Protein AF-A0A1B0FDA8-F1 (afdb_monomer_lite)

InterPro domains:
  IPR002893 Zinc finger, MYND-type [PS01360] (230-270)
  IPR011990 Tetratricopeptide-like helical domain superfamily [G3DSA:1.25.40.10] (66-166)
  IPR011990 Tetratricopeptide-like helical domain superfamily [SSF48452] (69-138)
  IPR019332 Organic solute carrier protein 1 [PF10188] (565-740)
  IPR046341 SET domain superfamily [G3DSA:2.170.270.10] (198-228)

Secondary structure (DSSP, 8-state):
--HHHHHHHHHHHHHHTT-HHHHHHHHHH--SHHHHHHHHHHHHHHTTHHHHHHHHS-SSPPP-HHHHHHHHHHHHHHHSTTT--HHHHHHHHHHHHHHSPTT-HHHHHHHHHHHHHHHHTT-HHHHHHHHHHHHHTT--GGGHHHHHHHHHHHHHHHTTSPPPPPPP-----SPBPSS-TTBBTTEEEEEETTTEEEEEESS---TT---B----S-----GGGTTTB-TTT--B-TTT-EE-SS-SS-EESSHHHHHHHIIIIIHHHGGGHHHHHHH--HHHHHHHHHHHHHHHHSSSHHHHHHHHH-GGGGS--GGGS-GGG--HHHHHHHHHTS---GGGS-HHHHHHHHHHHHHHHHHHHHHSTHHHHH-SHHHHHHHHHHHHHHHHHHHHHPPP-----SS---TT-------TTTS-HHHHHHHHHHHHS----SHHHHTTPPPGGGPPPPTT------HHHHHHHHTT-HHHHHHHHHHHHHHHHHHGGG-SSHHHHHHHHHHHHHHHHHH-SS-THHHH-S---SSS--SS-------S---S--HHHHHHHHHHHHHHHHHHHHHTT--HHHHHHHHHHHHHHHT-HHHHHHHHHHHTSTT-----HHHHHHHHHHHHTSSS----HHHHHHHHHHHHHHHHHHHHT--STHHHHHHHHHHHHHHHTTS--HHHHHHHHHHHHHHHHHHHHS-HHHHHHHHHHHHHHHHT-----HHHHHTTSB-TTS-B-S-S-HHHHHHHHHTTTS-HHHHHHHHHHHHHHHHHHHHHHT-SS----HHHHHHHHHHHSS------SS----SSHHHHHHHHHHHHHHTTSSSSSS-----------------PPP-----------------------------------SSHHHHHHHHHTT--

Foldseek 3Di:
DALVVVLVVLCVVCVVLVNNVVLLVVLVVDDALLVSLVSLLVSCVVVCVLVVCVVPFALFDFQDLVQLVVLQVVLVVCVDPVNVLLVSSLLSLLLSLLSHAQLDLSNLVSLVSLLVSCLVLLVLVLSVLSLVSSVVSPHDPVCNVVSVVSNVVSVVVVVVDDDDDDDDDDDQPAQACPQGRQFHVQKDWDADPVPGIDIDGVDDDDPSHDGGDDDDLDDADAQVCAQQAARQPRDGQSSQWDHDNGGSRHTHNDPVSVVVCCLQPCLQCNSRVRVCNRHDDPLLVVLVSLLSNLLSVDPALVVSVVLLPPPQLQPDAPSNDRPVPDDSSSVNSNVSNADLCVVVDDSSVSSSLSSSLSSVLVCSCPRGCVVVRLDDPVSSSVSSSSSSSSSRRSVVPPDDPDDPLPPDDDPPDPPPQQDQQAHWLVVNQVCCCVPVVDGDPDPCNVVRPHHLVPFAADPPQDALDDPVLVVCLVVLPLVSLVVCLVSLVVSCVVCVVVPDGNRNVVSVVSNVSSVCSNSCVPRCVSVDPPDPDPPPDDPDDDDDDDDPPQQQACLLVLLQLLLLLLLVLLVVCVLLVPPPVLNLQLLVQLLCVSLPPVVLVCSLVLRVDPSNPRCPPVNSLVVSQCSSVSDPDDDDPVRSVVSSLSSLLLVLLLLVLDDALVVSLVLSLLSLVQSCPSNPDPVSVVSSVVSNVVVVVSCVVDDRVRSVSNSVNSNVNSVPRQDDDPVCVLLQQADPRRDGDPDDPPPSVVQCSVSRNHSPVVSVVVVVVVVVVVVVVVVVVPPPDDDDPPVPVVVVVVVVSVPPPPPDDDDDDDDDVVVVVVVVVVVVVVVVPPPPPSDDDDDDDDDDDDDDDDDDDDDDDDDDDDDDDDDDDDDDDDDDDDDDDDDDDPPDPDDVSVVVVVVSVPPD

Structure (mmCIF, N/CA/C/O backbone):
data_AF-A0A1B0FDA8-F1
#
_entry.id   AF-A0A1B0FDA8-F1
#
loop_
_atom_site.group_PDB
_atom_site.id
_atom_site.type_symbol
_atom_site.label_atom_id
_atom_site.label_alt_id
_atom_site.label_comp_id
_atom_site.label_asym_id
_atom_site.label_entity_id
_atom_site.label_seq_id
_atom_site.pdbx_PDB_ins_code
_atom_site.Cartn_x
_atom_site.Cartn_y
_atom_site.Cartn_z
_atom_site.occupancy
_atom_site.B_iso_or_equiv
_atom_site.auth_seq_id
_atom_site.auth_comp_id
_atom_site.auth_asym_id
_atom_site.auth_atom_id
_atom_site.pdbx_PDB_model_num
ATOM 1 N N . MET A 1 1 ? 5.646 4.453 14.965 1.00 70.00 1 MET A N 1
ATOM 2 C CA . MET A 1 1 ? 4.682 5.365 15.588 1.00 70.00 1 MET A CA 1
ATOM 3 C C . MET A 1 1 ? 3.650 5.685 14.550 1.00 70.00 1 MET A C 1
ATOM 5 O O . MET A 1 1 ? 3.823 6.625 13.782 1.00 70.00 1 MET A O 1
ATOM 9 N N . ASP A 1 2 ? 2.651 4.824 14.485 1.00 89.00 2 ASP A N 1
ATOM 10 C CA . ASP A 1 2 ? 1.384 5.123 13.846 1.00 89.00 2 ASP A CA 1
ATOM 11 C C . ASP A 1 2 ? 0.373 5.628 14.896 1.00 89.00 2 ASP A C 1
ATOM 13 O O . ASP A 1 2 ? 0.714 5.869 16.059 1.00 89.00 2 ASP A O 1
ATOM 17 N N . VAL A 1 3 ? -0.870 5.868 14.485 1.00 91.50 3 VAL A N 1
ATOM 18 C CA . VAL A 1 3 ? -1.919 6.356 15.390 1.00 91.50 3 VAL A CA 1
ATOM 19 C C . VAL A 1 3 ? -2.420 5.294 16.378 1.00 91.50 3 VAL A C 1
ATOM 21 O O . VAL A 1 3 ? -2.929 5.654 17.441 1.00 91.50 3 VAL A O 1
ATOM 24 N N . TYR A 1 4 ? -2.264 4.005 16.071 1.00 90.62 4 TYR A N 1
ATOM 25 C CA . TYR A 1 4 ? -2.642 2.929 16.985 1.00 90.62 4 TYR A CA 1
ATOM 26 C C . TYR A 1 4 ? -1.617 2.790 18.106 1.00 90.62 4 TYR A C 1
ATOM 28 O O . TYR A 1 4 ? -2.025 2.720 19.259 1.00 90.62 4 TYR A O 1
ATOM 36 N N . ASP A 1 5 ? -0.322 2.948 17.810 1.00 90.38 5 ASP A N 1
ATOM 37 C CA . ASP A 1 5 ? 0.730 3.063 18.827 1.00 90.38 5 ASP A CA 1
ATOM 38 C C . ASP A 1 5 ? 0.403 4.173 19.844 1.00 90.38 5 ASP A C 1
ATOM 40 O O . ASP A 1 5 ? 0.626 4.031 21.046 1.00 90.38 5 ASP A O 1
ATOM 44 N N . VAL A 1 6 ? -0.132 5.306 19.368 1.00 91.75 6 VAL A N 1
ATOM 45 C CA . VAL A 1 6 ? -0.556 6.425 20.227 1.00 91.75 6 VAL A CA 1
ATOM 46 C C . VAL A 1 6 ? -1.767 6.044 21.077 1.00 91.75 6 VAL A C 1
ATOM 48 O O . VAL A 1 6 ? -1.787 6.347 22.270 1.00 91.75 6 VAL A O 1
ATOM 51 N N . SER A 1 7 ? -2.764 5.387 20.480 1.00 92.94 7 SER A N 1
ATOM 52 C CA . SER A 1 7 ? -3.950 4.904 21.192 1.00 92.94 7 SER A CA 1
ATOM 53 C C . SER A 1 7 ? -3.580 3.905 22.286 1.00 92.94 7 SER A C 1
ATOM 55 O O . SER A 1 7 ? -4.014 4.053 23.427 1.00 92.94 7 SER A O 1
ATOM 57 N N . ASP A 1 8 ? -2.757 2.916 21.960 1.00 92.00 8 ASP A N 1
ATOM 58 C CA . ASP A 1 8 ? -2.410 1.820 22.858 1.00 92.00 8 ASP A CA 1
ATOM 59 C C . ASP A 1 8 ? -1.505 2.307 23.996 1.00 92.00 8 ASP A C 1
ATOM 61 O O . ASP A 1 8 ? -1.735 1.965 25.158 1.00 92.00 8 ASP A O 1
ATOM 65 N N . ASP A 1 9 ? -0.542 3.194 23.708 1.00 93.00 9 ASP A N 1
ATOM 66 C CA . ASP A 1 9 ? 0.285 3.846 24.734 1.00 93.00 9 ASP A CA 1
ATOM 67 C C . ASP A 1 9 ? -0.562 4.746 25.651 1.00 93.00 9 ASP A C 1
ATOM 69 O O . ASP A 1 9 ? -0.350 4.758 26.867 1.00 93.00 9 ASP A O 1
ATOM 73 N N . LEU A 1 10 ? -1.558 5.463 25.108 1.00 91.75 10 LEU A N 1
ATOM 74 C CA . LEU A 1 10 ? -2.491 6.247 25.919 1.00 91.75 10 LEU A CA 1
ATOM 75 C C . LEU A 1 10 ? -3.300 5.331 26.844 1.00 91.75 10 LEU A C 1
ATOM 77 O O . LEU A 1 10 ? -3.310 5.553 28.053 1.00 91.75 10 LEU A O 1
ATOM 81 N N . VAL A 1 11 ? -3.931 4.281 26.312 1.00 90.19 11 VAL A N 1
ATOM 82 C CA . VAL A 1 11 ? -4.715 3.317 27.105 1.00 90.19 11 VAL A CA 1
ATOM 83 C C . VAL A 1 11 ? -3.855 2.679 28.195 1.00 90.19 11 VAL A C 1
ATOM 85 O O . VAL A 1 11 ? -4.284 2.608 29.350 1.00 90.19 11 VAL A O 1
ATOM 88 N N . LYS A 1 12 ? -2.618 2.289 27.869 1.00 90.88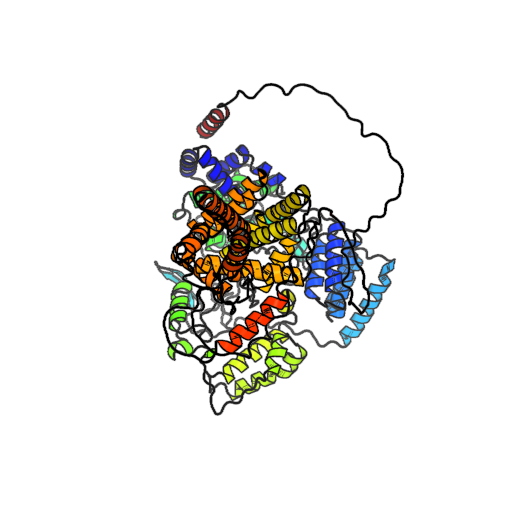 12 LYS A N 1
ATOM 89 C CA . LYS A 1 12 ? -1.655 1.754 28.834 1.00 90.88 12 LYS A CA 1
ATOM 90 C C . LYS A 1 12 ? -1.371 2.748 29.959 1.00 90.88 12 LYS A C 1
ATOM 92 O O . LYS A 1 12 ? -1.514 2.386 31.123 1.00 90.88 12 LYS A O 1
ATOM 97 N N . LYS A 1 13 ? -1.065 4.012 29.648 1.00 88.75 13 LYS A N 1
ATOM 98 C CA . LYS A 1 13 ? -0.843 5.045 30.677 1.00 88.75 13 LYS A CA 1
ATOM 99 C C . LYS A 1 13 ? -2.067 5.279 31.552 1.00 88.75 13 LYS A C 1
ATOM 101 O O . LYS A 1 13 ? -1.934 5.401 32.768 1.00 88.75 13 LYS A O 1
ATOM 106 N N . LEU A 1 14 ? -3.257 5.328 30.956 1.00 87.62 14 LEU A N 1
ATOM 107 C CA . LEU A 1 14 ? -4.502 5.486 31.706 1.00 87.62 14 LEU A CA 1
ATOM 108 C C . LEU A 1 14 ? -4.740 4.309 32.659 1.00 87.62 14 LEU A C 1
ATOM 110 O O . LEU A 1 14 ? -5.249 4.507 33.764 1.00 87.62 14 LEU A O 1
ATOM 114 N N . ASN A 1 15 ? -4.351 3.099 32.259 1.00 88.56 15 ASN A N 1
ATOM 115 C CA . ASN A 1 15 ? -4.408 1.917 33.109 1.00 88.56 15 ASN A CA 1
ATOM 116 C C . ASN A 1 15 ? -3.366 1.968 34.239 1.00 88.56 15 ASN A C 1
ATOM 118 O O . ASN A 1 15 ? -3.726 1.800 35.405 1.00 88.56 15 ASN A O 1
ATOM 122 N N . ASP A 1 16 ? -2.109 2.293 33.924 1.00 88.00 16 ASP A N 1
ATOM 123 C CA . ASP A 1 16 ? -1.017 2.425 34.900 1.00 88.00 16 ASP A CA 1
ATOM 124 C C . ASP A 1 16 ? -1.349 3.465 35.984 1.00 88.00 16 ASP A C 1
ATOM 126 O O . ASP A 1 16 ? -1.030 3.295 37.163 1.00 88.00 16 ASP A O 1
ATOM 130 N N . TRP A 1 17 ? -2.050 4.534 35.597 1.00 87.81 17 TRP A N 1
ATOM 131 C CA . TRP A 1 17 ? -2.474 5.615 36.489 1.00 87.81 17 TRP A CA 1
ATOM 132 C C . TRP A 1 17 ? -3.825 5.344 37.163 1.00 87.81 17 TRP A C 1
ATOM 134 O O . TRP A 1 17 ? -4.299 6.169 37.942 1.00 87.81 17 TRP A O 1
ATOM 144 N N . LYS A 1 18 ? -4.442 4.184 36.899 1.00 88.56 18 LYS A N 1
ATOM 145 C CA . LYS A 1 18 ? -5.755 3.770 37.423 1.00 88.56 18 LYS A CA 1
ATOM 146 C C . LYS A 1 18 ? -6.891 4.744 37.079 1.00 88.56 18 LYS A C 1
ATOM 148 O O . LYS A 1 18 ? -7.867 4.848 37.818 1.00 88.56 18 LYS A O 1
ATOM 153 N N . LEU A 1 19 ? -6.778 5.441 35.950 1.00 84.38 19 LEU A N 1
ATOM 154 C CA . LEU A 1 19 ? -7.775 6.386 35.436 1.00 84.38 19 LEU A CA 1
ATOM 155 C C . LEU A 1 19 ? -8.744 5.743 34.435 1.00 84.38 19 LEU A C 1
ATOM 157 O O . LEU A 1 19 ? -9.773 6.337 34.117 1.00 84.38 19 LEU A O 1
ATOM 161 N N . ILE A 1 20 ? -8.444 4.531 33.957 1.00 85.38 20 ILE A N 1
ATOM 162 C CA . ILE A 1 20 ? -9.184 3.881 32.867 1.00 85.38 20 ILE A CA 1
ATOM 163 C C . ILE A 1 20 ? -10.688 3.732 33.150 1.00 85.38 20 ILE A C 1
ATOM 165 O O . ILE A 1 20 ? -11.502 3.989 32.268 1.00 85.38 20 ILE A O 1
ATOM 169 N N . SER A 1 21 ? -11.081 3.393 34.383 1.00 83.12 21 SER A N 1
ATOM 170 C CA . SER A 1 21 ? -12.493 3.234 34.760 1.00 83.12 21 SER A CA 1
ATOM 171 C C . SER A 1 21 ? -13.245 4.565 34.779 1.00 83.12 21 SER A C 1
ATOM 173 O O . SER A 1 21 ? -14.378 4.638 34.310 1.00 83.12 21 SER A O 1
ATOM 175 N N . ILE A 1 22 ? -12.603 5.627 35.273 1.00 85.00 22 ILE A N 1
ATOM 176 C CA . ILE A 1 22 ? -13.170 6.979 35.338 1.00 85.00 22 ILE A CA 1
ATOM 177 C C . ILE A 1 22 ? -13.350 7.533 33.924 1.00 85.00 22 ILE A C 1
ATOM 179 O O . ILE A 1 22 ? -14.417 8.039 33.584 1.00 85.00 22 ILE A O 1
ATOM 183 N N . ILE A 1 23 ? -12.313 7.412 33.094 1.00 85.56 23 ILE A N 1
ATOM 184 C CA . ILE A 1 23 ? -12.320 7.901 31.714 1.00 85.56 23 ILE A CA 1
ATOM 185 C C . ILE A 1 23 ? -13.332 7.125 30.877 1.00 85.56 23 ILE A C 1
ATOM 187 O O . ILE A 1 23 ? -14.102 7.741 30.150 1.00 85.56 23 ILE A O 1
ATOM 191 N N . SER A 1 24 ? -13.388 5.798 31.014 1.00 87.56 24 SER A N 1
ATOM 192 C CA . SER A 1 24 ? -14.382 4.979 30.315 1.00 87.56 24 SER A CA 1
ATOM 193 C C . SER A 1 24 ? -15.815 5.318 30.741 1.00 87.56 24 SER A C 1
ATOM 195 O O . SER A 1 24 ? -16.691 5.397 29.881 1.00 87.56 24 SER A O 1
ATOM 197 N N . GLY A 1 25 ? -16.050 5.575 32.034 1.00 86.88 25 GLY A N 1
ATOM 198 C CA . GLY A 1 25 ? -17.344 6.034 32.545 1.00 86.88 25 GLY A CA 1
ATOM 199 C C . GLY A 1 25 ? -17.784 7.345 31.895 1.00 86.88 25 GLY A C 1
ATOM 200 O O . GLY A 1 25 ? -18.831 7.386 31.255 1.00 86.88 25 GLY A O 1
ATOM 201 N N . LYS A 1 26 ? -16.932 8.375 31.951 1.00 88.44 26 LYS A N 1
ATOM 202 C CA . LYS A 1 26 ? -17.214 9.687 31.344 1.00 88.44 26 LYS A CA 1
ATOM 203 C C . LYS A 1 26 ? -17.386 9.618 29.836 1.00 88.44 26 LYS A C 1
ATOM 205 O O . LYS A 1 26 ? -18.320 10.189 29.293 1.00 88.44 26 LYS A O 1
ATOM 210 N N . PHE A 1 27 ? -16.525 8.869 29.154 1.00 92.00 27 PHE A N 1
ATOM 211 C CA . PHE A 1 27 ? -16.621 8.682 27.710 1.00 92.00 27 PHE A CA 1
ATOM 212 C C . PHE A 1 27 ? -17.968 8.069 27.286 1.00 92.00 27 PHE A C 1
ATOM 214 O O . PHE A 1 27 ? -18.506 8.425 26.238 1.00 92.00 27 PHE A O 1
ATOM 221 N N . ASN A 1 28 ? -18.531 7.174 28.104 1.00 89.44 28 ASN A N 1
ATOM 222 C CA . ASN A 1 28 ? -19.840 6.568 27.858 1.00 89.44 28 ASN A CA 1
ATOM 223 C C . ASN A 1 28 ? -21.024 7.497 28.153 1.00 89.44 28 ASN A C 1
ATOM 225 O O . ASN A 1 28 ? -22.083 7.316 27.556 1.00 89.44 28 ASN A O 1
ATOM 229 N N . GLU A 1 29 ? -20.864 8.466 29.055 1.00 91.00 29 GLU A N 1
ATOM 230 C CA . GLU A 1 29 ? -21.903 9.454 29.377 1.00 91.00 29 GLU A CA 1
ATOM 231 C C . GLU A 1 29 ? -22.102 10.475 28.245 1.00 91.00 29 GLU A C 1
ATOM 233 O O . GLU A 1 29 ? -23.213 10.974 28.044 1.00 91.00 29 GLU A O 1
ATOM 238 N N . LEU A 1 30 ? -21.051 10.743 27.464 1.00 92.12 30 LEU A N 1
ATOM 239 C CA . LEU A 1 30 ? -21.101 11.643 26.314 1.00 92.12 30 LEU A CA 1
ATOM 240 C C . LEU A 1 30 ? -22.013 11.077 25.216 1.00 92.12 30 LEU A C 1
ATOM 242 O O . LEU A 1 30 ? -21.836 9.948 24.749 1.00 92.12 30 LEU A O 1
ATOM 246 N N . LYS A 1 31 ? -22.989 11.877 24.775 1.00 88.56 31 LYS A N 1
ATOM 247 C CA . LYS A 1 31 ? -23.971 11.469 23.753 1.00 88.56 31 LYS A CA 1
ATOM 248 C C . LYS A 1 31 ? -23.511 11.782 22.333 1.00 88.56 31 LYS A C 1
ATOM 250 O O . LYS A 1 31 ? -23.611 10.924 21.461 1.00 88.56 31 LYS A O 1
ATOM 255 N N . GLU A 1 32 ? -23.008 12.991 22.122 1.00 91.81 32 GLU A N 1
ATOM 256 C CA . GLU A 1 32 ? -22.561 13.492 20.819 1.00 91.81 32 GLU A CA 1
ATOM 257 C C . GLU A 1 32 ? -21.182 12.928 20.457 1.00 91.81 32 GLU A C 1
ATOM 259 O O . GLU A 1 32 ? -20.315 12.779 21.329 1.00 91.81 32 GLU A O 1
ATOM 264 N N . ASN A 1 33 ? -20.946 12.615 19.176 1.00 92.75 33 ASN A N 1
ATOM 265 C CA . ASN A 1 33 ? -19.666 12.031 18.782 1.00 92.75 33 ASN A CA 1
ATOM 266 C C . ASN A 1 33 ? -18.545 13.070 18.807 1.00 92.75 33 ASN A C 1
ATOM 268 O O . ASN A 1 33 ? -17.454 12.751 19.281 1.00 92.75 33 ASN A O 1
ATOM 272 N N . HIS A 1 34 ? -18.794 14.310 18.374 1.00 94.81 34 HIS A N 1
ATOM 273 C CA . HIS A 1 34 ? -17.786 15.369 18.492 1.00 94.81 34 HIS A CA 1
ATOM 274 C C . HIS A 1 34 ? -17.352 15.582 19.951 1.00 94.81 34 HIS A C 1
ATOM 276 O O . HIS A 1 34 ? -16.159 15.710 20.213 1.00 94.81 34 HIS A O 1
ATOM 282 N N . SER A 1 35 ? -18.278 15.503 20.912 1.00 95.50 35 SER A N 1
ATOM 283 C CA . SER A 1 35 ? -17.981 15.626 22.345 1.00 95.50 35 SER A CA 1
ATOM 284 C C . SER A 1 35 ? -17.074 14.491 22.841 1.00 95.50 35 SER A C 1
ATOM 286 O O . SER A 1 35 ? -16.090 14.749 23.537 1.00 95.50 35 SER A O 1
ATOM 288 N N . LYS A 1 36 ? -17.301 13.245 22.395 1.00 94.88 36 LYS A N 1
ATOM 289 C CA . LYS A 1 36 ? -16.390 12.108 22.653 1.00 94.88 36 LYS A CA 1
ATOM 290 C C . LYS A 1 36 ? -14.988 12.341 22.103 1.00 94.88 36 LYS A C 1
ATOM 292 O O . LYS A 1 36 ? -13.999 12.055 22.776 1.00 94.88 36 LYS A O 1
ATOM 297 N N . VAL A 1 37 ? -14.891 12.855 20.880 1.00 97.38 37 VAL A N 1
ATOM 298 C CA . VAL A 1 37 ? -13.601 13.126 20.235 1.00 97.38 37 VAL A CA 1
ATOM 299 C C . VAL A 1 37 ? -12.874 14.286 20.920 1.00 97.38 37 VAL A C 1
ATOM 301 O O . VAL A 1 37 ? -11.675 14.176 21.163 1.00 97.38 37 VAL A O 1
ATOM 304 N N . ASN A 1 38 ? -13.571 15.372 21.267 1.00 95.00 38 ASN A N 1
ATOM 305 C CA . ASN A 1 38 ? -13.010 16.521 21.988 1.00 95.00 38 ASN A CA 1
ATOM 306 C C . ASN A 1 38 ? -12.464 16.095 23.359 1.00 95.00 38 ASN A C 1
ATOM 308 O O . ASN A 1 38 ? -11.342 16.446 23.715 1.00 95.00 38 ASN A O 1
ATOM 312 N N . PHE A 1 39 ? -13.205 15.256 24.088 1.00 94.69 39 PHE A N 1
ATOM 313 C CA . PHE A 1 39 ? -12.752 14.680 25.355 1.00 94.69 39 PHE A CA 1
ATOM 314 C C . PHE A 1 39 ? -11.433 13.901 25.208 1.00 94.69 39 PHE A C 1
ATOM 316 O O . PHE A 1 39 ? -10.503 14.091 25.994 1.00 94.69 39 PHE A O 1
ATOM 323 N N . VAL A 1 40 ? -11.314 13.061 24.174 1.00 95.31 40 VAL A N 1
ATOM 324 C CA . VAL A 1 40 ? -10.076 12.313 23.898 1.00 95.31 40 VAL A CA 1
ATOM 325 C C . VAL A 1 40 ? -8.942 13.231 23.430 1.00 95.31 40 VAL A C 1
ATOM 327 O O . VAL A 1 40 ? -7.791 13.015 23.805 1.00 95.31 40 VAL A O 1
ATOM 330 N N . GLU A 1 41 ? -9.236 14.276 22.655 1.00 95.31 41 GLU A N 1
ATOM 331 C CA . GLU A 1 41 ? -8.236 15.268 22.246 1.00 95.31 41 GLU A CA 1
ATOM 332 C C . GLU A 1 41 ? -7.613 15.980 23.452 1.00 95.31 41 GLU A C 1
ATOM 334 O O . GLU A 1 41 ? -6.390 16.106 23.513 1.00 95.31 41 GLU A O 1
ATOM 339 N N . HIS A 1 42 ? -8.420 16.383 24.438 1.00 93.31 42 HIS A N 1
ATOM 340 C CA . HIS A 1 42 ? -7.905 16.979 25.671 1.00 93.31 42 HIS A CA 1
ATOM 341 C C . HIS A 1 42 ? -6.950 16.033 26.400 1.00 93.31 42 HIS A C 1
ATOM 343 O O . HIS A 1 42 ? -5.849 16.448 26.757 1.00 93.31 42 HIS A O 1
ATOM 349 N N . ALA A 1 43 ? -7.294 14.746 26.508 1.00 91.31 43 ALA A N 1
ATOM 350 C CA . ALA A 1 43 ? -6.379 13.754 27.064 1.00 91.31 43 ALA A CA 1
ATOM 351 C C . ALA A 1 43 ? -5.069 13.665 26.250 1.00 91.31 43 ALA A C 1
ATOM 353 O O . ALA A 1 43 ? -3.978 13.679 26.817 1.00 91.31 43 ALA A O 1
ATOM 354 N N . LEU A 1 44 ? -5.131 13.637 24.916 1.00 94.31 44 LEU A N 1
ATOM 355 C CA . LEU A 1 44 ? -3.927 13.613 24.073 1.00 94.31 44 LEU A CA 1
ATOM 356 C C . LEU A 1 44 ? -3.033 14.848 24.282 1.00 94.31 44 LEU A C 1
ATOM 358 O O . LEU A 1 44 ? -1.805 14.723 24.262 1.00 94.31 44 LEU A O 1
ATOM 362 N N . ILE A 1 45 ? -3.624 16.024 24.496 1.00 92.50 45 ILE A N 1
ATOM 363 C CA . ILE A 1 45 ? -2.902 17.271 24.778 1.00 92.50 45 ILE A CA 1
ATOM 364 C C . ILE A 1 45 ? -2.282 17.235 26.179 1.00 92.50 45 ILE A C 1
ATOM 366 O O . ILE A 1 45 ? -1.084 17.499 26.315 1.00 92.50 45 ILE A O 1
ATOM 370 N N . ASP A 1 46 ? -3.050 16.860 27.202 1.00 88.25 46 ASP A N 1
ATOM 371 C CA . ASP A 1 46 ? -2.600 16.792 28.597 1.00 88.25 46 ASP A CA 1
ATOM 372 C C . ASP A 1 46 ? -1.426 15.822 28.761 1.00 88.25 46 ASP A C 1
ATOM 374 O O . ASP A 1 46 ? -0.412 16.142 29.386 1.00 88.25 46 ASP A O 1
ATOM 378 N N . PHE A 1 47 ? -1.521 14.652 28.123 1.00 90.12 47 PHE A N 1
ATOM 379 C CA . PHE A 1 47 ? -0.470 13.634 28.120 1.00 90.12 47 PHE A CA 1
ATOM 380 C C . PHE A 1 47 ? 0.642 13.893 27.087 1.00 90.12 47 PHE A C 1
ATOM 382 O O . PHE A 1 47 ? 1.520 13.042 26.906 1.00 90.12 47 PHE A O 1
ATOM 389 N N . LYS A 1 48 ? 0.648 15.069 26.440 1.00 93.62 48 LYS A N 1
ATOM 390 C CA . LYS A 1 48 ? 1.705 15.547 25.529 1.00 93.62 48 LYS A CA 1
ATOM 391 C C . LYS A 1 48 ? 1.918 14.683 24.281 1.00 93.62 48 LYS A C 1
ATOM 393 O O . LYS A 1 48 ? 2.994 14.699 23.682 1.00 93.62 48 LYS A O 1
ATOM 398 N N . TYR A 1 49 ? 0.892 13.956 23.838 1.00 94.31 49 TYR A N 1
ATOM 399 C CA . TYR A 1 49 ? 0.969 13.127 22.633 1.00 94.31 49 TYR A CA 1
ATOM 400 C C . TYR A 1 49 ? 1.061 13.952 21.352 1.00 94.31 49 TYR A C 1
ATOM 402 O O . TYR A 1 49 ? 1.821 13.579 20.465 1.00 94.31 49 TYR A O 1
ATOM 410 N N . ILE A 1 50 ? 0.371 15.092 21.263 1.00 94.31 50 ILE A N 1
ATOM 411 C CA . ILE A 1 50 ? 0.462 15.977 20.089 1.00 94.31 50 ILE A CA 1
ATOM 412 C C . ILE A 1 50 ? 1.901 16.481 19.888 1.00 94.31 50 ILE A C 1
ATOM 414 O O . ILE A 1 50 ? 2.451 16.389 18.790 1.00 94.31 50 ILE A O 1
ATOM 418 N N . GLU A 1 51 ? 2.550 16.933 20.965 1.00 93.50 51 GLU A N 1
ATOM 419 C CA . GLU A 1 51 ? 3.955 17.360 20.951 1.00 93.50 51 GLU A CA 1
ATOM 420 C C . GLU A 1 51 ? 4.891 16.192 20.590 1.00 93.50 51 GLU A C 1
ATOM 422 O O . GLU A 1 51 ? 5.787 16.338 19.758 1.00 93.50 51 GLU A O 1
ATOM 427 N N . LYS A 1 52 ? 4.648 14.998 21.153 1.00 93.25 52 LYS A N 1
ATOM 428 C CA . LYS A 1 52 ? 5.403 13.776 20.829 1.00 93.25 52 LYS A CA 1
ATOM 429 C C . LYS A 1 52 ? 5.282 13.408 19.348 1.00 93.25 52 LYS A C 1
ATOM 431 O O . LYS A 1 52 ? 6.282 13.010 18.753 1.00 93.25 52 LYS A O 1
ATOM 436 N N . ILE A 1 53 ? 4.103 13.548 18.744 1.00 94.56 53 ILE A N 1
ATOM 437 C CA . ILE A 1 53 ? 3.902 13.292 17.311 1.00 94.56 53 ILE A CA 1
ATOM 438 C C . ILE A 1 53 ? 4.700 14.305 16.483 1.00 94.56 53 ILE A C 1
ATOM 440 O O . ILE A 1 53 ? 5.464 13.891 15.617 1.00 94.56 53 ILE A O 1
ATOM 444 N N . LEU A 1 54 ? 4.614 15.602 16.796 1.00 93.12 54 LEU A N 1
ATOM 445 C CA . LEU A 1 54 ? 5.363 16.659 16.097 1.00 93.12 54 LEU A CA 1
ATOM 446 C C . LEU A 1 54 ? 6.888 16.473 16.154 1.00 93.12 54 LEU A C 1
ATOM 448 O O . LEU A 1 54 ? 7.587 16.837 15.211 1.00 93.12 54 LEU A O 1
ATOM 452 N N . LEU A 1 55 ? 7.410 15.908 17.245 1.00 92.12 55 LEU A N 1
ATOM 453 C CA . LEU A 1 55 ? 8.840 15.623 17.399 1.00 92.12 55 LEU A CA 1
ATOM 454 C C . LEU A 1 55 ? 9.304 14.405 16.587 1.00 92.12 55 LEU A C 1
ATOM 456 O O . LEU A 1 55 ? 10.458 14.362 16.165 1.00 92.12 55 LEU A O 1
ATOM 460 N N . ASN A 1 56 ? 8.434 13.410 16.390 1.00 91.25 56 ASN A N 1
ATOM 461 C CA . ASN A 1 56 ? 8.803 12.122 15.792 1.00 91.25 56 ASN A CA 1
ATOM 462 C C . ASN A 1 56 ? 8.363 11.967 14.332 1.00 91.25 56 ASN A C 1
ATOM 464 O O . ASN A 1 56 ? 8.923 11.137 13.616 1.00 91.25 56 ASN A O 1
ATOM 468 N N . VAL A 1 57 ? 7.371 12.738 13.885 1.00 92.25 57 VAL A N 1
ATOM 469 C CA . VAL A 1 57 ? 6.768 12.606 12.557 1.00 92.25 57 VAL A CA 1
ATOM 470 C C . VAL A 1 57 ? 6.765 13.954 11.852 1.00 92.25 57 VAL A C 1
ATOM 472 O O . VAL A 1 57 ? 6.253 14.950 12.358 1.00 92.25 57 VAL A O 1
ATOM 475 N N . LYS A 1 58 ? 7.328 13.984 10.642 1.00 93.69 58 LYS A N 1
ATOM 476 C CA . LYS A 1 58 ? 7.292 15.176 9.794 1.00 93.69 58 LYS A CA 1
ATOM 477 C C . LYS A 1 58 ? 5.889 15.366 9.224 1.00 93.69 58 LYS A C 1
ATOM 479 O O . LYS A 1 58 ? 5.337 14.438 8.643 1.00 93.69 58 LYS A O 1
ATOM 484 N N . LEU A 1 59 ? 5.366 16.589 9.308 1.00 96.06 59 LEU A N 1
ATOM 485 C CA . LEU A 1 59 ? 4.107 16.960 8.652 1.00 96.06 59 LEU A CA 1
ATOM 486 C C . LEU A 1 59 ? 4.232 16.869 7.129 1.00 96.06 59 LEU A C 1
ATOM 488 O O . LEU A 1 59 ? 3.472 16.162 6.471 1.00 96.06 59 LEU A O 1
ATOM 492 N N . ARG A 1 60 ? 5.250 17.534 6.584 1.00 96.00 60 ARG A N 1
ATOM 493 C CA . ARG A 1 60 ? 5.616 17.487 5.173 1.00 96.00 60 ARG A CA 1
ATOM 494 C C . ARG A 1 60 ? 7.129 17.488 5.046 1.00 96.00 60 ARG A C 1
ATOM 496 O O . ARG A 1 60 ? 7.816 18.307 5.652 1.00 96.00 60 ARG A O 1
ATOM 503 N N . GLU A 1 61 ? 7.644 16.576 4.245 1.00 94.81 61 GLU A N 1
ATOM 504 C CA . GLU A 1 61 ? 9.037 16.520 3.865 1.00 94.81 61 GLU A CA 1
ATOM 505 C C . GLU A 1 61 ? 9.365 17.610 2.843 1.00 94.81 61 GLU A C 1
ATOM 507 O O . GLU A 1 61 ? 8.679 17.787 1.833 1.00 94.81 61 GLU A O 1
ATOM 512 N N . GLU A 1 62 ? 10.445 18.336 3.114 1.00 95.00 62 GLU A N 1
ATOM 513 C CA . GLU A 1 62 ? 10.961 19.362 2.220 1.00 95.00 62 GLU A CA 1
ATOM 514 C C . GLU A 1 62 ? 11.676 18.750 1.014 1.00 95.00 62 GLU A C 1
ATOM 516 O O . GLU A 1 62 ? 12.314 17.690 1.087 1.00 95.00 62 GLU A O 1
ATOM 521 N N . LYS A 1 63 ? 11.599 19.463 -0.110 1.00 96.75 63 LYS A N 1
ATOM 522 C CA . LYS A 1 63 ? 12.384 19.147 -1.301 1.00 96.75 63 LYS A CA 1
ATOM 523 C C . LYS A 1 63 ? 13.869 19.316 -1.002 1.00 96.75 63 LYS A C 1
ATOM 525 O O . LYS A 1 63 ? 14.277 20.223 -0.287 1.00 96.75 63 LYS A O 1
ATOM 530 N N . CYS A 1 64 ? 14.676 18.411 -1.542 1.00 97.00 64 CYS A N 1
ATOM 531 C CA . CYS A 1 64 ? 16.096 18.330 -1.251 1.00 97.00 64 CYS A CA 1
ATOM 532 C C . CYS A 1 64 ? 16.865 17.837 -2.478 1.00 97.00 64 CYS A C 1
ATOM 534 O O . CYS A 1 64 ? 16.838 16.651 -2.827 1.00 97.00 64 CYS A O 1
ATOM 536 N N . ASN A 1 65 ? 17.641 18.733 -3.089 1.00 97.56 65 ASN A N 1
ATOM 537 C CA . ASN A 1 65 ? 18.472 18.405 -4.250 1.00 97.56 65 ASN A CA 1
ATOM 538 C C . ASN A 1 65 ? 19.499 17.289 -3.990 1.00 97.56 65 ASN A C 1
ATOM 540 O O . ASN A 1 65 ? 19.832 16.528 -4.905 1.00 97.56 65 ASN A O 1
ATOM 544 N N . LYS A 1 66 ? 19.970 17.149 -2.742 1.00 97.50 66 LYS A N 1
ATOM 545 C CA . LYS A 1 66 ? 20.856 16.048 -2.335 1.00 97.50 66 LYS A CA 1
ATOM 546 C C . LYS A 1 66 ? 20.146 14.697 -2.465 1.00 97.50 66 LYS A C 1
ATOM 548 O O . LYS A 1 66 ? 20.634 13.832 -3.188 1.00 97.50 66 LYS A O 1
ATOM 553 N N . ARG A 1 67 ? 18.962 14.548 -1.858 1.00 96.81 67 ARG A N 1
ATOM 554 C CA . ARG A 1 67 ? 18.150 13.320 -1.964 1.00 96.81 67 ARG A CA 1
ATOM 555 C C . ARG A 1 67 ? 17.704 13.049 -3.397 1.00 96.81 67 ARG A C 1
ATOM 557 O O . ARG A 1 67 ? 17.748 11.911 -3.854 1.00 96.81 67 ARG A O 1
ATOM 564 N N . SER A 1 68 ? 17.335 14.096 -4.137 1.00 97.81 68 SER A N 1
ATOM 565 C CA . SER A 1 68 ? 17.050 13.983 -5.570 1.00 97.81 68 SER A CA 1
ATOM 566 C C . SER A 1 68 ? 18.223 13.360 -6.337 1.00 97.81 68 SER A C 1
ATOM 568 O O . SER A 1 68 ? 18.023 12.438 -7.133 1.00 97.81 68 SER A O 1
ATOM 570 N N . SER A 1 69 ? 19.454 13.809 -6.071 1.00 97.81 69 SER A N 1
ATOM 571 C CA . SER A 1 69 ? 20.658 13.253 -6.695 1.00 97.81 69 SER A CA 1
ATOM 572 C C . SER A 1 69 ? 20.924 11.803 -6.288 1.00 97.81 69 SER A C 1
ATOM 574 O O . SER A 1 69 ? 21.292 11.007 -7.148 1.00 97.81 69 SER A O 1
ATOM 576 N N . GLU A 1 70 ? 20.701 11.435 -5.025 1.00 97.81 70 GLU A N 1
ATOM 577 C CA . GLU A 1 70 ? 20.825 10.052 -4.538 1.00 97.81 70 GLU A CA 1
ATOM 578 C C . GLU A 1 70 ? 19.887 9.105 -5.302 1.00 97.81 70 GLU A C 1
ATOM 580 O O . GLU A 1 70 ? 20.348 8.127 -5.893 1.00 97.81 70 GLU A O 1
ATOM 585 N N . TYR A 1 71 ? 18.597 9.442 -5.412 1.00 97.50 71 TYR A N 1
ATOM 586 C CA . TYR A 1 71 ? 17.647 8.649 -6.202 1.00 97.50 71 TYR A CA 1
ATOM 587 C C . TYR A 1 71 ? 18.018 8.587 -7.684 1.00 97.50 71 TYR A C 1
ATOM 589 O O . TYR A 1 71 ? 17.890 7.539 -8.315 1.00 97.50 71 TYR A O 1
ATOM 597 N N . ARG A 1 72 ? 18.532 9.683 -8.249 1.00 97.38 72 ARG A N 1
ATOM 598 C CA . ARG A 1 72 ? 18.989 9.714 -9.643 1.00 97.38 72 ARG A CA 1
ATOM 599 C C . ARG A 1 72 ? 20.177 8.788 -9.882 1.00 97.38 72 ARG A C 1
ATOM 601 O O . ARG A 1 72 ? 20.234 8.137 -10.922 1.00 97.38 72 ARG A O 1
ATOM 608 N N . MET A 1 73 ? 21.123 8.721 -8.944 1.00 96.75 73 MET A N 1
ATOM 609 C CA . MET A 1 73 ? 22.259 7.798 -9.024 1.00 96.75 73 MET A CA 1
ATOM 610 C C . MET A 1 73 ? 21.796 6.342 -8.974 1.00 96.75 73 MET A C 1
ATOM 612 O O . MET A 1 73 ? 22.223 5.557 -9.818 1.00 96.75 73 MET A O 1
ATOM 616 N N . LEU A 1 74 ? 20.861 6.009 -8.079 1.00 94.94 74 LEU A N 1
ATOM 617 C CA . LEU A 1 74 ? 20.236 4.683 -8.039 1.00 94.94 74 LEU A CA 1
ATOM 618 C C . LEU A 1 74 ? 19.514 4.366 -9.360 1.00 94.94 74 LEU A C 1
ATOM 620 O O . LEU A 1 74 ? 19.648 3.269 -9.899 1.00 94.94 74 LEU A O 1
ATOM 624 N N . GLY A 1 75 ? 18.798 5.338 -9.936 1.00 93.06 75 GLY A N 1
ATOM 625 C CA . GLY A 1 75 ? 18.158 5.187 -11.246 1.00 93.06 75 GLY A CA 1
ATOM 626 C C . GLY A 1 75 ? 19.165 4.900 -12.365 1.00 93.06 75 GLY A C 1
ATOM 627 O O . GLY A 1 75 ? 18.948 4.004 -13.181 1.00 93.06 75 GLY A O 1
ATOM 628 N N . ASN A 1 76 ? 20.311 5.592 -12.367 1.00 93.94 76 ASN A N 1
ATOM 629 C CA . ASN A 1 76 ? 21.394 5.355 -13.329 1.00 93.94 76 ASN A CA 1
ATOM 630 C C . ASN A 1 76 ? 21.990 3.946 -13.201 1.00 93.94 76 ASN A C 1
ATOM 632 O O . ASN A 1 76 ? 22.329 3.332 -14.212 1.00 93.94 76 ASN A O 1
ATOM 636 N N . GLU A 1 77 ? 22.110 3.425 -11.979 1.00 92.50 77 GLU A N 1
ATOM 637 C CA . GLU A 1 77 ? 22.572 2.058 -11.741 1.00 92.50 77 GLU A CA 1
ATOM 638 C C . GLU A 1 77 ? 21.608 1.032 -12.353 1.00 92.50 77 GLU A C 1
ATOM 640 O O . GLU A 1 77 ? 22.044 0.115 -13.058 1.00 92.50 77 GLU A O 1
ATOM 645 N N . GLN A 1 78 ? 20.297 1.210 -12.163 1.00 81.81 78 GLN A N 1
ATOM 646 C CA . GLN A 1 78 ? 19.280 0.326 -12.746 1.00 81.81 78 GLN A CA 1
ATOM 647 C C . GLN A 1 78 ? 19.221 0.417 -14.278 1.00 81.81 78 GLN A C 1
ATOM 649 O O . GLN A 1 78 ? 19.019 -0.595 -14.952 1.00 81.81 78 GLN A O 1
ATOM 654 N N . PHE A 1 79 ? 19.469 1.602 -14.842 1.00 88.75 79 PHE A N 1
ATOM 655 C CA . PHE A 1 79 ? 19.532 1.819 -16.290 1.00 88.75 79 PHE A CA 1
ATOM 656 C C . PHE A 1 79 ? 20.839 1.329 -16.943 1.00 88.75 79 PHE A C 1
ATOM 658 O O . PHE A 1 79 ? 20.918 1.229 -18.166 1.00 88.75 79 PHE A O 1
ATOM 665 N N . SER A 1 80 ? 21.873 1.012 -16.160 1.00 87.44 80 SER A N 1
ATOM 666 C CA . SER A 1 80 ? 23.176 0.603 -16.694 1.00 87.44 80 SER A CA 1
ATOM 667 C C . SER A 1 80 ? 23.085 -0.584 -17.664 1.00 87.44 80 SER A C 1
ATOM 669 O O . SER A 1 80 ? 22.195 -1.433 -17.566 1.00 87.44 80 SER A O 1
ATOM 671 N N . LEU A 1 81 ? 24.074 -0.694 -18.562 1.00 75.81 81 LEU A N 1
ATOM 672 C CA . LEU A 1 81 ? 24.170 -1.789 -19.541 1.00 75.81 81 LEU A CA 1
ATOM 673 C C . LEU A 1 81 ? 24.127 -3.188 -18.902 1.00 75.81 81 LEU A C 1
ATOM 675 O O . LEU A 1 81 ? 23.732 -4.141 -19.572 1.00 75.81 81 LEU A O 1
ATOM 679 N N . LYS A 1 82 ? 24.526 -3.297 -17.627 1.00 72.75 82 LYS A N 1
ATOM 680 C CA . LYS A 1 82 ? 24.513 -4.533 -16.839 1.00 72.75 82 LYS A CA 1
ATOM 681 C C . LYS A 1 82 ? 23.106 -4.917 -16.370 1.00 72.75 82 LYS A C 1
ATOM 683 O O . LYS A 1 82 ? 22.772 -6.095 -16.404 1.00 72.75 82 LYS A O 1
ATOM 688 N N . ASN A 1 83 ? 22.307 -3.945 -15.927 1.00 70.19 83 ASN A N 1
ATOM 689 C CA . ASN A 1 83 ? 21.026 -4.198 -15.265 1.00 70.19 83 ASN A CA 1
ATOM 690 C C . ASN A 1 83 ? 19.835 -4.118 -16.227 1.00 70.19 83 ASN A C 1
ATOM 692 O O . ASN A 1 83 ? 18.954 -4.970 -16.162 1.00 70.19 83 ASN A O 1
ATOM 696 N N . LYS A 1 84 ? 19.801 -3.106 -17.110 1.00 76.69 84 LYS A N 1
ATOM 697 C CA . LYS A 1 84 ? 18.704 -2.845 -18.066 1.00 76.69 84 LYS A CA 1
ATOM 698 C C . LYS A 1 84 ? 17.296 -2.909 -17.442 1.00 76.69 84 LYS A C 1
ATOM 700 O O . LYS A 1 84 ? 16.334 -3.310 -18.093 1.00 76.69 84 LYS A O 1
ATOM 705 N N . LYS A 1 85 ? 17.153 -2.494 -16.178 1.00 73.56 85 LYS A N 1
ATOM 706 C CA . LYS A 1 85 ? 15.874 -2.503 -15.451 1.00 73.56 85 LYS A CA 1
ATOM 707 C C . LYS A 1 85 ? 15.145 -1.171 -15.648 1.00 73.56 85 LYS A C 1
ATOM 709 O O . LYS A 1 85 ? 15.161 -0.302 -14.778 1.00 73.56 85 LYS A O 1
ATOM 714 N N . TYR A 1 86 ? 14.516 -1.001 -16.812 1.00 80.88 86 TYR A N 1
ATOM 715 C CA . TYR A 1 86 ? 13.916 0.274 -17.234 1.00 80.88 86 TYR A CA 1
ATOM 716 C C . TYR A 1 86 ? 12.809 0.784 -16.303 1.00 80.88 86 TYR A C 1
ATOM 718 O O . TYR A 1 86 ? 12.805 1.964 -15.956 1.00 80.88 86 TYR A O 1
ATOM 726 N N . PHE A 1 87 ? 11.911 -0.093 -15.846 1.00 77.62 87 PHE A N 1
ATOM 727 C CA . PHE A 1 87 ? 10.835 0.290 -14.926 1.00 77.62 87 PHE A CA 1
ATOM 728 C C . PHE A 1 87 ? 11.380 0.836 -13.597 1.00 77.62 87 PHE A C 1
ATOM 730 O O . PHE A 1 87 ? 11.015 1.931 -13.176 1.00 77.62 87 PHE A O 1
ATOM 737 N N . GLN A 1 88 ? 12.316 0.109 -12.977 1.00 78.12 88 GLN A N 1
ATOM 738 C CA . GLN A 1 88 ? 12.923 0.497 -11.698 1.00 78.12 88 GLN A CA 1
ATOM 739 C C . GLN A 1 88 ? 13.708 1.807 -11.828 1.00 78.12 88 GLN A C 1
ATOM 741 O O . GLN A 1 88 ? 13.635 2.670 -10.955 1.00 78.12 88 GLN A O 1
ATOM 746 N N . ALA A 1 89 ? 14.413 1.991 -12.950 1.00 84.81 89 ALA A N 1
ATOM 747 C CA . ALA A 1 89 ? 15.076 3.252 -13.252 1.00 84.81 89 ALA A CA 1
ATOM 748 C C . ALA A 1 89 ? 14.073 4.416 -13.323 1.00 84.81 89 ALA A C 1
ATOM 750 O O . ALA A 1 89 ? 14.313 5.459 -12.722 1.00 84.81 89 ALA A O 1
ATOM 751 N N . LEU A 1 90 ? 12.933 4.240 -14.004 1.00 89.31 90 LEU A N 1
ATOM 752 C CA . LEU A 1 90 ? 11.894 5.268 -14.120 1.00 89.31 90 LEU A CA 1
ATOM 753 C C . LEU A 1 90 ? 11.235 5.604 -12.781 1.00 89.31 90 LEU A C 1
ATOM 755 O O . LEU A 1 90 ? 11.046 6.784 -12.500 1.00 89.31 90 LEU A O 1
ATOM 759 N N . GLU A 1 91 ? 10.937 4.615 -11.938 1.00 88.31 91 GLU A N 1
ATOM 760 C CA . GLU A 1 91 ? 10.414 4.864 -10.589 1.00 88.31 91 GLU A CA 1
ATOM 761 C C . GLU A 1 91 ? 11.409 5.684 -9.750 1.00 88.31 91 GLU A C 1
ATOM 763 O O . GLU A 1 91 ? 11.037 6.666 -9.105 1.00 88.31 91 GLU A O 1
ATOM 768 N N . LEU A 1 92 ? 12.699 5.335 -9.799 1.00 93.44 92 LEU A N 1
ATOM 769 C CA . LEU A 1 92 ? 13.760 6.069 -9.104 1.00 93.44 92 LEU A CA 1
ATOM 770 C C . LEU A 1 92 ? 13.957 7.479 -9.673 1.00 93.44 92 LEU A C 1
ATOM 772 O O . LEU A 1 92 ? 14.186 8.422 -8.915 1.00 93.44 92 LEU A O 1
ATOM 776 N N . TYR A 1 93 ? 13.810 7.667 -10.985 1.00 96.50 93 TYR A N 1
ATOM 777 C CA . TYR A 1 93 ? 13.813 9.001 -11.579 1.00 96.50 93 TYR A CA 1
ATOM 778 C C . TYR A 1 93 ? 12.568 9.811 -11.204 1.00 96.50 93 TYR A C 1
ATOM 780 O O . TYR A 1 93 ? 12.700 11.011 -10.976 1.00 96.50 93 TYR A O 1
ATOM 788 N N . ASN A 1 94 ? 11.397 9.185 -11.060 1.00 96.31 94 ASN A N 1
ATOM 789 C CA . ASN A 1 94 ? 10.188 9.834 -10.548 1.00 96.31 94 ASN A CA 1
ATOM 790 C C . ASN A 1 94 ? 10.375 10.287 -9.094 1.00 96.31 94 ASN A C 1
ATOM 792 O O . ASN A 1 94 ? 10.069 11.434 -8.767 1.00 96.31 94 ASN A O 1
ATOM 796 N N . LYS A 1 95 ? 10.979 9.445 -8.244 1.00 95.94 95 LYS A N 1
ATOM 797 C CA . LYS A 1 95 ? 11.415 9.841 -6.893 1.00 95.94 95 LYS A CA 1
ATOM 798 C C . LYS A 1 95 ? 12.389 11.020 -6.959 1.00 95.94 95 LYS A C 1
ATOM 800 O O . LYS A 1 95 ? 12.175 12.027 -6.295 1.00 95.94 95 LYS A O 1
ATOM 805 N N . SER A 1 96 ? 13.409 10.953 -7.814 1.00 97.88 96 SER A N 1
ATOM 806 C CA . SER A 1 96 ? 14.389 12.034 -7.987 1.00 97.88 96 SER A CA 1
ATOM 807 C C . SER A 1 96 ? 13.736 13.379 -8.333 1.00 97.88 96 SER A C 1
ATOM 809 O O . SER A 1 96 ? 13.947 14.364 -7.622 1.00 97.88 96 SER A O 1
ATOM 811 N N . ILE A 1 97 ? 12.888 13.440 -9.365 1.00 97.50 97 ILE A N 1
ATOM 812 C CA . ILE A 1 97 ? 12.209 14.693 -9.735 1.00 97.50 97 ILE A CA 1
ATOM 813 C C . ILE A 1 97 ? 11.236 15.160 -8.644 1.00 97.50 97 ILE A C 1
ATOM 815 O O . ILE A 1 97 ? 11.131 16.360 -8.409 1.00 97.50 97 ILE A O 1
ATOM 819 N N . CYS A 1 98 ? 10.594 14.242 -7.913 1.00 96.81 98 CYS A N 1
ATOM 820 C CA . CYS A 1 98 ? 9.703 14.586 -6.804 1.00 96.81 98 CYS A CA 1
ATOM 821 C C . CYS A 1 98 ? 10.439 15.237 -5.623 1.00 96.81 98 CYS A C 1
ATOM 823 O O . CYS A 1 98 ? 9.934 16.193 -5.041 1.00 96.81 98 CYS A O 1
ATOM 825 N N . PHE A 1 99 ? 11.674 14.815 -5.343 1.00 97.69 99 PHE A N 1
ATOM 826 C CA . PHE A 1 99 ? 12.536 15.433 -4.330 1.00 97.69 99 PHE A CA 1
ATOM 827 C C . PHE A 1 99 ? 13.302 16.670 -4.823 1.00 97.69 99 PHE A C 1
ATOM 829 O O . PHE A 1 99 ? 13.954 17.333 -4.021 1.00 97.69 99 PHE A O 1
ATOM 836 N N . SER A 1 100 ? 13.271 16.987 -6.118 1.00 97.62 100 SER A N 1
ATOM 837 C CA . SER A 1 100 ? 14.038 18.111 -6.669 1.00 97.62 100 SER A CA 1
ATOM 838 C C . SER A 1 100 ? 13.420 19.445 -6.274 1.00 97.62 100 SER A C 1
ATOM 840 O O . SER A 1 100 ? 12.199 19.597 -6.331 1.00 97.62 100 SER A O 1
ATOM 842 N N . GLU A 1 101 ? 14.260 20.417 -5.915 1.00 96.25 101 GLU A N 1
ATOM 843 C CA . GLU A 1 101 ? 13.810 21.784 -5.640 1.00 96.25 101 GLU A CA 1
ATOM 844 C C . GLU A 1 101 ? 13.267 22.437 -6.926 1.00 96.25 101 GLU A C 1
ATOM 846 O O . GLU A 1 101 ? 13.828 22.192 -8.008 1.00 96.25 101 GLU A O 1
ATOM 851 N N . PRO A 1 102 ? 12.204 23.263 -6.843 1.00 91.62 102 PRO A N 1
ATOM 852 C CA . PRO A 1 102 ? 11.634 23.926 -8.013 1.00 91.62 102 PRO A CA 1
ATOM 853 C C . PRO A 1 102 ? 12.683 24.773 -8.743 1.00 91.62 102 PRO A C 1
ATOM 855 O O . PRO A 1 102 ? 13.470 25.483 -8.122 1.00 91.62 102 PRO A O 1
ATOM 858 N N . GLY A 1 103 ? 12.729 24.665 -10.072 1.00 88.44 103 GLY A N 1
ATOM 859 C CA . GLY A 1 103 ? 13.689 25.396 -10.910 1.00 88.44 103 GLY A CA 1
ATOM 860 C C . GLY A 1 103 ? 15.148 24.918 -10.841 1.00 88.44 103 GLY A C 1
ATOM 861 O O . GLY A 1 103 ? 15.994 25.478 -11.536 1.00 88.44 103 GLY A O 1
ATOM 862 N N . SER A 1 104 ? 15.471 23.891 -10.048 1.00 94.50 104 SER A N 1
ATOM 863 C CA . SER A 1 104 ? 16.834 23.347 -9.972 1.00 94.50 104 SER A CA 1
ATOM 864 C C . SER A 1 104 ? 17.241 22.573 -11.235 1.00 94.50 104 SER A C 1
ATOM 866 O O . SER A 1 104 ? 16.416 21.932 -11.889 1.00 94.50 104 SER A O 1
ATOM 868 N N . GLU A 1 105 ? 18.549 22.523 -11.533 1.00 95.62 105 GLU A N 1
ATOM 869 C CA . GLU A 1 105 ? 19.071 21.658 -12.609 1.00 95.62 105 GLU A CA 1
ATOM 870 C C . GLU A 1 105 ? 18.747 20.168 -12.366 1.00 95.62 105 GLU A C 1
ATOM 872 O O . GLU A 1 105 ? 18.655 19.393 -13.316 1.00 95.62 105 GLU A O 1
ATOM 877 N N . ASN A 1 106 ? 18.551 19.740 -11.111 1.00 96.38 106 ASN A N 1
ATOM 878 C CA . ASN A 1 106 ? 18.217 18.346 -10.797 1.00 96.38 106 ASN A CA 1
ATOM 879 C C . ASN A 1 106 ? 16.876 17.924 -11.402 1.00 96.38 106 ASN A C 1
ATOM 881 O O . ASN A 1 106 ? 16.773 16.810 -11.921 1.00 96.38 106 ASN A O 1
ATOM 885 N N . LEU A 1 107 ? 15.886 18.821 -11.397 1.00 97.19 107 LEU A N 1
ATOM 886 C CA . LEU A 1 107 ? 14.570 18.563 -11.969 1.00 97.19 107 LEU A CA 1
ATOM 887 C C . LEU A 1 107 ? 14.664 18.314 -13.482 1.00 97.19 107 LEU A C 1
ATOM 889 O O . LEU A 1 107 ? 14.197 17.286 -13.978 1.00 97.19 107 LEU A O 1
ATOM 893 N N . SER A 1 108 ? 15.327 19.212 -14.218 1.00 96.69 108 SER A N 1
ATOM 894 C CA . SER A 1 108 ? 15.482 19.079 -15.671 1.00 96.69 108 SER A CA 1
ATOM 895 C C . SER A 1 108 ? 16.370 17.904 -16.071 1.00 96.69 108 SER A C 1
ATOM 897 O O . SER A 1 108 ? 16.079 17.215 -17.052 1.00 96.69 108 SER A O 1
ATOM 899 N N . ILE A 1 109 ? 17.421 17.608 -15.299 1.00 97.19 109 ILE A N 1
ATOM 900 C CA . ILE A 1 109 ? 18.260 16.425 -15.522 1.00 97.19 109 ILE A CA 1
ATOM 901 C C . ILE A 1 109 ? 17.471 15.134 -15.264 1.00 97.19 109 ILE A C 1
ATOM 903 O O . ILE A 1 109 ? 17.616 14.189 -16.039 1.00 97.19 109 ILE A O 1
ATOM 907 N N . GLY A 1 110 ? 16.605 15.086 -14.249 1.00 97.00 110 GLY A N 1
ATOM 908 C CA . GLY A 1 110 ? 15.740 13.933 -13.990 1.00 97.00 110 GLY A CA 1
ATOM 909 C C . GLY A 1 110 ? 14.814 13.614 -15.170 1.00 97.00 110 GLY A C 1
ATOM 910 O O . GLY A 1 110 ? 14.788 12.473 -15.635 1.00 97.00 110 GLY A O 1
ATOM 911 N N . TYR A 1 111 ? 14.147 14.619 -15.753 1.00 97.88 111 TYR A N 1
ATOM 912 C CA . TYR A 1 111 ? 13.366 14.448 -16.992 1.00 97.88 111 TYR A CA 1
ATOM 913 C C . TYR A 1 111 ? 14.232 14.005 -18.187 1.00 97.88 111 TYR A C 1
ATOM 915 O O . TYR A 1 111 ? 13.857 13.117 -18.961 1.00 97.88 111 TYR A O 1
ATOM 923 N N . ALA A 1 112 ? 15.439 14.560 -18.322 1.00 97.56 112 ALA A N 1
ATOM 924 C CA . ALA A 1 112 ? 16.385 14.153 -19.360 1.00 97.56 112 ALA A CA 1
ATOM 925 C C . ALA A 1 112 ? 16.882 12.702 -19.195 1.00 97.56 112 ALA A C 1
ATOM 927 O O . ALA A 1 112 ? 17.195 12.042 -20.192 1.00 97.56 112 ALA A O 1
ATOM 928 N N . ASN A 1 113 ? 16.962 12.193 -17.962 1.00 97.00 113 ASN A N 1
ATOM 929 C CA . ASN A 1 113 ? 17.277 10.795 -17.683 1.00 97.00 113 ASN A CA 1
ATOM 930 C C . ASN A 1 113 ? 16.092 9.871 -17.996 1.00 97.00 113 ASN A C 1
ATOM 932 O O . ASN A 1 113 ? 16.300 8.849 -18.646 1.00 97.00 113 ASN A O 1
ATOM 936 N N . ARG A 1 114 ? 14.854 10.262 -17.659 1.00 96.38 114 ARG A N 1
ATOM 937 C CA . ARG A 1 114 ? 13.643 9.522 -18.065 1.00 96.38 114 ARG A CA 1
ATOM 938 C C . ARG A 1 114 ? 13.552 9.369 -19.579 1.00 96.38 114 ARG A C 1
ATOM 940 O O . ARG A 1 114 ? 13.382 8.255 -20.061 1.00 96.38 114 ARG A O 1
ATOM 947 N N . SER A 1 115 ? 13.757 10.448 -20.341 1.00 97.06 115 SER A N 1
ATOM 948 C CA . SER A 1 115 ? 13.761 10.361 -21.813 1.00 97.06 115 SER A CA 1
ATOM 949 C C . SER A 1 115 ? 14.863 9.443 -22.356 1.00 97.06 115 SER A C 1
ATOM 951 O O . SER A 1 115 ? 14.659 8.804 -23.380 1.00 97.06 115 SER A O 1
ATOM 953 N N . ALA A 1 116 ? 16.006 9.305 -21.675 1.00 95.44 116 ALA A N 1
ATOM 954 C CA . ALA A 1 116 ? 17.029 8.337 -22.077 1.00 95.44 116 ALA A CA 1
ATOM 955 C C . ALA A 1 116 ? 16.534 6.888 -21.943 1.00 95.44 116 ALA A C 1
ATOM 957 O O . ALA A 1 116 ? 16.720 6.096 -22.863 1.00 95.44 116 ALA A O 1
ATOM 958 N N . VAL A 1 117 ? 15.867 6.562 -20.831 1.00 91.81 117 VAL A N 1
ATOM 959 C CA . VAL A 1 117 ? 15.271 5.235 -20.617 1.00 91.81 117 VAL A CA 1
ATOM 960 C C . VAL A 1 117 ? 14.182 4.954 -21.646 1.00 91.81 117 VAL A C 1
ATOM 962 O O . VAL A 1 117 ? 14.176 3.891 -22.255 1.00 91.81 117 VAL A O 1
ATOM 965 N N . LEU A 1 118 ? 13.282 5.914 -21.864 1.00 90.69 118 LEU A N 1
ATOM 966 C CA . LEU A 1 118 ? 12.159 5.776 -22.795 1.00 90.69 118 LEU A CA 1
ATOM 967 C C . LEU A 1 118 ? 12.626 5.580 -24.239 1.00 90.69 118 LEU A C 1
ATOM 969 O O . LEU A 1 118 ? 12.033 4.792 -24.969 1.00 90.69 118 LEU A O 1
ATOM 973 N N . PHE A 1 119 ? 13.711 6.250 -24.634 1.00 91.31 119 PHE A N 1
ATOM 974 C CA . PHE A 1 119 ? 14.329 6.058 -25.941 1.00 91.31 119 PHE A CA 1
ATOM 975 C C . PHE A 1 119 ? 14.833 4.624 -26.139 1.00 91.31 119 PHE A C 1
ATOM 977 O O . PHE A 1 119 ? 14.473 3.978 -27.122 1.00 91.31 119 PHE A O 1
ATOM 984 N N . GLU A 1 120 ? 15.613 4.103 -25.186 1.00 88.06 120 GLU A N 1
ATOM 985 C CA . GLU A 1 120 ? 16.105 2.717 -25.228 1.00 88.06 120 GLU A CA 1
ATOM 986 C C . GLU A 1 120 ? 14.956 1.701 -25.164 1.00 88.06 120 GLU A C 1
ATOM 988 O O . GLU A 1 120 ? 15.008 0.651 -25.803 1.00 88.06 120 GLU A O 1
ATOM 993 N N . TRP A 1 121 ? 13.881 2.037 -24.446 1.00 83.56 121 TRP A N 1
ATOM 994 C CA . TRP A 1 121 ? 12.678 1.213 -24.339 1.00 83.56 121 TRP A CA 1
ATOM 995 C C . TRP A 1 121 ? 11.704 1.377 -25.522 1.00 83.56 121 TRP A C 1
ATOM 997 O O . TRP A 1 121 ? 10.607 0.827 -25.493 1.00 83.56 121 TRP A O 1
ATOM 1007 N N . LYS A 1 122 ? 12.086 2.112 -26.576 1.00 86.50 122 LYS A N 1
ATOM 1008 C CA . LYS A 1 122 ? 11.282 2.347 -27.794 1.00 86.50 122 LYS A CA 1
ATOM 1009 C C . LYS A 1 122 ? 9.923 3.021 -27.546 1.00 86.50 122 LYS A C 1
ATOM 1011 O O . LYS A 1 122 ? 9.001 2.905 -28.347 1.00 86.50 122 LYS A O 1
ATOM 1016 N N . ARG A 1 123 ? 9.801 3.763 -26.446 1.00 85.31 123 ARG A N 1
ATOM 1017 C CA . ARG A 1 123 ? 8.637 4.585 -26.084 1.00 85.31 123 ARG A CA 1
ATOM 1018 C C . ARG A 1 123 ? 8.867 6.016 -26.554 1.00 85.31 123 ARG A C 1
ATOM 1020 O O . ARG A 1 123 ? 9.141 6.923 -25.766 1.00 85.31 123 ARG A O 1
ATOM 1027 N N . TYR A 1 124 ? 8.884 6.203 -27.874 1.00 89.62 124 TYR A N 1
ATOM 1028 C CA . TYR A 1 124 ? 9.353 7.451 -28.480 1.00 89.62 124 TYR A CA 1
ATOM 1029 C C . TYR A 1 124 ? 8.391 8.626 -28.258 1.00 89.62 124 TYR A C 1
ATOM 1031 O O . TYR A 1 124 ? 8.863 9.747 -28.060 1.00 89.62 124 TYR A O 1
ATOM 1039 N N . HIS A 1 125 ? 7.074 8.389 -28.219 1.00 89.88 125 HIS A N 1
ATOM 1040 C CA . HIS A 1 125 ? 6.086 9.424 -27.893 1.00 89.88 125 HIS A CA 1
ATOM 1041 C C . HIS A 1 125 ? 6.313 9.996 -26.485 1.00 89.88 125 HIS A C 1
ATOM 1043 O O . HIS A 1 125 ? 6.453 11.209 -26.313 1.00 89.88 125 HIS A O 1
ATOM 1049 N N . GLU A 1 126 ? 6.456 9.137 -25.475 1.00 90.94 126 GLU A N 1
ATOM 1050 C CA . GLU A 1 126 ? 6.726 9.555 -24.097 1.00 90.94 126 GLU A CA 1
ATOM 1051 C C . GLU A 1 126 ? 8.142 10.113 -23.929 1.00 90.94 126 GLU A C 1
ATOM 1053 O O . GLU A 1 126 ? 8.370 11.008 -23.108 1.00 90.94 126 GLU A O 1
ATOM 1058 N N . CYS A 1 127 ? 9.106 9.622 -24.714 1.00 95.06 127 CYS A N 1
ATOM 1059 C CA . CYS A 1 127 ? 10.449 10.186 -24.759 1.00 95.06 127 CYS A CA 1
ATOM 1060 C C . CYS A 1 127 ? 10.412 11.658 -25.188 1.00 95.06 127 CYS A C 1
ATOM 1062 O O . CYS A 1 127 ? 11.046 12.487 -24.535 1.00 95.06 127 CYS A O 1
ATOM 1064 N N . LEU A 1 128 ? 9.668 11.991 -26.249 1.00 96.00 128 LEU A N 1
ATOM 1065 C CA . LEU A 1 128 ? 9.500 13.372 -26.712 1.00 96.00 128 LEU A CA 1
ATOM 1066 C C . LEU A 1 128 ? 8.826 14.243 -25.644 1.00 96.00 128 LEU A C 1
ATOM 1068 O O . LEU A 1 128 ? 9.322 15.328 -25.352 1.00 96.00 128 LEU A O 1
ATOM 1072 N N . ALA A 1 129 ? 7.778 13.738 -24.987 1.00 95.12 129 ALA A N 1
ATOM 1073 C CA . ALA A 1 129 ? 7.131 14.451 -23.885 1.00 95.12 129 ALA A CA 1
ATOM 1074 C C . ALA A 1 129 ? 8.114 14.777 -22.741 1.00 95.12 129 ALA A C 1
ATOM 1076 O O . ALA A 1 129 ? 8.134 15.895 -22.232 1.00 95.12 129 ALA A O 1
ATOM 1077 N N . ASN A 1 130 ? 8.995 13.840 -22.370 1.00 97.12 130 ASN A N 1
ATOM 1078 C CA . ASN A 1 130 ? 10.007 14.078 -21.334 1.00 97.12 130 ASN A CA 1
ATOM 1079 C C . ASN A 1 130 ? 11.124 15.036 -21.774 1.00 97.12 130 ASN A C 1
ATOM 1081 O O . ASN A 1 130 ? 11.695 15.727 -20.930 1.00 97.12 130 ASN A O 1
ATOM 1085 N N . ILE A 1 131 ? 11.451 15.092 -23.069 1.00 98.00 131 ILE A N 1
ATOM 1086 C CA . ILE A 1 131 ? 12.386 16.090 -23.610 1.00 98.00 131 ILE A CA 1
ATOM 1087 C C . ILE A 1 131 ? 11.798 17.496 -23.442 1.00 98.00 131 ILE A C 1
ATOM 1089 O O . ILE A 1 131 ? 12.493 18.389 -22.957 1.00 98.00 131 ILE A O 1
ATOM 1093 N N . GLU A 1 132 ? 10.516 17.677 -23.760 1.00 96.50 132 GLU A N 1
ATOM 1094 C CA . GLU A 1 132 ? 9.826 18.957 -23.568 1.00 96.50 132 GLU A CA 1
ATOM 1095 C C . GLU A 1 132 ? 9.724 19.345 -22.088 1.00 96.50 132 GLU A C 1
ATOM 1097 O O . GLU A 1 132 ? 10.020 20.485 -21.729 1.00 96.50 132 GLU A O 1
ATOM 1102 N N . LEU A 1 133 ? 9.422 18.393 -21.196 1.00 95.25 133 LEU A N 1
ATOM 1103 C CA . LEU A 1 133 ? 9.446 18.632 -19.747 1.00 95.25 133 LEU A CA 1
ATOM 1104 C C . LEU A 1 133 ? 10.838 19.054 -19.252 1.00 95.25 133 LEU A C 1
ATOM 1106 O O . LEU A 1 133 ? 10.952 19.990 -18.460 1.00 95.25 133 LEU A O 1
ATOM 1110 N N . ALA A 1 134 ? 11.909 18.419 -19.743 1.00 97.00 134 ALA A N 1
ATOM 1111 C CA . ALA A 1 134 ? 13.277 18.805 -19.401 1.00 97.00 134 ALA A CA 1
ATOM 1112 C C . ALA A 1 134 ? 13.587 20.243 -19.847 1.00 97.00 134 ALA A C 1
ATOM 1114 O O . ALA A 1 134 ? 14.160 21.012 -19.075 1.00 97.00 134 ALA A O 1
ATOM 1115 N N . ARG A 1 135 ? 13.179 20.625 -21.066 1.00 95.81 135 ARG A N 1
ATOM 1116 C CA . ARG A 1 135 ? 13.348 21.987 -21.599 1.00 95.81 135 ARG A CA 1
ATOM 1117 C C . ARG A 1 135 ? 12.571 23.018 -20.789 1.00 95.81 135 ARG A C 1
ATOM 1119 O O . ARG A 1 135 ? 13.169 24.011 -20.378 1.00 95.81 135 ARG A O 1
ATOM 1126 N N . LYS A 1 136 ? 11.291 22.754 -20.494 1.00 94.19 136 LYS A N 1
ATOM 1127 C CA . LYS A 1 136 ? 10.441 23.614 -19.648 1.00 94.19 136 LYS A CA 1
ATOM 1128 C C . LYS A 1 136 ? 11.045 23.807 -18.252 1.00 94.19 136 LYS A C 1
ATOM 1130 O O . LYS A 1 136 ? 10.947 24.890 -17.690 1.00 94.19 136 LYS A O 1
ATOM 1135 N N . ALA A 1 137 ? 11.728 22.791 -17.724 1.00 94.56 137 ALA A N 1
ATOM 1136 C CA . ALA A 1 137 ? 12.432 22.843 -16.443 1.00 94.56 137 ALA A CA 1
ATOM 1137 C C . ALA A 1 137 ? 13.840 23.488 -16.509 1.00 94.56 137 ALA A C 1
ATOM 1139 O O . ALA A 1 137 ? 14.633 23.307 -15.587 1.00 94.56 137 ALA A O 1
ATOM 1140 N N . ASN A 1 138 ? 14.170 24.233 -17.570 1.00 94.44 138 ASN A N 1
ATOM 1141 C CA . ASN A 1 138 ? 15.466 24.896 -17.775 1.00 94.44 138 ASN A CA 1
ATOM 1142 C C . ASN A 1 138 ? 16.655 23.920 -17.864 1.00 94.44 138 ASN A C 1
ATOM 1144 O O . ASN A 1 138 ? 17.632 24.023 -17.118 1.00 94.44 138 ASN A O 1
ATOM 1148 N N . TYR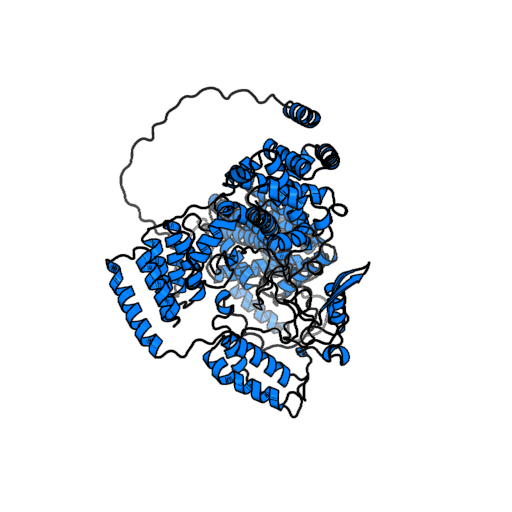 A 1 139 ? 16.589 22.950 -18.784 1.00 96.06 139 TYR A N 1
ATOM 1149 C CA . TYR A 1 139 ? 17.702 22.024 -19.021 1.00 96.06 139 TYR A CA 1
ATOM 1150 C C . TYR A 1 139 ? 19.013 22.758 -19.370 1.00 96.06 139 TYR A C 1
ATOM 1152 O O . TYR A 1 139 ? 18.996 23.667 -20.206 1.00 96.06 139 TYR A O 1
ATOM 1160 N N . PRO A 1 140 ? 20.172 22.362 -18.802 1.00 95.44 140 PRO A N 1
ATOM 1161 C CA . PRO A 1 140 ? 21.407 23.110 -18.992 1.00 95.44 140 PRO A CA 1
ATOM 1162 C C . PRO A 1 140 ? 21.843 23.214 -20.455 1.00 95.44 140 PRO A C 1
ATOM 1164 O O . PRO A 1 140 ? 22.047 22.198 -21.126 1.00 95.44 140 PRO A O 1
ATOM 1167 N N . ALA A 1 141 ? 22.114 24.437 -20.923 1.00 94.69 141 ALA A N 1
ATOM 1168 C CA . ALA A 1 141 ? 22.530 24.709 -22.304 1.00 94.69 141 ALA A CA 1
ATOM 1169 C C . ALA A 1 141 ? 23.743 23.863 -22.745 1.00 94.69 141 ALA A C 1
ATOM 1171 O O . ALA A 1 141 ? 23.777 23.346 -23.860 1.00 94.69 141 ALA A O 1
ATOM 1172 N N . ARG A 1 142 ? 24.697 23.622 -21.829 1.00 96.25 142 ARG A N 1
ATOM 1173 C CA . ARG A 1 142 ? 25.890 22.781 -22.064 1.00 96.25 142 ARG A CA 1
ATOM 1174 C C . ARG A 1 142 ? 25.559 21.330 -22.453 1.00 96.25 142 ARG A C 1
ATOM 1176 O O . ARG A 1 142 ? 26.367 20.658 -23.089 1.00 96.25 142 ARG A O 1
ATOM 1183 N N . LEU A 1 143 ? 24.382 20.834 -22.072 1.00 94.69 143 LEU A N 1
ATOM 1184 C CA . LEU A 1 143 ? 23.925 19.470 -22.339 1.00 94.69 143 LEU A CA 1
ATOM 1185 C C . LEU A 1 143 ? 22.843 19.397 -23.426 1.00 94.69 143 LEU A C 1
ATOM 1187 O O . LEU A 1 143 ? 22.501 18.287 -23.830 1.00 94.69 143 LEU A O 1
ATOM 1191 N N . MET A 1 144 ? 22.334 20.531 -23.925 1.00 95.81 144 MET A N 1
ATOM 1192 C CA . MET A 1 144 ? 21.167 20.586 -24.822 1.00 95.81 144 MET A CA 1
ATOM 1193 C C . MET A 1 144 ? 21.327 19.717 -26.076 1.00 95.81 144 MET A C 1
ATOM 1195 O O . MET A 1 144 ? 20.410 18.989 -26.446 1.00 95.81 144 MET A O 1
ATOM 1199 N N . HIS A 1 145 ? 22.543 19.668 -26.632 1.00 95.88 145 HIS A N 1
ATOM 1200 C CA . HIS A 1 145 ? 22.878 18.830 -27.786 1.00 95.88 145 HIS A CA 1
ATOM 1201 C C . HIS A 1 145 ? 22.504 17.343 -27.610 1.00 95.88 145 HIS A C 1
ATOM 1203 O O . HIS A 1 145 ? 22.244 16.652 -28.596 1.00 95.88 145 HIS A O 1
ATOM 1209 N N . LYS A 1 146 ? 22.469 16.827 -26.369 1.00 96.25 146 LYS A N 1
ATOM 1210 C CA . LYS A 1 146 ? 22.054 15.447 -26.074 1.00 96.25 146 LYS A CA 1
ATOM 1211 C C . LYS A 1 146 ? 20.555 15.243 -26.281 1.00 96.25 146 LYS A C 1
ATOM 1213 O O . LYS A 1 146 ? 20.167 14.203 -26.808 1.00 96.25 146 LYS A O 1
ATOM 1218 N N . LEU A 1 147 ? 19.732 16.211 -25.867 1.00 97.12 147 LEU A N 1
ATOM 1219 C CA . LEU A 1 147 ? 18.284 16.169 -26.078 1.00 97.12 147 LEU A CA 1
ATOM 1220 C C . LEU A 1 147 ? 17.953 16.360 -27.556 1.00 97.12 147 LEU A C 1
ATOM 1222 O O . LEU A 1 147 ? 17.187 15.572 -28.097 1.00 97.12 147 LEU A O 1
ATOM 1226 N N . ASP A 1 148 ? 18.600 17.317 -28.224 1.00 97.00 148 ASP A N 1
ATOM 1227 C CA . ASP A 1 148 ? 18.357 17.601 -29.645 1.00 97.00 148 ASP A CA 1
ATOM 1228 C C . ASP A 1 148 ? 18.681 16.399 -30.536 1.00 97.00 148 ASP A C 1
ATOM 1230 O O . ASP A 1 148 ? 17.962 16.109 -31.493 1.00 97.00 148 ASP A O 1
ATOM 1234 N N . LYS A 1 149 ? 19.760 15.670 -30.219 1.00 97.19 149 LYS A N 1
ATOM 1235 C CA . LYS A 1 149 ? 20.083 14.415 -30.902 1.00 97.19 149 LYS A CA 1
ATOM 1236 C C . LYS A 1 149 ? 18.984 13.371 -30.678 1.00 97.19 149 LYS A C 1
ATOM 1238 O O . LYS A 1 149 ? 18.462 12.831 -31.647 1.00 97.19 149 LYS A O 1
ATOM 1243 N N . ARG A 1 150 ? 18.605 13.127 -29.418 1.00 97.38 150 ARG A N 1
ATOM 1244 C CA . ARG A 1 150 ? 17.582 12.131 -29.061 1.00 97.38 150 ARG A CA 1
ATOM 1245 C C . ARG A 1 150 ? 16.223 12.443 -29.687 1.00 97.38 150 ARG A C 1
ATOM 1247 O O . ARG A 1 150 ? 15.555 11.534 -30.155 1.00 97.38 150 ARG A O 1
ATOM 1254 N N . GLU A 1 151 ? 15.825 13.710 -29.734 1.00 97.31 151 GLU A N 1
ATOM 1255 C CA . GLU A 1 151 ? 14.581 14.150 -30.372 1.00 97.31 151 GLU A CA 1
ATOM 1256 C C . GLU A 1 151 ? 14.568 13.851 -31.875 1.00 97.31 151 GLU A C 1
ATOM 1258 O O . GLU A 1 151 ? 13.575 13.330 -32.389 1.00 97.31 151 GLU A O 1
ATOM 1263 N N . LYS A 1 152 ? 15.667 14.152 -32.583 1.00 96.56 152 LYS A N 1
ATOM 1264 C CA . LYS A 1 152 ? 15.808 13.829 -34.012 1.00 96.56 152 LYS A CA 1
ATOM 1265 C C . LYS A 1 152 ? 15.701 12.325 -34.248 1.00 96.56 152 LYS A C 1
ATOM 1267 O O . LYS A 1 152 ? 14.944 11.909 -35.124 1.00 96.56 152 LYS A O 1
ATOM 1272 N N . ASP A 1 153 ? 16.402 11.534 -33.438 1.00 95.44 153 ASP A N 1
ATOM 1273 C CA . ASP A 1 153 ? 16.389 10.074 -33.533 1.00 95.44 153 ASP A CA 1
ATOM 1274 C C . ASP A 1 153 ? 14.983 9.509 -33.233 1.00 95.44 153 ASP A C 1
ATOM 1276 O O . ASP A 1 153 ? 14.482 8.684 -33.996 1.00 95.44 153 ASP A O 1
ATOM 1280 N N . CYS A 1 154 ? 14.289 10.009 -32.199 1.00 95.00 154 CYS A N 1
ATOM 1281 C CA . CYS A 1 154 ? 12.895 9.651 -31.897 1.00 95.00 154 CYS A CA 1
ATOM 1282 C C . CYS A 1 154 ? 11.964 9.901 -33.082 1.00 95.00 154 CYS A C 1
ATOM 1284 O O . CYS A 1 154 ? 11.179 9.029 -33.439 1.00 95.00 154 CYS A O 1
ATOM 1286 N N . ARG A 1 155 ? 12.027 11.094 -33.689 1.00 93.62 155 ARG A N 1
ATOM 1287 C CA . ARG A 1 155 ? 11.151 11.457 -34.814 1.00 93.62 155 ARG A CA 1
ATOM 1288 C C . ARG A 1 155 ? 11.380 10.568 -36.033 1.00 93.62 155 ARG A C 1
ATOM 1290 O O . ARG A 1 155 ? 10.421 10.238 -36.721 1.00 93.62 155 ARG A O 1
ATOM 1297 N N . LEU A 1 156 ? 12.628 10.173 -36.285 1.00 93.56 156 LEU A N 1
ATOM 1298 C CA . LEU A 1 156 ? 12.958 9.259 -37.375 1.00 93.56 156 LEU A CA 1
ATOM 1299 C C . LEU A 1 156 ? 12.409 7.847 -37.117 1.00 93.56 156 LEU A C 1
ATOM 1301 O O . LEU A 1 156 ? 11.863 7.231 -38.027 1.00 93.56 156 LEU A O 1
ATOM 1305 N N . LEU A 1 157 ? 12.538 7.345 -35.885 1.00 91.56 157 LEU A N 1
ATOM 1306 C CA . LEU A 1 157 ? 12.110 5.994 -35.505 1.00 91.56 157 LEU A CA 1
ATOM 1307 C C . LEU A 1 157 ? 10.590 5.870 -35.327 1.00 91.56 157 LEU A C 1
ATOM 1309 O O . LEU A 1 157 ? 10.028 4.820 -35.616 1.00 91.56 157 LEU A O 1
ATOM 1313 N N . LEU A 1 158 ? 9.901 6.944 -34.934 1.00 88.88 158 LEU A N 1
ATOM 1314 C CA . LEU A 1 158 ? 8.434 6.979 -34.889 1.00 88.88 158 LEU A CA 1
ATOM 1315 C C . LEU A 1 158 ? 7.803 6.731 -36.260 1.00 88.88 158 LEU A C 1
ATOM 1317 O O . LEU A 1 158 ? 6.759 6.097 -36.344 1.00 88.88 158 LEU A O 1
ATOM 1321 N N . ALA A 1 159 ? 8.448 7.185 -37.338 1.00 84.44 159 ALA A N 1
ATOM 1322 C CA . ALA A 1 159 ? 7.951 6.971 -38.695 1.00 84.44 159 ALA A CA 1
ATOM 1323 C C . ALA A 1 159 ? 7.978 5.493 -39.129 1.00 84.44 159 ALA A C 1
ATOM 1325 O O . ALA A 1 159 ? 7.333 5.135 -40.112 1.00 84.44 159 ALA A O 1
ATOM 1326 N N . THR A 1 160 ? 8.732 4.641 -38.428 1.00 84.94 160 THR A N 1
ATOM 1327 C CA . THR A 1 160 ? 8.876 3.212 -38.741 1.00 84.94 160 THR A CA 1
ATOM 1328 C C . THR A 1 160 ? 8.212 2.298 -37.710 1.00 84.94 160 THR A C 1
ATOM 1330 O O . THR A 1 160 ? 8.168 1.085 -37.924 1.00 84.94 160 THR A O 1
ATOM 1333 N N . GLN A 1 161 ? 7.688 2.847 -36.610 1.00 77.75 161 GLN A N 1
ATOM 1334 C CA . GLN A 1 161 ? 7.053 2.073 -35.547 1.00 77.75 161 GLN A CA 1
ATOM 1335 C C . GLN A 1 161 ? 5.614 1.683 -35.942 1.00 77.75 161 GLN A C 1
ATOM 1337 O O . GLN A 1 161 ? 4.880 2.518 -36.475 1.00 77.75 161 GLN A O 1
ATOM 1342 N N . PRO A 1 162 ? 5.181 0.429 -35.701 1.00 73.31 162 PRO A N 1
ATOM 1343 C CA . PRO A 1 162 ? 3.769 0.076 -35.821 1.00 73.31 162 PRO A CA 1
ATOM 1344 C C . PRO A 1 162 ? 2.926 0.876 -34.813 1.00 73.31 162 PRO A C 1
ATOM 1346 O O . PRO A 1 162 ? 3.453 1.275 -33.773 1.00 73.31 162 PRO A O 1
ATOM 1349 N N . PRO A 1 163 ? 1.630 1.104 -35.090 1.00 69.62 163 PRO A N 1
ATOM 1350 C CA . PRO A 1 163 ? 0.745 1.750 -34.128 1.00 69.62 163 PRO A CA 1
ATOM 1351 C C . PRO A 1 163 ? 0.722 0.970 -32.810 1.00 69.62 163 PRO A C 1
ATOM 1353 O O . PRO A 1 163 ? 0.759 -0.265 -32.813 1.00 69.62 163 PRO A O 1
ATOM 1356 N N . ASP A 1 164 ? 0.651 1.701 -31.699 1.00 64.56 164 ASP A N 1
ATOM 1357 C CA . ASP A 1 164 ? 0.513 1.099 -30.377 1.00 64.56 164 ASP A CA 1
ATOM 1358 C C . ASP A 1 164 ? -0.756 0.238 -30.315 1.00 64.56 164 ASP A C 1
ATOM 1360 O O . ASP A 1 164 ? -1.795 0.573 -30.895 1.00 64.56 164 ASP A O 1
ATOM 1364 N N . VAL A 1 165 ? -0.667 -0.887 -29.602 1.00 59.84 165 VAL A N 1
ATOM 1365 C CA . VAL A 1 165 ? -1.823 -1.748 -29.342 1.00 59.84 165 VAL A CA 1
ATOM 1366 C C . VAL A 1 165 ? -2.831 -0.936 -28.537 1.00 59.84 165 VAL A C 1
ATOM 1368 O O . VAL A 1 165 ? -2.546 -0.512 -27.418 1.00 59.84 165 VAL A O 1
ATOM 1371 N N . GLN A 1 166 ? -4.008 -0.703 -29.111 1.00 58.22 166 GLN A N 1
ATOM 1372 C CA . GLN A 1 166 ? -5.097 -0.077 -28.375 1.00 58.22 166 GLN A CA 1
ATOM 1373 C C . GLN A 1 166 ? -5.607 -1.058 -27.324 1.00 58.22 166 GLN A C 1
ATOM 1375 O O . GLN A 1 166 ? -5.969 -2.191 -27.647 1.00 58.22 166 GLN A O 1
ATOM 1380 N N . SER A 1 167 ? -5.636 -0.616 -26.067 1.00 58.53 167 SER A N 1
ATOM 1381 C CA . SER A 1 167 ? -6.276 -1.367 -24.993 1.00 58.53 167 SER A CA 1
ATOM 1382 C C . SER A 1 167 ? -7.732 -1.642 -25.359 1.00 58.53 167 SER A C 1
ATOM 1384 O O . SER A 1 167 ? -8.445 -0.739 -25.804 1.00 58.53 167 SER A O 1
ATOM 1386 N N . TYR A 1 168 ? -8.174 -2.883 -25.157 1.00 65.81 168 TYR A N 1
ATOM 1387 C CA . TYR A 1 168 ? -9.579 -3.230 -25.315 1.00 65.81 168 TYR A CA 1
ATOM 1388 C C . TYR A 1 168 ? -10.405 -2.443 -24.296 1.00 65.81 168 TYR A C 1
ATOM 1390 O O . TYR A 1 168 ? -10.143 -2.502 -23.095 1.00 65.81 168 TYR A O 1
ATOM 1398 N N . GLN A 1 169 ? -11.386 -1.688 -24.781 1.00 68.62 169 GLN A N 1
ATOM 1399 C CA . GLN A 1 169 ? -12.356 -1.033 -23.918 1.00 68.62 169 GLN A CA 1
ATOM 1400 C C . GLN A 1 169 ? -13.498 -2.008 -23.681 1.00 68.62 169 GLN A C 1
ATOM 1402 O O . GLN A 1 169 ? -14.228 -2.342 -24.613 1.00 68.62 169 GLN A O 1
ATOM 1407 N N . PHE A 1 170 ? -13.638 -2.471 -22.440 1.00 69.94 170 PHE A N 1
ATOM 1408 C CA . PHE A 1 170 ? -14.793 -3.270 -22.061 1.00 69.94 170 PHE A CA 1
ATOM 1409 C C . PHE A 1 170 ? -16.062 -2.430 -22.232 1.00 69.94 170 PHE A C 1
ATOM 1411 O O . PHE A 1 170 ? -16.117 -1.279 -21.798 1.00 69.94 170 PHE A O 1
ATOM 1418 N N . GLN A 1 171 ? -17.063 -3.007 -22.888 1.00 76.19 171 GLN A N 1
ATOM 1419 C CA . GLN A 1 171 ? -18.376 -2.400 -23.068 1.00 76.19 171 GLN A CA 1
ATOM 1420 C C . GLN A 1 171 ? -19.410 -3.267 -22.364 1.00 76.19 171 GLN A C 1
ATOM 1422 O O . GLN A 1 171 ? -19.269 -4.488 -22.315 1.00 76.19 171 GLN A O 1
ATOM 1427 N N . MET A 1 172 ? -20.426 -2.629 -21.786 1.00 81.81 172 MET A N 1
ATOM 1428 C CA . MET A 1 172 ? -21.541 -3.353 -21.194 1.00 81.81 172 MET A CA 1
ATOM 1429 C C . MET A 1 172 ? -22.349 -3.966 -22.334 1.00 81.81 172 MET A C 1
ATOM 1431 O O . MET A 1 172 ? -22.911 -3.246 -23.154 1.00 81.81 172 MET A O 1
ATOM 1435 N N . GLU A 1 173 ? -22.362 -5.293 -22.411 1.00 81.94 173 GLU A N 1
ATOM 1436 C CA . GLU A 1 173 ? -23.079 -6.028 -23.462 1.00 81.94 173 GLU A CA 1
ATOM 1437 C C . GLU A 1 173 ? -24.587 -6.133 -23.180 1.00 81.94 173 GLU A C 1
ATOM 1439 O O . GLU A 1 173 ? -25.355 -6.610 -24.016 1.00 81.94 173 GLU A O 1
ATOM 1444 N N . PHE A 1 174 ? -25.012 -5.706 -21.991 1.00 87.06 174 PHE A N 1
ATOM 1445 C CA . PHE A 1 174 ? -26.387 -5.785 -21.517 1.00 87.06 174 PHE A CA 1
ATOM 1446 C C . PHE A 1 174 ? -27.088 -4.443 -21.604 1.00 87.06 174 PHE A C 1
ATOM 1448 O O . PHE A 1 174 ? -26.454 -3.389 -21.574 1.00 87.06 174 PHE A O 1
ATOM 1455 N N . GLU A 1 175 ? -28.415 -4.504 -21.683 1.00 90.69 175 GLU A N 1
ATOM 1456 C CA . GLU A 1 175 ? -29.224 -3.302 -21.583 1.00 90.69 175 GLU A CA 1
ATOM 1457 C C . GLU A 1 175 ? -29.012 -2.664 -20.198 1.00 90.69 175 GLU A C 1
ATOM 1459 O O . GLU A 1 175 ? -28.983 -3.377 -19.187 1.00 90.69 175 GLU A O 1
ATOM 1464 N N . PRO A 1 176 ? -28.850 -1.335 -20.126 1.00 89.12 176 PRO A N 1
ATOM 1465 C CA . PRO A 1 176 ? -28.744 -0.624 -18.860 1.00 89.12 176 PRO A CA 1
ATOM 1466 C C . PRO A 1 176 ? -29.981 -0.806 -17.975 1.00 89.12 176 PRO A C 1
ATOM 1468 O O . PRO A 1 176 ? -31.121 -0.772 -18.448 1.00 89.12 176 PRO A O 1
ATOM 1471 N N . HIS A 1 177 ? -29.781 -0.917 -16.663 1.00 87.25 177 HIS A N 1
ATOM 1472 C CA . HIS A 1 177 ? -30.881 -0.896 -15.704 1.00 87.25 177 HIS A CA 1
ATOM 1473 C C . HIS A 1 177 ? -31.607 0.459 -15.745 1.00 87.25 177 HIS A C 1
ATOM 1475 O O . HIS A 1 177 ? -30.981 1.518 -15.696 1.00 87.25 177 HIS A O 1
ATOM 1481 N N . LEU A 1 178 ? -32.946 0.433 -15.767 1.00 82.88 178 LEU A N 1
ATOM 1482 C CA . LEU A 1 178 ? -33.789 1.623 -15.977 1.00 82.88 178 LEU A CA 1
ATOM 1483 C C . LEU A 1 178 ? -33.522 2.766 -14.988 1.00 82.88 178 LEU A C 1
ATOM 1485 O O . LEU A 1 178 ? -33.621 3.931 -15.360 1.00 82.88 178 LEU A O 1
ATOM 1489 N N . GLN A 1 179 ? -33.218 2.434 -13.732 1.00 79.25 179 GLN A N 1
ATOM 1490 C CA . GLN A 1 179 ? -32.938 3.421 -12.685 1.00 79.25 179 GLN A CA 1
ATOM 1491 C C . GLN A 1 179 ? -31.445 3.680 -12.487 1.00 79.25 179 GLN A C 1
ATOM 1493 O O . GLN A 1 179 ? -31.098 4.722 -11.957 1.00 79.25 179 GLN A O 1
ATOM 1498 N N . VAL A 1 180 ? -30.570 2.757 -12.899 1.00 82.56 180 VAL A N 1
ATOM 1499 C CA . VAL A 1 180 ? -29.124 2.814 -12.625 1.00 82.56 180 VAL A CA 1
ATOM 1500 C C . VAL A 1 180 ? -28.384 2.473 -13.924 1.00 82.56 180 VAL A C 1
ATOM 1502 O O . VAL A 1 180 ? -27.988 1.330 -14.126 1.00 82.56 180 VAL A O 1
ATOM 1505 N N . PRO A 1 181 ? -28.199 3.431 -14.847 1.00 85.75 181 PRO A N 1
ATOM 1506 C CA . PRO A 1 181 ? -27.717 3.136 -16.200 1.00 85.75 181 PRO A CA 1
ATOM 1507 C C . PRO A 1 181 ? -26.315 2.516 -16.271 1.00 85.75 181 PRO A C 1
ATOM 1509 O O . PRO A 1 181 ? -25.936 1.954 -17.292 1.00 85.75 181 PRO A O 1
ATOM 1512 N N . ASN A 1 182 ? -25.534 2.618 -15.195 1.00 85.69 182 ASN A N 1
ATOM 1513 C CA . ASN A 1 182 ? -24.181 2.075 -15.150 1.00 85.69 182 ASN A CA 1
ATOM 1514 C C . ASN A 1 182 ? -24.127 0.611 -14.674 1.00 85.69 182 ASN A C 1
ATOM 1516 O O . ASN A 1 182 ? -23.036 0.078 -14.475 1.00 85.69 182 ASN A O 1
ATOM 1520 N N . ILE A 1 183 ? -25.275 -0.049 -14.488 1.00 88.38 183 ILE A N 1
ATOM 1521 C CA . ILE A 1 183 ? -25.364 -1.488 -14.208 1.00 88.38 183 ILE A CA 1
ATOM 1522 C C . ILE A 1 183 ? -26.269 -2.176 -15.235 1.00 88.38 183 ILE A C 1
ATOM 1524 O O . ILE A 1 183 ? -27.148 -1.550 -15.825 1.00 88.38 183 ILE A O 1
ATOM 1528 N N . ALA A 1 184 ? -26.081 -3.478 -15.411 1.00 91.00 184 ALA A N 1
ATOM 1529 C CA . ALA A 1 184 ? -26.906 -4.306 -16.277 1.00 91.00 184 ALA A CA 1
ATOM 1530 C C . ALA A 1 184 ? -28.325 -4.488 -15.712 1.00 91.00 184 ALA A C 1
ATOM 1532 O O . ALA A 1 184 ? -28.511 -4.680 -14.507 1.00 91.00 184 ALA A O 1
ATOM 1533 N N . ASP A 1 185 ? -29.324 -4.516 -16.593 1.00 90.88 185 ASP A N 1
ATOM 1534 C CA . ASP A 1 185 ? -30.743 -4.739 -16.280 1.00 90.88 185 ASP A CA 1
ATOM 1535 C C . ASP A 1 185 ? -31.033 -6.059 -15.543 1.00 90.88 185 ASP A C 1
ATOM 1537 O O . ASP A 1 185 ? -32.052 -6.203 -14.857 1.00 90.88 185 ASP A O 1
ATOM 1541 N N . CYS A 1 186 ? -30.130 -7.031 -15.670 1.00 90.88 186 CYS A N 1
ATOM 1542 C CA . CYS A 1 186 ? -30.236 -8.324 -15.022 1.00 90.88 186 CYS A CA 1
ATOM 1543 C C . CYS A 1 186 ? -29.918 -8.291 -13.524 1.00 90.88 186 CYS A C 1
ATOM 1545 O O . CYS A 1 186 ? -30.226 -9.274 -12.847 1.00 90.88 186 CYS A O 1
ATOM 1547 N N . LEU A 1 187 ? -29.316 -7.216 -13.006 1.00 90.44 187 LEU A N 1
ATOM 1548 C CA . LEU A 1 187 ? -28.996 -7.078 -11.587 1.00 90.44 187 LEU A CA 1
ATOM 1549 C C . LEU A 1 187 ? -30.209 -6.613 -10.772 1.00 90.44 187 LEU A C 1
ATOM 1551 O O . LEU A 1 187 ? -31.028 -5.814 -11.219 1.00 90.44 187 LEU A O 1
ATOM 1555 N N . GLU A 1 188 ? -30.329 -7.136 -9.554 1.00 86.94 188 GLU A N 1
ATOM 1556 C CA . GLU A 1 188 ? -31.426 -6.857 -8.630 1.00 86.94 188 GLU A CA 1
ATOM 1557 C C . GLU A 1 188 ? -30.913 -6.754 -7.194 1.00 86.94 188 GLU A C 1
ATOM 1559 O O . GLU A 1 188 ? -30.235 -7.666 -6.711 1.00 86.94 188 GLU A O 1
ATOM 1564 N N . LEU A 1 189 ? -31.282 -5.672 -6.503 1.00 85.31 189 LEU A N 1
ATOM 1565 C CA . LEU A 1 189 ? -31.094 -5.533 -5.062 1.00 85.31 189 LEU A CA 1
ATOM 1566 C C . LEU A 1 189 ? -32.148 -6.366 -4.321 1.00 85.31 189 LEU A C 1
ATOM 1568 O O . LEU A 1 189 ? -33.346 -6.241 -4.575 1.00 85.31 189 LEU A O 1
ATOM 1572 N N . ARG A 1 190 ? -31.707 -7.190 -3.375 1.00 86.25 190 ARG A N 1
ATOM 1573 C CA . ARG A 1 190 ? -32.560 -7.940 -2.450 1.00 86.25 190 ARG A CA 1
ATOM 1574 C C . ARG A 1 190 ? -32.077 -7.749 -1.020 1.00 86.25 190 ARG A C 1
ATOM 1576 O O . ARG A 1 190 ? -30.964 -7.284 -0.789 1.00 86.25 190 ARG A O 1
ATOM 1583 N N . GLU A 1 191 ? -32.925 -8.108 -0.066 1.00 85.19 191 GLU A N 1
ATOM 1584 C CA . GLU A 1 191 ? -32.609 -8.032 1.355 1.00 85.19 191 GLU A CA 1
ATOM 1585 C C . GLU A 1 191 ? -33.162 -9.249 2.100 1.00 85.19 191 GLU A C 1
ATOM 1587 O O . GLU A 1 191 ? -34.290 -9.683 1.846 1.00 85.19 191 GLU A O 1
ATOM 1592 N N . THR A 1 192 ? -32.370 -9.802 3.017 1.00 84.75 192 THR A N 1
ATOM 1593 C CA . THR A 1 192 ? -32.791 -10.844 3.965 1.00 84.75 192 THR A CA 1
ATOM 1594 C C . THR A 1 192 ? -32.374 -10.460 5.387 1.00 84.75 192 THR A C 1
ATOM 1596 O O . THR A 1 192 ? -31.385 -9.746 5.562 1.00 84.75 192 THR A O 1
ATOM 1599 N N . PRO A 1 193 ? -33.085 -10.933 6.430 1.00 83.88 193 PRO A N 1
ATOM 1600 C CA . PRO A 1 193 ? -32.674 -10.709 7.817 1.00 83.88 193 PRO A CA 1
ATOM 1601 C C . PRO A 1 193 ? -31.263 -11.228 8.134 1.00 83.88 193 PRO A C 1
ATOM 1603 O O . PRO A 1 193 ? -30.582 -10.668 8.989 1.00 83.88 193 PRO A O 1
ATOM 1606 N N . GLU A 1 194 ? -30.828 -12.299 7.466 1.00 78.50 194 GLU A N 1
ATOM 1607 C CA . GLU A 1 194 ? -29.549 -12.962 7.718 1.00 78.50 194 GLU A CA 1
ATOM 1608 C C . GLU A 1 194 ? -28.363 -12.306 6.996 1.00 78.50 194 GLU A C 1
ATOM 1610 O O . GLU A 1 194 ? -27.271 -12.249 7.561 1.00 78.50 194 GLU A O 1
ATOM 1615 N N . GLU A 1 195 ? -28.551 -11.835 5.758 1.00 71.25 195 GLU A N 1
ATOM 1616 C CA . GLU A 1 195 ? -27.462 -11.331 4.899 1.00 71.25 195 GLU A CA 1
ATOM 1617 C C . GLU A 1 195 ? -27.504 -9.807 4.713 1.00 71.25 195 GLU A C 1
ATOM 1619 O O . GLU A 1 195 ? -26.569 -9.220 4.169 1.00 71.25 195 GLU A O 1
ATOM 1624 N N . GLY A 1 196 ? -28.563 -9.144 5.185 1.00 78.62 196 GLY A N 1
ATOM 1625 C CA . GLY A 1 196 ? -28.808 -7.736 4.897 1.00 78.62 196 GLY A CA 1
ATOM 1626 C C . GLY A 1 196 ? -29.076 -7.524 3.407 1.00 78.62 196 GLY A C 1
ATOM 1627 O O . GLY A 1 196 ? -29.696 -8.364 2.756 1.00 78.62 196 GLY A O 1
ATOM 1628 N N . ARG A 1 197 ? -28.624 -6.389 2.862 1.00 78.81 197 ARG A N 1
ATOM 1629 C CA . ARG A 1 197 ? -28.779 -6.044 1.439 1.00 78.81 197 ARG A CA 1
ATOM 1630 C C . ARG A 1 197 ? -27.712 -6.733 0.588 1.00 78.81 197 ARG A C 1
ATOM 1632 O O . ARG A 1 197 ? -26.527 -6.623 0.891 1.00 78.81 197 ARG A O 1
ATOM 1639 N N . PHE A 1 198 ? -28.116 -7.347 -0.520 1.00 82.06 198 PHE A N 1
ATOM 1640 C CA . PHE A 1 198 ? -27.217 -7.980 -1.487 1.00 82.06 198 PHE A CA 1
ATOM 1641 C C . PHE A 1 198 ? -27.723 -7.816 -2.923 1.00 82.06 198 PHE A C 1
ATOM 1643 O O . PHE A 1 198 ? -28.912 -7.617 -3.167 1.00 82.06 198 PHE A O 1
ATOM 1650 N N . ILE A 1 199 ? -26.809 -7.911 -3.888 1.00 85.06 199 ILE A N 1
ATOM 1651 C CA . ILE A 1 199 ? -27.127 -7.855 -5.319 1.00 85.06 199 ILE A CA 1
ATOM 1652 C C . ILE A 1 199 ? -27.121 -9.277 -5.879 1.00 85.06 199 ILE A C 1
ATOM 1654 O O . ILE A 1 199 ? -26.214 -10.061 -5.605 1.00 85.06 199 ILE A O 1
ATOM 1658 N N . CYS A 1 200 ? -28.124 -9.613 -6.684 1.00 87.12 200 CYS A N 1
ATOM 1659 C CA . CYS A 1 200 ? -28.209 -10.882 -7.400 1.00 87.12 200 CYS A CA 1
ATOM 1660 C C . CYS A 1 200 ? -28.518 -10.661 -8.887 1.00 87.12 200 CYS A C 1
ATOM 1662 O O . CYS A 1 200 ? -28.912 -9.570 -9.290 1.00 87.12 200 CYS A O 1
ATOM 1664 N N . THR A 1 201 ? -28.332 -11.695 -9.708 1.00 90.06 201 THR A N 1
ATOM 1665 C CA . THR A 1 201 ? -28.684 -11.677 -11.136 1.00 90.06 201 THR A CA 1
ATOM 1666 C C . THR A 1 201 ? -29.956 -12.485 -11.399 1.00 90.06 201 THR A C 1
ATOM 1668 O O . THR A 1 201 ? -30.175 -13.535 -10.792 1.00 90.06 201 THR A O 1
ATOM 1671 N N . LYS A 1 202 ? -30.794 -12.024 -12.336 1.00 91.25 202 LYS A N 1
ATOM 1672 C CA . LYS A 1 202 ? -32.010 -12.718 -12.807 1.00 91.25 202 LYS A CA 1
ATOM 1673 C C . LYS A 1 202 ? -31.732 -13.791 -13.868 1.00 91.25 202 LYS A C 1
ATOM 1675 O O . LYS A 1 202 ? -32.662 -14.462 -14.312 1.00 91.25 202 LYS A O 1
ATOM 1680 N N . ARG A 1 203 ? -30.479 -13.934 -14.303 1.00 88.50 203 ARG A N 1
ATOM 1681 C CA . ARG A 1 203 ? -30.055 -14.856 -15.366 1.00 88.50 203 ARG A CA 1
ATOM 1682 C C . ARG A 1 203 ? -28.617 -15.328 -15.160 1.00 88.50 203 ARG A C 1
ATOM 1684 O O . ARG A 1 203 ? -27.864 -14.710 -14.409 1.00 88.50 203 ARG A O 1
ATOM 1691 N N . ASP A 1 204 ? -28.235 -16.378 -15.874 1.00 85.19 204 ASP A N 1
ATOM 1692 C CA . ASP A 1 204 ? -26.855 -16.859 -15.874 1.00 85.19 204 ASP A CA 1
ATOM 1693 C C . ASP A 1 204 ? -25.917 -15.843 -16.551 1.00 85.19 204 ASP A C 1
ATOM 1695 O O . ASP A 1 204 ? -26.277 -15.222 -17.554 1.00 85.19 204 ASP A O 1
ATOM 1699 N N . LEU A 1 205 ? -24.721 -15.681 -15.981 1.00 83.31 205 LEU A N 1
ATOM 1700 C CA . LEU A 1 205 ? -23.640 -14.834 -16.491 1.00 83.31 205 LEU A CA 1
ATOM 1701 C C . LEU A 1 205 ? -22.456 -15.717 -16.891 1.00 83.31 205 LEU A C 1
ATOM 1703 O O . LEU A 1 205 ? -22.200 -16.742 -16.249 1.00 83.31 205 LEU A O 1
ATOM 1707 N N . VAL A 1 206 ? -21.718 -15.320 -17.923 1.00 78.19 206 VAL A N 1
ATOM 1708 C CA . VAL A 1 206 ? -20.475 -15.977 -18.337 1.00 78.19 206 VAL A CA 1
ATOM 1709 C C . VAL A 1 206 ? -19.253 -15.172 -17.896 1.00 78.19 206 VAL A C 1
ATOM 1711 O O . VAL A 1 206 ? -19.315 -13.977 -17.619 1.00 78.19 206 VAL A O 1
ATOM 1714 N N . VAL A 1 207 ? -18.108 -15.846 -17.772 1.00 73.19 207 VAL A N 1
ATOM 1715 C CA . VAL A 1 207 ? -16.856 -15.188 -17.373 1.00 73.19 207 VAL A CA 1
ATOM 1716 C C . VAL A 1 207 ? -16.471 -14.143 -18.422 1.00 73.19 207 VAL A C 1
ATOM 1718 O O . VAL A 1 207 ? -16.328 -14.480 -19.594 1.00 73.19 207 VAL A O 1
ATOM 1721 N N . GLY A 1 208 ? -16.258 -12.903 -17.978 1.00 72.38 208 GLY A N 1
ATOM 1722 C CA . GLY A 1 208 ? -15.951 -11.758 -18.842 1.00 72.38 208 GLY A CA 1
ATOM 1723 C C . GLY A 1 208 ? -17.121 -10.791 -19.038 1.00 72.38 208 GLY A C 1
ATOM 1724 O O . GLY A 1 208 ? -16.887 -9.676 -19.496 1.00 72.38 208 GLY A O 1
ATOM 1725 N N . ASP A 1 209 ? -18.335 -11.176 -18.633 1.00 80.12 209 ASP A N 1
ATOM 1726 C CA . ASP A 1 209 ? -19.521 -10.320 -18.679 1.00 80.12 209 ASP A CA 1
ATOM 1727 C C . ASP A 1 209 ? -19.328 -9.042 -17.850 1.00 80.12 209 ASP A C 1
ATOM 1729 O O . ASP A 1 209 ? -19.162 -9.089 -16.626 1.00 80.12 209 ASP A O 1
ATOM 1733 N N . LEU A 1 210 ? -19.394 -7.880 -18.507 1.00 84.81 210 LEU A N 1
ATOM 1734 C CA . LEU A 1 210 ? -19.383 -6.589 -17.824 1.00 84.81 210 LEU A CA 1
ATOM 1735 C C . LEU A 1 210 ? -20.799 -6.235 -17.358 1.00 84.81 210 LEU A C 1
ATOM 1737 O O . LEU A 1 210 ? -21.631 -5.808 -18.154 1.00 84.81 210 LEU A O 1
ATOM 1741 N N . ILE A 1 211 ? -21.059 -6.403 -16.060 1.00 88.12 211 ILE A N 1
ATOM 1742 C CA . ILE A 1 211 ? -22.385 -6.184 -15.454 1.00 88.12 211 ILE A CA 1
ATOM 1743 C C . ILE A 1 211 ? -22.533 -4.856 -14.709 1.00 88.12 211 ILE A C 1
ATOM 1745 O O . ILE A 1 211 ? -23.653 -4.444 -14.427 1.00 88.12 211 ILE A O 1
ATOM 1749 N N . ALA A 1 212 ? -21.435 -4.190 -14.362 1.00 86.62 212 ALA A N 1
ATOM 1750 C CA . ALA A 1 212 ? -21.458 -2.918 -13.653 1.00 86.62 212 ALA A CA 1
ATOM 1751 C C . ALA A 1 212 ? -20.200 -2.112 -13.970 1.00 86.62 212 ALA A C 1
ATOM 1753 O O . ALA A 1 212 ? -19.102 -2.664 -14.058 1.00 86.62 212 ALA A O 1
ATOM 1754 N N . ILE A 1 213 ? -20.371 -0.805 -14.127 1.00 84.62 213 ILE A N 1
ATOM 1755 C CA . ILE A 1 213 ? -19.303 0.183 -14.231 1.00 84.62 213 ILE A CA 1
ATOM 1756 C C . ILE A 1 213 ? -19.594 1.222 -13.154 1.00 84.62 213 ILE A C 1
ATOM 1758 O O . ILE A 1 213 ? -20.652 1.835 -13.152 1.00 84.62 213 ILE A O 1
ATOM 1762 N N . GLU A 1 214 ? -18.677 1.433 -12.222 1.00 81.19 214 GLU A N 1
ATOM 1763 C CA . GLU A 1 214 ? -18.870 2.418 -11.161 1.00 81.19 214 GLU A CA 1
ATOM 1764 C C . GLU A 1 214 ? -17.641 3.312 -11.058 1.00 81.19 214 GLU A C 1
ATOM 1766 O O . GLU A 1 214 ? -16.507 2.833 -11.001 1.00 81.19 214 GLU A O 1
ATOM 1771 N N . GLU A 1 215 ? -17.870 4.624 -11.033 1.00 80.88 215 GLU A N 1
ATOM 1772 C CA . GLU A 1 215 ? -16.827 5.580 -10.687 1.00 80.88 215 GLU A CA 1
ATOM 1773 C C . GLU A 1 215 ? -16.852 5.834 -9.176 1.00 80.88 215 GLU A C 1
ATOM 1775 O O . GLU A 1 215 ? -17.905 6.172 -8.626 1.00 80.88 215 GLU A O 1
ATOM 1780 N N . PRO A 1 216 ? -15.709 5.711 -8.479 1.00 84.94 216 PRO A N 1
ATOM 1781 C CA . PRO A 1 216 ? -15.678 5.900 -7.038 1.00 84.94 216 PRO A CA 1
ATOM 1782 C C . PRO A 1 216 ? -15.971 7.360 -6.680 1.00 84.94 216 PRO A C 1
ATOM 1784 O O . PRO A 1 216 ? -15.364 8.271 -7.246 1.00 84.94 216 PRO A O 1
ATOM 1787 N N . PHE A 1 217 ? -16.812 7.584 -5.663 1.00 85.12 217 PHE A N 1
ATOM 1788 C CA . PHE A 1 217 ? -17.082 8.928 -5.130 1.00 85.12 217 PHE A CA 1
ATOM 1789 C C . PHE A 1 217 ? -15.791 9.678 -4.769 1.00 85.12 217 PHE A C 1
ATOM 1791 O O . PHE A 1 217 ? -15.634 10.863 -5.056 1.00 85.12 217 PHE A O 1
ATOM 1798 N N . CYS A 1 218 ? -14.835 8.976 -4.156 1.00 87.06 218 CYS A N 1
ATOM 1799 C CA . CYS A 1 218 ? -13.493 9.494 -3.939 1.00 87.06 218 CYS A CA 1
ATOM 1800 C C . CYS A 1 218 ? -12.457 8.363 -3.938 1.00 87.06 218 CYS A C 1
ATOM 1802 O O . CYS A 1 218 ? -12.782 7.197 -3.725 1.00 87.06 218 CYS A O 1
ATOM 1804 N N . SER A 1 219 ? -11.187 8.700 -4.179 1.00 87.44 219 SER A N 1
ATOM 1805 C CA . SER A 1 219 ? -10.097 7.720 -4.211 1.00 87.44 219 SER A CA 1
ATOM 1806 C C . SER A 1 219 ? -8.779 8.300 -3.700 1.00 87.44 219 SER A C 1
ATOM 1808 O O . SER A 1 219 ? -8.441 9.460 -3.964 1.00 87.44 219 SER A O 1
ATOM 1810 N N . THR A 1 220 ? -7.982 7.465 -3.030 1.00 86.44 220 THR A N 1
ATOM 1811 C CA . THR A 1 220 ? -6.641 7.804 -2.529 1.00 86.44 220 THR A CA 1
ATOM 1812 C C . THR A 1 220 ? -5.581 6.852 -3.087 1.00 86.44 220 THR A C 1
ATOM 1814 O O . THR A 1 220 ? -5.891 5.721 -3.449 1.00 86.44 220 THR A O 1
ATOM 1817 N N . LEU A 1 221 ? -4.332 7.314 -3.206 1.00 85.69 221 LEU A N 1
ATOM 1818 C CA . LEU A 1 221 ? -3.210 6.461 -3.612 1.00 85.69 221 LEU A CA 1
ATOM 1819 C C . LEU A 1 221 ? -2.512 5.869 -2.391 1.00 85.69 221 LEU A C 1
ATOM 1821 O O . LEU A 1 221 ? -2.087 6.593 -1.488 1.00 85.69 221 LEU A O 1
ATOM 1825 N N . LEU A 1 222 ? -2.280 4.559 -2.428 1.00 82.69 222 LEU A N 1
ATOM 1826 C CA . LEU A 1 222 ? -1.416 3.893 -1.459 1.00 82.69 222 LEU A CA 1
ATOM 1827 C C . LEU A 1 222 ? 0.054 4.329 -1.635 1.00 82.69 222 LEU A C 1
ATOM 1829 O O . LEU A 1 222 ? 0.473 4.606 -2.764 1.00 82.69 222 LEU A O 1
ATOM 1833 N N . PRO A 1 223 ? 0.861 4.358 -0.553 1.00 81.56 223 PRO A N 1
ATOM 1834 C CA . PRO A 1 223 ? 2.263 4.779 -0.602 1.00 81.56 223 PRO A CA 1
ATOM 1835 C C . PRO A 1 223 ? 3.114 4.177 -1.727 1.00 81.56 223 PRO A C 1
ATOM 1837 O O . PRO A 1 223 ? 3.808 4.945 -2.397 1.00 81.56 223 PRO A O 1
ATOM 1840 N N . PRO A 1 224 ? 3.032 2.863 -2.018 1.00 82.12 224 PRO A N 1
ATOM 1841 C CA . PRO A 1 224 ? 3.814 2.259 -3.097 1.00 82.12 224 PRO A CA 1
ATOM 1842 C C . PRO A 1 224 ? 3.480 2.808 -4.493 1.00 82.12 224 PRO A C 1
ATOM 1844 O O . PRO A 1 224 ? 4.311 2.762 -5.394 1.00 82.12 224 PRO A O 1
ATOM 1847 N N . MET A 1 225 ? 2.281 3.366 -4.680 1.00 85.38 225 MET A N 1
ATOM 1848 C CA . MET A 1 225 ? 1.768 3.778 -5.989 1.00 85.38 225 MET A CA 1
ATOM 1849 C C . MET A 1 225 ? 2.085 5.239 -6.344 1.00 85.38 225 MET A C 1
ATOM 1851 O O . MET A 1 225 ? 1.907 5.649 -7.492 1.00 85.38 225 MET A O 1
ATOM 1855 N N . ARG A 1 226 ? 2.572 6.050 -5.396 1.00 87.69 226 ARG A N 1
ATOM 1856 C CA . ARG A 1 226 ? 2.668 7.519 -5.545 1.00 87.69 226 ARG A CA 1
ATOM 1857 C C . ARG A 1 226 ? 3.652 8.007 -6.605 1.00 87.69 226 ARG A C 1
ATOM 1859 O O . ARG A 1 226 ? 3.499 9.113 -7.116 1.00 87.69 226 ARG A O 1
ATOM 1866 N N . TYR A 1 227 ? 4.640 7.184 -6.944 1.00 90.50 227 TYR A N 1
ATOM 1867 C CA . TYR A 1 227 ? 5.635 7.496 -7.974 1.00 90.50 227 TYR A CA 1
ATOM 1868 C C . TYR A 1 227 ? 5.333 6.833 -9.316 1.00 90.50 227 TYR A C 1
ATOM 1870 O O . TYR A 1 227 ? 6.123 6.975 -10.250 1.00 90.50 227 TYR A O 1
ATOM 1878 N N . ILE A 1 228 ? 4.215 6.108 -9.422 1.00 87.62 228 ILE A N 1
ATOM 1879 C CA . ILE A 1 228 ? 3.844 5.388 -10.644 1.00 87.62 228 ILE A CA 1
ATOM 1880 C C . ILE A 1 228 ? 2.418 5.666 -11.142 1.00 87.62 228 ILE A C 1
ATOM 1882 O O . ILE A 1 228 ? 2.098 5.406 -12.303 1.00 87.62 228 ILE A O 1
ATOM 1886 N N . ARG A 1 229 ? 1.572 6.280 -10.315 1.00 90.81 229 ARG A N 1
ATOM 1887 C CA . ARG A 1 229 ? 0.206 6.671 -10.675 1.00 90.81 229 ARG A CA 1
ATOM 1888 C C . ARG A 1 229 ? -0.031 8.147 -10.417 1.00 90.81 229 ARG A C 1
ATOM 1890 O O . ARG A 1 229 ? 0.585 8.751 -9.543 1.00 90.81 229 ARG A O 1
ATOM 1897 N N . CYS A 1 230 ? -0.940 8.730 -11.189 1.00 94.25 230 CYS A N 1
ATOM 1898 C CA . CYS A 1 230 ? -1.382 10.094 -10.941 1.00 94.25 230 CYS A CA 1
ATOM 1899 C C . CYS A 1 230 ? -2.194 10.161 -9.641 1.00 94.25 230 CYS A C 1
ATOM 1901 O O . CYS A 1 230 ? -3.140 9.399 -9.455 1.00 94.25 230 CYS A O 1
ATOM 1903 N N . ALA A 1 231 ? -1.881 11.113 -8.762 1.00 93.62 231 ALA A N 1
ATOM 1904 C CA . ALA A 1 231 ? -2.614 11.320 -7.514 1.00 93.62 231 ALA A CA 1
ATOM 1905 C C . ALA A 1 231 ? -4.081 11.730 -7.714 1.00 93.62 231 ALA A C 1
ATOM 1907 O O . ALA A 1 231 ? -4.897 11.514 -6.819 1.00 93.62 231 ALA A O 1
ATOM 1908 N N . THR A 1 232 ? -4.433 12.260 -8.886 1.00 93.94 232 THR A N 1
ATOM 1909 C CA . THR A 1 232 ? -5.790 12.702 -9.233 1.00 93.94 232 THR A CA 1
ATOM 1910 C C . THR A 1 232 ? -6.578 11.581 -9.899 1.00 93.94 232 THR A C 1
ATOM 1912 O O . THR A 1 232 ? -7.428 10.982 -9.246 1.00 93.94 232 THR A O 1
ATOM 1915 N N . CYS A 1 233 ? -6.258 11.244 -11.155 1.00 91.75 233 CYS A N 1
ATOM 1916 C CA . CYS A 1 233 ? -7.017 10.268 -11.944 1.00 91.75 233 CYS A CA 1
ATOM 1917 C C . CYS A 1 233 ? -6.664 8.804 -11.657 1.00 91.75 233 CYS A C 1
ATOM 1919 O O . CYS A 1 233 ? -7.325 7.918 -12.180 1.00 91.75 233 CYS A O 1
ATOM 1921 N N . LYS A 1 234 ? -5.618 8.528 -10.862 1.00 89.38 234 LYS A N 1
ATOM 1922 C CA . LYS A 1 234 ? -5.142 7.170 -10.522 1.00 89.38 234 LYS A CA 1
ATOM 1923 C C . LYS A 1 234 ? -4.632 6.337 -11.704 1.00 89.38 234 LYS A C 1
ATOM 1925 O O . LYS A 1 234 ? -4.099 5.245 -11.484 1.00 89.38 234 LYS A O 1
ATOM 1930 N N . GLU A 1 235 ? -4.702 6.866 -12.926 1.00 85.56 235 GLU A N 1
ATOM 1931 C CA . GLU A 1 235 ? -4.129 6.229 -14.105 1.00 85.56 235 GLU A CA 1
ATOM 1932 C C . GLU A 1 235 ? -2.622 6.016 -13.945 1.00 85.56 235 GLU A C 1
ATOM 1934 O O . GLU A 1 235 ? -1.878 6.853 -13.411 1.00 85.56 235 GLU A O 1
ATOM 1939 N N . GLU A 1 236 ? -2.169 4.878 -14.458 1.00 81.38 236 GLU A N 1
ATOM 1940 C CA . GLU A 1 236 ? -0.761 4.531 -14.545 1.00 81.38 236 GLU A CA 1
ATOM 1941 C C . GLU A 1 236 ? -0.105 5.321 -15.681 1.00 81.38 236 GLU A C 1
ATOM 1943 O O . GLU A 1 236 ? -0.179 4.976 -16.858 1.00 81.38 236 GLU A O 1
ATOM 1948 N N . LYS A 1 237 ? 0.520 6.443 -15.315 1.00 80.75 237 LYS A N 1
ATOM 1949 C CA . LYS A 1 237 ? 1.210 7.361 -16.237 1.00 80.75 237 LYS A CA 1
ATOM 1950 C C . LYS A 1 237 ? 2.654 7.625 -15.806 1.00 80.75 237 LYS A C 1
ATOM 1952 O O . LYS A 1 237 ? 3.202 8.695 -16.068 1.00 80.75 237 LYS A O 1
ATOM 1957 N N . TYR A 1 238 ? 3.297 6.651 -15.152 1.00 76.12 238 TYR A N 1
ATOM 1958 C CA . TYR A 1 238 ? 4.653 6.764 -14.585 1.00 76.12 238 TYR A CA 1
ATOM 1959 C C . TYR A 1 238 ? 5.736 7.198 -15.583 1.00 76.12 238 TYR A C 1
ATOM 1961 O O . TYR A 1 238 ? 6.782 7.707 -15.174 1.00 76.12 238 TYR A O 1
ATOM 1969 N N . LEU A 1 239 ? 5.486 7.064 -16.887 1.00 85.19 239 LEU A N 1
ATOM 1970 C CA . LEU A 1 239 ? 6.384 7.521 -17.947 1.00 85.19 239 LEU A CA 1
ATOM 1971 C C . LEU A 1 239 ? 6.427 9.049 -18.095 1.00 85.19 239 LEU A C 1
ATOM 1973 O O . LEU A 1 239 ? 7.451 9.563 -18.534 1.00 85.19 239 LEU A O 1
ATOM 1977 N N . THR A 1 240 ? 5.375 9.780 -17.702 1.00 87.88 240 THR A N 1
ATOM 1978 C CA . THR A 1 240 ? 5.260 11.241 -17.907 1.00 87.88 240 THR A CA 1
ATOM 1979 C C . THR A 1 240 ? 4.817 12.041 -16.676 1.00 87.88 240 THR A C 1
ATOM 1981 O O . THR A 1 240 ? 4.647 13.249 -16.780 1.00 87.88 240 THR A O 1
ATOM 1984 N N . LEU A 1 241 ? 4.696 11.412 -15.497 1.00 94.56 241 LEU A N 1
ATOM 1985 C CA . LEU A 1 241 ? 4.356 12.100 -14.241 1.00 94.56 241 LEU A CA 1
ATOM 1986 C C . LEU A 1 241 ? 5.184 13.373 -13.965 1.00 94.56 241 LEU A C 1
ATOM 1988 O O . LEU A 1 241 ? 6.401 13.395 -14.166 1.00 94.56 241 LEU A O 1
ATOM 1992 N N . ILE A 1 242 ? 4.503 14.379 -13.426 1.00 95.00 242 ILE A N 1
ATOM 1993 C CA . ILE A 1 242 ? 4.978 15.699 -13.015 1.00 95.00 242 ILE A CA 1
ATOM 1994 C C . ILE A 1 242 ? 4.835 15.780 -11.487 1.00 95.00 242 ILE A C 1
ATOM 1996 O O . ILE A 1 242 ? 3.757 15.495 -10.965 1.00 95.00 242 ILE A O 1
ATOM 2000 N N . PRO A 1 243 ? 5.889 16.104 -10.727 1.00 96.38 243 PRO A N 1
ATOM 2001 C CA . PRO A 1 243 ? 5.807 16.152 -9.275 1.00 96.38 243 PRO A CA 1
ATOM 2002 C C . PRO A 1 243 ? 5.099 17.416 -8.780 1.00 96.38 243 PRO A C 1
ATOM 2004 O O . PRO A 1 243 ? 5.164 18.460 -9.423 1.00 96.38 243 PRO A O 1
ATOM 2007 N N . CYS A 1 244 ? 4.504 17.343 -7.588 1.00 96.69 244 CYS A N 1
ATOM 2008 C CA . CYS A 1 244 ? 4.100 18.544 -6.858 1.00 96.69 244 CYS A CA 1
ATOM 2009 C C . CYS A 1 244 ? 5.304 19.480 -6.629 1.00 96.69 244 CYS A C 1
ATOM 2011 O O . CYS A 1 244 ? 6.420 19.017 -6.375 1.00 96.69 244 CYS A O 1
ATOM 2013 N N . GLU A 1 245 ? 5.081 20.794 -6.676 1.00 93.81 245 GLU A N 1
ATOM 2014 C CA . GLU A 1 245 ? 6.121 21.806 -6.444 1.00 93.81 245 GLU A CA 1
ATOM 2015 C C . GLU A 1 245 ? 6.471 22.012 -4.964 1.00 93.81 245 GLU A C 1
ATOM 2017 O O . GLU A 1 245 ? 7.535 22.547 -4.660 1.00 93.81 245 GLU A O 1
ATOM 2022 N N . THR A 1 246 ? 5.639 21.541 -4.033 1.00 94.62 246 THR A N 1
ATOM 2023 C CA . THR A 1 246 ? 5.817 21.799 -2.593 1.00 94.62 246 THR A CA 1
ATOM 2024 C C . THR A 1 246 ? 6.130 20.553 -1.768 1.00 94.62 246 THR A C 1
ATOM 2026 O O . THR A 1 246 ? 6.935 20.640 -0.846 1.00 94.62 246 THR A O 1
ATOM 2029 N N . CYS A 1 247 ? 5.547 19.392 -2.084 1.00 96.12 247 CYS A N 1
ATOM 2030 C CA . CYS A 1 247 ? 5.796 18.140 -1.356 1.00 96.12 247 CYS A CA 1
ATOM 2031 C C . CYS A 1 247 ? 6.565 17.105 -2.191 1.00 96.12 247 CYS A C 1
ATOM 2033 O O . CYS A 1 247 ? 6.609 17.178 -3.420 1.00 96.12 247 CYS A O 1
ATOM 2035 N N . CYS A 1 248 ? 7.126 16.107 -1.506 1.00 95.94 248 CYS A N 1
ATOM 2036 C CA . CYS A 1 248 ? 7.863 14.979 -2.096 1.00 95.94 248 CYS A CA 1
ATOM 2037 C C . CYS A 1 248 ? 7.006 13.702 -2.234 1.00 95.94 248 CYS A C 1
ATOM 2039 O O . CYS A 1 248 ? 7.530 12.607 -2.468 1.00 95.94 248 CYS A O 1
ATOM 2041 N N . SER A 1 249 ? 5.690 13.840 -2.040 1.00 94.19 249 SER A N 1
ATOM 2042 C CA . SER A 1 249 ? 4.787 12.718 -1.778 1.00 94.19 249 SER A CA 1
ATOM 2043 C C . SER A 1 249 ? 3.840 12.398 -2.938 1.00 94.19 249 SER A C 1
ATOM 2045 O O . SER A 1 249 ? 3.396 11.262 -3.032 1.00 94.19 249 SER A O 1
ATOM 2047 N N . VAL A 1 250 ? 3.518 13.339 -3.836 1.00 95.00 250 VAL A N 1
ATOM 2048 C CA . VAL A 1 250 ? 2.539 13.101 -4.919 1.00 95.00 250 VAL A CA 1
ATOM 2049 C C . VAL A 1 250 ? 2.996 13.626 -6.279 1.00 95.00 250 VAL A C 1
ATOM 2051 O O . VAL A 1 250 ? 3.801 14.558 -6.377 1.00 95.00 250 VAL A O 1
ATOM 2054 N N . MET A 1 251 ? 2.448 13.025 -7.338 1.00 96.44 251 MET A N 1
ATOM 2055 C CA . MET A 1 251 ? 2.722 13.369 -8.732 1.00 96.44 251 MET A CA 1
ATOM 2056 C C . MET A 1 251 ? 1.448 13.309 -9.593 1.00 96.44 251 MET A C 1
ATOM 2058 O O . MET A 1 251 ? 0.475 12.635 -9.249 1.00 96.44 251 MET A O 1
ATOM 2062 N N . PHE A 1 252 ? 1.460 13.984 -10.740 1.00 96.94 252 PHE A N 1
ATOM 2063 C CA . PHE A 1 252 ? 0.306 14.210 -11.615 1.00 96.94 252 PHE A CA 1
ATOM 2064 C C . PHE A 1 252 ? 0.642 13.883 -13.069 1.00 96.94 252 PHE A C 1
ATOM 2066 O O . PHE A 1 252 ? 1.783 14.044 -13.481 1.00 96.94 252 PHE A O 1
ATOM 2073 N N . CYS A 1 253 ? -0.317 13.409 -13.864 1.00 94.56 253 CYS A N 1
ATOM 2074 C CA . CYS A 1 253 ? -0.066 13.110 -15.281 1.00 94.56 253 CYS A CA 1
ATOM 2075 C C . CYS A 1 253 ? -0.161 14.343 -16.195 1.00 94.56 253 CYS A C 1
ATOM 2077 O O . CYS A 1 253 ? 0.356 14.306 -17.310 1.00 94.56 253 CYS A O 1
ATOM 2079 N N . SER A 1 254 ? -0.805 15.415 -15.731 1.00 93.88 254 SER A N 1
ATOM 2080 C CA . SER A 1 254 ? -1.024 16.656 -16.473 1.00 93.88 254 SER A CA 1
ATOM 2081 C C . SER A 1 254 ? -1.188 17.844 -15.524 1.00 93.88 254 SER A C 1
ATOM 2083 O O . SER A 1 254 ? -1.458 17.661 -14.333 1.00 93.88 254 SER A O 1
ATOM 2085 N N . GLU A 1 255 ? -1.066 19.052 -16.076 1.00 93.38 255 GLU A N 1
ATOM 2086 C CA . GLU A 1 255 ? -1.383 20.305 -15.379 1.00 93.38 255 GLU A CA 1
ATOM 2087 C C . GLU A 1 255 ? -2.845 20.315 -14.904 1.00 93.38 255 GLU A C 1
ATOM 2089 O O . GLU A 1 255 ? -3.124 20.605 -13.750 1.00 93.38 255 GLU A O 1
ATOM 2094 N N . GLU A 1 256 ? -3.774 19.851 -15.742 1.00 96.50 256 GLU A N 1
ATOM 2095 C CA . GLU A 1 256 ? -5.197 19.738 -15.393 1.00 96.50 256 GLU A CA 1
ATOM 2096 C C . GLU A 1 256 ? -5.425 18.839 -14.167 1.00 96.50 256 GLU A C 1
ATOM 2098 O O . GLU A 1 256 ? -6.244 19.138 -13.297 1.00 96.50 256 GLU A O 1
ATOM 2103 N N . CYS A 1 257 ? -4.695 17.720 -14.068 1.00 96.25 257 CYS A N 1
ATOM 2104 C CA . CYS A 1 257 ? -4.765 16.854 -12.895 1.00 96.25 257 CYS A CA 1
ATOM 2105 C C . CYS A 1 257 ? -4.160 17.516 -11.654 1.00 96.25 257 CYS A C 1
ATOM 2107 O O . CYS A 1 257 ? -4.674 17.288 -10.558 1.00 96.25 257 CYS A O 1
ATOM 2109 N N . TYR A 1 258 ? -3.099 18.310 -11.808 1.00 95.50 258 TYR A N 1
ATOM 2110 C CA . TYR A 1 258 ? -2.523 19.097 -10.719 1.00 95.50 258 TYR A CA 1
ATOM 2111 C C . TYR A 1 258 ? -3.519 20.149 -10.211 1.00 95.50 258 TYR A C 1
ATOM 2113 O O . TYR A 1 258 ? -3.851 20.151 -9.026 1.00 95.50 258 TYR A O 1
ATOM 2121 N N . GLU A 1 259 ? -4.078 20.967 -11.104 1.00 96.19 259 GLU A N 1
ATOM 2122 C CA . GLU A 1 259 ? -5.065 22.003 -10.779 1.00 96.19 259 GLU A CA 1
ATOM 2123 C C . GLU A 1 259 ? -6.318 21.411 -10.124 1.00 96.19 259 GLU A C 1
ATOM 2125 O O . GLU A 1 259 ? -6.800 21.915 -9.105 1.00 96.19 259 GLU A O 1
ATOM 2130 N N . ARG A 1 260 ? -6.816 20.280 -10.642 1.00 94.56 260 ARG A N 1
ATOM 2131 C CA . ARG A 1 260 ? -7.941 19.556 -10.039 1.00 94.56 260 ARG A CA 1
ATOM 2132 C C . ARG A 1 260 ? -7.606 19.045 -8.643 1.00 94.56 260 ARG A C 1
ATOM 2134 O O . ARG A 1 260 ? -8.440 19.127 -7.751 1.00 94.56 260 ARG A O 1
ATOM 2141 N N . ALA A 1 261 ? -6.399 18.525 -8.423 1.00 94.75 261 ALA A N 1
ATOM 2142 C CA . ALA A 1 261 ? -5.992 18.084 -7.094 1.00 94.75 261 ALA A CA 1
ATOM 2143 C C . ALA A 1 261 ? -5.897 19.251 -6.114 1.00 94.75 261 ALA A C 1
ATOM 2145 O O . ALA A 1 261 ? -6.411 19.142 -5.006 1.00 94.75 261 ALA A O 1
ATOM 2146 N N . VAL A 1 262 ? -5.265 20.359 -6.511 1.00 94.25 262 VAL A N 1
ATOM 2147 C CA . VAL A 1 262 ? -5.128 21.555 -5.671 1.00 94.25 262 VAL A CA 1
ATOM 2148 C C . VAL A 1 262 ? -6.494 22.129 -5.323 1.00 94.25 262 VAL A C 1
ATOM 2150 O O . VAL A 1 262 ? -6.727 22.415 -4.156 1.00 94.25 262 VAL A O 1
ATOM 2153 N N . SER A 1 263 ? -7.404 22.242 -6.292 1.00 91.00 263 SER A N 1
ATOM 2154 C CA . SER A 1 263 ? -8.751 22.776 -6.053 1.00 91.00 263 SER A CA 1
ATOM 2155 C C . SER A 1 263 ? -9.600 21.897 -5.139 1.00 91.00 263 SER A C 1
ATOM 2157 O O . SER A 1 263 ? -10.392 22.449 -4.388 1.00 91.00 263 SER A O 1
ATOM 2159 N N . THR A 1 264 ? -9.404 20.575 -5.140 1.00 90.06 264 THR A N 1
ATOM 2160 C CA . THR A 1 264 ? -10.258 19.640 -4.391 1.00 90.06 264 THR A CA 1
ATOM 2161 C C . THR A 1 264 ? -9.649 19.203 -3.054 1.00 90.06 264 THR A C 1
ATOM 2163 O O . THR A 1 264 ? -10.075 19.645 -1.995 1.00 90.06 264 THR A O 1
ATOM 2166 N N . PHE A 1 265 ? -8.632 18.340 -3.065 1.00 92.62 265 PHE A N 1
ATOM 2167 C CA . PHE A 1 265 ? -8.140 17.670 -1.852 1.00 92.62 265 PHE A CA 1
ATOM 2168 C C . PHE A 1 265 ? -6.718 18.072 -1.448 1.00 92.62 265 PHE A C 1
ATOM 2170 O O . PHE A 1 265 ? -6.378 18.120 -0.266 1.00 92.62 265 PHE A O 1
ATOM 2177 N N . HIS A 1 266 ? -5.849 18.343 -2.420 1.00 95.31 266 HIS A N 1
ATOM 2178 C CA . HIS A 1 266 ? -4.415 18.454 -2.184 1.00 95.31 266 HIS A CA 1
ATOM 2179 C C . HIS A 1 266 ? -4.050 19.738 -1.439 1.00 95.31 266 HIS A C 1
ATOM 2181 O O . HIS A 1 266 ? -3.078 19.724 -0.691 1.00 95.31 266 HIS A O 1
ATOM 2187 N N . LYS A 1 267 ? -4.838 20.817 -1.562 1.00 94.50 267 LYS A N 1
ATOM 2188 C CA . LYS A 1 267 ? -4.659 22.037 -0.750 1.00 94.50 267 LYS A CA 1
ATOM 2189 C C . LYS A 1 267 ? -4.723 21.761 0.757 1.00 94.50 267 LYS A C 1
ATOM 2191 O O . LYS A 1 267 ? -3.972 22.371 1.515 1.00 94.50 267 LYS A O 1
ATOM 2196 N N . TYR A 1 268 ? -5.561 20.811 1.173 1.00 95.56 268 TYR A N 1
ATOM 2197 C CA . TYR A 1 268 ? -5.715 20.416 2.573 1.00 95.56 268 TYR A CA 1
ATOM 2198 C C . TYR A 1 268 ? -4.687 19.372 2.991 1.00 95.56 268 TYR A C 1
ATOM 2200 O O . TYR A 1 268 ? -4.114 19.463 4.067 1.00 95.56 268 TYR A O 1
ATOM 2208 N N . GLU A 1 269 ? -4.415 18.384 2.142 1.00 96.00 269 GLU A N 1
ATOM 2209 C CA . GLU A 1 269 ? -3.517 17.292 2.520 1.00 96.00 269 GLU A CA 1
ATOM 2210 C C . GLU A 1 269 ? -2.039 17.666 2.409 1.00 96.00 269 GLU A C 1
ATOM 2212 O O . GLU A 1 269 ? -1.237 17.208 3.214 1.00 96.00 269 GLU A O 1
ATOM 2217 N N . CYS A 1 270 ? -1.654 18.489 1.427 1.00 96.69 270 CYS A N 1
ATOM 2218 C CA . CYS A 1 270 ? -0.253 18.776 1.119 1.00 96.69 270 CYS A CA 1
ATOM 2219 C C . CYS A 1 270 ? 0.574 19.203 2.346 1.00 96.69 270 CYS A C 1
ATOM 2221 O O . CYS A 1 270 ? 1.650 18.629 2.525 1.00 96.69 270 CYS A O 1
ATOM 2223 N N . PRO A 1 271 ? 0.129 20.144 3.207 1.00 97.38 271 PRO A N 1
ATOM 2224 C CA . PRO A 1 271 ? 0.909 20.598 4.364 1.00 97.38 271 PRO A CA 1
ATOM 2225 C C . PRO A 1 271 ? 1.223 19.510 5.402 1.00 97.38 271 PRO A C 1
ATOM 2227 O O . PRO A 1 271 ? 2.192 19.650 6.145 1.00 97.38 271 PRO A O 1
ATOM 2230 N N . VAL A 1 272 ? 0.425 18.441 5.442 1.00 97.44 272 VAL A N 1
ATOM 2231 C CA . VAL A 1 272 ? 0.508 17.351 6.430 1.00 97.44 272 VAL A CA 1
ATOM 2232 C C . VAL A 1 272 ? 0.630 15.971 5.772 1.00 97.44 272 VAL A C 1
ATOM 2234 O O . VAL A 1 272 ? 0.404 14.945 6.409 1.00 97.44 272 VAL A O 1
ATOM 2237 N N . ILE A 1 273 ? 0.980 15.924 4.486 1.00 95.81 273 ILE A N 1
ATOM 2238 C CA . ILE A 1 273 ? 0.857 14.725 3.654 1.00 95.81 273 ILE A CA 1
ATOM 2239 C C . ILE A 1 273 ? 1.711 13.558 4.164 1.00 95.81 273 ILE A C 1
ATOM 2241 O O . ILE A 1 273 ? 1.267 12.414 4.143 1.00 95.81 273 ILE A O 1
ATOM 2245 N N . ASP A 1 274 ? 2.915 13.819 4.673 1.00 94.44 274 ASP A N 1
ATOM 2246 C CA . ASP A 1 274 ? 3.811 12.763 5.150 1.00 94.44 274 ASP A CA 1
ATOM 2247 C C . ASP A 1 274 ? 3.399 12.256 6.538 1.00 94.44 274 ASP A C 1
ATOM 2249 O O . ASP A 1 274 ? 3.527 11.059 6.808 1.00 94.44 274 ASP A O 1
ATOM 2253 N N . LEU A 1 275 ? 2.785 13.111 7.365 1.00 96.00 275 LEU A N 1
ATOM 2254 C CA . LEU A 1 275 ? 2.082 12.684 8.577 1.00 96.00 275 LEU A CA 1
ATOM 2255 C C . LEU A 1 275 ? 0.900 11.781 8.210 1.00 96.00 275 LEU A C 1
ATOM 2257 O O . LEU A 1 275 ? 0.800 10.688 8.764 1.00 96.00 275 LEU A O 1
ATOM 2261 N N . LEU A 1 276 ? 0.053 12.185 7.253 1.00 95.44 276 LEU A N 1
ATOM 2262 C CA . LEU A 1 276 ? -1.093 11.382 6.801 1.00 95.44 276 LEU A CA 1
ATOM 2263 C C . LEU A 1 276 ? -0.659 9.975 6.374 1.00 95.44 276 LEU A C 1
ATOM 2265 O O . LEU A 1 276 ? -1.306 8.984 6.691 1.00 95.44 276 LEU A O 1
ATOM 2269 N N . HIS A 1 277 ? 0.475 9.889 5.689 1.00 91.50 277 HIS A N 1
ATOM 2270 C CA . HIS A 1 277 ? 1.014 8.646 5.158 1.00 91.50 277 HIS A CA 1
ATOM 2271 C C . HIS A 1 277 ? 1.754 7.772 6.173 1.00 91.50 277 HIS A C 1
ATOM 2273 O O . HIS A 1 277 ? 1.870 6.571 5.943 1.00 91.50 277 HIS A O 1
ATOM 2279 N N . THR A 1 278 ? 2.284 8.369 7.240 1.00 91.69 278 THR A N 1
ATOM 2280 C CA . THR A 1 278 ? 3.055 7.661 8.273 1.00 91.69 278 THR A CA 1
ATOM 2281 C C . THR A 1 278 ? 2.162 7.212 9.425 1.00 91.69 278 THR A C 1
ATOM 2283 O O . THR A 1 278 ? 2.335 6.117 9.946 1.00 91.69 278 THR A O 1
ATOM 2286 N N . MET A 1 279 ? 1.208 8.058 9.823 1.00 93.62 279 MET A N 1
ATOM 2287 C CA . MET A 1 279 ? 0.381 7.846 11.013 1.00 93.62 279 MET A CA 1
ATOM 2288 C C . MET A 1 279 ? -0.896 7.055 10.735 1.00 93.62 279 MET A C 1
ATOM 2290 O O . MET A 1 279 ? -1.456 6.472 11.661 1.00 93.62 279 MET A O 1
ATOM 2294 N N . PHE A 1 280 ? -1.395 7.060 9.496 1.00 94.19 280 PHE A N 1
ATOM 2295 C CA . PHE A 1 280 ? -2.743 6.590 9.189 1.00 94.19 280 PHE A CA 1
ATOM 2296 C C . PHE A 1 280 ? -2.767 5.553 8.067 1.00 94.19 280 PHE A C 1
ATOM 2298 O O . PHE A 1 280 ? -1.974 5.586 7.128 1.00 94.19 280 PHE A O 1
ATOM 2305 N N . ASN A 1 281 ? -3.720 4.625 8.164 1.00 89.75 281 ASN A N 1
ATOM 2306 C CA . ASN A 1 281 ? -3.930 3.573 7.177 1.00 89.75 281 ASN A CA 1
ATOM 2307 C C . ASN A 1 281 ? -4.885 4.022 6.048 1.00 89.75 281 ASN A C 1
ATOM 2309 O O . ASN A 1 281 ? -5.417 5.136 6.041 1.00 89.75 281 ASN A O 1
ATOM 2313 N N . LYS A 1 282 ? -5.135 3.116 5.092 1.00 86.38 282 LYS A N 1
ATOM 2314 C CA . LYS A 1 282 ? -6.021 3.351 3.937 1.00 86.38 282 LYS A CA 1
ATOM 2315 C C . LYS A 1 282 ? -7.454 3.749 4.326 1.00 86.38 282 LYS A C 1
ATOM 2317 O O . LYS A 1 282 ? -8.029 4.621 3.683 1.00 86.38 282 LYS A O 1
ATOM 2322 N N . ILE A 1 283 ? -7.996 3.167 5.400 1.00 88.50 283 ILE A N 1
ATOM 2323 C CA . ILE A 1 283 ? -9.365 3.422 5.876 1.00 88.50 283 ILE A CA 1
ATOM 2324 C C . ILE A 1 283 ? -9.483 4.859 6.387 1.00 88.50 283 ILE A C 1
ATOM 2326 O O . ILE A 1 283 ? -10.405 5.583 6.019 1.00 88.50 283 ILE A O 1
ATOM 2330 N N . HIS A 1 284 ? -8.520 5.292 7.200 1.00 93.19 284 HIS A N 1
ATOM 2331 C CA . HIS A 1 284 ? -8.462 6.654 7.725 1.00 93.19 284 HIS A CA 1
ATOM 2332 C C . HIS A 1 284 ? -8.305 7.688 6.602 1.00 93.19 284 HIS A C 1
ATOM 2334 O O . HIS A 1 284 ? -8.978 8.717 6.607 1.00 93.19 284 HIS A O 1
ATOM 2340 N N . GLY A 1 285 ? -7.449 7.394 5.616 1.00 92.31 285 GLY A N 1
ATOM 2341 C CA . GLY A 1 285 ? -7.239 8.259 4.456 1.00 92.31 285 GLY A CA 1
ATOM 2342 C C . GLY A 1 285 ? -8.501 8.442 3.610 1.00 92.31 285 GLY A C 1
ATOM 2343 O O . GLY A 1 285 ? -8.803 9.563 3.208 1.00 92.31 285 GLY A O 1
ATOM 2344 N N . ILE A 1 286 ? -9.269 7.371 3.373 1.00 91.69 286 ILE A N 1
ATOM 2345 C CA . ILE A 1 286 ? -10.552 7.463 2.662 1.00 91.69 286 ILE A CA 1
ATOM 2346 C C . ILE A 1 286 ? -11.594 8.217 3.486 1.00 91.69 286 ILE A C 1
ATOM 2348 O O . ILE A 1 286 ? -12.239 9.105 2.938 1.00 91.69 286 ILE A O 1
ATOM 2352 N N . ALA A 1 287 ? -11.710 7.956 4.791 1.00 94.75 287 ALA A N 1
ATOM 2353 C CA . ALA A 1 287 ? -12.634 8.695 5.652 1.00 94.75 287 ALA A CA 1
ATOM 2354 C C . ALA A 1 287 ? -12.380 10.212 5.597 1.00 94.75 287 ALA A C 1
ATOM 2356 O O . ALA A 1 287 ? -13.311 10.992 5.390 1.00 94.75 287 ALA A O 1
ATOM 2357 N N . LEU A 1 288 ? -11.111 10.627 5.698 1.00 95.88 288 LEU A N 1
ATOM 2358 C CA . LEU A 1 288 ? -10.722 12.026 5.536 1.00 95.88 288 LEU A CA 1
ATOM 2359 C C . LEU A 1 288 ? -11.070 12.543 4.134 1.00 95.88 288 LEU A C 1
ATOM 2361 O O . LEU A 1 288 ? -11.648 13.620 4.003 1.00 95.88 288 LEU A O 1
ATOM 2365 N N . ARG A 1 289 ? -10.744 11.783 3.082 1.00 94.25 289 ARG A N 1
ATOM 2366 C CA . ARG A 1 289 ? -10.990 12.204 1.700 1.00 94.25 289 ARG A CA 1
ATOM 2367 C C . ARG A 1 289 ? -12.476 12.382 1.398 1.00 94.25 289 ARG A C 1
ATOM 2369 O O . ARG A 1 289 ? -12.813 13.328 0.688 1.00 94.25 289 ARG A O 1
ATOM 2376 N N . VAL A 1 290 ? -13.349 11.532 1.940 1.00 94.31 290 VAL A N 1
ATOM 2377 C CA . VAL A 1 290 ? -14.808 11.684 1.828 1.00 94.31 290 VAL A CA 1
ATOM 2378 C C . VAL A 1 290 ? -15.244 13.008 2.453 1.00 94.31 290 VAL A C 1
ATOM 2380 O O . VAL A 1 290 ? -15.948 13.767 1.794 1.00 94.31 290 VAL A O 1
ATOM 2383 N N . CYS A 1 291 ? -14.756 13.335 3.656 1.00 95.69 291 CYS A N 1
ATOM 2384 C CA . CYS A 1 291 ? -15.071 14.605 4.319 1.00 95.69 291 CYS A CA 1
ATOM 2385 C C . CYS A 1 291 ? -14.614 15.808 3.487 1.00 95.69 291 CYS A C 1
ATOM 2387 O O . CYS A 1 291 ? -15.395 16.717 3.243 1.00 95.69 291 CYS A O 1
ATOM 2389 N N . LEU A 1 292 ? -13.364 15.803 3.010 1.00 95.06 292 LEU A N 1
ATOM 2390 C CA . LEU A 1 292 ? -12.833 16.892 2.182 1.00 95.06 292 LEU A CA 1
ATOM 2391 C C . LEU A 1 292 ? -13.609 17.039 0.868 1.00 95.06 292 LEU A C 1
ATOM 2393 O O . LEU A 1 292 ? -13.893 18.152 0.446 1.00 95.06 292 LEU A O 1
ATOM 2397 N N . THR A 1 293 ? -13.990 15.922 0.246 1.00 93.44 293 THR A N 1
ATOM 2398 C CA . THR A 1 293 ? -14.803 15.937 -0.978 1.00 93.44 293 THR A CA 1
ATOM 2399 C C . THR A 1 293 ? -16.182 16.522 -0.698 1.00 93.44 293 THR A C 1
ATOM 2401 O O . THR A 1 293 ? -16.639 17.355 -1.468 1.00 93.44 293 THR A O 1
ATOM 2404 N N . ALA A 1 294 ? -16.815 16.142 0.416 1.00 94.31 294 ALA A N 1
ATOM 2405 C CA . ALA A 1 294 ? -18.099 16.689 0.830 1.00 94.31 294 ALA A CA 1
ATOM 2406 C C . ALA A 1 294 ? -18.034 18.205 1.036 1.00 94.31 294 ALA A C 1
ATOM 2408 O O . ALA A 1 294 ? -18.892 18.905 0.517 1.00 94.31 294 ALA A O 1
ATOM 2409 N N . LEU A 1 295 ? -17.001 18.719 1.712 1.00 93.75 295 LEU A N 1
ATOM 2410 C CA . LEU A 1 295 ? -16.820 20.161 1.915 1.00 93.75 295 LEU A CA 1
ATOM 2411 C C . LEU A 1 295 ? -16.771 20.925 0.584 1.00 93.75 295 LEU A C 1
ATOM 2413 O O . LEU A 1 295 ? -17.422 21.951 0.455 1.00 93.75 295 LEU A O 1
ATOM 2417 N N . GLU A 1 296 ? -16.094 20.393 -0.436 1.00 92.94 296 GLU A N 1
ATOM 2418 C CA . GLU A 1 296 ? -16.007 21.037 -1.758 1.00 92.94 296 GLU A CA 1
ATOM 2419 C C . GLU A 1 296 ? -17.320 21.014 -2.563 1.00 92.94 296 GLU A C 1
ATOM 2421 O O . GLU A 1 296 ? -17.456 21.752 -3.540 1.00 92.94 296 GLU A O 1
ATOM 2426 N N . LEU A 1 297 ? -18.302 20.186 -2.187 1.00 93.69 297 LEU A N 1
ATOM 2427 C CA . LEU A 1 297 ? -19.615 20.169 -2.844 1.00 93.69 297 LEU A CA 1
ATOM 2428 C C . LEU A 1 297 ? -20.510 21.342 -2.420 1.00 93.69 297 LEU A C 1
ATOM 2430 O O . LEU A 1 297 ? -21.499 21.640 -3.110 1.00 93.69 297 LEU A O 1
ATOM 2434 N N . PHE A 1 298 ? -20.183 21.998 -1.305 1.00 94.44 298 PHE A N 1
ATOM 2435 C CA . PHE A 1 298 ? -20.981 23.061 -0.704 1.00 94.44 298 PHE A CA 1
ATOM 2436 C C . PHE A 1 298 ? -20.158 24.356 -0.591 1.00 94.44 298 PHE A C 1
ATOM 2438 O O . PHE A 1 298 ? -18.999 24.321 -0.189 1.00 94.44 298 PHE A O 1
ATOM 2445 N N . PRO A 1 299 ? -20.729 25.523 -0.938 1.00 93.25 299 PRO A N 1
ATOM 2446 C CA . PRO A 1 299 ? -20.045 26.808 -0.805 1.00 93.25 299 PRO A CA 1
ATOM 2447 C C . PRO A 1 299 ? -19.663 27.164 0.636 1.00 93.25 299 PRO A C 1
ATOM 2449 O O . PRO A 1 299 ? -18.656 27.842 0.841 1.00 93.25 299 PRO A O 1
ATOM 2452 N N . THR A 1 300 ? -20.468 26.740 1.616 1.00 95.19 300 THR A N 1
ATOM 2453 C CA . THR A 1 300 ? -20.246 27.019 3.040 1.00 95.19 300 THR A CA 1
ATOM 2454 C C . THR A 1 300 ? -20.489 25.782 3.903 1.00 95.19 300 THR A C 1
ATOM 2456 O O . THR A 1 300 ? -21.158 24.830 3.488 1.00 95.19 300 THR A O 1
ATOM 2459 N N . ILE A 1 301 ? -19.944 25.801 5.122 1.00 95.44 301 ILE A N 1
ATOM 2460 C CA . ILE A 1 301 ? -20.116 24.716 6.092 1.00 95.44 301 ILE A CA 1
ATOM 2461 C C . ILE A 1 301 ? -21.574 24.591 6.554 1.00 95.44 301 ILE A C 1
ATOM 2463 O O . ILE A 1 301 ? -22.061 23.478 6.723 1.00 95.44 301 ILE A O 1
ATOM 2467 N N . GLU A 1 302 ? -22.301 25.705 6.665 1.00 95.31 302 GLU A N 1
ATOM 2468 C CA . GLU A 1 302 ? -23.704 25.742 7.091 1.00 95.31 302 GLU A CA 1
ATOM 2469 C C . GLU A 1 302 ? -24.630 25.070 6.070 1.00 95.31 302 GLU A C 1
ATOM 2471 O O . GLU A 1 302 ? -25.566 24.369 6.451 1.00 95.31 302 GLU A O 1
ATOM 2476 N N . GLU A 1 303 ? -24.356 25.229 4.769 1.00 95.50 303 GLU A N 1
ATOM 2477 C CA . GLU A 1 303 ? -25.108 24.523 3.725 1.00 95.50 303 GLU A CA 1
ATOM 2478 C C . GLU A 1 303 ? -24.898 23.005 3.806 1.00 95.50 303 GLU A C 1
ATOM 2480 O O . GLU A 1 303 ? -25.855 22.245 3.653 1.00 95.50 303 GLU A O 1
ATOM 2485 N N . LEU A 1 304 ? -23.670 22.551 4.083 1.00 95.25 304 LEU A N 1
ATOM 2486 C CA . LEU A 1 304 ? -23.379 21.127 4.276 1.00 95.25 304 LEU A CA 1
ATOM 2487 C C . LEU A 1 304 ? -24.024 20.583 5.561 1.00 95.25 304 LEU A C 1
ATOM 2489 O O . LEU A 1 304 ? -24.536 19.465 5.556 1.00 95.25 304 LEU A O 1
ATOM 2493 N N . MET A 1 305 ? -24.020 21.358 6.648 1.00 94.19 305 MET A N 1
ATOM 2494 C CA . MET A 1 305 ? -24.699 21.007 7.900 1.00 94.19 305 MET A CA 1
ATOM 2495 C C . MET A 1 305 ? -26.193 20.795 7.669 1.00 94.19 305 MET A C 1
ATOM 2497 O O . MET A 1 305 ? -26.703 19.704 7.927 1.00 94.19 305 MET A O 1
ATOM 2501 N N . GLY A 1 306 ? -26.864 21.799 7.093 1.00 93.31 306 GLY A N 1
ATOM 2502 C CA . GLY A 1 306 ? -28.287 21.725 6.776 1.00 93.31 306 GLY A CA 1
ATOM 2503 C C . GLY A 1 306 ? -28.605 20.573 5.826 1.00 93.31 306 GLY A C 1
ATOM 2504 O O . GLY A 1 306 ? -29.595 19.876 6.026 1.00 93.31 306 GLY A O 1
ATOM 2505 N N . PHE A 1 307 ? -27.727 20.312 4.849 1.00 92.25 307 PHE A N 1
ATOM 2506 C CA . PHE A 1 307 ? -27.857 19.148 3.981 1.00 92.25 307 PHE A CA 1
ATOM 2507 C C . PHE A 1 307 ? -27.814 17.850 4.781 1.00 92.25 307 PHE A C 1
ATOM 2509 O O . PHE A 1 307 ? -28.724 17.050 4.633 1.00 92.25 307 PHE A O 1
ATOM 2516 N N . CYS A 1 308 ? -26.804 17.629 5.630 1.00 90.38 308 CYS A N 1
ATOM 2517 C CA . CYS A 1 308 ? -26.621 16.384 6.385 1.00 90.38 308 CYS A CA 1
ATOM 2518 C C . CYS A 1 308 ? -27.734 16.108 7.411 1.00 90.38 308 CYS A C 1
ATOM 2520 O O . CYS A 1 308 ? -28.026 14.936 7.669 1.00 90.38 308 CYS A O 1
ATOM 2522 N N . GLU A 1 309 ? -28.357 17.151 7.963 1.00 87.75 309 GLU A N 1
ATOM 2523 C CA . GLU A 1 309 ? -29.470 17.063 8.920 1.00 87.75 309 GLU A CA 1
ATOM 2524 C C . GLU A 1 309 ? -30.794 16.596 8.295 1.00 87.75 309 GLU A C 1
ATOM 2526 O O . GLU A 1 309 ? -31.705 16.192 9.022 1.00 87.75 309 GLU A O 1
ATOM 2531 N N . GLU A 1 310 ? -30.911 16.588 6.963 1.00 85.50 310 GLU A N 1
ATOM 2532 C CA . GLU A 1 310 ? -32.113 16.101 6.288 1.00 85.50 310 GLU A CA 1
ATOM 2533 C C . GLU A 1 310 ? -32.383 14.615 6.620 1.00 85.50 310 GLU A C 1
ATOM 2535 O O . GLU A 1 310 ? -31.537 13.752 6.349 1.00 85.50 310 GLU A O 1
ATOM 2540 N N . PRO A 1 311 ? -33.575 14.270 7.154 1.00 78.00 311 PRO A N 1
ATOM 2541 C CA . PRO A 1 311 ? -33.908 12.894 7.537 1.00 78.00 311 PRO A CA 1
ATOM 2542 C C . PRO A 1 311 ? -33.802 11.891 6.381 1.00 78.00 311 PRO A C 1
ATOM 2544 O O . PRO A 1 311 ? -33.409 10.740 6.584 1.00 78.00 311 PRO A O 1
ATOM 2547 N N . ASP A 1 312 ? -34.097 12.349 5.162 1.00 73.44 312 ASP A N 1
ATOM 2548 C CA . ASP A 1 312 ? -34.013 11.578 3.920 1.00 73.44 312 ASP A CA 1
ATOM 2549 C C . ASP A 1 312 ? -32.620 10.985 3.673 1.00 73.44 312 ASP A C 1
ATOM 2551 O O . ASP A 1 312 ? -32.495 9.949 3.019 1.00 73.44 312 ASP A O 1
ATOM 2555 N N . ASN A 1 313 ? -31.563 11.590 4.216 1.00 70.19 313 ASN A N 1
ATOM 2556 C CA . ASN A 1 313 ? -30.202 11.102 4.025 1.00 70.19 313 ASN A CA 1
ATOM 2557 C C . ASN A 1 313 ? -29.941 9.760 4.705 1.00 70.19 313 ASN A C 1
ATOM 2559 O O . ASN A 1 313 ? -29.040 9.042 4.294 1.00 70.19 313 ASN A O 1
ATOM 2563 N N . GLN A 1 314 ? -30.679 9.420 5.764 1.00 65.50 314 GLN A N 1
ATOM 2564 C CA . GLN A 1 314 ? -30.380 8.242 6.582 1.00 65.50 314 GLN A CA 1
ATOM 2565 C C . GLN A 1 314 ? -30.950 6.937 6.007 1.00 65.50 314 GLN A C 1
ATOM 2567 O O . GLN A 1 314 ? -30.618 5.868 6.513 1.00 65.50 314 GLN A O 1
ATOM 2572 N N . GLN A 1 315 ? -31.808 7.014 4.983 1.00 67.75 315 GLN A N 1
ATOM 2573 C CA . GLN A 1 315 ? -32.576 5.871 4.467 1.00 67.75 315 GLN A CA 1
ATOM 2574 C C . GLN A 1 315 ? -32.363 5.596 2.971 1.00 67.75 315 GLN A C 1
ATOM 2576 O O . GLN A 1 315 ? -32.969 4.671 2.441 1.00 67.75 315 GLN A O 1
ATOM 2581 N N . ARG A 1 316 ? -31.520 6.371 2.276 1.00 69.38 316 ARG A N 1
ATOM 2582 C CA . ARG A 1 316 ? -31.269 6.180 0.839 1.00 69.38 316 ARG A CA 1
ATOM 2583 C C . ARG A 1 316 ? -30.050 5.305 0.577 1.00 69.38 316 ARG A C 1
ATOM 2585 O O . ARG A 1 316 ? -29.007 5.436 1.216 1.00 69.38 316 ARG A O 1
ATOM 2592 N N . SER A 1 317 ? -30.181 4.432 -0.410 1.00 70.94 317 SER A N 1
ATOM 2593 C CA . SER A 1 317 ? -29.114 3.648 -1.021 1.00 70.94 317 SER A CA 1
ATOM 2594 C C . SER A 1 317 ? -28.849 4.119 -2.450 1.00 70.94 317 SER A C 1
ATOM 2596 O O . SER A 1 317 ? -29.597 4.930 -2.992 1.00 70.94 317 SER A O 1
ATOM 2598 N N . ALA A 1 318 ? -27.806 3.577 -3.084 1.00 68.25 318 ALA A N 1
ATOM 2599 C CA . ALA A 1 318 ? -27.540 3.820 -4.499 1.00 68.25 318 ALA A CA 1
ATOM 2600 C C . ALA A 1 318 ? -28.773 3.524 -5.380 1.00 68.25 318 ALA A C 1
ATOM 2602 O O . ALA A 1 318 ? -29.064 4.297 -6.277 1.00 68.25 318 ALA A O 1
ATOM 2603 N N . PHE A 1 319 ? -29.561 2.484 -5.081 1.00 71.38 319 PHE A N 1
ATOM 2604 C CA . PHE A 1 319 ? -30.755 2.122 -5.861 1.00 71.38 319 PHE A CA 1
ATOM 2605 C C . PHE A 1 319 ? -31.935 3.095 -5.695 1.00 71.38 319 PHE A C 1
ATOM 2607 O O . PHE A 1 319 ? -32.855 3.072 -6.509 1.00 71.38 319 PHE A O 1
ATOM 2614 N N . ASP A 1 320 ? -31.902 3.962 -4.679 1.00 74.75 320 ASP A N 1
ATOM 2615 C CA . ASP A 1 320 ? -32.930 4.982 -4.435 1.00 74.75 320 ASP A CA 1
ATOM 2616 C C . ASP A 1 320 ? -32.597 6.324 -5.108 1.00 74.75 320 ASP A C 1
ATOM 2618 O O . ASP A 1 320 ? -33.388 7.269 -5.043 1.00 74.75 320 ASP A O 1
ATOM 2622 N N . LEU A 1 321 ? -31.413 6.441 -5.720 1.00 74.12 321 LEU A N 1
ATOM 2623 C CA . LEU A 1 321 ? -30.985 7.658 -6.399 1.00 74.12 321 LEU A CA 1
ATOM 2624 C C . LEU A 1 321 ? -31.593 7.742 -7.801 1.00 74.12 321 LEU A C 1
ATOM 2626 O O . LEU A 1 321 ? -31.604 6.774 -8.560 1.00 74.12 321 LEU A O 1
ATOM 2630 N N . ASP A 1 322 ? -32.052 8.937 -8.172 1.00 75.44 322 ASP A N 1
ATOM 2631 C CA . ASP A 1 322 ? -32.452 9.228 -9.546 1.00 75.44 322 ASP A CA 1
ATOM 2632 C C . ASP A 1 322 ? -31.206 9.505 -10.393 1.00 75.44 322 ASP A C 1
ATOM 2634 O O . ASP A 1 322 ? -30.707 10.635 -10.451 1.00 75.44 322 ASP A O 1
ATOM 2638 N N . TYR A 1 323 ? -30.698 8.470 -11.065 1.00 77.25 323 TYR A N 1
ATOM 2639 C CA . TYR A 1 323 ? -29.520 8.625 -11.913 1.00 77.25 323 TYR A CA 1
ATOM 2640 C C . TYR A 1 323 ? -29.766 9.520 -13.140 1.00 77.25 323 TYR A C 1
ATOM 2642 O O . TYR A 1 323 ? -28.800 9.982 -13.747 1.00 77.25 323 TYR A O 1
ATOM 2650 N N . ALA A 1 324 ? -31.022 9.829 -13.495 1.00 69.31 324 ALA A N 1
ATOM 2651 C CA . ALA A 1 324 ? -31.322 10.774 -14.571 1.00 69.31 324 ALA A CA 1
ATOM 2652 C C . ALA A 1 324 ? -31.007 12.230 -14.177 1.00 69.31 324 ALA A C 1
ATOM 2654 O O . ALA A 1 324 ? -30.686 13.038 -15.047 1.00 69.31 324 ALA A O 1
ATOM 2655 N N . ASN A 1 325 ? -31.045 12.553 -12.877 1.00 71.19 325 ASN A N 1
ATOM 2656 C CA . ASN A 1 325 ? -30.715 13.867 -12.309 1.00 71.19 325 ASN A CA 1
ATOM 2657 C C . ASN A 1 325 ? -29.543 13.793 -11.310 1.00 71.19 325 ASN A C 1
ATOM 2659 O O . ASN A 1 325 ? -29.454 14.585 -10.369 1.00 71.19 325 ASN A O 1
ATOM 2663 N N . PHE A 1 326 ? -28.638 12.831 -11.506 1.00 74.94 326 PHE A N 1
ATOM 2664 C CA . PHE A 1 326 ? -27.529 12.534 -10.605 1.00 74.94 326 PHE A CA 1
ATOM 2665 C C . PHE A 1 326 ? -26.575 13.724 -10.446 1.00 74.94 326 PHE A C 1
ATOM 2667 O O . PHE A 1 326 ? -25.809 14.059 -11.351 1.00 74.94 326 PHE A O 1
ATOM 2674 N N . THR A 1 327 ? -26.587 14.359 -9.273 1.00 86.50 327 THR A N 1
ATOM 2675 C CA . THR A 1 327 ? -25.599 15.383 -8.910 1.00 86.50 327 THR A CA 1
ATOM 2676 C C . THR A 1 327 ? -24.589 14.819 -7.919 1.00 86.50 327 THR A C 1
ATOM 2678 O O . THR A 1 327 ? -24.880 13.882 -7.179 1.00 86.50 327 THR A O 1
ATOM 2681 N N . ALA A 1 328 ? -23.405 15.427 -7.832 1.00 87.62 328 ALA A N 1
ATOM 2682 C CA . ALA A 1 328 ? -22.403 15.022 -6.846 1.00 87.62 328 ALA A CA 1
ATOM 2683 C C . ALA A 1 328 ? -22.906 15.151 -5.388 1.00 87.62 328 ALA A C 1
ATOM 2685 O O . ALA A 1 328 ? -22.493 14.374 -4.529 1.00 87.62 328 ALA A O 1
ATOM 2686 N N . ARG A 1 329 ? -23.845 16.073 -5.118 1.00 89.31 329 ARG A N 1
ATOM 2687 C CA . ARG A 1 329 ? -24.517 16.210 -3.812 1.00 89.31 329 ARG A CA 1
ATOM 2688 C C . ARG A 1 329 ? -25.460 15.040 -3.531 1.00 89.31 329 ARG A C 1
ATOM 2690 O O . ARG A 1 329 ? -25.405 14.471 -2.448 1.00 89.31 329 ARG A O 1
ATOM 2697 N N . GLU A 1 330 ? -26.267 14.634 -4.513 1.00 85.31 330 GLU A N 1
ATOM 2698 C CA . GLU A 1 330 ? -27.118 13.438 -4.391 1.00 85.31 330 GLU A CA 1
ATOM 2699 C C . GLU A 1 330 ? -26.286 12.158 -4.245 1.00 85.31 330 GLU A C 1
ATOM 2701 O O . GLU A 1 330 ? -26.638 11.283 -3.459 1.00 85.31 330 GLU A O 1
ATOM 2706 N N . HIS A 1 331 ? -25.133 12.066 -4.914 1.00 86.25 331 HIS A N 1
ATOM 2707 C CA . HIS A 1 331 ? -24.202 10.959 -4.691 1.00 86.25 331 HIS A CA 1
ATOM 2708 C C . HIS A 1 331 ? -23.711 10.945 -3.234 1.00 86.25 331 HIS A C 1
ATOM 2710 O O . HIS A 1 331 ? -23.772 9.917 -2.558 1.00 86.25 331 HIS A O 1
ATOM 2716 N N . TYR A 1 332 ? -23.298 12.102 -2.708 1.00 89.62 332 TYR A N 1
ATOM 2717 C CA . TYR A 1 332 ? -22.872 12.209 -1.317 1.00 89.62 332 TYR A CA 1
ATOM 2718 C C . TYR A 1 332 ? -23.991 11.875 -0.316 1.00 89.62 332 TYR A C 1
ATOM 2720 O O . TYR A 1 332 ? -23.694 11.308 0.732 1.00 89.62 332 TYR A O 1
ATOM 2728 N N . ARG A 1 333 ? -25.270 12.124 -0.635 1.00 87.44 333 ARG A N 1
ATOM 2729 C CA . ARG A 1 333 ? -26.411 11.714 0.206 1.00 87.44 333 ARG A CA 1
ATOM 2730 C C . ARG A 1 333 ? -26.374 10.220 0.533 1.00 87.44 333 ARG A C 1
ATOM 2732 O O . ARG A 1 333 ? -26.454 9.854 1.704 1.00 87.44 333 ARG A O 1
ATOM 2739 N N . ALA A 1 334 ? -26.196 9.369 -0.479 1.00 84.25 334 ALA A N 1
ATOM 2740 C CA . ALA A 1 334 ? -26.099 7.922 -0.280 1.00 84.25 334 ALA A CA 1
ATOM 2741 C C . ALA A 1 334 ? -24.845 7.532 0.521 1.00 84.25 334 ALA A C 1
ATOM 2743 O O . ALA A 1 334 ? -24.911 6.661 1.387 1.00 84.25 334 ALA A O 1
ATOM 2744 N N . ILE A 1 335 ? -23.719 8.217 0.291 1.00 88.19 335 ILE A N 1
ATOM 2745 C CA . ILE A 1 335 ? -22.461 7.990 1.021 1.00 88.19 335 ILE A CA 1
ATOM 2746 C C . ILE A 1 335 ? -22.592 8.379 2.502 1.00 88.19 335 ILE A C 1
ATOM 2748 O O . ILE A 1 335 ? -22.148 7.646 3.389 1.00 88.19 335 ILE A O 1
ATOM 2752 N N . HIS A 1 336 ? -23.227 9.514 2.789 1.00 89.31 336 HIS A N 1
ATOM 2753 C CA . HIS A 1 336 ? -23.519 9.972 4.142 1.00 89.31 336 HIS A CA 1
ATOM 2754 C C . HIS A 1 336 ? -24.507 9.032 4.847 1.00 89.31 336 HIS A C 1
ATOM 2756 O O . HIS A 1 336 ? -24.335 8.753 6.034 1.00 89.31 336 HIS A O 1
ATOM 2762 N N . GLY A 1 337 ? -25.489 8.486 4.123 1.00 85.19 337 GLY A N 1
ATOM 2763 C CA . GLY A 1 337 ? -26.487 7.532 4.616 1.00 85.19 337 GLY A CA 1
ATOM 2764 C C . GLY A 1 337 ? -25.966 6.138 4.972 1.00 85.19 337 GLY A C 1
ATOM 2765 O O . GLY A 1 337 ? -26.700 5.343 5.557 1.00 85.19 337 GLY A O 1
ATOM 2766 N N . MET A 1 338 ? -24.704 5.825 4.668 1.00 86.00 338 MET A N 1
ATOM 2767 C CA . MET A 1 338 ? -24.136 4.505 4.942 1.00 86.00 338 MET A CA 1
ATOM 2768 C C . MET A 1 338 ? -24.101 4.160 6.438 1.00 86.00 338 MET A C 1
ATOM 2770 O O . MET A 1 338 ? -23.944 5.014 7.315 1.00 86.00 338 MET A O 1
ATOM 2774 N N . VAL A 1 339 ? -24.223 2.863 6.732 1.00 82.75 339 VAL A N 1
ATOM 2775 C CA . VAL A 1 339 ? -24.327 2.352 8.102 1.00 82.75 339 VAL A CA 1
ATOM 2776 C C . VAL A 1 339 ? -23.000 2.477 8.859 1.00 82.75 339 VAL A C 1
ATOM 2778 O O . VAL A 1 339 ? -21.935 2.115 8.357 1.00 82.75 339 VAL A O 1
ATOM 2781 N N . THR A 1 340 ? -23.061 2.967 10.101 1.00 87.31 340 THR A N 1
ATOM 2782 C CA . THR A 1 340 ? -21.893 3.097 10.995 1.00 87.31 340 THR A CA 1
ATOM 2783 C C . THR A 1 340 ? -21.692 1.878 11.899 1.00 87.31 340 THR A C 1
ATOM 2785 O O . THR A 1 340 ? -20.592 1.663 12.414 1.00 87.31 340 THR A O 1
ATOM 2788 N N . ASN A 1 341 ? -22.755 1.094 12.125 1.00 87.50 341 ASN A N 1
ATOM 2789 C CA . ASN A 1 341 ? -22.850 0.039 13.144 1.00 87.50 341 ASN A CA 1
ATOM 2790 C C . ASN A 1 341 ? -22.487 0.519 14.559 1.00 87.50 341 ASN A C 1
ATOM 2792 O O . ASN A 1 341 ? -22.098 -0.2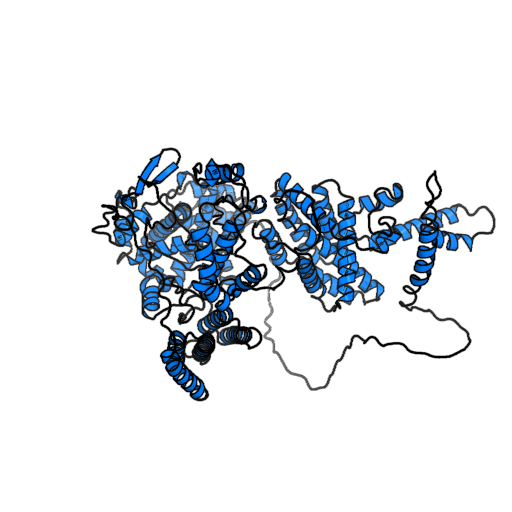81 15.403 1.00 87.50 341 ASN A O 1
ATOM 2796 N N . GLN A 1 342 ? -22.630 1.819 14.839 1.00 88.62 342 GLN A N 1
ATOM 2797 C CA . GLN A 1 342 ? -22.148 2.436 16.077 1.00 88.62 342 GLN A CA 1
ATOM 2798 C C . GLN A 1 342 ? -22.665 1.750 17.351 1.00 88.62 342 GLN A C 1
ATOM 2800 O O . GLN A 1 342 ? -21.911 1.562 18.298 1.00 88.62 342 GLN A O 1
ATOM 2805 N N . HIS A 1 343 ? -23.931 1.330 17.357 1.00 87.75 343 HIS A N 1
ATOM 2806 C CA . HIS A 1 343 ? -24.574 0.673 18.498 1.00 87.75 343 HIS A CA 1
ATOM 2807 C C . HIS A 1 343 ? -24.099 -0.772 18.744 1.00 87.75 343 HIS A C 1
ATOM 2809 O O . HIS A 1 343 ? -24.343 -1.311 19.819 1.00 87.75 343 HIS A O 1
ATOM 2815 N N . LEU A 1 344 ? -23.429 -1.398 17.770 1.00 87.62 344 LEU A N 1
ATOM 2816 C CA . LEU A 1 344 ? -22.851 -2.743 17.886 1.00 87.62 344 LEU A CA 1
ATOM 2817 C C . LEU A 1 344 ? -21.366 -2.708 18.276 1.00 87.62 344 LEU A C 1
ATOM 2819 O O . LEU A 1 344 ? -20.768 -3.752 18.531 1.00 87.62 344 LEU A O 1
ATOM 2823 N N . ARG A 1 345 ? -20.749 -1.520 18.294 1.00 88.88 345 ARG A N 1
ATOM 2824 C CA . ARG A 1 345 ? -19.322 -1.341 18.582 1.00 88.88 345 ARG A CA 1
ATOM 2825 C C . ARG A 1 345 ? -19.069 -1.331 20.085 1.00 88.88 345 ARG A C 1
ATOM 2827 O O . ARG A 1 345 ? -19.854 -0.797 20.865 1.00 88.88 345 ARG A O 1
ATOM 2834 N N . SER A 1 346 ? -17.935 -1.895 20.490 1.00 91.62 346 SER A N 1
ATOM 2835 C CA . SER A 1 346 ? -17.492 -1.830 21.881 1.00 91.62 346 SER A CA 1
ATOM 2836 C C . SER A 1 346 ? -17.035 -0.414 22.244 1.00 91.62 346 SER A C 1
ATOM 2838 O O . SER A 1 346 ? -16.610 0.365 21.388 1.00 91.62 346 SER A O 1
ATOM 2840 N N . VAL A 1 347 ? -17.049 -0.092 23.539 1.00 90.12 347 VAL A N 1
ATOM 2841 C CA . VAL A 1 347 ? -16.516 1.182 24.057 1.00 90.12 347 VAL A CA 1
ATOM 2842 C C . VAL A 1 347 ? -15.049 1.360 23.660 1.00 90.12 347 VAL A C 1
ATOM 2844 O O . VAL A 1 347 ? -14.630 2.462 23.324 1.00 90.12 347 VAL A O 1
ATOM 2847 N N . SER A 1 348 ? -14.284 0.265 23.651 1.00 89.81 348 SER A N 1
ATOM 2848 C CA . SER A 1 348 ? -12.878 0.276 23.250 1.00 89.81 348 SER A CA 1
ATOM 2849 C C . SER A 1 348 ? -12.692 0.618 21.768 1.00 89.81 348 SER A C 1
ATOM 2851 O O . SER A 1 348 ? -11.808 1.412 21.458 1.00 89.81 348 SER A O 1
ATOM 2853 N N . ASP A 1 349 ? -13.517 0.073 20.862 1.00 91.44 349 ASP A N 1
ATOM 2854 C CA . ASP A 1 349 ? -13.474 0.427 19.430 1.00 91.44 349 ASP A CA 1
ATOM 2855 C C . ASP A 1 349 ? -13.839 1.904 19.224 1.00 91.44 349 ASP A C 1
ATOM 2857 O O . ASP A 1 349 ? -13.145 2.621 18.503 1.00 91.44 349 ASP A O 1
ATOM 2861 N N . LEU A 1 350 ? -14.876 2.396 19.912 1.00 93.69 350 LEU A N 1
ATOM 2862 C CA . LEU A 1 350 ? -15.273 3.804 19.838 1.00 93.69 350 LEU A CA 1
ATOM 2863 C C . LEU A 1 350 ? -14.183 4.740 20.375 1.00 93.69 350 LEU A C 1
ATOM 2865 O O . LEU A 1 350 ? -13.885 5.741 19.730 1.00 93.69 350 LEU A O 1
ATOM 2869 N N . PHE A 1 351 ? -13.555 4.405 21.505 1.00 94.62 351 PHE A N 1
ATOM 2870 C CA . PHE A 1 351 ? -12.468 5.197 22.081 1.00 94.62 351 PHE A CA 1
ATOM 2871 C C . PHE A 1 351 ? -11.251 5.252 21.151 1.00 94.62 351 PHE A C 1
ATOM 2873 O O . PHE A 1 351 ? -10.732 6.335 20.883 1.00 94.62 351 PHE A O 1
ATOM 2880 N N . GLN A 1 352 ? -10.834 4.114 20.588 1.00 94.31 352 GLN A N 1
ATOM 2881 C CA . GLN A 1 352 ? -9.726 4.064 19.631 1.00 94.31 352 GLN A CA 1
ATOM 2882 C C . GLN A 1 352 ? -10.029 4.907 18.380 1.00 94.31 352 GLN A C 1
ATOM 2884 O O . GLN A 1 352 ? -9.190 5.695 17.943 1.00 94.31 352 GLN A O 1
ATOM 2889 N N . ARG A 1 353 ? -11.252 4.835 17.834 1.00 95.00 353 ARG A N 1
ATOM 2890 C CA . ARG A 1 353 ? -11.682 5.715 16.729 1.00 95.00 353 ARG A CA 1
ATOM 2891 C C . ARG A 1 353 ? -11.683 7.186 17.129 1.00 95.00 353 ARG A C 1
ATOM 2893 O O . ARG A 1 353 ? -11.356 8.030 16.297 1.00 95.00 353 ARG A O 1
ATOM 2900 N N . SER A 1 354 ? -12.019 7.504 18.379 1.00 97.19 354 SER A N 1
ATOM 2901 C CA . SER A 1 354 ? -11.969 8.876 18.884 1.00 97.19 354 SER A CA 1
ATOM 2902 C C . SER A 1 354 ? -10.532 9.385 18.964 1.00 97.19 354 SER A C 1
ATOM 2904 O O . SER A 1 354 ? -10.304 10.530 18.588 1.00 97.19 354 SER A O 1
ATOM 2906 N N . VAL A 1 355 ? -9.558 8.543 19.339 1.00 97.31 355 VAL A N 1
ATOM 2907 C CA . VAL A 1 355 ? -8.123 8.882 19.262 1.00 97.31 355 VAL A CA 1
ATOM 2908 C C . VAL A 1 355 ? -7.729 9.188 17.819 1.00 97.31 355 VAL A C 1
ATOM 2910 O O . VAL A 1 355 ? -7.168 10.249 17.549 1.00 97.31 355 VAL A O 1
ATOM 2913 N N . VAL A 1 356 ? -8.073 8.308 16.873 1.00 97.62 356 VAL A N 1
ATOM 2914 C CA . VAL A 1 356 ? -7.770 8.508 15.445 1.00 97.62 356 VAL A CA 1
ATOM 2915 C C . VAL A 1 356 ? -8.361 9.820 14.929 1.00 97.62 356 VAL A C 1
ATOM 2917 O O . VAL A 1 356 ? -7.658 10.611 14.298 1.00 97.62 356 VAL A O 1
ATOM 2920 N N . CYS A 1 357 ? -9.638 10.068 15.226 1.00 98.31 357 CYS A N 1
ATOM 2921 C CA . CYS A 1 357 ? -10.347 11.275 14.821 1.00 98.31 357 CYS A CA 1
ATOM 2922 C C . CYS A 1 357 ? -9.741 12.536 15.450 1.00 98.31 357 CYS A C 1
ATOM 2924 O O . CYS A 1 357 ? -9.579 13.537 14.757 1.00 98.31 357 CYS A O 1
ATOM 2926 N N . ALA A 1 358 ? -9.375 12.486 16.735 1.00 98.31 358 ALA A N 1
ATOM 2927 C CA . ALA A 1 358 ? -8.762 13.599 17.454 1.00 98.31 358 ALA A CA 1
ATOM 2928 C C . ALA A 1 358 ? -7.396 13.968 16.865 1.00 98.31 358 ALA A C 1
ATOM 2930 O O . ALA A 1 358 ? -7.133 15.139 16.601 1.00 98.31 358 ALA A O 1
ATOM 2931 N N . VAL A 1 359 ? -6.539 12.981 16.586 1.00 98.06 359 VAL A N 1
ATOM 2932 C CA . VAL A 1 359 ? -5.233 13.241 15.965 1.00 98.06 359 VAL A CA 1
ATOM 2933 C C . VAL A 1 359 ? -5.416 13.791 14.545 1.00 98.06 359 VAL A C 1
ATOM 2935 O O . VAL A 1 359 ? -4.822 14.816 14.216 1.00 98.06 359 VAL A O 1
ATOM 2938 N N . LEU A 1 360 ? -6.267 13.173 13.712 1.00 97.69 360 LEU A N 1
ATOM 2939 C CA . LEU A 1 360 ? -6.548 13.663 12.354 1.00 97.69 360 LEU A CA 1
ATOM 2940 C C . LEU A 1 360 ? -7.054 15.102 12.362 1.00 97.69 360 LEU A C 1
ATOM 2942 O O . LEU A 1 360 ? -6.465 15.958 11.702 1.00 97.69 360 LEU A O 1
ATOM 2946 N N . LYS A 1 361 ? -8.131 15.381 13.107 1.00 96.62 361 LYS A N 1
ATOM 2947 C CA . LYS A 1 361 ? -8.745 16.711 13.112 1.00 96.62 361 LYS A CA 1
ATOM 2948 C C . LYS A 1 361 ? -7.756 17.766 13.606 1.00 96.62 361 LYS A C 1
ATOM 2950 O O . LYS A 1 361 ? -7.709 18.848 13.033 1.00 96.62 361 LYS A O 1
ATOM 2955 N N . HIS A 1 362 ? -6.931 17.442 14.608 1.00 97.25 362 HIS A N 1
ATOM 2956 C CA . HIS A 1 362 ? -5.975 18.382 15.179 1.00 97.25 362 HIS A CA 1
ATOM 2957 C C . HIS A 1 362 ? -4.990 18.867 14.116 1.00 97.25 362 HIS A C 1
ATOM 2959 O O . HIS A 1 362 ? -4.800 20.071 13.936 1.00 97.25 362 HIS A O 1
ATOM 2965 N N . PHE A 1 363 ? -4.391 17.936 13.369 1.00 97.50 363 PHE A N 1
ATOM 2966 C CA . PHE A 1 363 ? -3.428 18.290 12.331 1.00 97.50 363 PHE A CA 1
ATOM 2967 C C . PHE A 1 363 ? -4.093 18.924 11.107 1.00 97.50 363 PHE A C 1
ATOM 2969 O O . PHE A 1 363 ? -3.564 19.893 10.564 1.00 97.50 363 PHE A O 1
ATOM 2976 N N . MET A 1 364 ? -5.271 18.444 10.708 1.00 97.62 364 MET A N 1
ATOM 2977 C CA . MET A 1 364 ? -6.001 19.013 9.574 1.00 97.62 364 MET A CA 1
ATOM 2978 C C . MET A 1 364 ? -6.468 20.447 9.845 1.00 97.62 364 MET A C 1
ATOM 2980 O O . MET A 1 364 ? -6.312 21.305 8.983 1.00 97.62 364 MET A O 1
ATOM 2984 N N . ILE A 1 365 ? -6.995 20.750 11.031 1.00 96.62 365 ILE A N 1
ATOM 2985 C CA . ILE A 1 365 ? -7.488 22.095 11.360 1.00 96.62 365 ILE A CA 1
ATOM 2986 C C . ILE A 1 365 ? -6.318 23.049 11.627 1.00 96.62 365 ILE A C 1
ATOM 2988 O O . ILE A 1 365 ? -6.303 24.162 11.112 1.00 96.62 365 ILE A O 1
ATOM 2992 N N . ASN A 1 366 ? -5.312 22.640 12.404 1.00 95.75 366 ASN A N 1
ATOM 2993 C CA . ASN A 1 366 ? -4.287 23.581 12.868 1.00 95.75 366 ASN A CA 1
ATOM 2994 C C . ASN A 1 366 ? -3.137 23.816 11.876 1.00 95.75 366 ASN A C 1
ATOM 2996 O O . ASN A 1 366 ? -2.426 24.809 12.017 1.00 95.75 366 ASN A O 1
ATOM 3000 N N . TYR A 1 367 ? -2.948 22.942 10.881 1.00 96.31 367 TYR A N 1
ATOM 3001 C CA . TYR A 1 367 ? -1.801 23.005 9.960 1.00 96.31 367 TYR A CA 1
ATOM 3002 C C . TYR A 1 367 ? -2.193 23.091 8.483 1.00 96.31 367 TYR A C 1
ATOM 3004 O O . TYR A 1 367 ? -1.331 22.986 7.609 1.00 96.31 367 TYR A O 1
ATOM 3012 N N . THR A 1 368 ? -3.476 23.293 8.179 1.00 95.88 368 THR A N 1
ATOM 3013 C CA . THR A 1 368 ? -3.969 23.404 6.802 1.00 95.88 368 THR A CA 1
ATOM 3014 C C . THR A 1 368 ? -4.967 24.563 6.677 1.00 95.88 368 THR A C 1
ATOM 3016 O O . THR A 1 368 ? -5.487 25.029 7.692 1.00 95.88 368 THR A O 1
ATOM 3019 N N . PRO A 1 369 ? -5.292 25.018 5.451 1.00 94.69 369 PRO A N 1
ATOM 3020 C CA . PRO A 1 369 ? -6.301 26.061 5.233 1.00 94.69 369 PRO A CA 1
ATOM 3021 C C . PRO A 1 369 ? -7.729 25.664 5.648 1.00 94.69 369 PRO A C 1
ATOM 3023 O O . PRO A 1 369 ? -8.642 26.479 5.565 1.00 94.69 369 PRO A O 1
ATOM 3026 N N . LEU A 1 370 ? -7.953 24.418 6.082 1.00 95.12 370 LEU A N 1
ATOM 3027 C CA . LEU A 1 370 ? -9.274 23.899 6.438 1.00 95.12 370 LEU A CA 1
ATOM 3028 C C . LEU A 1 370 ? -9.978 24.741 7.510 1.00 95.12 370 LEU A C 1
ATOM 3030 O O . LEU A 1 370 ? -11.184 24.949 7.421 1.00 95.12 370 LEU A O 1
ATOM 3034 N N . LYS A 1 371 ? -9.237 25.269 8.490 1.00 94.38 371 LYS A N 1
ATOM 3035 C CA . LYS A 1 371 ? -9.804 26.090 9.570 1.00 94.38 371 LYS A CA 1
ATOM 3036 C C . LYS A 1 371 ? -10.561 27.318 9.064 1.00 94.38 371 LYS A C 1
ATOM 3038 O O . LYS A 1 371 ? -11.556 27.698 9.669 1.00 94.38 371 LYS A O 1
ATOM 3043 N N . GLU A 1 372 ? -10.110 27.918 7.964 1.00 92.69 372 GLU A N 1
ATOM 3044 C CA . GLU A 1 372 ? -10.758 29.095 7.375 1.00 92.69 372 GLU A CA 1
ATOM 3045 C C . GLU A 1 372 ? -12.131 28.747 6.792 1.00 92.69 372 GLU A C 1
ATOM 3047 O O . GLU A 1 372 ? -13.066 29.527 6.935 1.00 92.69 372 GLU A O 1
ATOM 3052 N N . PHE A 1 373 ? -12.265 27.556 6.198 1.00 93.25 373 PHE A N 1
ATOM 3053 C CA . PHE A 1 373 ? -13.534 27.064 5.659 1.00 93.25 373 PHE A CA 1
ATOM 3054 C C . PHE A 1 373 ? -14.514 26.651 6.764 1.00 93.25 373 PHE A C 1
ATOM 3056 O O . PHE A 1 373 ? -15.705 26.923 6.668 1.00 93.25 373 PHE A O 1
ATOM 3063 N N . LEU A 1 374 ? -14.017 26.000 7.822 1.00 95.75 374 LEU A N 1
ATOM 3064 C CA . LEU A 1 374 ? -14.852 25.540 8.938 1.00 95.75 374 LEU A CA 1
ATOM 3065 C C . LEU A 1 374 ? -15.359 26.687 9.821 1.00 95.75 374 LEU A C 1
ATOM 3067 O O . LEU A 1 374 ? -16.344 26.519 10.533 1.00 95.75 374 LEU A O 1
ATOM 3071 N N . GLY A 1 375 ? -14.684 27.837 9.810 1.00 92.50 375 GLY A N 1
ATOM 3072 C CA . GLY A 1 375 ? -15.081 28.998 10.594 1.00 92.50 375 GLY A CA 1
ATOM 3073 C C . GLY A 1 375 ? -15.006 28.750 12.105 1.00 92.50 375 GLY A C 1
ATOM 3074 O O . GLY A 1 375 ? -13.940 28.459 12.661 1.00 92.50 375 GLY A O 1
ATOM 3075 N N . GLY A 1 376 ? -16.135 28.952 12.785 1.00 92.44 376 GLY A N 1
ATOM 3076 C CA . GLY A 1 376 ? -16.244 28.907 14.244 1.00 92.44 376 GLY A CA 1
ATOM 3077 C C . GLY A 1 376 ? -16.154 27.505 14.854 1.00 92.44 376 GLY A C 1
ATOM 3078 O O . GLY A 1 376 ? -15.856 26.512 14.192 1.00 92.44 376 GLY A O 1
ATOM 3079 N N . GLU A 1 377 ? -16.422 27.430 16.156 1.00 94.56 377 GLU A N 1
ATOM 3080 C CA . GLU A 1 377 ? -16.442 26.168 16.907 1.00 94.56 377 GLU A CA 1
ATOM 3081 C C . GLU A 1 377 ? -17.500 25.192 16.371 1.00 94.56 377 GLU A C 1
ATOM 3083 O O . GLU A 1 377 ? -17.239 23.997 16.265 1.00 94.56 377 GLU A O 1
ATOM 3088 N N . GLU A 1 378 ? -18.658 25.706 15.957 1.00 95.38 378 GLU A N 1
ATOM 3089 C CA . GLU A 1 378 ? -19.757 24.912 15.406 1.00 95.38 378 GLU A CA 1
ATOM 3090 C C . GLU A 1 378 ? -19.338 24.131 14.151 1.00 95.38 378 GLU A C 1
ATOM 3092 O O . GLU A 1 378 ? -19.483 22.909 14.110 1.00 95.38 378 GLU A O 1
ATOM 3097 N N . GLY A 1 379 ? -18.711 24.792 13.172 1.00 96.44 379 GLY A N 1
ATOM 3098 C CA . GLY A 1 379 ? -18.227 24.119 11.964 1.00 96.44 379 GLY A CA 1
ATOM 3099 C C . GLY A 1 379 ? -17.077 23.141 12.233 1.00 96.44 379 GLY A C 1
ATOM 3100 O O . GLY A 1 379 ? -16.985 22.095 11.587 1.00 96.44 379 GLY A O 1
ATOM 3101 N N . GLN A 1 380 ? -16.228 23.408 13.233 1.00 96.38 380 GLN A N 1
ATOM 3102 C CA . GLN A 1 380 ? -15.186 22.464 13.666 1.00 96.38 380 GLN A CA 1
ATOM 3103 C C . GLN A 1 380 ? -15.772 21.226 14.359 1.00 96.38 380 GLN A C 1
ATOM 3105 O O . GLN A 1 380 ? -15.330 20.102 14.093 1.00 96.38 380 GLN A O 1
ATOM 3110 N N . ASN A 1 381 ? -16.784 21.401 15.210 1.00 96.19 381 ASN A N 1
ATOM 3111 C CA . ASN A 1 381 ? -17.506 20.299 15.843 1.00 96.19 381 ASN A CA 1
ATOM 3112 C C . ASN A 1 381 ? -18.258 19.472 14.796 1.00 96.19 381 ASN A C 1
ATOM 3114 O O . ASN A 1 381 ? -18.165 18.246 14.816 1.00 96.19 381 ASN A O 1
ATOM 3118 N N . PHE A 1 382 ? -18.894 20.116 13.817 1.00 96.88 382 PHE A N 1
ATOM 3119 C CA . PHE A 1 382 ? -19.539 19.414 12.713 1.00 96.88 382 PHE A CA 1
ATOM 3120 C C . PHE A 1 382 ? -18.540 18.623 11.856 1.00 96.88 382 PHE A C 1
ATOM 3122 O O . PHE A 1 382 ? -18.774 17.450 11.570 1.00 96.88 382 PHE A O 1
ATOM 3129 N N . PHE A 1 383 ? -17.386 19.197 11.501 1.00 97.38 383 PHE A N 1
ATOM 3130 C CA . PHE A 1 383 ? -16.334 18.443 10.807 1.00 97.38 383 PHE A CA 1
ATOM 3131 C C . PHE A 1 383 ? -15.857 17.238 11.627 1.00 97.38 383 PHE A C 1
ATOM 3133 O O . PHE A 1 383 ? -15.598 16.172 11.073 1.00 97.38 383 PHE A O 1
ATOM 3140 N N . THR A 1 384 ? -15.772 17.389 12.950 1.00 97.81 384 THR A N 1
ATOM 3141 C CA . THR A 1 384 ? -15.411 16.299 13.866 1.00 97.81 384 THR A CA 1
ATOM 3142 C C . THR A 1 384 ? -16.460 15.187 13.853 1.00 97.81 384 THR A C 1
ATOM 3144 O O . THR A 1 384 ? -16.106 14.013 13.748 1.00 97.81 384 THR A O 1
ATOM 3147 N N . GLU A 1 385 ? -17.742 15.548 13.911 1.00 95.81 385 GLU A N 1
ATOM 3148 C CA . GLU A 1 385 ? -18.874 14.624 13.803 1.00 95.81 385 GLU A CA 1
ATOM 3149 C C . GLU A 1 385 ? -18.834 13.865 12.467 1.00 95.81 385 GLU A C 1
ATOM 3151 O O . GLU A 1 385 ? -18.918 12.634 12.432 1.00 95.81 385 GLU A O 1
ATOM 3156 N N . LEU A 1 386 ? -18.607 14.590 11.370 1.00 95.81 386 LEU A N 1
ATOM 3157 C CA . LEU A 1 386 ? -18.554 14.039 10.022 1.00 95.81 386 LEU A CA 1
ATOM 3158 C C . LEU A 1 386 ? -17.360 13.097 9.818 1.00 95.81 386 LEU A C 1
ATOM 3160 O O . LEU A 1 386 ? -17.513 11.993 9.287 1.00 95.81 386 LEU A O 1
ATOM 3164 N N . LEU A 1 387 ? -16.177 13.489 10.292 1.00 97.69 387 LEU A N 1
ATOM 3165 C CA . LEU A 1 387 ? -14.977 12.661 10.232 1.00 97.69 387 LEU A CA 1
ATOM 3166 C C . LEU A 1 387 ? -15.138 11.387 11.061 1.00 97.69 387 LEU A C 1
ATOM 3168 O O . LEU A 1 387 ? -14.817 10.296 10.583 1.00 97.69 387 LEU A O 1
ATOM 3172 N N . PHE A 1 388 ? -15.683 11.493 12.273 1.00 97.00 388 PHE A N 1
ATOM 3173 C CA . PHE A 1 388 ? -15.939 10.333 13.120 1.00 97.00 388 PHE A CA 1
ATOM 3174 C C . PHE A 1 388 ? -16.979 9.393 12.500 1.00 97.00 388 PHE A C 1
ATOM 3176 O O . PHE A 1 388 ? -16.807 8.171 12.531 1.00 97.00 388 PHE A O 1
ATOM 3183 N N . ARG A 1 389 ? -18.030 9.936 11.872 1.00 94.25 389 ARG A N 1
ATOM 3184 C CA . ARG A 1 389 ? -19.001 9.154 11.097 1.00 94.25 389 ARG A CA 1
ATOM 3185 C C . ARG A 1 389 ? -18.308 8.374 9.986 1.00 94.25 389 ARG A C 1
ATOM 3187 O O . ARG A 1 389 ? -18.455 7.154 9.923 1.00 94.25 389 ARG A O 1
ATOM 3194 N N . HIS A 1 390 ? -17.507 9.032 9.152 1.00 94.75 390 HIS A N 1
ATOM 3195 C CA . HIS A 1 390 ? -16.853 8.360 8.030 1.00 94.75 390 HIS A CA 1
ATOM 3196 C C . HIS A 1 390 ? -15.740 7.395 8.450 1.00 94.75 390 HIS A C 1
ATOM 3198 O O . HIS A 1 390 ? -15.520 6.391 7.770 1.00 94.75 390 HIS A O 1
ATOM 3204 N N . LEU A 1 391 ? -15.108 7.593 9.611 1.00 94.88 391 LEU A N 1
ATOM 3205 C CA . LEU A 1 391 ? -14.234 6.588 10.227 1.00 94.88 391 LEU A CA 1
ATOM 3206 C C . LEU A 1 391 ? -14.997 5.320 10.644 1.00 94.88 391 LEU A C 1
ATOM 3208 O O . LEU A 1 391 ? -14.387 4.258 10.748 1.00 94.88 391 LEU A O 1
ATOM 3212 N N . GLN A 1 392 ? -16.311 5.397 10.873 1.00 92.88 392 GLN A N 1
ATOM 3213 C CA . GLN A 1 392 ? -17.161 4.243 11.180 1.00 92.88 392 GLN A CA 1
ATOM 3214 C C . GLN A 1 392 ? -17.800 3.613 9.938 1.00 92.88 392 GLN A C 1
ATOM 3216 O O . GLN A 1 392 ? -17.980 2.395 9.925 1.00 92.88 392 GLN A O 1
ATOM 3221 N N . THR A 1 393 ? -18.131 4.400 8.906 1.00 90.44 393 THR A N 1
ATOM 3222 C CA . THR A 1 393 ? -18.698 3.866 7.654 1.00 90.44 393 THR A CA 1
ATOM 3223 C C . THR A 1 393 ? -17.631 3.237 6.762 1.00 90.44 393 THR A C 1
ATOM 3225 O O . THR A 1 393 ? -17.905 2.225 6.124 1.00 90.44 393 THR A O 1
ATOM 3228 N N . SER A 1 394 ? -16.409 3.782 6.723 1.00 87.25 394 SER A N 1
ATOM 3229 C CA . SER A 1 394 ? -15.360 3.311 5.804 1.00 87.25 394 SER A CA 1
ATOM 3230 C C . SER A 1 394 ? -15.016 1.821 5.963 1.00 87.25 394 SER A C 1
ATOM 3232 O O . SER A 1 394 ? -14.992 1.135 4.948 1.00 87.25 394 SER A O 1
ATOM 3234 N N . PRO A 1 395 ? -14.831 1.255 7.177 1.00 81.19 395 PRO A N 1
ATOM 3235 C CA . PRO A 1 395 ? -14.551 -0.179 7.327 1.00 81.19 395 PRO A CA 1
ATOM 3236 C C . PRO A 1 395 ? -15.641 -1.109 6.778 1.00 81.19 395 PRO A C 1
ATOM 3238 O O . PRO A 1 395 ? -15.341 -2.248 6.447 1.00 81.19 395 PRO A O 1
ATOM 3241 N N . SER A 1 396 ? -16.893 -0.647 6.722 1.00 75.38 396 SER A N 1
ATOM 3242 C CA . SER A 1 396 ? -18.044 -1.475 6.340 1.00 75.38 396 SER A CA 1
ATOM 3243 C C . SER A 1 396 ? -18.456 -1.310 4.874 1.00 75.38 396 SER A C 1
ATOM 3245 O O . SER A 1 396 ? -19.254 -2.103 4.393 1.00 75.38 396 SER A O 1
ATOM 3247 N N . ASN A 1 397 ? -17.981 -0.261 4.189 1.00 73.38 397 ASN A N 1
ATOM 3248 C CA . ASN A 1 397 ? -18.488 0.129 2.865 1.00 73.38 397 ASN A CA 1
ATOM 3249 C C . ASN A 1 397 ? -17.383 0.503 1.858 1.00 73.38 397 ASN A C 1
ATOM 3251 O O . ASN A 1 397 ? -17.678 0.896 0.734 1.00 73.38 397 ASN A O 1
ATOM 3255 N N . MET A 1 398 ? -16.111 0.448 2.254 1.00 71.31 398 MET A N 1
ATOM 3256 C CA . MET A 1 398 ? -14.990 0.725 1.361 1.00 71.31 398 MET A CA 1
ATOM 3257 C C . MET A 1 398 ? -14.502 -0.572 0.723 1.00 71.31 398 MET A C 1
ATOM 3259 O O . MET A 1 398 ? -14.182 -1.528 1.427 1.00 71.31 398 MET A O 1
ATOM 3263 N N . HIS A 1 399 ? -14.336 -0.552 -0.594 1.00 64.19 399 HIS A N 1
ATOM 3264 C CA . HIS A 1 399 ? -13.625 -1.594 -1.322 1.00 64.19 399 HIS A CA 1
ATOM 3265 C C . HIS A 1 399 ? -12.234 -1.098 -1.716 1.00 64.19 399 HIS A C 1
ATOM 3267 O O . HIS A 1 399 ? -12.065 0.036 -2.176 1.00 64.19 399 HIS A O 1
ATOM 3273 N N . GLY A 1 400 ? -11.220 -1.938 -1.509 1.00 58.78 400 GLY A N 1
ATOM 3274 C CA . GLY A 1 400 ? -9.936 -1.750 -2.168 1.00 58.78 400 GLY A CA 1
ATOM 3275 C C . GLY A 1 400 ? -10.122 -1.985 -3.663 1.00 58.78 400 GLY A C 1
ATOM 3276 O O . GLY A 1 400 ? -10.735 -2.970 -4.060 1.00 58.78 400 GLY A O 1
ATOM 3277 N N . ILE A 1 401 ? -9.621 -1.075 -4.496 1.00 57.44 401 ILE A N 1
ATOM 3278 C CA . ILE A 1 401 ? -9.410 -1.402 -5.905 1.00 57.44 401 ILE A CA 1
ATOM 3279 C C . ILE A 1 401 ? -8.040 -2.047 -5.961 1.00 57.44 401 ILE A C 1
ATOM 3281 O O . ILE A 1 401 ? -7.018 -1.357 -6.021 1.00 57.44 401 ILE A O 1
ATOM 3285 N N . ASP A 1 402 ? -8.035 -3.368 -5.903 1.00 45.75 402 ASP A N 1
ATOM 3286 C CA . ASP A 1 402 ? -6.839 -4.115 -6.213 1.00 45.75 402 ASP A CA 1
ATOM 3287 C C . ASP A 1 402 ? -6.659 -4.115 -7.718 1.00 45.75 402 ASP A C 1
ATOM 3289 O O . ASP A 1 402 ? -7.554 -4.428 -8.508 1.00 45.75 402 ASP A O 1
ATOM 3293 N N . LEU A 1 403 ? -5.463 -3.726 -8.129 1.00 43.44 403 LEU A N 1
ATOM 3294 C CA . LEU A 1 403 ? -5.031 -4.033 -9.467 1.00 43.44 403 LEU A CA 1
ATOM 3295 C C . LEU A 1 403 ? -4.970 -5.560 -9.545 1.00 43.44 403 LEU A C 1
ATOM 3297 O O . LEU A 1 403 ? -4.236 -6.177 -8.775 1.00 43.44 403 LEU A O 1
ATOM 3301 N N . VAL A 1 404 ? -5.720 -6.161 -10.471 1.00 36.41 404 VAL A N 1
ATOM 3302 C CA . VAL A 1 404 ? -5.607 -7.587 -10.824 1.00 36.41 404 VAL A CA 1
ATOM 3303 C C . VAL A 1 404 ? -4.277 -7.808 -11.569 1.00 36.41 404 VAL A C 1
ATOM 3305 O O . VAL A 1 404 ? -4.216 -8.309 -12.683 1.00 36.41 404 VAL A O 1
ATOM 3308 N N . GLU A 1 405 ? -3.173 -7.374 -10.967 1.00 40.09 405 GLU A N 1
ATOM 3309 C CA . GLU A 1 405 ? -1.832 -7.858 -11.235 1.00 40.09 405 GLU A CA 1
ATOM 3310 C C . GLU A 1 405 ? -1.728 -9.165 -10.441 1.00 40.09 405 GLU A C 1
ATOM 3312 O O . GLU A 1 405 ? -1.354 -9.186 -9.269 1.00 40.09 405 GLU A O 1
ATOM 3317 N N . GLN A 1 406 ? -2.142 -10.279 -11.051 1.00 35.53 406 GLN A N 1
ATOM 3318 C CA . GLN A 1 406 ? -1.895 -11.585 -10.451 1.00 35.53 406 GLN A CA 1
ATOM 3319 C C . GLN A 1 406 ? -0.394 -11.737 -10.158 1.00 35.53 406 GLN A C 1
ATOM 3321 O O . GLN A 1 406 ? 0.445 -11.551 -11.041 1.00 35.53 406 GLN A O 1
ATOM 3326 N N . LEU A 1 407 ? -0.119 -12.148 -8.913 1.00 30.73 407 LEU A N 1
ATOM 3327 C CA . LEU A 1 407 ? 1.180 -12.400 -8.275 1.00 30.73 407 LEU A CA 1
ATOM 3328 C C . LEU A 1 407 ? 1.840 -11.183 -7.610 1.00 30.73 407 LEU A C 1
ATOM 3330 O O . LEU A 1 407 ? 3.014 -10.892 -7.827 1.00 30.73 407 LEU A O 1
ATOM 3334 N N . ASN A 1 408 ? 1.104 -10.550 -6.695 1.00 26.11 408 ASN A N 1
ATOM 3335 C CA . ASN A 1 408 ? 1.580 -10.495 -5.315 1.00 26.11 408 ASN A CA 1
ATOM 3336 C C . ASN A 1 408 ? 0.423 -10.361 -4.326 1.00 26.11 408 ASN A C 1
ATOM 3338 O O . ASN A 1 408 ? -0.296 -9.370 -4.313 1.00 26.11 408 ASN A O 1
ATOM 3342 N N . GLU A 1 409 ? 0.278 -11.383 -3.494 1.00 31.14 409 GLU A N 1
ATOM 3343 C CA . GLU A 1 409 ? -0.692 -11.481 -2.413 1.00 31.14 409 GLU A CA 1
ATOM 3344 C C . GLU A 1 409 ? -0.514 -10.321 -1.420 1.00 31.14 409 GLU A C 1
ATOM 3346 O O . GLU A 1 409 ? 0.424 -10.292 -0.621 1.00 31.14 409 GLU A O 1
ATOM 3351 N N . THR A 1 410 ? -1.430 -9.356 -1.441 1.00 28.80 410 THR A N 1
ATOM 3352 C CA . THR A 1 410 ? -1.741 -8.558 -0.255 1.00 28.80 410 THR A CA 1
ATOM 3353 C C . THR A 1 410 ? -2.771 -9.317 0.573 1.00 28.80 410 THR A C 1
ATOM 3355 O O . THR A 1 410 ? -3.804 -9.738 0.064 1.00 28.80 410 THR A O 1
ATOM 3358 N N . LYS A 1 411 ? -2.487 -9.494 1.866 1.00 33.25 411 LYS A N 1
ATOM 3359 C CA . LYS A 1 411 ? -3.214 -10.373 2.803 1.00 33.25 411 LYS A CA 1
ATOM 3360 C C . LYS A 1 411 ? -4.694 -10.049 3.034 1.00 33.25 411 LYS A C 1
ATOM 3362 O O . LYS A 1 411 ? -5.365 -10.849 3.675 1.00 33.25 411 LYS A O 1
ATOM 3367 N N . ASP A 1 412 ? -5.185 -8.908 2.561 1.00 30.44 412 ASP A N 1
ATOM 3368 C CA . ASP A 1 412 ? -6.573 -8.500 2.797 1.00 30.44 412 ASP A CA 1
ATOM 3369 C C . ASP A 1 412 ? -7.553 -9.082 1.770 1.00 30.44 412 ASP A C 1
ATOM 3371 O O . ASP A 1 412 ? -8.726 -9.232 2.092 1.00 30.44 412 ASP A O 1
ATOM 3375 N N . ASP A 1 413 ? -7.082 -9.499 0.593 1.00 33.56 413 ASP A N 1
ATOM 3376 C CA . ASP A 1 413 ? -7.945 -10.001 -0.475 1.00 33.56 413 ASP A CA 1
ATOM 3377 C C . ASP A 1 413 ? -7.462 -11.375 -0.943 1.00 33.56 413 ASP A C 1
ATOM 3379 O O . ASP A 1 413 ? -6.835 -11.563 -1.985 1.00 33.56 413 ASP A O 1
ATOM 3383 N N . THR A 1 414 ? -7.792 -12.389 -0.139 1.00 33.59 414 THR A N 1
ATOM 3384 C CA . THR A 1 414 ? -7.749 -13.800 -0.546 1.00 33.59 414 THR A CA 1
ATOM 3385 C C . THR A 1 414 ? -8.841 -14.074 -1.581 1.00 33.59 414 THR A C 1
ATOM 3387 O O . THR A 1 414 ? -9.761 -14.857 -1.368 1.00 33.59 414 THR A O 1
ATOM 3390 N N . THR A 1 415 ? -8.724 -13.489 -2.770 1.00 37.66 415 THR A N 1
ATOM 3391 C CA . THR A 1 415 ? -9.397 -14.001 -3.970 1.00 37.66 415 THR A CA 1
ATOM 3392 C C . THR A 1 415 ? -8.606 -15.178 -4.551 1.00 37.66 415 THR A C 1
ATOM 3394 O O . THR A 1 415 ? -8.427 -15.318 -5.760 1.00 37.66 415 THR A O 1
ATOM 3397 N N . HIS A 1 416 ? -8.178 -16.113 -3.692 1.00 44.47 416 HIS A N 1
ATOM 3398 C CA . HIS A 1 416 ? -7.935 -17.483 -4.128 1.00 44.47 416 HIS A CA 1
ATOM 3399 C C . HIS A 1 416 ? -9.301 -18.097 -4.411 1.00 44.47 416 HIS A C 1
ATOM 3401 O O . HIS A 1 416 ? -9.863 -18.824 -3.594 1.00 44.47 416 HIS A O 1
ATOM 3407 N N . SER A 1 417 ? -9.865 -17.768 -5.573 1.00 54.44 417 SER A N 1
ATOM 3408 C CA . SER A 1 417 ? -11.022 -18.488 -6.088 1.00 54.44 417 SER A CA 1
ATOM 3409 C C . SER A 1 417 ? -10.724 -19.982 -5.961 1.00 54.44 417 SER A C 1
ATOM 3411 O O . SER A 1 417 ? -9.682 -20.466 -6.411 1.00 54.44 417 SER A O 1
ATOM 3413 N N . ALA A 1 418 ? -11.576 -20.705 -5.237 1.00 64.88 418 ALA A N 1
ATOM 3414 C CA . ALA A 1 418 ? -11.333 -22.101 -4.934 1.00 64.88 418 ALA A CA 1
ATOM 3415 C C . ALA A 1 418 ? -11.442 -22.917 -6.239 1.00 64.88 418 ALA A C 1
ATOM 3417 O O . ALA A 1 418 ? -12.521 -23.362 -6.633 1.00 64.88 418 ALA A O 1
ATOM 3418 N N . HIS A 1 419 ? -10.323 -23.049 -6.957 1.00 75.25 419 HIS A N 1
ATOM 3419 C CA . HIS A 1 419 ? -10.250 -23.603 -8.307 1.00 75.25 419 HIS A CA 1
ATOM 3420 C C . HIS A 1 419 ? -9.869 -25.083 -8.281 1.00 75.25 419 HIS A C 1
ATOM 3422 O O . HIS A 1 419 ? -9.033 -25.507 -7.482 1.00 75.25 419 HIS A O 1
ATOM 3428 N N . PHE A 1 420 ? -10.472 -25.890 -9.160 1.00 81.00 420 PHE A N 1
ATOM 3429 C CA . PHE A 1 420 ? -10.315 -27.351 -9.128 1.00 81.00 420 PHE A CA 1
ATOM 3430 C C . PHE A 1 420 ? -8.872 -27.805 -9.374 1.00 81.00 420 PHE A C 1
ATOM 3432 O O . PHE A 1 420 ? -8.454 -28.814 -8.825 1.00 81.00 420 PHE A O 1
ATOM 3439 N N . ALA A 1 421 ? -8.104 -27.036 -10.154 1.00 73.38 421 ALA A N 1
ATOM 3440 C CA . ALA A 1 421 ? -6.700 -27.328 -10.441 1.00 73.38 421 ALA A CA 1
ATOM 3441 C C . ALA A 1 421 ? -5.817 -27.351 -9.177 1.00 73.38 421 ALA A C 1
ATOM 3443 O O . ALA A 1 421 ? -4.798 -28.035 -9.176 1.00 73.38 421 ALA A O 1
ATOM 3444 N N . VAL A 1 422 ? -6.216 -26.640 -8.115 1.00 75.94 422 VAL A N 1
ATOM 3445 C CA . VAL A 1 422 ? -5.446 -26.492 -6.867 1.00 75.94 422 VAL A CA 1
ATOM 3446 C C . VAL A 1 422 ? -6.144 -27.178 -5.691 1.00 75.94 422 VAL A C 1
ATOM 3448 O O . VAL A 1 422 ? -5.496 -27.834 -4.880 1.00 75.94 422 VAL A O 1
ATOM 3451 N N . PHE A 1 423 ? -7.472 -27.064 -5.599 1.00 80.25 423 PHE A N 1
ATOM 3452 C CA . PHE A 1 423 ? -8.238 -27.521 -4.443 1.00 80.25 423 PHE A CA 1
ATOM 3453 C C . PHE A 1 423 ? -9.202 -28.670 -4.784 1.00 80.25 423 PHE A C 1
ATOM 3455 O O . PHE A 1 423 ? -10.016 -28.550 -5.710 1.00 80.25 423 PHE A O 1
ATOM 3462 N N . PRO A 1 424 ? -9.217 -29.753 -3.980 1.00 85.75 424 PRO A N 1
ATOM 3463 C CA . PRO A 1 424 ? -10.254 -30.778 -4.056 1.00 85.75 424 PRO A CA 1
ATOM 3464 C C . PRO A 1 424 ? -11.653 -30.193 -3.833 1.00 85.75 424 PRO A C 1
ATOM 3466 O O . PRO A 1 424 ? -11.821 -29.202 -3.120 1.00 85.75 424 PRO A O 1
ATOM 3469 N N . LYS A 1 425 ? -12.683 -30.837 -4.394 1.00 87.50 425 LYS A N 1
ATOM 3470 C CA . LYS A 1 425 ? -14.082 -30.381 -4.316 1.00 87.50 425 LYS A CA 1
ATOM 3471 C C . LYS A 1 425 ? -14.552 -30.047 -2.897 1.00 87.50 425 LYS A C 1
ATOM 3473 O O . LYS A 1 425 ? -15.187 -29.014 -2.721 1.00 87.50 425 LYS A O 1
ATOM 3478 N N . ALA A 1 426 ? -14.232 -30.878 -1.902 1.00 87.31 426 ALA A N 1
ATOM 3479 C CA . ALA A 1 426 ? -14.650 -30.649 -0.516 1.00 87.31 426 ALA A CA 1
ATOM 3480 C C . ALA A 1 426 ? -14.140 -29.302 0.028 1.00 87.31 426 ALA A C 1
ATOM 3482 O O . ALA A 1 426 ? -14.941 -28.482 0.468 1.00 87.31 426 ALA A O 1
ATOM 3483 N N . LYS A 1 427 ? -12.833 -29.037 -0.122 1.00 83.19 427 LYS A N 1
ATOM 3484 C CA . LYS A 1 427 ? -12.203 -27.775 0.293 1.00 83.19 427 LYS A CA 1
ATOM 3485 C C . LYS A 1 427 ? -12.754 -26.590 -0.505 1.00 83.19 427 LYS A C 1
ATOM 3487 O O . LYS A 1 427 ? -13.018 -25.544 0.067 1.00 83.19 427 LYS A O 1
ATOM 3492 N N . ARG A 1 428 ? -13.034 -26.767 -1.806 1.00 85.50 428 ARG A N 1
ATOM 3493 C CA . ARG A 1 428 ? -13.682 -25.721 -2.620 1.00 85.50 428 ARG A CA 1
ATOM 3494 C C . ARG A 1 428 ? -15.071 -25.350 -2.116 1.00 85.50 428 ARG A C 1
ATOM 3496 O O . ARG A 1 428 ? -15.377 -24.169 -2.020 1.00 85.50 428 ARG A O 1
ATOM 3503 N N . ILE A 1 429 ? -15.911 -26.340 -1.818 1.00 84.62 429 ILE A N 1
ATOM 3504 C CA . ILE A 1 429 ? -17.268 -26.107 -1.308 1.00 84.62 429 ILE A CA 1
ATOM 3505 C C . ILE A 1 429 ? -17.209 -25.399 0.045 1.00 84.62 429 ILE A C 1
ATOM 3507 O O . ILE A 1 429 ? -17.929 -24.427 0.243 1.00 84.62 429 ILE A O 1
ATOM 3511 N N . GLU A 1 430 ? -16.334 -25.849 0.942 1.00 83.44 430 GLU A N 1
ATOM 3512 C CA . GLU A 1 430 ? -16.128 -25.231 2.251 1.00 83.44 430 GLU A CA 1
ATOM 3513 C C . GLU A 1 430 ? -15.680 -23.768 2.125 1.00 83.44 430 GLU A C 1
ATOM 3515 O O . GLU A 1 430 ? -16.360 -22.880 2.637 1.00 83.44 430 GLU A O 1
ATOM 3520 N N . THR A 1 431 ? -14.604 -23.496 1.377 1.00 77.06 431 THR A N 1
ATOM 3521 C CA . THR A 1 431 ? -14.087 -22.134 1.172 1.00 77.06 431 THR A CA 1
ATOM 3522 C C . THR A 1 431 ? -15.145 -21.219 0.561 1.00 77.06 431 THR A C 1
ATOM 3524 O O . THR A 1 431 ? -15.398 -20.138 1.089 1.00 77.06 431 THR A O 1
ATOM 3527 N N . LEU A 1 432 ? -15.817 -21.654 -0.511 1.00 79.19 432 LEU A N 1
ATOM 3528 C CA . LEU A 1 432 ? -16.832 -20.835 -1.180 1.00 79.19 432 LEU A CA 1
ATOM 3529 C C . LEU A 1 432 ? -18.075 -20.617 -0.309 1.00 79.19 432 LEU A C 1
ATOM 3531 O O . LEU A 1 432 ? -18.658 -19.536 -0.342 1.00 79.19 432 LEU A O 1
ATOM 3535 N N . SER A 1 433 ? -18.455 -21.600 0.508 1.00 77.31 433 SER A N 1
ATOM 3536 C CA . SER A 1 433 ? -19.573 -21.464 1.441 1.00 77.31 433 SER A CA 1
ATOM 3537 C C . SER A 1 433 ? -19.250 -20.512 2.589 1.00 77.31 433 SER A C 1
ATOM 3539 O O . SER A 1 433 ? -20.121 -19.744 2.984 1.00 77.31 433 SER A O 1
ATOM 3541 N N . ILE A 1 434 ? -18.039 -20.558 3.146 1.00 72.50 434 ILE A N 1
ATOM 3542 C CA . ILE A 1 434 ? -17.636 -19.685 4.258 1.00 72.50 434 ILE A CA 1
ATOM 3543 C C . ILE A 1 434 ? -17.479 -18.244 3.768 1.00 72.50 434 ILE A C 1
ATOM 3545 O O . ILE A 1 434 ? -18.014 -17.322 4.384 1.00 72.50 434 ILE A O 1
ATOM 3549 N N . GLN A 1 435 ? -16.773 -18.062 2.650 1.00 65.31 435 GLN A N 1
ATOM 3550 C CA . GLN A 1 435 ? -16.362 -16.747 2.163 1.00 65.31 435 GLN A CA 1
ATOM 3551 C C . GLN A 1 435 ? -17.439 -16.054 1.322 1.00 65.31 435 GLN A C 1
ATOM 3553 O O . GLN A 1 435 ? -17.649 -14.856 1.475 1.00 65.31 435 GLN A O 1
ATOM 3558 N N . TYR A 1 436 ? -18.135 -16.795 0.456 1.00 72.06 436 TYR A N 1
ATOM 3559 C CA . TYR A 1 436 ? -19.059 -16.233 -0.539 1.00 72.06 436 TYR A CA 1
ATOM 3560 C C . TYR A 1 436 ? -20.499 -16.744 -0.403 1.00 72.06 436 TYR A C 1
ATOM 3562 O O . TYR A 1 436 ? -21.343 -16.412 -1.231 1.00 72.06 436 TYR A O 1
ATOM 3570 N N . ARG A 1 437 ? -20.788 -17.566 0.617 1.00 71.44 437 ARG A N 1
ATOM 3571 C CA . ARG A 1 437 ? -22.139 -18.049 0.959 1.00 71.44 437 ARG A CA 1
ATOM 3572 C C . ARG A 1 437 ? -22.881 -18.776 -0.173 1.00 71.44 437 ARG A C 1
ATOM 3574 O O . ARG A 1 437 ? -24.102 -18.884 -0.137 1.00 71.44 437 ARG A O 1
ATOM 3581 N N . PHE A 1 438 ? -22.168 -19.366 -1.139 1.00 74.75 438 PHE A N 1
ATOM 3582 C CA . PHE A 1 438 ? -22.790 -20.156 -2.209 1.00 74.75 438 PHE A CA 1
ATOM 3583 C C . PHE A 1 438 ? -22.164 -21.544 -2.380 1.00 74.75 438 PHE A C 1
ATOM 3585 O O . PHE A 1 438 ? -21.005 -21.792 -2.055 1.00 74.75 438 PHE A O 1
ATOM 3592 N N . THR A 1 439 ? -22.948 -22.468 -2.944 1.00 79.94 439 THR A N 1
ATOM 3593 C CA . THR A 1 439 ? -22.471 -23.795 -3.358 1.00 79.94 439 THR A CA 1
ATOM 3594 C C . THR A 1 439 ? -22.188 -23.800 -4.856 1.00 79.94 439 THR A C 1
ATOM 3596 O O . THR A 1 439 ? -23.093 -23.607 -5.669 1.00 79.94 439 THR A O 1
ATOM 3599 N N . CYS A 1 440 ? -20.936 -24.051 -5.237 1.00 82.00 440 CYS A N 1
ATOM 3600 C CA . CYS A 1 440 ? -20.530 -24.045 -6.638 1.00 82.00 440 CYS A CA 1
ATOM 3601 C C . CYS A 1 440 ? -21.120 -25.221 -7.429 1.00 82.00 440 CYS A C 1
ATOM 3603 O O . CYS A 1 440 ? -20.975 -26.385 -7.052 1.00 82.00 440 CYS A O 1
ATOM 3605 N N . LYS A 1 441 ? -21.741 -24.901 -8.570 1.00 83.44 441 LYS A N 1
ATOM 3606 C CA . LYS A 1 441 ? -22.358 -25.858 -9.502 1.00 83.44 441 LYS A CA 1
ATOM 3607 C C . LYS A 1 441 ? -21.613 -25.966 -10.835 1.00 83.44 441 LYS A C 1
ATOM 3609 O O . LYS A 1 441 ? -22.198 -26.453 -11.796 1.00 83.44 441 LYS A O 1
ATOM 3614 N N . CYS A 1 442 ? -20.359 -25.519 -10.922 1.00 82.75 442 CYS A N 1
ATOM 3615 C CA . CYS A 1 442 ? -19.589 -25.654 -12.159 1.00 82.75 442 CYS A CA 1
ATOM 3616 C C . CYS A 1 442 ? -19.359 -27.130 -12.521 1.00 82.75 442 CYS A C 1
ATOM 3618 O O . CYS A 1 442 ? -19.389 -28.004 -11.649 1.00 82.75 442 CYS A O 1
ATOM 3620 N N . GLU A 1 443 ? -19.072 -27.399 -13.794 1.00 86.12 443 GLU A N 1
ATOM 3621 C CA . GLU A 1 443 ? -18.792 -28.742 -14.317 1.00 86.12 443 GLU A CA 1
ATOM 3622 C C . GLU A 1 443 ? -17.748 -29.488 -13.468 1.00 86.12 443 GLU A C 1
ATOM 3624 O O . GLU A 1 443 ? -17.976 -30.621 -13.054 1.00 86.12 443 GLU A O 1
ATOM 3629 N N . ALA A 1 444 ? -16.660 -28.814 -13.083 1.00 87.62 444 ALA A N 1
ATOM 3630 C CA . ALA A 1 444 ? -15.604 -29.391 -12.252 1.00 87.62 444 ALA A CA 1
ATOM 3631 C C . ALA A 1 444 ? -16.042 -29.747 -10.818 1.00 87.62 444 ALA A C 1
ATOM 3633 O O . ALA A 1 444 ? -15.431 -30.600 -10.174 1.00 87.62 444 ALA A O 1
ATOM 3634 N N . CYS A 1 445 ? -17.053 -29.075 -10.262 1.00 87.56 445 CYS A N 1
ATOM 3635 C CA . CYS A 1 445 ? -17.656 -29.441 -8.975 1.00 87.56 445 CYS A CA 1
ATOM 3636 C C . CYS A 1 445 ? -18.678 -30.567 -9.143 1.00 87.56 445 CYS A C 1
ATOM 3638 O O . CYS A 1 445 ? -18.750 -31.461 -8.300 1.00 87.56 445 CYS A O 1
ATOM 3640 N N . GLN A 1 446 ? -19.467 -30.542 -10.217 1.00 90.56 446 GLN A N 1
ATOM 3641 C CA . GLN A 1 446 ? -20.470 -31.571 -10.490 1.00 90.56 446 GLN A CA 1
ATOM 3642 C C . GLN A 1 446 ? -19.813 -32.925 -10.776 1.00 90.56 446 GLN A C 1
ATOM 3644 O O . GLN A 1 446 ? -20.187 -33.921 -10.161 1.00 90.56 446 GLN A O 1
ATOM 3649 N N . ASN A 1 447 ? -18.769 -32.925 -11.605 1.00 90.19 447 ASN A N 1
ATOM 3650 C CA . ASN A 1 447 ? -18.045 -34.115 -12.049 1.00 90.19 447 ASN A CA 1
ATOM 3651 C C . ASN A 1 447 ? -16.828 -34.471 -11.174 1.00 90.19 447 ASN A C 1
ATOM 3653 O O . ASN A 1 447 ? -16.095 -35.391 -11.519 1.00 90.19 447 ASN A O 1
ATOM 3657 N N . ASP A 1 448 ? -16.600 -33.740 -10.076 1.00 90.31 448 ASP A N 1
ATOM 3658 C CA . ASP A 1 448 ? -15.482 -33.941 -9.138 1.00 90.31 448 ASP A CA 1
ATOM 3659 C C . ASP A 1 448 ? -14.108 -34.040 -9.829 1.00 90.31 448 ASP A C 1
ATOM 3661 O O . ASP A 1 448 ? -13.397 -35.041 -9.736 1.00 90.31 448 ASP A O 1
ATOM 3665 N N . TYR A 1 449 ? -13.751 -32.994 -10.582 1.00 90.06 449 TYR A N 1
ATOM 3666 C CA . TYR A 1 449 ? -12.493 -32.980 -11.328 1.00 90.06 449 TYR A CA 1
ATOM 3667 C C . TYR A 1 449 ? -11.284 -33.104 -10.396 1.00 90.06 449 TYR A C 1
ATOM 3669 O O . TYR A 1 449 ? -11.246 -32.439 -9.353 1.00 90.06 449 TYR A O 1
ATOM 3677 N N . PRO A 1 450 ? -10.281 -33.919 -10.779 1.00 87.38 450 PRO A N 1
ATOM 3678 C CA . PRO A 1 450 ? -9.045 -34.032 -10.026 1.00 87.38 450 PRO A CA 1
ATOM 3679 C C . PRO A 1 450 ? -8.240 -32.729 -10.107 1.00 87.38 450 PRO A C 1
ATOM 3681 O O . PRO A 1 450 ? -8.385 -31.942 -11.044 1.00 87.38 450 PRO A O 1
ATOM 3684 N N . THR A 1 451 ? -7.361 -32.530 -9.127 1.00 85.94 451 THR A N 1
ATOM 3685 C CA . THR A 1 451 ? -6.368 -31.449 -9.129 1.00 85.94 451 THR A CA 1
ATOM 3686 C C . THR A 1 451 ? -5.371 -31.617 -10.276 1.00 85.94 451 THR A C 1
ATOM 3688 O O . THR A 1 451 ? -5.270 -32.696 -10.863 1.00 85.94 451 THR A O 1
ATOM 3691 N N . PHE A 1 452 ? -4.646 -30.551 -10.631 1.00 81.75 452 PHE A N 1
ATOM 3692 C CA . PHE A 1 452 ? -3.779 -30.541 -11.815 1.00 81.75 452 PHE A CA 1
ATOM 3693 C C . PHE A 1 452 ? -2.723 -31.656 -11.782 1.00 81.75 452 PHE A C 1
ATOM 3695 O O . PHE A 1 452 ? -2.514 -32.331 -12.782 1.00 81.75 452 PHE A O 1
ATOM 3702 N N . ASP A 1 453 ? -2.139 -31.921 -10.612 1.00 79.38 453 ASP A N 1
ATOM 3703 C CA . ASP A 1 453 ? -1.184 -33.010 -10.356 1.00 79.38 453 ASP A CA 1
ATOM 3704 C C . ASP A 1 453 ? -1.776 -34.417 -10.546 1.00 79.38 453 ASP A C 1
ATOM 3706 O O . ASP A 1 453 ? -1.042 -35.389 -10.721 1.00 79.38 453 ASP A O 1
ATOM 3710 N N . LYS A 1 454 ? -3.106 -34.537 -10.514 1.00 85.81 454 LYS A N 1
ATOM 3711 C CA . LYS A 1 454 ? -3.847 -35.798 -10.646 1.00 85.81 454 LYS A CA 1
ATOM 3712 C C . LYS A 1 454 ? -4.569 -35.930 -11.987 1.00 85.81 454 LYS A C 1
ATOM 3714 O O . LYS A 1 454 ? -5.145 -36.992 -12.250 1.00 85.81 454 LYS A O 1
ATOM 3719 N N . LEU A 1 455 ? -4.550 -34.896 -12.834 1.00 87.31 455 LEU A N 1
ATOM 3720 C CA . LEU A 1 455 ? -5.122 -34.955 -14.177 1.00 87.31 455 LEU A CA 1
ATOM 3721 C C . LEU A 1 455 ? -4.383 -35.998 -15.011 1.00 87.31 455 LEU A C 1
ATOM 3723 O O . LEU A 1 455 ? -3.162 -35.989 -15.113 1.00 87.31 455 LEU A O 1
ATOM 3727 N N . GLN A 1 456 ? -5.143 -36.898 -15.627 1.00 88.25 456 GLN A N 1
ATOM 3728 C CA . GLN A 1 456 ? -4.572 -37.941 -16.470 1.00 88.25 456 GLN A CA 1
ATOM 3729 C C . GLN A 1 456 ? -4.449 -37.458 -17.920 1.00 88.25 456 GLN A C 1
ATOM 3731 O O . GLN A 1 456 ? -5.367 -36.794 -18.424 1.00 88.25 456 GLN A O 1
ATOM 3736 N N . PRO A 1 457 ? -3.363 -37.811 -18.625 1.00 88.19 457 PRO A N 1
ATOM 3737 C CA . PRO A 1 457 ? -3.244 -37.531 -20.044 1.00 88.19 457 PRO A CA 1
ATOM 3738 C C . PRO A 1 457 ? -4.197 -38.412 -20.863 1.00 88.19 457 PRO A C 1
ATOM 3740 O O . PRO A 1 457 ? -4.426 -39.584 -20.555 1.00 88.19 457 PRO A O 1
ATOM 3743 N N . LYS A 1 458 ? -4.750 -37.864 -21.951 1.00 90.38 458 LYS A N 1
ATOM 3744 C CA . LYS A 1 458 ? -5.611 -38.610 -22.888 1.00 90.38 458 LYS A CA 1
ATOM 3745 C C . LYS A 1 458 ? -4.806 -39.135 -24.079 1.00 90.38 458 LYS A C 1
ATOM 3747 O O . LYS A 1 458 ? -4.067 -38.381 -24.703 1.00 90.38 458 LYS A O 1
ATOM 3752 N N . LEU A 1 459 ? -4.994 -40.415 -24.421 1.00 84.06 459 LEU A N 1
ATOM 3753 C CA . LEU A 1 459 ? -4.148 -41.173 -25.363 1.00 84.06 459 LEU A CA 1
ATOM 3754 C C . LEU A 1 459 ? -4.016 -40.554 -26.770 1.00 84.06 459 LEU A C 1
ATOM 3756 O O . LEU A 1 459 ? -2.988 -40.713 -27.419 1.00 84.06 459 LEU A O 1
ATOM 3760 N N . PHE A 1 460 ? -5.058 -39.870 -27.250 1.00 86.69 460 PHE A N 1
ATOM 3761 C CA . PHE A 1 460 ? -5.132 -39.326 -28.614 1.00 86.69 460 PHE A CA 1
ATOM 3762 C C . PHE A 1 460 ? -4.927 -37.806 -28.683 1.00 86.69 460 PHE A C 1
ATOM 3764 O O . PHE A 1 460 ? -5.191 -37.194 -29.718 1.00 86.69 460 PHE A O 1
ATOM 3771 N N . ILE A 1 461 ? -4.473 -37.192 -27.588 1.00 89.94 461 ILE A N 1
ATOM 3772 C CA . ILE A 1 461 ? -4.222 -35.753 -27.504 1.00 89.94 461 ILE A CA 1
ATOM 3773 C C . ILE A 1 461 ? -2.705 -35.524 -27.427 1.00 89.94 461 ILE A C 1
ATOM 3775 O O . ILE A 1 461 ? -2.068 -36.007 -26.488 1.00 89.94 461 ILE A O 1
ATOM 3779 N N . PRO A 1 462 ? -2.091 -34.825 -28.401 1.00 89.62 462 PRO A N 1
ATOM 3780 C CA . PRO A 1 462 ? -0.666 -34.522 -28.336 1.00 89.62 462 PRO A CA 1
ATOM 3781 C C . PRO A 1 462 ? -0.387 -33.420 -27.304 1.00 89.62 462 PRO A C 1
ATOM 3783 O O . PRO A 1 462 ? -1.273 -32.638 -26.972 1.00 89.62 462 PRO A O 1
ATOM 3786 N N . TYR A 1 463 ? 0.852 -33.324 -26.822 1.00 87.62 463 TYR A N 1
ATOM 3787 C CA . TYR A 1 463 ? 1.306 -32.135 -26.096 1.00 87.62 463 TYR A CA 1
ATOM 3788 C C . TYR A 1 463 ? 1.673 -31.046 -27.111 1.00 87.62 463 TYR A C 1
ATOM 3790 O O . TYR A 1 463 ? 2.375 -31.319 -28.086 1.00 87.62 463 TYR A O 1
ATOM 3798 N N . VAL A 1 464 ? 1.196 -29.817 -26.897 1.00 87.62 464 VAL A N 1
ATOM 3799 C CA . VAL A 1 464 ? 1.586 -28.647 -27.708 1.00 87.62 464 VAL A CA 1
ATOM 3800 C C . VAL A 1 464 ? 2.771 -27.899 -27.097 1.00 87.62 464 VAL A C 1
ATOM 3802 O O . VAL A 1 464 ? 3.487 -27.195 -27.806 1.00 87.62 464 VAL A O 1
ATOM 3805 N N . ASN A 1 465 ? 2.988 -28.067 -25.796 1.00 82.75 465 ASN A N 1
ATOM 3806 C CA . ASN A 1 465 ? 4.014 -27.394 -25.019 1.00 82.75 465 ASN A CA 1
ATOM 3807 C C . ASN A 1 465 ? 5.283 -28.248 -24.990 1.00 82.75 465 ASN A C 1
ATOM 3809 O O . ASN A 1 465 ? 5.241 -29.424 -24.627 1.00 82.75 465 ASN A O 1
ATOM 3813 N N . GLU A 1 466 ? 6.421 -27.647 -25.319 1.00 79.31 466 GLU A N 1
ATOM 3814 C CA . GLU A 1 466 ? 7.735 -28.244 -25.070 1.00 79.31 466 GLU A CA 1
ATOM 3815 C C . GLU A 1 466 ? 8.308 -27.751 -23.732 1.00 79.31 466 GLU A C 1
ATOM 3817 O O . GLU A 1 466 ? 7.967 -26.674 -23.248 1.00 79.31 466 GLU A O 1
ATOM 3822 N N . GLU A 1 467 ? 9.253 -28.487 -23.137 1.00 71.12 467 GLU A N 1
ATOM 3823 C CA . GLU A 1 467 ? 9.923 -28.056 -21.894 1.00 71.12 467 GLU A CA 1
ATOM 3824 C C . GLU A 1 467 ? 10.615 -26.683 -22.051 1.00 71.12 467 GLU A C 1
ATOM 3826 O O . GLU A 1 467 ? 10.750 -25.914 -21.097 1.00 71.12 467 GLU A O 1
ATOM 3831 N N . LYS A 1 468 ? 11.015 -26.345 -23.282 1.00 75.81 468 LYS A N 1
ATOM 3832 C CA . LYS A 1 468 ? 11.583 -25.044 -23.641 1.00 75.81 468 LYS A CA 1
ATOM 3833 C C . LYS A 1 468 ? 10.540 -23.922 -23.660 1.00 75.81 468 LYS A C 1
ATOM 3835 O O . LYS A 1 468 ? 10.879 -22.800 -23.287 1.00 75.81 468 LYS A O 1
ATOM 3840 N N . ASP A 1 469 ? 9.300 -24.223 -24.042 1.00 78.38 469 ASP A N 1
ATOM 3841 C CA . ASP A 1 469 ? 8.221 -23.240 -24.156 1.00 78.38 469 ASP A CA 1
ATOM 3842 C C . ASP A 1 469 ? 7.939 -22.608 -22.789 1.00 78.38 469 ASP A C 1
ATOM 3844 O O . ASP A 1 469 ? 7.938 -21.383 -22.654 1.00 78.38 469 ASP A O 1
ATOM 3848 N N . MET A 1 470 ? 7.829 -23.436 -21.743 1.00 73.69 470 MET A N 1
ATOM 3849 C CA . MET A 1 470 ? 7.644 -22.949 -20.373 1.00 73.69 470 MET A CA 1
ATOM 3850 C C . MET A 1 470 ? 8.828 -22.113 -19.889 1.00 73.69 470 MET A C 1
ATOM 3852 O O . MET A 1 470 ? 8.613 -21.074 -19.276 1.00 73.69 470 MET A O 1
ATOM 3856 N N . LYS A 1 471 ? 10.076 -22.494 -20.195 1.00 74.12 471 LYS A N 1
ATOM 3857 C CA . LYS A 1 471 ? 11.252 -21.688 -19.814 1.00 74.12 471 LYS A CA 1
ATOM 3858 C C . LYS A 1 471 ? 11.214 -20.292 -20.442 1.00 74.12 471 LYS A C 1
ATOM 3860 O O . LYS A 1 471 ? 11.464 -19.313 -19.742 1.00 74.12 471 LYS A O 1
ATOM 3865 N N . SER A 1 472 ? 10.873 -20.192 -21.727 1.00 75.69 472 SER A N 1
ATOM 3866 C CA . SER A 1 472 ? 10.762 -18.910 -22.434 1.00 75.69 472 SER A CA 1
ATOM 3867 C C . SER A 1 472 ? 9.599 -18.052 -21.927 1.00 75.69 472 SER A C 1
ATOM 3869 O O . SER A 1 472 ? 9.772 -16.850 -21.730 1.00 75.69 472 SER A O 1
ATOM 3871 N N . LEU A 1 473 ? 8.439 -18.656 -21.645 1.00 71.75 473 LEU A N 1
ATOM 3872 C CA . LEU A 1 473 ? 7.290 -17.947 -21.072 1.00 71.75 473 LEU A CA 1
ATOM 3873 C C . LEU A 1 473 ? 7.560 -17.493 -19.626 1.00 71.75 473 LEU A C 1
ATOM 3875 O O . LEU A 1 473 ? 7.270 -16.355 -19.272 1.00 71.75 473 LEU A O 1
ATOM 3879 N N . ILE A 1 474 ? 8.197 -18.328 -18.797 1.00 65.19 474 ILE A N 1
ATOM 3880 C CA . ILE A 1 474 ? 8.627 -17.963 -17.433 1.00 65.19 474 ILE A CA 1
ATOM 3881 C C . ILE A 1 474 ? 9.631 -16.801 -17.460 1.00 65.19 474 ILE A C 1
ATOM 3883 O O . ILE A 1 474 ? 9.626 -15.978 -16.537 1.00 65.19 474 ILE A O 1
ATOM 3887 N N . ALA A 1 475 ? 10.468 -16.737 -18.501 1.00 64.38 475 ALA A N 1
ATOM 3888 C CA . ALA A 1 475 ? 11.449 -15.682 -18.737 1.00 64.38 475 ALA A CA 1
ATOM 3889 C C . ALA A 1 475 ? 10.869 -14.406 -19.382 1.00 64.38 475 ALA A C 1
ATOM 3891 O O . ALA A 1 475 ? 11.632 -13.470 -19.616 1.00 64.38 475 ALA A O 1
ATOM 3892 N N . TYR A 1 476 ? 9.554 -14.341 -19.635 1.00 61.16 476 TYR A N 1
ATOM 3893 C CA . TYR A 1 476 ? 8.876 -13.194 -20.259 1.00 61.16 476 TYR A CA 1
ATOM 3894 C C . TYR A 1 476 ? 9.449 -12.791 -21.625 1.00 61.16 476 TYR A C 1
ATOM 3896 O O . TYR A 1 476 ? 9.566 -11.611 -21.956 1.00 61.16 476 TYR A O 1
ATOM 3904 N N . ASP A 1 477 ? 9.817 -13.776 -22.440 1.00 69.56 477 ASP A N 1
ATOM 3905 C CA . ASP A 1 477 ? 10.301 -13.531 -23.795 1.00 69.56 477 ASP A CA 1
ATOM 3906 C C . ASP A 1 477 ? 9.141 -13.085 -24.711 1.00 69.56 477 ASP A C 1
ATOM 3908 O O . ASP A 1 477 ? 8.325 -13.898 -25.156 1.00 69.56 477 ASP A O 1
ATOM 3912 N N . PHE A 1 478 ? 9.065 -11.775 -24.979 1.00 70.31 478 PHE A N 1
ATOM 3913 C CA . PHE A 1 478 ? 8.030 -11.164 -25.822 1.00 70.31 478 PHE A CA 1
ATOM 3914 C C . PHE A 1 478 ? 8.040 -11.705 -27.255 1.00 70.31 478 PHE A C 1
ATOM 3916 O O . PHE A 1 478 ? 6.984 -12.024 -27.802 1.00 70.31 478 PHE A O 1
ATOM 3923 N N . ASP A 1 479 ? 9.221 -11.863 -27.858 1.00 73.19 479 ASP A N 1
ATOM 3924 C CA . ASP A 1 479 ? 9.342 -12.371 -29.227 1.00 73.19 479 ASP A CA 1
ATOM 3925 C C . ASP A 1 479 ? 8.895 -13.833 -29.307 1.00 73.19 479 ASP A C 1
ATOM 3927 O O . ASP A 1 479 ? 8.274 -14.250 -30.291 1.00 73.19 479 ASP A O 1
ATOM 3931 N N . PHE A 1 480 ? 9.193 -14.621 -28.273 1.00 83.38 480 PHE A N 1
ATOM 3932 C CA . PHE A 1 480 ? 8.707 -15.988 -28.157 1.00 83.38 480 PHE A CA 1
ATOM 3933 C C . PHE A 1 480 ? 7.186 -16.034 -27.999 1.00 83.38 480 PHE A C 1
ATOM 3935 O O . PHE A 1 480 ? 6.529 -16.772 -28.738 1.00 83.38 480 PHE A O 1
ATOM 3942 N N . ALA A 1 481 ? 6.615 -15.245 -27.085 1.00 80.81 481 ALA A N 1
ATOM 3943 C CA . ALA A 1 481 ? 5.171 -15.183 -26.873 1.00 80.81 481 ALA A CA 1
ATOM 3944 C C . ALA A 1 481 ? 4.436 -14.777 -28.161 1.00 80.81 481 ALA A C 1
ATOM 3946 O O . ALA A 1 481 ? 3.484 -15.448 -28.564 1.00 80.81 481 ALA A O 1
ATOM 3947 N N . LEU A 1 482 ? 4.944 -13.765 -28.874 1.00 79.56 482 LEU A N 1
ATOM 3948 C CA . LEU A 1 482 ? 4.364 -13.259 -30.123 1.00 79.56 482 LEU A CA 1
ATOM 3949 C C . LEU A 1 482 ? 4.366 -14.309 -31.233 1.00 79.56 482 LEU A C 1
ATOM 3951 O O . LEU A 1 482 ? 3.419 -14.390 -32.015 1.00 79.56 482 LEU A O 1
ATOM 3955 N N . LYS A 1 483 ? 5.413 -15.134 -31.299 1.00 85.81 483 LYS A N 1
ATOM 3956 C CA . LYS A 1 483 ? 5.517 -16.212 -32.290 1.00 85.81 483 LYS A CA 1
ATOM 3957 C C . LYS A 1 483 ? 4.649 -17.420 -31.945 1.00 85.81 483 LYS A C 1
ATOM 3959 O O . LYS A 1 483 ? 4.175 -18.085 -32.861 1.00 85.81 483 LYS A O 1
ATOM 3964 N N . ASN A 1 484 ? 4.446 -17.713 -30.658 1.00 87.19 484 ASN A N 1
ATOM 3965 C CA . ASN A 1 484 ? 3.876 -18.989 -30.218 1.00 87.19 484 ASN A CA 1
ATOM 3966 C C . ASN A 1 484 ? 2.432 -18.916 -29.697 1.00 87.19 484 ASN A C 1
ATOM 3968 O O . ASN A 1 484 ? 1.792 -19.959 -29.645 1.00 87.19 484 ASN A O 1
ATOM 3972 N N . TYR A 1 485 ? 1.859 -17.750 -29.370 1.00 86.19 485 TYR A N 1
ATOM 3973 C CA . TYR A 1 485 ? 0.486 -17.705 -28.826 1.00 86.19 485 TYR A CA 1
ATOM 3974 C C . TYR A 1 485 ? -0.555 -18.358 -29.758 1.00 86.19 485 TYR A C 1
ATOM 3976 O O . TYR A 1 485 ? -1.420 -19.102 -29.298 1.00 86.19 485 TYR A O 1
ATOM 3984 N N . ARG A 1 486 ? -0.430 -18.162 -31.083 1.00 87.56 486 ARG A N 1
ATOM 3985 C CA . ARG A 1 486 ? -1.343 -18.755 -32.082 1.00 87.56 486 ARG A CA 1
ATOM 3986 C C . ARG A 1 486 ? -1.310 -20.281 -32.076 1.00 87.56 486 ARG A C 1
ATOM 3988 O O . ARG A 1 486 ? -2.362 -20.900 -32.197 1.00 87.56 486 ARG A O 1
ATOM 3995 N N . LYS A 1 487 ? -0.127 -20.871 -31.868 1.00 91.38 487 LYS A N 1
ATOM 3996 C CA . LYS A 1 487 ? 0.070 -22.326 -31.755 1.00 91.38 487 LYS A CA 1
ATOM 3997 C C . LYS A 1 487 ? -0.809 -22.903 -30.640 1.00 91.38 487 LYS A C 1
ATOM 3999 O O . LYS A 1 487 ? -1.472 -23.917 -30.846 1.00 91.38 487 LYS A O 1
ATOM 4004 N N . TYR A 1 488 ? -0.850 -22.244 -29.479 1.00 90.69 488 TYR A N 1
ATOM 4005 C CA . TYR A 1 488 ? -1.685 -22.679 -28.356 1.00 90.69 488 TYR A CA 1
ATOM 4006 C C . TYR A 1 488 ? -3.180 -22.486 -28.646 1.00 90.69 488 TYR A C 1
ATOM 4008 O O . TYR A 1 488 ? -3.963 -23.399 -28.391 1.00 90.69 488 TYR A O 1
ATOM 4016 N N . CYS A 1 489 ? -3.581 -21.359 -29.250 1.00 87.88 489 CYS A N 1
ATOM 4017 C CA . CYS A 1 489 ? -4.977 -21.121 -29.643 1.00 87.88 489 CYS A CA 1
ATOM 4018 C C . CYS A 1 489 ? -5.508 -22.190 -30.608 1.00 87.88 489 CYS A C 1
ATOM 4020 O O . CYS A 1 489 ? -6.603 -22.719 -30.412 1.00 87.88 489 CYS A O 1
ATOM 4022 N N . GLU A 1 490 ? -4.741 -22.521 -31.649 1.00 91.81 490 GLU A N 1
ATOM 4023 C CA . GLU A 1 490 ? -5.118 -23.530 -32.645 1.00 91.81 490 GLU A CA 1
ATOM 4024 C C . GLU A 1 490 ? -5.262 -24.918 -32.011 1.00 91.81 490 GLU A C 1
ATOM 4026 O O . GLU A 1 490 ? -6.235 -25.628 -32.276 1.00 91.81 490 GLU A O 1
ATOM 4031 N N . PHE A 1 491 ? -4.332 -25.285 -31.123 1.00 93.75 491 PHE A N 1
ATOM 4032 C CA . PHE A 1 491 ? -4.392 -26.543 -30.384 1.00 93.75 491 PHE A CA 1
ATOM 4033 C C . PHE A 1 491 ? -5.641 -26.635 -29.501 1.00 93.75 491 PHE A C 1
ATOM 4035 O O . PHE A 1 491 ? -6.386 -27.613 -29.593 1.00 93.75 491 PHE A O 1
ATOM 4042 N N . LEU A 1 492 ? -5.902 -25.607 -28.688 1.00 91.88 492 LEU A N 1
ATOM 4043 C CA . LEU A 1 492 ? -7.060 -25.568 -27.794 1.00 91.88 492 LEU A CA 1
ATOM 4044 C C . LEU A 1 492 ? -8.371 -25.614 -28.582 1.00 91.88 492 LEU A C 1
ATOM 4046 O O . LEU A 1 492 ? -9.260 -26.392 -28.251 1.00 91.88 492 LEU A O 1
ATOM 4050 N N . THR A 1 493 ? -8.461 -24.875 -29.689 1.00 91.69 493 THR A N 1
ATOM 4051 C CA . THR A 1 493 ? -9.650 -24.876 -30.557 1.00 91.69 493 THR A CA 1
ATOM 4052 C C . THR A 1 493 ? -9.948 -26.268 -31.118 1.00 91.69 493 THR A C 1
ATOM 4054 O O . THR A 1 493 ? -11.109 -26.660 -31.216 1.00 91.69 493 THR A O 1
ATOM 4057 N N . LYS A 1 494 ? -8.904 -27.031 -31.464 1.00 93.06 494 LYS A N 1
ATOM 4058 C CA . LYS A 1 494 ? -9.025 -28.373 -32.043 1.00 93.06 494 LYS A CA 1
ATOM 4059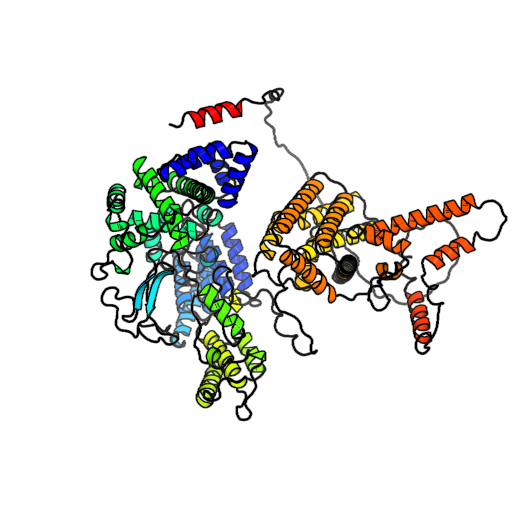 C C . LYS A 1 494 ? -9.342 -29.460 -31.012 1.00 93.06 494 LYS A C 1
ATOM 4061 O O . LYS A 1 494 ? -10.009 -30.431 -31.356 1.00 93.06 494 LYS A O 1
ATOM 4066 N N . HIS A 1 495 ? -8.829 -29.336 -29.789 1.00 92.12 495 HIS A N 1
ATOM 4067 C CA . HIS A 1 495 ? -8.848 -30.413 -28.793 1.00 92.12 495 HIS A CA 1
ATOM 4068 C C . HIS A 1 495 ? -9.738 -30.143 -27.569 1.00 92.12 495 HIS A C 1
ATOM 4070 O O . HIS A 1 495 ? -9.852 -31.032 -26.729 1.00 92.12 495 HIS A O 1
ATOM 4076 N N . LYS A 1 496 ? -10.404 -28.980 -27.477 1.00 85.75 496 LYS A N 1
ATOM 4077 C CA . LYS A 1 496 ? -11.228 -28.559 -26.324 1.00 85.75 496 LYS A CA 1
ATOM 4078 C C . LYS A 1 496 ? -12.213 -29.611 -25.797 1.00 85.75 496 LYS A C 1
ATOM 4080 O O . LYS A 1 496 ? -12.359 -29.737 -24.589 1.00 85.75 496 LYS A O 1
ATOM 4085 N N . ASP A 1 497 ? -12.834 -30.407 -26.670 1.00 89.19 497 ASP A N 1
ATOM 4086 C CA . ASP A 1 497 ? -13.865 -31.382 -26.276 1.00 89.19 497 ASP A CA 1
ATOM 4087 C C . ASP A 1 497 ? -13.292 -32.552 -25.453 1.00 89.19 497 ASP A C 1
ATOM 4089 O O . ASP A 1 497 ? -14.025 -33.312 -24.823 1.00 89.19 497 ASP A O 1
ATOM 4093 N N . ALA A 1 498 ? -11.965 -32.709 -25.442 1.00 88.56 498 ALA A N 1
ATOM 4094 C CA . ALA A 1 498 ? -11.274 -33.681 -24.611 1.00 88.56 498 ALA A CA 1
ATOM 4095 C C . ALA A 1 498 ? -10.897 -33.125 -23.224 1.00 88.56 498 ALA A C 1
ATOM 4097 O O . ALA A 1 498 ? -10.197 -33.810 -22.480 1.00 88.56 498 ALA A O 1
ATOM 4098 N N . TYR A 1 499 ? -11.366 -31.944 -22.824 1.00 86.94 499 TYR A N 1
ATOM 4099 C CA . TYR A 1 499 ? -11.213 -31.447 -21.456 1.00 86.94 499 TYR A CA 1
ATOM 4100 C C . TYR A 1 499 ? -12.025 -32.299 -20.451 1.00 86.94 499 TYR A C 1
ATOM 4102 O O . TYR A 1 499 ? -13.035 -32.891 -20.835 1.00 86.94 499 TYR A O 1
ATOM 4110 N N . PRO A 1 500 ? -11.596 -32.439 -19.183 1.00 88.75 500 PRO A N 1
ATOM 4111 C CA . PRO A 1 500 ? -10.305 -32.047 -18.628 1.00 88.75 500 PRO A CA 1
ATOM 4112 C C . PRO A 1 500 ? -9.240 -33.119 -18.907 1.00 88.75 500 PRO A C 1
ATOM 4114 O O . PRO A 1 500 ? -9.502 -34.324 -18.834 1.00 88.75 500 PRO A O 1
ATOM 4117 N N . CYS A 1 501 ? -8.022 -32.689 -19.226 1.00 90.12 501 CYS A N 1
ATOM 4118 C CA . CYS A 1 501 ? -6.831 -33.536 -19.244 1.00 90.12 501 CYS A CA 1
ATOM 4119 C C . CYS A 1 501 ? -5.577 -32.669 -19.123 1.00 90.12 501 CYS A C 1
ATOM 4121 O O . CYS A 1 501 ? -5.609 -31.478 -19.442 1.00 90.12 501 CYS A O 1
ATOM 4123 N N . GLU A 1 502 ? -4.470 -33.279 -18.703 1.00 87.69 502 GLU A N 1
ATOM 4124 C CA . GLU A 1 502 ? -3.198 -32.581 -18.479 1.00 87.69 502 GLU A CA 1
ATOM 4125 C C . GLU A 1 502 ? -2.756 -31.770 -19.711 1.00 87.69 502 GLU A C 1
ATOM 4127 O O . GLU A 1 502 ? -2.375 -30.608 -19.585 1.00 87.69 502 GLU A O 1
ATOM 4132 N N . GLN A 1 503 ? -2.871 -32.345 -20.916 1.00 90.94 503 GLN A N 1
ATOM 4133 C CA . GLN A 1 503 ? -2.407 -31.692 -22.147 1.00 90.94 503 GLN A CA 1
ATOM 4134 C C . GLN A 1 503 ? -3.168 -30.400 -22.467 1.00 90.94 503 GLN A C 1
ATOM 4136 O O . GLN A 1 503 ? -2.563 -29.422 -22.898 1.00 90.94 503 GLN A O 1
ATOM 4141 N N . ILE A 1 504 ? -4.489 -30.385 -22.264 1.00 90.19 504 ILE A N 1
ATOM 4142 C CA . ILE A 1 504 ? -5.310 -29.199 -22.544 1.00 90.19 504 ILE A CA 1
ATOM 4143 C C . ILE A 1 504 ? -5.076 -28.149 -21.466 1.00 90.19 504 ILE A C 1
ATOM 4145 O O . ILE A 1 504 ? -4.800 -27.003 -21.802 1.00 90.19 504 ILE A O 1
ATOM 4149 N N . SER A 1 505 ? -5.086 -28.540 -20.190 1.00 86.50 505 SER A N 1
ATOM 4150 C CA . SER A 1 505 ? -4.829 -27.605 -19.092 1.00 86.50 505 SER A CA 1
ATOM 4151 C C . SER A 1 505 ? -3.427 -26.984 -19.179 1.00 86.50 505 SER A C 1
ATOM 4153 O O . SER A 1 505 ? -3.270 -25.790 -18.952 1.00 86.50 505 SER A O 1
ATOM 4155 N N . SER A 1 506 ? -2.405 -27.743 -19.588 1.00 86.56 506 SER A N 1
ATOM 4156 C CA . SER A 1 506 ? -1.055 -27.209 -19.829 1.00 86.56 506 SER A CA 1
ATOM 4157 C C . SER A 1 506 ? -1.012 -26.204 -20.992 1.00 86.56 506 SER A C 1
ATOM 4159 O O . SER A 1 506 ? -0.341 -25.169 -20.914 1.00 86.56 506 SER A O 1
ATOM 4161 N N . ALA A 1 507 ? -1.755 -26.468 -22.069 1.00 88.94 507 ALA A N 1
ATOM 4162 C CA . ALA A 1 507 ? -1.874 -25.557 -23.203 1.00 88.94 507 ALA A CA 1
ATOM 4163 C C . ALA A 1 507 ? -2.606 -24.255 -22.835 1.00 88.94 507 ALA A C 1
ATOM 4165 O O . ALA A 1 507 ? -2.175 -23.181 -23.260 1.00 88.94 507 ALA A O 1
ATOM 4166 N N . GLU A 1 508 ? -3.664 -24.334 -22.020 1.00 83.62 508 GLU A N 1
ATOM 4167 C CA . GLU A 1 508 ? -4.377 -23.166 -21.484 1.00 83.62 508 GLU A CA 1
ATOM 4168 C C . GLU A 1 508 ? -3.438 -22.274 -20.670 1.00 83.62 508 GLU A C 1
ATOM 4170 O O . GLU A 1 508 ? -3.395 -21.067 -20.902 1.00 83.62 508 GLU A O 1
ATOM 4175 N N . GLU A 1 509 ? -2.632 -22.853 -19.778 1.00 80.88 509 GLU A N 1
ATOM 4176 C CA . GLU A 1 509 ? -1.680 -22.086 -18.969 1.00 80.88 509 GLU A CA 1
ATOM 4177 C C . GLU A 1 509 ? -0.598 -21.410 -19.819 1.00 80.88 509 GLU A C 1
ATOM 4179 O O . GLU A 1 509 ? -0.303 -20.230 -19.630 1.00 80.88 509 GLU A O 1
ATOM 4184 N N . SER A 1 510 ? -0.052 -22.091 -20.830 1.00 84.06 510 SER A N 1
ATOM 4185 C CA . SER A 1 510 ? 0.911 -21.442 -21.732 1.00 84.06 510 SER A CA 1
ATOM 4186 C C . SER A 1 510 ? 0.292 -20.358 -22.605 1.00 84.06 510 SER A C 1
ATOM 4188 O O . SER A 1 510 ? 0.952 -19.350 -22.865 1.00 84.06 510 SER A O 1
ATOM 4190 N N . LEU A 1 511 ? -0.968 -20.511 -23.026 1.00 84.12 511 LEU A N 1
ATOM 4191 C CA . LEU A 1 511 ? -1.680 -19.443 -23.720 1.00 84.12 511 LEU A CA 1
ATOM 4192 C C . LEU A 1 511 ? -1.888 -18.236 -22.801 1.00 84.12 511 LEU A C 1
ATOM 4194 O O . LEU A 1 511 ? -1.583 -17.119 -23.213 1.00 84.12 511 LEU A O 1
ATOM 4198 N N . LYS A 1 512 ? -2.346 -18.448 -21.560 1.00 74.56 512 LYS A N 1
ATOM 4199 C CA . LYS A 1 512 ? -2.508 -17.376 -20.564 1.00 74.56 512 LYS A CA 1
ATOM 4200 C C . LYS A 1 512 ? -1.198 -16.623 -20.348 1.00 74.56 512 LYS A C 1
ATOM 4202 O O . LYS A 1 512 ? -1.179 -15.402 -20.455 1.00 74.56 512 LYS A O 1
ATOM 4207 N N . MET A 1 513 ? -0.093 -17.338 -20.133 1.00 72.31 513 MET A N 1
ATOM 4208 C CA . MET A 1 513 ? 1.229 -16.725 -19.972 1.00 72.31 513 MET A CA 1
ATOM 4209 C C . MET A 1 513 ? 1.671 -15.952 -21.220 1.00 72.31 513 MET A C 1
ATOM 4211 O O . MET A 1 513 ? 2.187 -14.844 -21.102 1.00 72.31 513 MET A O 1
ATOM 4215 N N . ALA A 1 514 ? 1.464 -16.508 -22.417 1.00 77.75 514 ALA A N 1
ATOM 4216 C CA . ALA A 1 514 ? 1.819 -15.839 -23.665 1.00 77.75 514 ALA A CA 1
ATOM 4217 C C . ALA A 1 514 ? 0.996 -14.562 -23.883 1.00 77.75 514 ALA A C 1
ATOM 4219 O O . ALA A 1 514 ? 1.562 -13.525 -24.215 1.00 77.75 514 ALA A O 1
ATOM 4220 N N . LEU A 1 515 ? -0.320 -14.612 -23.667 1.00 71.88 515 LEU A N 1
ATOM 4221 C CA . LEU A 1 515 ? -1.193 -13.443 -23.775 1.00 71.88 515 LEU A CA 1
ATOM 4222 C C . LEU A 1 515 ? -0.845 -12.387 -22.730 1.00 71.88 515 LEU A C 1
ATOM 4224 O O . LEU A 1 515 ? -0.783 -11.213 -23.074 1.00 71.88 515 LEU A O 1
ATOM 4228 N N . HIS A 1 516 ? -0.536 -12.794 -21.499 1.00 61.69 516 HIS A N 1
ATOM 4229 C CA . HIS A 1 516 ? -0.067 -11.882 -20.462 1.00 61.69 516 HIS A CA 1
ATOM 4230 C C . HIS A 1 516 ? 1.212 -11.151 -20.897 1.00 61.69 516 HIS A C 1
ATOM 4232 O O . HIS A 1 516 ? 1.260 -9.932 -20.836 1.00 61.69 516 HIS A O 1
ATOM 4238 N N . ILE A 1 517 ? 2.206 -11.851 -21.457 1.00 63.28 517 ILE A N 1
ATOM 4239 C CA . ILE A 1 517 ? 3.423 -11.216 -22.002 1.00 63.28 517 ILE A CA 1
ATOM 4240 C C . ILE A 1 517 ? 3.103 -10.228 -23.142 1.00 63.28 517 ILE A C 1
ATOM 4242 O O . ILE A 1 517 ? 3.787 -9.217 -23.294 1.00 63.28 517 ILE A O 1
ATOM 4246 N N . LEU A 1 518 ? 2.103 -10.535 -23.971 1.00 65.19 518 LEU A N 1
ATOM 4247 C CA . LEU A 1 518 ? 1.754 -9.739 -25.151 1.00 65.19 518 LEU A CA 1
ATOM 4248 C C . LEU A 1 518 ? 0.916 -8.501 -24.838 1.00 65.19 518 LEU A C 1
ATOM 4250 O O . LEU A 1 518 ? 1.090 -7.476 -25.495 1.00 65.19 518 LEU A O 1
ATOM 4254 N N . VAL A 1 519 ? 0.006 -8.611 -23.874 1.00 59.03 519 VAL A N 1
ATOM 4255 C CA . VAL A 1 519 ? -0.857 -7.517 -23.417 1.00 59.03 519 VAL A CA 1
ATOM 4256 C C . VAL A 1 519 ? -0.086 -6.615 -22.454 1.00 59.03 519 VAL A C 1
ATOM 4258 O O . VAL A 1 519 ? -0.090 -5.396 -22.619 1.00 59.03 519 VAL A O 1
ATOM 4261 N N . ASP A 1 520 ? 0.664 -7.204 -21.522 1.00 54.16 520 ASP A N 1
ATOM 4262 C CA . ASP A 1 520 ? 1.490 -6.480 -20.565 1.00 54.16 520 ASP A CA 1
ATOM 4263 C C . ASP A 1 520 ? 2.917 -6.331 -21.090 1.00 54.16 520 ASP A C 1
ATOM 4265 O O . ASP A 1 520 ? 3.862 -6.929 -20.572 1.00 54.16 520 ASP A O 1
ATOM 4269 N N . ALA A 1 521 ? 3.123 -5.413 -22.042 1.00 41.59 521 ALA A N 1
ATOM 4270 C CA . ALA A 1 521 ? 4.460 -4.921 -22.411 1.00 41.59 521 ALA A CA 1
ATOM 4271 C C . ALA A 1 521 ? 5.265 -4.321 -21.223 1.00 41.59 521 ALA A C 1
ATOM 4273 O O . ALA A 1 521 ? 6.345 -3.758 -21.427 1.00 41.59 521 ALA A O 1
ATOM 4274 N N . VAL A 1 522 ? 4.779 -4.468 -19.981 1.00 41.84 522 VAL A N 1
ATOM 4275 C CA . VAL A 1 522 ? 5.556 -4.500 -18.741 1.00 41.84 522 VAL A CA 1
ATOM 4276 C C . VAL A 1 522 ? 5.014 -5.580 -17.784 1.00 41.84 522 VAL A C 1
ATOM 4278 O O . VAL A 1 522 ? 4.007 -5.346 -17.123 1.00 41.84 522 VAL A O 1
ATOM 4281 N N . PRO A 1 523 ? 5.712 -6.708 -17.585 1.00 38.62 523 PRO A N 1
ATOM 4282 C CA . PRO A 1 523 ? 5.317 -7.679 -16.573 1.00 38.62 523 PRO A CA 1
ATOM 4283 C C . PRO A 1 523 ? 6.010 -7.461 -15.225 1.00 38.62 523 PRO A C 1
ATOM 4285 O O . PRO A 1 523 ? 7.208 -7.161 -15.142 1.00 38.62 523 PRO A O 1
ATOM 4288 N N . LEU A 1 524 ? 5.279 -7.714 -14.139 1.00 35.66 524 LEU A N 1
ATOM 4289 C CA . LEU A 1 524 ? 5.742 -7.529 -12.764 1.00 35.66 524 LEU A CA 1
ATOM 4290 C C . LEU A 1 524 ? 6.912 -8.387 -12.312 1.00 35.66 524 LEU A C 1
ATOM 4292 O O . LEU A 1 524 ? 7.564 -8.006 -11.345 1.00 35.66 524 LEU A O 1
ATOM 4296 N N . LYS A 1 525 ? 7.305 -9.454 -13.015 1.00 36.75 525 LYS A N 1
ATOM 4297 C CA . LYS A 1 525 ? 8.599 -10.088 -12.699 1.00 36.75 525 LYS A CA 1
ATOM 4298 C C . LYS A 1 525 ? 9.787 -9.145 -12.932 1.00 36.75 525 LYS A C 1
ATOM 4300 O O . LYS A 1 525 ? 10.806 -9.278 -12.257 1.00 36.75 525 LYS A O 1
ATOM 4305 N N . ALA A 1 526 ? 9.650 -8.124 -13.784 1.00 35.25 526 ALA A N 1
ATOM 4306 C CA . ALA A 1 526 ? 10.606 -7.016 -13.855 1.00 35.25 526 ALA A CA 1
ATOM 4307 C C . ALA A 1 526 ? 10.439 -5.997 -12.703 1.00 35.25 526 ALA A C 1
ATOM 4309 O O . ALA A 1 526 ? 11.416 -5.348 -12.318 1.00 35.25 526 ALA A O 1
ATOM 4310 N N . LYS A 1 527 ? 9.244 -5.893 -12.099 1.00 38.25 527 LYS A N 1
ATOM 4311 C CA . LYS A 1 527 ? 9.013 -5.159 -10.838 1.00 38.25 527 LYS A CA 1
ATOM 4312 C C . LYS A 1 527 ? 9.486 -5.958 -9.596 1.00 38.25 527 LYS A C 1
ATOM 4314 O O . LYS A 1 527 ? 9.701 -5.344 -8.559 1.00 38.25 527 LYS A O 1
ATOM 4319 N N . MET A 1 528 ? 9.759 -7.270 -9.703 1.00 31.64 528 MET A N 1
ATOM 4320 C CA . MET A 1 528 ? 10.005 -8.153 -8.542 1.00 31.64 528 MET A CA 1
ATOM 4321 C C . MET A 1 528 ? 11.235 -9.078 -8.549 1.00 31.64 528 MET A C 1
ATOM 4323 O O . MET A 1 528 ? 11.426 -9.812 -7.584 1.00 31.64 528 MET A O 1
ATOM 4327 N N . ASN A 1 529 ? 12.135 -9.040 -9.536 1.00 29.75 529 ASN A N 1
ATOM 4328 C CA . ASN A 1 529 ? 13.407 -9.772 -9.418 1.00 29.75 529 ASN A CA 1
ATOM 4329 C C . ASN A 1 529 ? 14.354 -9.127 -8.376 1.00 29.75 529 ASN A C 1
ATOM 4331 O O . ASN A 1 529 ? 15.285 -8.385 -8.723 1.00 29.75 529 ASN A O 1
ATOM 4335 N N . GLN A 1 530 ? 14.135 -9.466 -7.103 1.00 29.72 530 GLN A N 1
ATOM 4336 C CA . GLN A 1 530 ? 15.198 -9.895 -6.200 1.00 29.72 530 GLN A CA 1
ATOM 4337 C C . GLN A 1 530 ? 15.471 -11.389 -6.482 1.00 29.72 530 GLN A C 1
ATOM 4339 O O . GLN A 1 530 ? 14.588 -12.222 -6.343 1.00 29.72 530 GLN A O 1
ATOM 4344 N N . SER A 1 531 ? 16.699 -11.680 -6.921 1.00 28.23 531 SER A N 1
ATOM 4345 C CA . SER A 1 531 ? 17.346 -12.995 -7.106 1.00 28.23 531 SER A CA 1
ATOM 4346 C C . SER A 1 531 ? 16.717 -14.060 -8.042 1.00 28.23 531 SER A C 1
ATOM 4348 O O . SER A 1 531 ? 15.715 -14.689 -7.715 1.00 28.23 531 SER A O 1
ATOM 4350 N N . PRO A 1 532 ? 17.380 -14.391 -9.171 1.00 30.45 532 PRO A N 1
ATOM 4351 C CA . PRO A 1 532 ? 17.037 -15.541 -10.003 1.00 30.45 532 PRO A CA 1
ATOM 4352 C C . PRO A 1 532 ? 17.621 -16.829 -9.403 1.00 30.45 532 PRO A C 1
ATOM 4354 O O . PRO A 1 532 ? 18.827 -17.039 -9.491 1.00 30.45 532 PRO A O 1
ATOM 4357 N N . GLN A 1 533 ? 16.794 -17.705 -8.820 1.00 29.62 533 GLN A N 1
ATOM 4358 C CA . GLN A 1 533 ? 17.198 -19.102 -8.554 1.00 29.62 533 GLN A CA 1
ATOM 4359 C C . GLN A 1 533 ? 16.044 -20.117 -8.388 1.00 29.62 533 GLN A C 1
ATOM 4361 O O . GLN A 1 533 ? 16.257 -21.214 -7.886 1.00 29.62 533 GLN A O 1
ATOM 4366 N N . PHE A 1 534 ? 14.828 -19.809 -8.853 1.00 27.06 534 PHE A N 1
ATOM 4367 C CA . PHE A 1 534 ? 13.627 -20.590 -8.509 1.00 27.06 534 PHE A CA 1
ATOM 4368 C C . PHE A 1 534 ? 13.174 -21.671 -9.525 1.00 27.06 534 PHE A C 1
ATOM 4370 O O . PHE A 1 534 ? 12.083 -22.196 -9.373 1.00 27.06 534 PHE A O 1
ATOM 4377 N N . PHE A 1 535 ? 13.950 -22.049 -10.558 1.00 24.25 535 PHE A N 1
ATOM 4378 C CA . PHE A 1 535 ? 13.486 -23.081 -11.524 1.00 24.25 535 PHE A CA 1
ATOM 4379 C C . PHE A 1 535 ? 14.512 -24.125 -12.001 1.00 24.25 535 PHE A C 1
ATOM 4381 O O . PHE A 1 535 ? 14.226 -24.891 -12.918 1.00 24.25 535 PHE A O 1
ATOM 4388 N N . GLU A 1 536 ? 15.671 -24.253 -11.352 1.00 25.19 536 GLU A N 1
ATOM 4389 C CA . GLU A 1 536 ? 16.597 -25.366 -11.620 1.00 25.19 536 GLU A CA 1
ATOM 4390 C C . GLU A 1 536 ? 16.924 -26.149 -10.347 1.00 25.19 536 GLU A C 1
ATOM 4392 O O . GLU A 1 536 ? 18.048 -26.109 -9.859 1.00 25.19 536 GLU A O 1
ATOM 4397 N N . ARG A 1 537 ? 15.931 -26.866 -9.800 1.00 27.50 537 ARG A N 1
ATOM 4398 C CA . ARG A 1 537 ? 16.132 -28.113 -9.028 1.00 27.50 537 ARG A CA 1
ATOM 4399 C C . ARG A 1 537 ? 14.802 -28.807 -8.703 1.00 27.50 537 ARG A C 1
ATOM 4401 O O . ARG A 1 537 ? 14.459 -29.041 -7.555 1.00 27.50 537 ARG A O 1
ATOM 4408 N N . SER A 1 538 ? 14.060 -29.191 -9.736 1.00 25.39 538 SER A N 1
ATOM 4409 C CA . SER A 1 538 ? 12.991 -30.194 -9.618 1.00 25.39 538 SER A CA 1
ATOM 4410 C C . SER A 1 538 ? 13.101 -31.245 -10.721 1.00 25.39 538 SER A C 1
ATOM 4412 O O . SER A 1 538 ? 12.145 -31.555 -11.416 1.00 25.39 538 SER A O 1
ATOM 4414 N N . LYS A 1 539 ? 14.297 -31.818 -10.885 1.00 27.53 539 LYS A N 1
ATOM 4415 C CA . LYS A 1 539 ? 14.487 -33.117 -11.546 1.00 27.53 539 LYS A CA 1
ATOM 4416 C C . LYS A 1 539 ? 15.647 -33.867 -10.890 1.00 27.53 539 LYS A C 1
ATOM 4418 O O . LYS A 1 539 ? 16.736 -33.913 -11.445 1.00 27.53 539 LYS A O 1
ATOM 4423 N N . SER A 1 540 ? 15.415 -34.404 -9.693 1.00 25.53 540 SER A N 1
ATOM 4424 C CA . SER A 1 540 ? 15.837 -35.760 -9.302 1.00 25.53 540 SER A CA 1
ATOM 4425 C C . SER A 1 540 ? 15.553 -36.003 -7.818 1.00 25.53 540 SER A C 1
ATOM 4427 O O . SER A 1 540 ? 16.151 -35.338 -6.975 1.00 25.53 540 SER A O 1
ATOM 4429 N N . TYR A 1 541 ? 14.729 -37.020 -7.577 1.00 24.39 541 TYR A N 1
ATOM 4430 C CA . TYR A 1 541 ? 14.531 -37.842 -6.378 1.00 24.39 541 TYR A CA 1
ATOM 4431 C C . TYR A 1 541 ? 13.111 -37.845 -5.806 1.00 24.39 541 TYR A C 1
ATOM 4433 O O . TYR A 1 541 ? 12.549 -36.835 -5.400 1.00 24.39 541 TYR A O 1
ATOM 4441 N N . ASP A 1 542 ? 12.571 -39.059 -5.867 1.00 25.86 542 ASP A N 1
ATOM 4442 C CA . ASP A 1 542 ? 11.221 -39.520 -5.606 1.00 25.86 542 ASP A CA 1
ATOM 4443 C C . ASP A 1 542 ? 10.731 -39.371 -4.158 1.00 25.86 542 ASP A C 1
ATOM 4445 O O . ASP A 1 542 ? 11.487 -39.516 -3.203 1.00 25.86 542 ASP A O 1
ATOM 4449 N N . GLN A 1 543 ? 9.405 -39.205 -4.066 1.00 28.55 543 GLN A N 1
ATOM 4450 C CA . GLN A 1 543 ? 8.463 -39.764 -3.082 1.00 28.55 543 GLN A CA 1
ATOM 4451 C C . GLN A 1 543 ? 8.851 -39.777 -1.589 1.00 28.55 543 GLN A C 1
ATOM 4453 O O . GLN A 1 543 ? 9.577 -40.659 -1.133 1.00 28.55 543 GLN A O 1
ATOM 4458 N N . LYS A 1 544 ? 8.131 -38.970 -0.790 1.00 26.69 544 LYS A N 1
ATOM 4459 C CA . LYS A 1 544 ? 7.084 -39.443 0.152 1.00 26.69 544 LYS A CA 1
ATOM 4460 C C . LYS A 1 544 ? 6.419 -38.270 0.900 1.00 26.69 544 LYS A C 1
ATOM 4462 O O . LYS A 1 544 ? 7.089 -37.497 1.561 1.00 26.69 544 LYS A O 1
ATOM 4467 N N . THR A 1 545 ? 5.097 -38.176 0.730 1.00 28.11 545 THR A N 1
ATOM 4468 C CA . THR A 1 545 ? 4.055 -37.797 1.715 1.00 28.11 545 THR A CA 1
ATOM 4469 C C . THR A 1 545 ? 4.443 -36.943 2.935 1.00 28.11 545 THR A C 1
ATOM 4471 O O . THR A 1 545 ? 5.084 -37.472 3.832 1.00 28.11 545 THR A O 1
ATOM 4474 N N . GLU A 1 546 ? 3.904 -35.715 3.043 1.00 28.20 546 GLU A N 1
ATOM 4475 C CA . GLU A 1 546 ? 2.923 -35.288 4.076 1.00 28.20 546 GLU A CA 1
ATOM 4476 C C . GLU A 1 546 ? 2.582 -33.773 4.001 1.00 28.20 546 GLU A C 1
ATOM 4478 O O . GLU A 1 546 ? 3.455 -32.927 3.865 1.00 28.20 546 GLU A O 1
ATOM 4483 N N . SER A 1 547 ? 1.274 -33.476 4.057 1.00 27.47 547 SER A N 1
ATOM 4484 C CA . SER A 1 547 ? 0.569 -32.226 4.436 1.00 27.47 547 SER A CA 1
ATOM 4485 C C . SER A 1 547 ? 1.239 -30.844 4.261 1.00 27.47 547 SER A C 1
ATOM 4487 O O . SER A 1 547 ? 2.084 -30.429 5.053 1.00 27.47 547 SER A O 1
ATOM 4489 N N . SER A 1 548 ? 0.703 -30.056 3.326 1.00 29.33 548 SER A N 1
ATOM 4490 C CA . SER A 1 548 ? 1.063 -28.667 3.003 1.00 29.33 548 SER A CA 1
ATOM 4491 C C . SER A 1 548 ? 0.417 -27.595 3.909 1.00 29.33 548 SER A C 1
ATOM 4493 O O . SER A 1 548 ? -0.153 -26.642 3.388 1.00 29.33 548 SER A O 1
ATOM 4495 N N . ASP A 1 549 ? 0.484 -27.734 5.237 1.00 32.00 549 ASP A N 1
ATOM 4496 C CA . ASP A 1 549 ? -0.070 -26.734 6.184 1.00 32.00 549 ASP A CA 1
ATOM 4497 C C . ASP A 1 549 ? 0.949 -26.229 7.240 1.00 32.00 549 ASP A C 1
ATOM 4499 O O . ASP A 1 549 ? 0.558 -25.645 8.243 1.00 32.00 549 ASP A O 1
ATOM 4503 N N . ASN A 1 550 ? 2.269 -26.413 7.058 1.00 36.16 550 ASN A N 1
ATOM 4504 C CA . ASN A 1 550 ? 3.257 -26.190 8.143 1.00 36.16 550 ASN A CA 1
ATOM 4505 C C . ASN A 1 550 ? 4.410 -25.194 7.880 1.00 36.16 550 ASN A C 1
ATOM 4507 O O . ASN A 1 550 ? 5.411 -25.217 8.600 1.00 36.16 550 ASN A O 1
ATOM 4511 N N . GLU A 1 551 ? 4.325 -24.292 6.903 1.00 42.72 551 GLU A N 1
ATOM 4512 C CA . GLU A 1 551 ? 5.517 -23.532 6.464 1.00 42.72 551 GLU A CA 1
ATOM 4513 C C . GLU A 1 551 ? 5.688 -22.092 6.990 1.00 42.72 551 GLU A C 1
ATOM 4515 O O . GLU A 1 551 ? 6.508 -21.352 6.454 1.00 42.72 551 GLU A O 1
ATOM 4520 N N . GLN A 1 552 ? 5.017 -21.667 8.069 1.00 46.12 552 GLN A N 1
ATOM 4521 C CA . GLN A 1 552 ? 5.006 -20.233 8.439 1.00 46.12 552 GLN A CA 1
ATOM 4522 C C . GLN A 1 552 ? 5.646 -19.790 9.756 1.00 46.12 552 GLN A C 1
ATOM 4524 O O . GLN A 1 552 ? 5.503 -18.626 10.114 1.00 46.12 552 GLN A O 1
ATOM 4529 N N . LYS A 1 553 ? 6.414 -20.614 10.481 1.00 54.69 553 LYS A N 1
ATOM 4530 C CA . LYS A 1 553 ? 6.916 -20.175 11.803 1.00 54.69 553 LYS A CA 1
ATOM 4531 C C . LYS A 1 553 ? 8.394 -20.509 12.084 1.00 54.69 553 LYS A C 1
ATOM 4533 O O . LYS A 1 553 ? 8.718 -21.387 12.879 1.00 54.69 553 LYS A O 1
ATOM 4538 N N . LEU A 1 554 ? 9.308 -19.770 11.430 1.00 53.12 554 LEU A N 1
ATOM 4539 C CA . LEU A 1 554 ? 10.785 -19.913 11.504 1.00 53.12 554 LEU A CA 1
ATOM 4540 C C . LEU A 1 554 ? 11.509 -18.925 12.457 1.00 53.12 554 LEU A C 1
ATOM 4542 O O . LEU A 1 554 ? 12.729 -18.762 12.396 1.00 53.12 554 LEU A O 1
ATOM 4546 N N . GLU A 1 555 ? 10.805 -18.224 13.342 1.00 58.88 555 GLU A N 1
ATOM 4547 C CA . GLU A 1 555 ? 11.424 -17.208 14.217 1.00 58.88 555 GLU A CA 1
ATOM 4548 C C . GLU A 1 555 ? 12.347 -17.778 15.285 1.00 58.88 555 GLU A C 1
ATOM 4550 O O . GLU A 1 555 ? 13.482 -17.315 15.420 1.00 58.88 555 GLU A O 1
ATOM 4555 N N . ALA A 1 556 ? 11.905 -18.835 15.971 1.00 59.66 556 ALA A N 1
ATOM 4556 C CA . ALA A 1 556 ? 12.711 -19.504 16.985 1.00 59.66 556 ALA A CA 1
ATOM 4557 C C . ALA A 1 556 ? 14.023 -20.064 16.400 1.00 59.66 556 ALA A C 1
ATOM 4559 O O . ALA A 1 556 ? 15.052 -20.030 17.067 1.00 59.66 556 ALA A O 1
ATOM 4560 N N . ILE A 1 557 ? 14.032 -20.484 15.126 1.00 65.38 557 ILE A N 1
ATOM 4561 C CA . ILE A 1 557 ? 15.248 -20.951 14.442 1.00 65.38 557 ILE A CA 1
ATOM 4562 C C . ILE A 1 557 ? 16.298 -19.840 14.388 1.00 65.38 557 ILE A C 1
ATOM 4564 O O . ILE A 1 557 ? 17.458 -20.069 14.709 1.00 65.38 557 ILE A O 1
ATOM 4568 N N . ARG A 1 558 ? 15.906 -18.623 14.003 1.00 74.12 558 ARG A N 1
ATOM 4569 C CA . ARG A 1 558 ? 16.844 -17.509 13.792 1.00 74.12 558 ARG A CA 1
ATOM 4570 C C . ARG A 1 558 ? 17.446 -17.013 15.099 1.00 74.12 558 ARG A C 1
ATOM 4572 O O . ARG A 1 558 ? 18.659 -16.821 15.158 1.00 74.12 558 ARG A O 1
ATOM 4579 N N . MET A 1 559 ? 16.617 -16.860 16.131 1.00 83.19 559 MET A N 1
ATOM 4580 C CA . MET A 1 559 ? 17.080 -16.448 17.456 1.00 83.19 559 MET A CA 1
ATOM 4581 C C . MET A 1 559 ? 18.057 -17.477 18.033 1.00 83.19 559 MET A C 1
ATOM 4583 O O . MET A 1 559 ? 19.185 -17.140 18.385 1.00 83.19 559 MET A O 1
ATOM 4587 N N . ASN A 1 560 ? 17.665 -18.754 18.035 1.00 89.94 560 ASN A N 1
ATOM 4588 C CA . ASN A 1 560 ? 18.485 -19.819 18.604 1.00 89.94 560 ASN A CA 1
ATOM 4589 C C . ASN A 1 560 ? 19.789 -20.041 17.826 1.00 89.94 560 ASN A C 1
ATOM 4591 O O . ASN A 1 560 ? 20.846 -20.176 18.439 1.00 89.94 560 ASN A O 1
ATOM 4595 N N . LEU A 1 561 ? 19.760 -19.988 16.488 1.00 90.69 561 LEU A N 1
ATOM 4596 C CA . LEU A 1 561 ? 20.987 -20.023 15.687 1.00 90.69 561 LEU A CA 1
ATOM 4597 C C . LEU A 1 561 ? 21.875 -18.798 15.952 1.00 90.69 561 LEU A C 1
ATOM 4599 O O . LEU A 1 561 ? 23.091 -18.947 16.027 1.00 90.69 561 LEU A O 1
ATOM 4603 N N . GLY A 1 562 ? 21.304 -17.603 16.125 1.00 90.31 562 GLY A N 1
ATOM 4604 C CA . GLY A 1 562 ? 22.054 -16.395 16.481 1.00 90.31 562 GLY A CA 1
ATOM 4605 C C . GLY A 1 562 ? 22.767 -16.501 17.834 1.00 90.31 562 GLY A C 1
ATOM 4606 O O . GLY A 1 562 ? 23.920 -16.087 17.960 1.00 90.31 562 GLY A O 1
ATOM 4607 N N . CYS A 1 563 ? 22.137 -17.124 18.830 1.00 92.69 563 CYS A N 1
ATOM 4608 C CA . CYS A 1 563 ? 22.773 -17.405 20.117 1.00 92.69 563 CYS A CA 1
ATOM 4609 C C . CYS A 1 563 ? 23.900 -18.445 19.993 1.00 92.69 563 CYS A C 1
ATOM 4611 O O . CYS A 1 563 ? 25.006 -18.210 20.482 1.00 92.69 563 CYS A O 1
ATOM 4613 N N . GLU A 1 564 ? 23.675 -19.540 19.261 1.00 93.69 564 GLU A N 1
ATOM 4614 C CA . GLU A 1 564 ? 24.720 -20.536 18.973 1.00 93.69 564 GLU A CA 1
ATOM 4615 C C . GLU A 1 564 ? 25.908 -19.924 18.215 1.00 93.69 564 GLU A C 1
ATOM 4617 O O . GLU A 1 564 ? 27.073 -20.234 18.479 1.00 93.69 564 GLU A O 1
ATOM 4622 N N . MET A 1 565 ? 25.633 -18.988 17.305 1.00 92.75 565 MET A N 1
ATOM 4623 C CA . MET A 1 565 ? 26.654 -18.236 16.582 1.00 92.75 565 MET A CA 1
ATOM 4624 C C . MET A 1 565 ? 27.559 -17.462 17.542 1.00 92.75 565 MET A C 1
ATOM 4626 O O . MET A 1 565 ? 28.784 -17.538 17.424 1.00 92.75 565 MET A O 1
ATOM 4630 N N . LEU A 1 566 ? 26.968 -16.758 18.512 1.00 92.44 566 LEU A N 1
ATOM 4631 C CA . LEU A 1 566 ? 27.695 -16.016 19.543 1.00 92.44 566 LEU A CA 1
ATOM 4632 C C . LEU A 1 566 ? 28.567 -16.938 20.403 1.00 92.44 566 LEU A C 1
ATOM 4634 O O . LEU A 1 566 ? 29.709 -16.579 20.694 1.00 92.44 566 LEU A O 1
ATOM 4638 N N . TYR A 1 567 ? 28.098 -18.144 20.744 1.00 92.94 567 TYR A N 1
ATOM 4639 C CA . TYR A 1 567 ? 28.918 -19.124 21.466 1.00 92.94 567 TYR A CA 1
ATOM 4640 C C . TYR A 1 567 ? 30.142 -19.544 20.656 1.00 92.94 567 TYR A C 1
ATOM 4642 O O . TYR A 1 567 ? 31.257 -19.536 21.178 1.00 92.94 567 TYR A O 1
ATOM 4650 N N . VAL A 1 568 ? 29.970 -19.865 19.372 1.00 89.31 568 VAL A N 1
ATOM 4651 C CA . VAL A 1 568 ? 31.091 -20.264 18.510 1.00 89.31 568 VAL A CA 1
ATOM 4652 C C . VAL A 1 568 ? 32.073 -19.107 18.299 1.00 89.31 568 VAL A C 1
ATOM 4654 O O . VAL A 1 568 ? 33.286 -19.334 18.310 1.00 89.31 568 VAL A O 1
ATOM 4657 N N . ILE A 1 569 ? 31.581 -17.876 18.126 1.00 88.88 569 ILE A N 1
ATOM 4658 C CA . ILE A 1 569 ? 32.422 -16.677 17.998 1.00 88.88 569 ILE A CA 1
ATOM 4659 C C . ILE A 1 569 ? 33.244 -16.467 19.274 1.00 88.88 569 ILE A C 1
ATOM 4661 O O . ILE A 1 569 ? 34.463 -16.334 19.181 1.00 88.88 569 ILE A O 1
ATOM 4665 N N . ASP A 1 570 ? 32.623 -16.518 20.454 1.00 89.56 570 ASP A N 1
ATOM 4666 C CA . ASP A 1 570 ? 33.314 -16.387 21.743 1.00 89.56 570 ASP A CA 1
ATOM 4667 C C . ASP A 1 570 ? 34.435 -17.431 21.904 1.00 89.56 570 ASP A C 1
ATOM 4669 O O . ASP A 1 570 ? 35.569 -17.090 22.252 1.00 89.56 570 ASP A O 1
ATOM 4673 N N . GLN A 1 571 ? 34.171 -18.694 21.551 1.00 85.19 571 GLN A N 1
ATOM 4674 C CA . GLN A 1 571 ? 35.197 -19.740 21.588 1.00 85.19 571 GLN A CA 1
ATOM 4675 C C . GLN A 1 571 ? 36.354 -19.467 20.621 1.00 85.19 571 GLN A C 1
ATOM 4677 O O . GLN A 1 571 ? 37.514 -19.687 20.973 1.00 85.19 571 GLN A O 1
ATOM 4682 N N . ARG A 1 572 ? 36.074 -18.964 19.411 1.00 85.00 572 ARG A N 1
ATOM 4683 C CA . ARG A 1 572 ? 37.116 -18.616 18.429 1.00 85.00 572 ARG A CA 1
ATOM 4684 C C . ARG A 1 572 ? 37.969 -17.444 18.903 1.00 85.00 572 ARG A C 1
ATOM 4686 O O . ARG A 1 572 ? 39.190 -17.515 18.793 1.00 85.00 572 ARG A O 1
ATOM 4693 N N . LEU A 1 573 ? 37.350 -16.410 19.471 1.00 84.81 573 LEU A N 1
ATOM 4694 C CA . LEU A 1 573 ? 38.053 -15.253 20.031 1.00 84.81 573 LEU A CA 1
ATOM 4695 C C . LEU A 1 573 ? 38.977 -15.668 21.184 1.00 84.81 573 LEU A C 1
ATOM 4697 O O . LEU A 1 573 ? 40.127 -15.230 21.240 1.00 84.81 573 LEU A O 1
ATOM 4701 N N . LYS A 1 574 ? 38.508 -16.563 22.065 1.00 82.38 574 LYS A N 1
ATOM 4702 C CA . LYS A 1 574 ? 39.313 -17.140 23.154 1.00 82.38 574 LYS A CA 1
ATOM 4703 C C . LYS A 1 574 ? 40.461 -18.002 22.629 1.00 82.38 574 LYS A C 1
ATOM 4705 O O . LYS A 1 574 ? 41.588 -17.843 23.089 1.00 82.38 574 LYS A O 1
ATOM 4710 N N . ALA A 1 575 ? 40.206 -18.864 21.644 1.00 77.62 575 ALA A N 1
ATOM 4711 C CA . ALA A 1 575 ? 41.232 -19.718 21.040 1.00 77.62 575 ALA A CA 1
ATOM 4712 C C . ALA A 1 575 ? 42.333 -18.907 20.338 1.00 77.62 575 ALA A C 1
ATOM 4714 O O . ALA A 1 575 ? 43.505 -19.258 20.428 1.00 77.62 575 ALA A O 1
ATOM 4715 N N . GLN A 1 576 ? 41.968 -17.796 19.695 1.00 80.19 576 GLN A N 1
ATOM 4716 C CA . GLN A 1 576 ? 42.901 -16.855 19.064 1.00 80.19 576 GLN A CA 1
ATOM 4717 C C . GLN A 1 576 ? 43.559 -15.884 20.055 1.00 80.19 576 GLN A C 1
ATOM 4719 O O . GLN A 1 576 ? 44.361 -15.048 19.646 1.00 80.19 576 GLN A O 1
ATOM 4724 N N . GLN A 1 577 ? 43.217 -15.974 21.344 1.00 84.56 577 GLN A N 1
ATOM 4725 C CA . GLN A 1 577 ? 43.732 -15.111 22.408 1.00 84.56 577 GLN A CA 1
ATOM 4726 C C . GLN A 1 577 ? 43.538 -13.615 22.127 1.00 84.56 577 GLN A C 1
ATOM 4728 O O . GLN A 1 577 ? 44.383 -12.775 22.451 1.00 84.56 577 GLN A O 1
ATOM 4733 N N . ILE A 1 578 ? 42.400 -13.266 21.523 1.00 84.25 578 ILE A N 1
ATOM 4734 C CA . ILE A 1 578 ? 42.036 -11.873 21.279 1.00 84.25 578 ILE A CA 1
ATOM 4735 C C . ILE A 1 578 ? 41.864 -11.158 22.632 1.00 84.25 578 ILE A C 1
ATOM 4737 O O . ILE A 1 578 ? 41.237 -11.713 23.541 1.00 84.25 578 ILE A O 1
ATOM 4741 N N . PRO A 1 579 ? 42.395 -9.927 22.799 1.00 88.56 579 PRO A N 1
ATOM 4742 C CA . PRO A 1 579 ? 42.269 -9.184 24.048 1.00 88.56 579 PRO A CA 1
ATOM 4743 C C . PRO A 1 579 ? 40.814 -9.064 24.506 1.00 88.56 579 PRO A C 1
ATOM 4745 O O . PRO A 1 579 ? 39.951 -8.672 23.722 1.00 88.56 579 PRO A O 1
ATOM 4748 N N . VAL A 1 580 ? 40.565 -9.311 25.796 1.00 85.44 580 VAL A N 1
ATOM 4749 C CA . VAL A 1 580 ? 39.216 -9.370 26.395 1.00 85.44 580 VAL A CA 1
ATOM 4750 C C . VAL A 1 580 ? 38.355 -8.153 26.045 1.00 85.44 580 VAL A C 1
ATOM 4752 O O . VAL A 1 580 ? 37.183 -8.313 25.731 1.00 85.44 580 VAL A O 1
ATOM 4755 N N . ASN A 1 581 ? 38.934 -6.949 26.022 1.00 83.25 581 ASN A N 1
ATOM 4756 C CA . ASN A 1 581 ? 38.206 -5.725 25.668 1.00 83.25 581 ASN A CA 1
ATOM 4757 C C . ASN A 1 581 ? 37.698 -5.727 24.216 1.00 83.25 581 ASN A C 1
ATOM 4759 O O . ASN A 1 581 ? 36.599 -5.251 23.955 1.00 83.25 581 ASN A O 1
ATOM 4763 N N . LYS A 1 582 ? 38.478 -6.280 23.278 1.00 83.31 582 LYS A N 1
ATOM 4764 C CA . LYS A 1 582 ? 38.072 -6.416 21.872 1.00 83.31 582 LYS A CA 1
ATOM 4765 C C . LYS A 1 582 ? 37.050 -7.534 21.704 1.00 83.31 582 LYS A C 1
ATOM 4767 O O . LYS A 1 582 ? 36.075 -7.348 20.990 1.00 83.31 582 LYS A O 1
ATOM 4772 N N . SER A 1 583 ? 37.239 -8.658 22.394 1.00 87.06 583 SER A N 1
ATOM 4773 C CA . SER A 1 583 ? 36.272 -9.761 22.380 1.00 87.06 583 SER A CA 1
ATOM 4774 C C . SER A 1 583 ? 34.914 -9.321 22.927 1.00 87.06 583 SER A C 1
ATOM 4776 O O . SER A 1 583 ? 33.888 -9.597 22.314 1.00 87.06 583 SER A O 1
ATOM 4778 N N . LYS A 1 584 ? 34.921 -8.548 24.022 1.00 87.44 584 LYS A N 1
ATOM 4779 C CA . LYS A 1 584 ? 33.732 -7.917 24.599 1.00 87.44 584 LYS A CA 1
ATOM 4780 C C . LYS A 1 584 ? 33.023 -7.020 23.583 1.00 87.44 584 LYS A C 1
ATOM 4782 O O . LYS A 1 584 ? 31.830 -7.189 23.380 1.00 87.44 584 LYS A O 1
ATOM 4787 N N . GLN A 1 585 ? 33.761 -6.132 22.914 1.00 84.75 585 GLN A N 1
ATOM 4788 C CA . GLN A 1 585 ? 33.199 -5.251 21.887 1.00 84.75 585 GLN A CA 1
ATOM 4789 C C . GLN A 1 585 ? 32.542 -6.038 20.742 1.00 84.75 585 GLN A C 1
ATOM 4791 O O . GLN A 1 585 ? 31.409 -5.744 20.383 1.00 84.75 585 GLN A O 1
ATOM 4796 N N . VAL A 1 586 ? 33.210 -7.074 20.219 1.00 85.75 586 VAL A N 1
ATOM 4797 C CA . VAL A 1 586 ? 32.660 -7.903 19.131 1.00 85.75 586 VAL A CA 1
ATOM 4798 C C . VAL A 1 586 ? 31.354 -8.576 19.542 1.00 85.75 586 VAL A C 1
ATOM 4800 O O . VAL A 1 586 ? 30.382 -8.528 18.796 1.00 85.75 586 VAL A O 1
ATOM 4803 N N . ILE A 1 587 ? 31.308 -9.182 20.729 1.00 90.44 587 ILE A N 1
ATOM 4804 C CA . ILE A 1 587 ? 30.098 -9.854 21.216 1.00 90.44 587 ILE A CA 1
ATOM 4805 C C . ILE A 1 587 ? 28.965 -8.851 21.458 1.00 90.44 587 ILE A C 1
ATOM 4807 O O . ILE A 1 587 ? 27.826 -9.125 21.093 1.00 90.44 587 ILE A O 1
ATOM 4811 N N . HIS A 1 588 ? 29.266 -7.680 22.019 1.00 89.06 588 HIS A N 1
ATOM 4812 C CA . HIS A 1 588 ? 28.285 -6.621 22.272 1.00 89.06 588 HIS A CA 1
ATOM 4813 C C . HIS A 1 588 ? 27.670 -6.054 20.996 1.00 89.06 588 HIS A C 1
ATOM 4815 O O . HIS A 1 588 ? 26.448 -5.989 20.897 1.00 89.06 588 HIS A O 1
ATOM 4821 N N . ASP A 1 589 ? 28.490 -5.733 19.996 1.00 86.00 589 ASP A N 1
ATOM 4822 C CA . ASP A 1 589 ? 28.011 -5.233 18.703 1.00 86.00 589 ASP A CA 1
ATOM 4823 C C . ASP A 1 589 ? 27.072 -6.249 18.028 1.00 86.00 589 ASP A C 1
ATOM 4825 O O . ASP A 1 589 ? 26.016 -5.884 17.512 1.00 86.00 589 ASP A O 1
ATOM 4829 N N . VAL A 1 590 ? 27.432 -7.539 18.067 1.00 89.25 590 VAL A N 1
ATOM 4830 C CA . VAL A 1 590 ? 26.629 -8.617 17.471 1.00 89.25 590 VAL A CA 1
ATOM 4831 C C . VAL A 1 590 ? 25.324 -8.832 18.247 1.00 89.25 590 VAL A C 1
ATOM 4833 O O . VAL A 1 590 ? 24.282 -9.003 17.619 1.00 89.25 590 VAL A O 1
ATOM 4836 N N . ILE A 1 591 ? 25.338 -8.778 19.587 1.00 89.12 591 ILE A N 1
ATOM 4837 C CA . ILE A 1 591 ? 24.120 -8.868 20.419 1.00 89.12 591 ILE A CA 1
ATOM 4838 C C . ILE A 1 591 ? 23.174 -7.698 20.127 1.00 89.12 591 ILE A C 1
ATOM 4840 O O . ILE A 1 591 ? 21.977 -7.918 19.953 1.00 89.12 591 ILE A O 1
ATOM 4844 N N . ALA A 1 592 ? 23.695 -6.472 20.044 1.00 85.62 592 ALA A N 1
ATOM 4845 C CA . ALA A 1 592 ? 22.889 -5.281 19.793 1.00 85.62 592 ALA A CA 1
ATOM 4846 C C . ALA A 1 592 ? 22.158 -5.337 18.442 1.00 85.62 592 ALA A C 1
ATOM 4848 O O . ALA A 1 592 ? 21.008 -4.919 18.357 1.00 85.62 592 ALA A O 1
ATOM 4849 N N . VAL A 1 593 ? 22.802 -5.879 17.400 1.00 86.25 593 VAL A N 1
ATOM 4850 C CA . VAL A 1 593 ? 22.183 -6.054 16.075 1.00 86.25 593 VAL A CA 1
ATOM 4851 C C . VAL A 1 593 ? 21.238 -7.257 16.043 1.00 86.25 593 VAL A C 1
ATOM 4853 O O . VAL A 1 593 ? 20.159 -7.163 15.464 1.00 86.25 593 VAL A O 1
ATOM 4856 N N . LEU A 1 594 ? 21.611 -8.379 16.671 1.00 85.75 594 LEU A N 1
ATOM 4857 C CA . LEU A 1 594 ? 20.787 -9.592 16.713 1.00 85.75 594 LEU A CA 1
ATOM 4858 C C . LEU A 1 594 ? 19.450 -9.362 17.436 1.00 85.75 594 LEU A C 1
ATOM 4860 O O . LEU A 1 594 ? 18.440 -9.937 17.033 1.00 85.75 594 LEU A O 1
ATOM 4864 N N . LEU A 1 595 ? 19.455 -8.542 18.492 1.00 86.25 595 LEU A N 1
ATOM 4865 C CA . LEU A 1 595 ? 18.307 -8.289 19.367 1.00 86.25 595 LEU A CA 1
ATOM 4866 C C . LEU A 1 595 ? 17.690 -6.894 19.174 1.00 86.25 595 LEU A C 1
ATOM 4868 O O . LEU A 1 595 ? 16.970 -6.422 20.051 1.00 86.25 595 LEU A O 1
ATOM 4872 N N . ASP A 1 596 ? 17.979 -6.206 18.066 1.00 83.44 596 ASP A N 1
ATOM 4873 C CA . ASP A 1 596 ? 17.415 -4.877 17.812 1.00 83.44 596 ASP A CA 1
ATOM 4874 C C . ASP A 1 596 ? 15.869 -4.927 17.832 1.00 83.44 596 ASP A C 1
ATOM 4876 O O . ASP A 1 596 ? 15.285 -5.762 17.139 1.00 83.44 596 ASP A O 1
ATOM 4880 N N . PRO A 1 597 ? 15.170 -4.046 18.576 1.00 73.75 597 PRO A N 1
ATOM 4881 C CA . PRO A 1 597 ? 13.715 -4.117 18.714 1.00 73.75 597 PRO A CA 1
ATOM 4882 C C . PRO A 1 597 ? 12.961 -4.013 17.386 1.00 73.75 597 PRO A C 1
ATOM 4884 O O . PRO A 1 597 ? 11.981 -4.719 17.185 1.00 73.75 597 PRO A O 1
ATOM 4887 N N . LYS A 1 598 ? 13.437 -3.192 16.438 1.00 69.75 598 LYS A N 1
ATOM 4888 C CA . LYS A 1 598 ? 12.789 -3.069 15.120 1.00 69.75 598 LYS A CA 1
ATOM 4889 C C . LYS A 1 598 ? 13.022 -4.311 14.277 1.00 69.75 598 LYS A C 1
ATOM 4891 O O . LYS A 1 598 ? 12.157 -4.694 13.491 1.00 69.75 598 LYS A O 1
ATOM 4896 N N . PHE A 1 599 ? 14.196 -4.919 14.418 1.00 67.62 599 PHE A N 1
ATOM 4897 C CA . PHE A 1 599 ? 14.483 -6.210 13.820 1.00 67.62 599 PHE A CA 1
ATOM 4898 C C . PHE A 1 599 ? 13.564 -7.285 14.413 1.00 67.62 599 PHE A C 1
ATOM 4900 O O . PHE A 1 599 ? 12.896 -7.961 13.643 1.00 67.62 599 PHE A O 1
ATOM 4907 N N . LEU A 1 600 ? 13.420 -7.373 15.739 1.00 68.06 600 LEU A N 1
ATOM 4908 C CA . LEU A 1 600 ? 12.515 -8.307 16.425 1.00 68.06 600 LEU A CA 1
ATOM 4909 C C . LEU A 1 600 ? 11.046 -8.133 16.030 1.00 68.06 600 LEU A C 1
ATOM 4911 O O . LEU A 1 600 ? 10.395 -9.120 15.696 1.00 68.06 600 LEU A O 1
ATOM 4915 N N . ASP A 1 601 ? 10.546 -6.900 15.991 1.00 64.75 601 ASP A N 1
ATOM 4916 C CA . ASP A 1 601 ? 9.171 -6.617 15.576 1.00 64.75 601 ASP A CA 1
ATOM 4917 C C . ASP A 1 601 ? 8.951 -7.016 14.112 1.00 64.75 601 ASP A C 1
ATOM 4919 O O . ASP A 1 601 ? 7.963 -7.662 13.785 1.00 64.75 601 ASP A O 1
ATOM 4923 N N . SER A 1 602 ? 9.907 -6.718 13.226 1.00 61.59 602 SER A N 1
ATOM 4924 C CA . SER A 1 602 ? 9.873 -7.159 11.823 1.00 61.59 602 SER A CA 1
ATOM 4925 C C . SER A 1 602 ? 9.911 -8.685 11.688 1.00 61.59 602 SER A C 1
ATOM 4927 O O . SER A 1 602 ? 9.296 -9.247 10.780 1.00 61.59 602 SER A O 1
ATOM 4929 N N . LEU A 1 603 ? 10.605 -9.374 12.601 1.00 61.69 603 LEU A N 1
ATOM 4930 C CA . LEU A 1 603 ? 10.617 -10.829 12.655 1.00 61.69 603 LEU A CA 1
ATOM 4931 C C . LEU A 1 603 ? 9.224 -11.346 13.027 1.00 61.69 603 LEU A C 1
ATOM 4933 O O . LEU A 1 603 ? 8.681 -12.049 12.182 1.00 61.69 603 LEU A O 1
ATOM 4937 N N . ILE A 1 604 ? 8.661 -10.921 14.171 1.00 63.66 604 ILE A N 1
ATOM 4938 C CA . ILE A 1 604 ? 7.368 -11.345 14.770 1.00 63.66 604 ILE A CA 1
ATOM 4939 C C . ILE A 1 604 ? 6.160 -10.989 13.891 1.00 63.66 604 ILE A C 1
ATOM 4941 O O . ILE A 1 604 ? 5.272 -11.808 13.629 1.00 63.66 604 ILE A O 1
ATOM 4945 N N . ILE A 1 605 ? 6.137 -9.765 13.365 1.00 53.66 605 ILE A N 1
ATOM 4946 C CA . ILE A 1 605 ? 5.150 -9.324 12.371 1.00 53.66 605 ILE A CA 1
ATOM 4947 C C . ILE A 1 605 ? 5.313 -10.145 11.082 1.00 53.66 605 ILE A C 1
ATOM 4949 O O . ILE A 1 605 ? 4.337 -10.422 10.391 1.00 53.66 605 ILE A O 1
ATOM 4953 N N . GLY A 1 606 ? 6.535 -10.592 10.787 1.00 48.16 606 GLY A N 1
ATOM 4954 C CA . GLY A 1 606 ? 6.841 -11.502 9.696 1.00 48.16 606 GLY A CA 1
ATOM 4955 C C . GLY A 1 606 ? 6.194 -12.884 9.835 1.00 48.16 606 GLY A C 1
ATOM 4956 O O . GLY A 1 606 ? 5.649 -13.334 8.837 1.00 48.16 606 GLY A O 1
ATOM 4957 N N . SER A 1 607 ? 6.195 -13.567 10.996 1.00 45.91 607 SER A N 1
ATOM 4958 C CA . SER A 1 607 ? 5.557 -14.909 11.122 1.00 45.91 607 SER A CA 1
ATOM 4959 C C . SER A 1 607 ? 4.056 -14.906 11.363 1.00 45.91 607 SER A C 1
ATOM 4961 O O . SER A 1 607 ? 3.384 -15.885 11.045 1.00 45.91 607 SER A O 1
ATOM 4963 N N . THR A 1 608 ? 3.503 -13.822 11.905 1.00 42.44 608 THR A N 1
ATOM 4964 C CA . THR A 1 608 ? 2.043 -13.645 12.005 1.00 42.44 608 THR A CA 1
ATOM 4965 C C . THR A 1 608 ? 1.417 -13.364 10.636 1.00 42.44 608 THR A C 1
ATOM 4967 O O . THR A 1 608 ? 0.192 -13.322 10.476 1.00 42.44 608 THR A O 1
ATOM 4970 N N . GLN A 1 609 ? 2.257 -13.192 9.609 1.00 40.47 609 GLN A N 1
ATOM 4971 C CA . GLN A 1 609 ? 1.842 -12.961 8.247 1.00 40.47 609 GLN A CA 1
ATOM 4972 C C . GLN A 1 609 ? 1.981 -14.195 7.345 1.00 40.47 609 GLN A C 1
ATOM 4974 O O . GLN A 1 609 ? 3.074 -14.675 7.096 1.00 40.47 609 GLN A O 1
ATOM 4979 N N . SER A 1 610 ? 0.878 -14.642 6.733 1.00 37.72 610 SER A N 1
ATOM 4980 C CA . SER A 1 610 ? 0.875 -15.670 5.684 1.00 37.72 610 SER A CA 1
ATOM 4981 C C . SER A 1 610 ? 1.679 -15.346 4.413 1.00 37.72 610 SER A C 1
ATOM 4983 O O . SER A 1 610 ? 1.846 -16.200 3.550 1.00 37.72 610 SER A O 1
ATOM 4985 N N . THR A 1 611 ? 2.207 -14.127 4.310 1.00 33.97 611 THR A N 1
ATOM 4986 C CA . THR A 1 611 ? 3.128 -13.655 3.267 1.00 33.97 611 THR A CA 1
ATOM 4987 C C . THR A 1 611 ? 4.588 -13.651 3.733 1.00 33.97 611 THR A C 1
ATOM 4989 O O . THR A 1 611 ? 5.442 -13.075 3.055 1.00 33.97 611 THR A O 1
ATOM 4992 N N . ALA A 1 612 ? 4.899 -14.251 4.892 1.00 35.31 612 ALA A N 1
ATOM 4993 C CA . ALA A 1 612 ? 6.270 -14.464 5.339 1.00 35.31 612 ALA A CA 1
ATOM 4994 C C . ALA A 1 612 ? 7.047 -15.150 4.214 1.00 35.31 612 ALA A C 1
ATOM 4996 O O . ALA A 1 612 ? 6.706 -16.264 3.812 1.00 35.31 612 ALA A O 1
ATOM 4997 N N . GLN A 1 613 ? 8.090 -14.500 3.692 1.00 38.41 613 GLN A N 1
ATOM 4998 C CA . GLN A 1 613 ? 9.011 -15.175 2.787 1.00 38.41 613 GLN A CA 1
ATOM 4999 C C . GLN A 1 613 ? 9.469 -16.478 3.447 1.00 38.41 613 GLN A C 1
ATOM 5001 O O . GLN A 1 613 ? 9.971 -16.459 4.572 1.00 38.41 613 GLN A O 1
ATOM 5006 N N . LEU A 1 614 ? 9.327 -17.596 2.732 1.00 41.44 614 LEU A N 1
ATOM 5007 C CA . LEU A 1 614 ? 9.997 -18.847 3.065 1.00 41.44 614 LEU A CA 1
ATOM 5008 C C . LEU A 1 614 ? 11.482 -18.541 3.312 1.00 41.44 614 LEU A C 1
ATOM 5010 O O . LEU A 1 614 ? 12.244 -18.216 2.392 1.00 41.44 614 LEU A O 1
ATOM 5014 N N . PHE A 1 615 ? 11.901 -18.603 4.576 1.00 50.25 615 PHE A N 1
ATOM 5015 C CA . PHE A 1 615 ? 13.298 -18.414 4.941 1.00 50.25 615 PHE A CA 1
ATOM 5016 C C . PHE A 1 615 ? 14.062 -19.676 4.554 1.00 50.25 615 PHE A C 1
ATOM 5018 O O . PHE A 1 615 ? 14.201 -20.627 5.322 1.00 50.25 615 PHE A O 1
ATOM 5025 N N . THR A 1 616 ? 14.550 -19.683 3.315 1.00 61.34 616 THR A N 1
ATOM 5026 C CA . THR A 1 616 ? 15.485 -20.703 2.845 1.00 61.34 616 THR A CA 1
ATOM 5027 C C . THR A 1 616 ? 16.742 -20.710 3.720 1.00 61.34 616 THR A C 1
ATOM 5029 O O . THR A 1 616 ? 17.124 -19.683 4.293 1.00 61.34 616 THR A O 1
ATOM 5032 N N . GLU A 1 617 ? 17.423 -21.857 3.780 1.00 70.50 617 GLU A N 1
ATOM 5033 C CA . GLU A 1 617 ? 18.750 -21.993 4.398 1.00 70.50 617 GLU A CA 1
ATOM 5034 C C . GLU A 1 617 ? 19.681 -20.833 4.005 1.00 70.50 617 GLU A C 1
ATOM 5036 O O . GLU A 1 617 ? 20.303 -20.205 4.860 1.00 70.50 617 GLU A O 1
ATOM 5041 N N . ASN A 1 618 ? 19.704 -20.493 2.712 1.00 67.94 618 ASN A N 1
ATOM 5042 C CA . ASN A 1 618 ? 20.567 -19.457 2.151 1.00 67.94 618 ASN A CA 1
ATOM 5043 C C . ASN A 1 618 ? 20.239 -18.056 2.679 1.00 67.94 618 ASN A C 1
ATOM 5045 O O . ASN A 1 618 ? 21.159 -17.290 2.964 1.00 67.94 618 ASN A O 1
ATOM 5049 N N . HIS A 1 619 ? 18.956 -17.720 2.845 1.00 68.50 619 HIS A N 1
ATOM 5050 C CA . HIS A 1 619 ? 18.548 -16.435 3.417 1.00 68.50 619 HIS A CA 1
ATOM 5051 C C . HIS A 1 619 ? 18.948 -16.333 4.890 1.00 68.50 619 HIS A C 1
ATOM 5053 O O . HIS A 1 619 ? 19.523 -15.328 5.306 1.00 68.50 619 HIS A O 1
ATOM 5059 N N . CYS A 1 620 ? 18.705 -17.391 5.670 1.00 74.25 620 CYS A N 1
ATOM 5060 C CA . CYS A 1 620 ? 19.075 -17.428 7.083 1.00 74.25 620 CYS A CA 1
ATOM 5061 C C . CYS A 1 620 ? 20.601 -17.335 7.267 1.00 74.25 620 CYS A C 1
ATOM 5063 O O . CYS A 1 620 ? 21.083 -16.550 8.084 1.00 74.25 620 CYS A O 1
ATOM 5065 N N . LYS A 1 621 ? 21.364 -18.054 6.439 1.00 82.00 621 LYS A N 1
ATOM 5066 C CA . LYS A 1 621 ? 22.830 -18.031 6.429 1.00 82.00 621 LYS A CA 1
ATOM 5067 C C . LYS A 1 621 ? 23.407 -16.683 6.004 1.00 82.00 621 LYS A C 1
ATOM 5069 O O . LYS A 1 621 ? 24.375 -16.233 6.608 1.00 82.00 621 LYS A O 1
ATOM 5074 N N . PHE A 1 622 ? 22.830 -16.032 4.992 1.00 77.56 622 PHE A N 1
ATOM 5075 C CA . PHE A 1 622 ? 23.243 -14.694 4.557 1.00 77.56 622 PHE A CA 1
ATOM 5076 C C . PHE A 1 622 ? 22.985 -13.647 5.645 1.00 77.56 622 PHE A C 1
ATOM 5078 O O . PHE A 1 622 ? 23.876 -12.882 5.993 1.00 77.56 622 PHE A O 1
ATOM 5085 N N . MET A 1 623 ? 21.801 -13.672 6.252 1.00 78.94 623 MET A N 1
ATOM 5086 C CA . MET A 1 623 ? 21.440 -12.747 7.324 1.00 78.94 623 MET A CA 1
ATOM 5087 C C . MET A 1 623 ? 22.342 -12.915 8.554 1.00 78.94 623 MET A C 1
ATOM 5089 O O . MET A 1 623 ? 22.894 -11.942 9.056 1.00 78.94 623 MET A O 1
ATOM 5093 N N . LEU A 1 624 ? 22.549 -14.151 9.021 1.00 84.38 624 LEU A N 1
ATOM 5094 C CA . LEU A 1 624 ? 23.440 -14.419 10.155 1.00 84.38 624 LEU A CA 1
ATOM 5095 C C . LEU A 1 624 ? 24.907 -14.119 9.821 1.00 84.38 624 LEU A C 1
ATOM 5097 O O . LEU A 1 624 ? 25.661 -13.735 10.709 1.00 84.38 624 LEU A O 1
ATOM 5101 N N . LYS A 1 625 ? 25.312 -14.215 8.547 1.00 83.25 625 LYS A N 1
ATOM 5102 C CA . LYS A 1 625 ? 26.615 -13.723 8.088 1.00 83.25 625 LYS A CA 1
ATOM 5103 C C . LYS A 1 625 ? 26.737 -12.214 8.269 1.00 83.25 625 LYS A C 1
ATOM 5105 O O . LYS A 1 625 ? 27.712 -11.784 8.875 1.00 83.25 625 LYS A O 1
ATOM 5110 N N . ASP A 1 626 ? 25.766 -11.442 7.790 1.00 82.25 626 ASP A N 1
ATOM 5111 C CA . ASP A 1 626 ? 25.784 -9.981 7.905 1.00 82.25 626 ASP A CA 1
ATOM 5112 C C . ASP A 1 626 ? 25.811 -9.544 9.376 1.00 82.25 626 ASP A C 1
ATOM 5114 O O . ASP A 1 626 ? 26.617 -8.687 9.740 1.00 82.25 626 ASP A O 1
ATOM 5118 N N . ILE A 1 627 ? 25.025 -10.210 10.234 1.00 84.06 627 ILE A N 1
ATOM 5119 C CA . ILE A 1 627 ? 25.032 -9.998 11.689 1.00 84.06 627 ILE A CA 1
ATOM 5120 C C . ILE A 1 627 ? 26.398 -10.365 12.290 1.00 84.06 627 ILE A C 1
ATOM 5122 O O . ILE A 1 627 ? 26.963 -9.582 13.042 1.00 84.06 627 ILE A O 1
ATOM 5126 N N . ALA A 1 628 ? 26.991 -11.512 11.944 1.00 82.06 628 ALA A N 1
ATOM 5127 C CA . ALA A 1 628 ? 28.319 -11.883 12.445 1.00 82.06 628 ALA A CA 1
ATOM 5128 C C . ALA A 1 628 ? 29.410 -10.879 12.034 1.00 82.06 628 ALA A C 1
ATOM 5130 O O . ALA A 1 628 ? 30.372 -10.670 12.772 1.00 82.06 628 ALA A O 1
ATOM 5131 N N . THR A 1 629 ? 29.273 -10.264 10.857 1.00 79.88 629 THR A N 1
ATOM 5132 C CA . THR A 1 629 ? 30.221 -9.280 10.314 1.00 79.88 629 THR A CA 1
ATOM 5133 C C . THR A 1 629 ? 29.853 -7.827 10.621 1.00 79.88 629 THR A C 1
ATOM 5135 O O . THR A 1 629 ? 30.482 -6.922 10.079 1.00 79.88 629 THR A O 1
ATOM 5138 N N . CYS A 1 630 ? 28.852 -7.572 11.474 1.00 77.69 630 CYS A N 1
ATOM 5139 C CA . CYS A 1 630 ? 28.446 -6.207 11.823 1.00 77.69 630 CYS A CA 1
ATOM 5140 C C . CYS A 1 630 ? 29.469 -5.493 12.724 1.00 77.69 630 CYS A C 1
ATOM 5142 O O . CYS A 1 630 ? 29.476 -4.265 12.800 1.00 77.69 630 CYS A O 1
ATOM 5144 N N . SER A 1 631 ? 30.338 -6.256 13.392 1.00 71.38 631 SER A N 1
ATOM 5145 C CA . SER A 1 631 ? 31.470 -5.736 14.161 1.00 71.38 631 SER A CA 1
ATOM 5146 C C . SER A 1 631 ? 32.756 -5.712 13.319 1.00 71.38 631 SER A C 1
ATOM 5148 O O . SER A 1 631 ? 32.778 -6.096 12.154 1.00 71.38 631 SER A O 1
ATOM 5150 N N . LEU A 1 632 ? 33.882 -5.322 13.921 1.00 59.94 632 LEU A N 1
ATOM 5151 C CA . LEU A 1 632 ? 35.223 -5.265 13.310 1.00 59.94 632 LEU A CA 1
ATOM 5152 C C . LEU A 1 632 ? 35.764 -6.630 12.813 1.00 59.94 632 LEU A C 1
ATOM 5154 O O . LEU A 1 632 ? 36.911 -6.718 12.372 1.00 59.94 632 LEU A O 1
ATOM 5158 N N . MET A 1 633 ? 34.975 -7.701 12.912 1.00 66.56 633 MET A N 1
ATOM 5159 C CA . MET A 1 633 ? 35.340 -9.064 12.547 1.00 66.56 633 MET A CA 1
ATOM 5160 C C . MET A 1 633 ? 35.056 -9.335 11.063 1.00 66.56 633 MET A C 1
ATOM 5162 O O . MET A 1 633 ? 33.948 -9.131 10.578 1.00 66.56 633 MET A O 1
ATOM 5166 N N . GLN A 1 634 ? 36.046 -9.876 10.348 1.00 64.38 634 GLN A N 1
ATOM 5167 C CA . GLN A 1 634 ? 35.884 -10.348 8.971 1.00 64.38 634 GLN A CA 1
ATOM 5168 C C . GLN A 1 634 ? 35.892 -11.878 8.930 1.00 64.38 634 GLN A C 1
ATOM 5170 O O . GLN A 1 634 ? 36.808 -12.516 9.447 1.00 64.38 634 GLN A O 1
ATOM 5175 N N . LEU A 1 635 ? 34.880 -12.472 8.294 1.00 70.38 635 LEU A N 1
ATOM 5176 C CA . LEU A 1 635 ? 34.766 -13.919 8.107 1.00 70.38 635 LEU A CA 1
ATOM 5177 C C . LEU A 1 635 ? 34.798 -14.251 6.611 1.00 70.38 635 LEU A C 1
ATOM 5179 O O . LEU A 1 635 ? 33.980 -13.760 5.833 1.00 70.38 635 LEU A O 1
ATOM 5183 N N . ASN A 1 636 ? 35.741 -15.104 6.205 1.00 72.50 636 ASN A N 1
ATOM 5184 C CA . ASN A 1 636 ? 35.776 -15.645 4.845 1.00 72.50 636 ASN A CA 1
ATOM 5185 C C . ASN A 1 636 ? 34.695 -16.730 4.647 1.00 72.50 636 ASN A C 1
ATOM 5187 O O . ASN A 1 636 ? 34.074 -17.191 5.610 1.00 72.50 636 ASN A O 1
ATOM 5191 N N . SER A 1 637 ? 34.463 -17.134 3.394 1.00 70.94 637 SER A N 1
ATOM 5192 C CA . SER A 1 637 ? 33.443 -18.132 3.028 1.00 70.94 637 SER A CA 1
ATOM 5193 C C . SER A 1 637 ? 33.586 -19.433 3.817 1.00 70.94 637 SER A C 1
ATOM 5195 O O . SER A 1 637 ? 32.624 -19.890 4.428 1.00 70.94 637 SER A O 1
ATOM 5197 N N . ASP A 1 638 ? 34.802 -19.965 3.905 1.00 74.31 638 ASP A N 1
ATOM 5198 C CA . ASP A 1 638 ? 35.063 -21.261 4.536 1.00 74.31 638 ASP A CA 1
ATOM 5199 C C . ASP A 1 638 ? 34.829 -21.215 6.054 1.00 74.31 638 ASP A C 1
ATOM 5201 O O . ASP A 1 638 ? 34.340 -22.169 6.667 1.00 74.31 638 ASP A O 1
ATOM 5205 N N . SER A 1 639 ? 35.160 -20.086 6.686 1.00 77.75 639 SER A N 1
ATOM 5206 C CA . SER A 1 639 ? 34.940 -19.864 8.118 1.00 77.75 639 SER A CA 1
ATOM 5207 C C . SER A 1 639 ? 33.462 -19.710 8.452 1.00 77.75 639 SER A C 1
ATOM 5209 O O . SER A 1 639 ? 33.052 -20.157 9.532 1.00 77.75 639 SER A O 1
ATOM 5211 N N . MET A 1 640 ? 32.684 -19.112 7.543 1.00 83.62 640 MET A N 1
ATOM 5212 C CA . MET A 1 640 ? 31.227 -19.023 7.638 1.00 83.62 640 MET A CA 1
ATOM 5213 C C . MET A 1 640 ? 30.563 -20.381 7.438 1.00 83.62 640 MET A C 1
ATOM 5215 O O . MET A 1 640 ? 29.661 -20.717 8.195 1.00 83.62 640 MET A O 1
ATOM 5219 N N . ASP A 1 641 ? 31.031 -21.199 6.496 1.00 81.94 641 ASP A N 1
ATOM 5220 C CA . ASP A 1 641 ? 30.489 -22.544 6.275 1.00 81.94 641 ASP A CA 1
ATOM 5221 C C . ASP A 1 641 ? 30.728 -23.458 7.479 1.00 81.94 641 ASP A C 1
ATOM 5223 O O . ASP A 1 641 ? 29.834 -24.185 7.917 1.00 81.94 641 ASP A O 1
ATOM 5227 N N . LYS A 1 642 ? 31.916 -23.383 8.088 1.00 84.81 642 LYS A N 1
ATOM 5228 C CA . LYS A 1 642 ? 32.202 -24.091 9.346 1.00 84.81 642 LYS A CA 1
ATOM 5229 C C . LYS A 1 642 ? 31.357 -23.571 10.509 1.00 84.81 642 LYS A C 1
ATOM 5231 O O . LYS A 1 642 ? 30.919 -24.367 11.332 1.00 84.81 642 LYS A O 1
ATOM 5236 N N . LEU A 1 643 ? 31.160 -22.253 10.598 1.00 86.25 643 LEU A N 1
ATOM 5237 C CA . LEU A 1 643 ? 30.333 -21.625 11.635 1.00 86.25 643 LEU A CA 1
ATOM 5238 C C . LEU A 1 643 ? 28.866 -22.073 11.504 1.00 86.25 643 LEU A C 1
ATOM 5240 O O . LEU A 1 643 ? 28.294 -22.562 12.471 1.00 86.25 643 LEU A O 1
ATOM 5244 N N . TRP A 1 644 ? 28.320 -22.027 10.288 1.00 89.00 644 TRP A N 1
ATOM 5245 C CA . TRP A 1 644 ? 26.971 -22.480 9.947 1.00 89.00 644 TRP A CA 1
ATOM 5246 C C . TRP A 1 644 ? 26.719 -23.939 10.335 1.00 89.00 644 TRP A C 1
ATOM 5248 O O . TRP A 1 644 ? 25.731 -24.246 11.000 1.00 89.00 644 TRP A O 1
ATOM 5258 N N . ASN A 1 645 ? 27.641 -24.837 9.972 1.00 89.75 645 ASN A N 1
ATOM 5259 C CA . ASN A 1 645 ? 27.542 -26.256 10.312 1.00 89.75 645 ASN A CA 1
ATOM 5260 C C . ASN A 1 645 ? 27.542 -26.498 11.828 1.00 89.75 645 ASN A C 1
ATOM 5262 O O . ASN A 1 645 ? 26.796 -27.345 12.308 1.00 89.75 645 ASN A O 1
ATOM 5266 N N . LEU A 1 646 ? 28.361 -25.761 12.588 1.00 88.88 646 LEU A N 1
ATOM 5267 C CA . LEU A 1 646 ? 28.389 -25.873 14.049 1.00 88.88 646 LEU A CA 1
ATOM 5268 C C . LEU A 1 646 ? 27.060 -25.420 14.665 1.00 88.88 646 LEU A C 1
ATOM 5270 O O . LEU A 1 646 ? 26.475 -26.172 15.438 1.00 88.88 646 LEU A O 1
ATOM 5274 N N . MET A 1 647 ? 26.563 -24.244 14.276 1.00 91.94 647 MET A N 1
ATOM 5275 C CA . MET A 1 647 ? 25.316 -23.675 14.803 1.00 91.94 647 MET A CA 1
ATOM 5276 C C . MET A 1 647 ? 24.108 -24.577 14.530 1.00 91.94 647 MET A C 1
ATOM 5278 O O . MET A 1 647 ? 23.361 -24.925 15.442 1.00 91.94 647 MET A O 1
ATOM 5282 N N . THR A 1 648 ? 23.933 -24.986 13.271 1.00 90.38 648 THR A N 1
ATOM 5283 C CA . THR A 1 648 ? 22.780 -25.788 12.834 1.00 90.38 648 THR A CA 1
ATOM 5284 C C . THR A 1 648 ? 22.750 -27.155 13.503 1.00 90.38 648 THR A C 1
ATOM 5286 O O . THR A 1 648 ? 21.709 -27.564 14.010 1.00 90.38 648 THR A O 1
ATOM 5289 N N . MET A 1 649 ? 23.886 -27.851 13.571 1.00 91.56 649 MET A N 1
ATOM 5290 C CA . MET A 1 649 ? 23.943 -29.195 14.146 1.00 91.56 649 MET A CA 1
ATOM 5291 C C . MET A 1 649 ? 23.837 -29.209 15.674 1.00 91.56 649 MET A C 1
ATOM 5293 O O . MET A 1 649 ? 23.249 -30.145 16.215 1.00 91.56 649 MET A O 1
ATOM 5297 N N . VAL A 1 650 ? 24.367 -28.200 16.378 1.00 90.50 650 VAL A N 1
ATOM 5298 C CA . VAL A 1 650 ? 24.215 -28.094 17.841 1.00 90.50 650 VAL A CA 1
ATOM 5299 C C . VAL A 1 650 ? 22.767 -27.769 18.205 1.00 90.50 650 VAL A C 1
ATOM 5301 O O . VAL A 1 650 ? 22.186 -28.476 19.027 1.00 90.50 650 VAL A O 1
ATOM 5304 N N . TYR A 1 651 ? 22.137 -26.800 17.534 1.00 92.50 651 TYR A N 1
ATOM 5305 C CA . TYR A 1 651 ? 20.722 -26.493 17.763 1.00 92.50 651 TYR A CA 1
ATOM 5306 C C . TYR A 1 651 ? 19.803 -27.667 17.381 1.00 92.50 651 TYR A C 1
ATOM 5308 O O . TYR A 1 651 ? 18.876 -28.010 18.117 1.00 92.50 651 TYR A O 1
ATOM 5316 N N . LYS A 1 652 ? 20.101 -28.370 16.277 1.00 91.75 652 LYS A N 1
ATOM 5317 C CA . LYS A 1 652 ? 19.396 -29.606 15.900 1.00 91.75 652 LYS A CA 1
ATOM 5318 C C . LYS A 1 652 ? 19.500 -30.667 16.990 1.00 91.75 652 LYS A C 1
ATOM 5320 O O . LYS A 1 652 ? 18.498 -31.297 17.312 1.00 91.75 652 LYS A O 1
ATOM 5325 N N . TRP A 1 653 ? 20.684 -30.860 17.568 1.00 90.56 653 TRP A N 1
ATOM 5326 C CA . TRP A 1 653 ? 20.872 -31.795 18.674 1.00 90.56 653 TRP A CA 1
ATOM 5327 C C . TRP A 1 653 ? 20.059 -31.386 19.913 1.00 90.56 653 TRP A C 1
ATOM 5329 O O . TRP A 1 653 ? 19.395 -32.228 20.509 1.00 90.56 653 TRP A O 1
ATOM 5339 N N . GLN A 1 654 ? 20.021 -30.100 20.263 1.00 90.25 654 GLN A N 1
ATOM 5340 C CA . GLN A 1 654 ? 19.203 -29.607 21.376 1.00 90.25 654 GLN A CA 1
ATOM 5341 C C . GLN A 1 654 ? 17.706 -29.888 21.161 1.00 90.25 654 GLN A C 1
ATOM 5343 O O . GLN A 1 654 ? 17.035 -30.382 22.066 1.00 90.25 654 GLN A O 1
ATOM 5348 N N . LEU A 1 655 ? 17.182 -29.652 19.952 1.00 89.06 655 LEU A N 1
ATOM 5349 C CA . LEU A 1 655 ? 15.789 -29.966 19.616 1.00 89.06 655 LEU A CA 1
ATOM 5350 C C . LEU A 1 655 ? 15.515 -31.465 19.472 1.00 89.06 655 LEU A C 1
ATOM 5352 O O . LEU A 1 655 ? 14.399 -31.914 19.731 1.00 89.06 655 LEU A O 1
ATOM 5356 N N . TYR A 1 656 ? 16.515 -32.260 19.102 1.00 87.62 656 TYR A N 1
ATOM 5357 C CA . TYR A 1 656 ? 16.407 -33.716 19.089 1.00 87.62 656 TYR A CA 1
ATOM 5358 C C . TYR A 1 656 ? 16.096 -34.270 20.489 1.00 87.62 656 TYR A C 1
ATOM 5360 O O . TYR A 1 656 ? 15.316 -35.210 20.622 1.00 87.62 656 TYR A O 1
ATOM 5368 N N . LEU A 1 657 ? 16.623 -33.638 21.544 1.00 82.69 657 LEU A N 1
ATOM 5369 C CA . LEU A 1 657 ? 16.386 -34.040 22.935 1.00 82.69 657 LEU A CA 1
ATOM 5370 C C . LEU A 1 657 ? 15.021 -33.612 23.491 1.00 82.69 657 LEU A C 1
ATOM 5372 O O . LEU A 1 657 ? 14.598 -34.124 24.530 1.00 82.69 657 LEU A O 1
ATOM 5376 N N . THR A 1 658 ? 14.311 -32.694 22.832 1.00 83.12 658 THR A N 1
ATOM 5377 C CA . THR A 1 658 ? 13.026 -32.184 23.324 1.00 83.12 658 THR A CA 1
ATOM 5378 C C . THR A 1 658 ? 11.837 -32.944 22.747 1.00 83.12 658 THR A C 1
ATOM 5380 O O . THR A 1 658 ? 11.821 -33.342 21.582 1.00 83.12 658 THR A O 1
ATOM 5383 N N . ARG A 1 659 ? 10.794 -33.142 23.564 1.00 77.25 659 ARG A N 1
ATOM 5384 C CA . ARG A 1 659 ? 9.576 -33.880 23.176 1.00 77.25 659 ARG A CA 1
ATOM 5385 C C . ARG A 1 659 ? 8.311 -33.022 23.090 1.00 77.25 659 ARG A C 1
ATOM 5387 O O . ARG A 1 659 ? 7.362 -33.438 22.436 1.00 77.25 659 ARG A O 1
ATOM 5394 N N . HIS A 1 660 ? 8.306 -31.838 23.701 1.00 78.75 660 HIS A N 1
ATOM 5395 C CA . HIS A 1 660 ? 7.124 -30.983 23.829 1.00 78.75 660 HIS A CA 1
ATOM 5396 C C . HIS A 1 660 ? 7.405 -29.550 23.361 1.00 78.75 660 HIS A C 1
ATOM 5398 O O . HIS A 1 660 ? 8.541 -29.088 23.450 1.00 78.75 660 HIS A O 1
ATOM 5404 N N . GLN A 1 661 ? 6.361 -28.845 22.910 1.00 77.69 661 GLN A N 1
ATOM 5405 C CA . GLN A 1 661 ? 6.468 -27.497 22.335 1.00 77.69 661 GLN A CA 1
ATOM 5406 C C . GLN A 1 661 ? 6.987 -26.433 23.309 1.00 77.69 661 GLN A C 1
ATOM 5408 O O . GLN A 1 661 ? 7.780 -25.591 22.907 1.00 77.69 661 GLN A O 1
ATOM 5413 N N . HIS A 1 662 ? 6.623 -26.506 24.593 1.00 81.25 662 HIS A N 1
ATOM 5414 C CA . HIS A 1 662 ? 7.060 -25.535 25.605 1.00 81.25 662 HIS A CA 1
ATOM 5415 C C . HIS A 1 662 ? 8.582 -25.551 25.826 1.00 81.25 662 HIS A C 1
ATOM 5417 O O . HIS A 1 662 ? 9.177 -24.505 26.072 1.00 81.25 662 HIS A O 1
ATOM 5423 N N . HIS A 1 663 ? 9.242 -26.697 25.611 1.00 84.94 663 HIS A N 1
ATOM 5424 C CA . HIS A 1 663 ? 10.700 -26.778 25.708 1.00 84.94 663 HIS A CA 1
ATOM 5425 C C . HIS A 1 663 ? 11.419 -25.894 24.675 1.00 84.94 663 HIS A C 1
ATOM 5427 O O . HIS A 1 663 ? 12.572 -25.535 24.894 1.00 84.94 663 HIS A O 1
ATOM 5433 N N . LEU A 1 664 ? 10.782 -25.546 23.548 1.00 87.50 664 LEU A N 1
ATOM 5434 C CA . LEU A 1 664 ? 11.372 -24.640 22.557 1.00 87.50 664 LEU A CA 1
ATOM 5435 C C . LEU A 1 664 ? 11.549 -23.227 23.125 1.00 87.50 664 LEU A C 1
ATOM 5437 O O . LEU A 1 664 ? 12.606 -22.617 22.943 1.00 87.50 664 LEU A O 1
ATOM 5441 N N . LEU A 1 665 ? 10.533 -22.723 23.829 1.00 86.94 665 LEU A N 1
ATOM 5442 C CA . LEU A 1 665 ? 10.600 -21.422 24.487 1.00 86.94 665 LEU A CA 1
ATOM 5443 C C . LEU A 1 665 ? 11.641 -21.448 25.613 1.00 86.94 665 LEU A C 1
ATOM 5445 O O . LEU A 1 665 ? 12.477 -20.551 25.688 1.00 86.94 665 LEU A O 1
ATOM 5449 N N . ASP A 1 666 ? 11.681 -22.530 26.397 1.00 87.19 666 ASP A N 1
ATOM 5450 C CA . ASP A 1 666 ? 12.673 -22.702 27.465 1.00 87.19 666 ASP A CA 1
ATOM 5451 C C . ASP A 1 666 ? 14.116 -22.731 26.940 1.00 87.19 666 ASP A C 1
ATOM 5453 O O . ASP A 1 666 ? 15.017 -22.194 27.585 1.00 87.19 666 ASP A O 1
ATOM 5457 N N . ILE A 1 667 ? 14.364 -23.377 25.793 1.00 90.44 667 ILE A N 1
ATOM 5458 C CA . ILE A 1 667 ? 15.677 -23.360 25.125 1.00 90.44 667 ILE A CA 1
ATOM 5459 C C . ILE A 1 667 ? 16.029 -21.936 24.716 1.00 90.44 667 ILE A C 1
ATOM 5461 O O . ILE A 1 667 ? 17.136 -21.475 24.977 1.00 90.44 667 ILE A O 1
ATOM 5465 N N . THR A 1 668 ? 15.072 -21.229 24.119 1.00 91.12 668 THR A N 1
ATOM 5466 C CA . THR A 1 668 ? 15.273 -19.857 23.646 1.00 91.12 668 THR A CA 1
ATOM 5467 C C . THR A 1 668 ? 15.594 -18.911 24.802 1.00 91.12 668 THR A C 1
ATOM 5469 O O . THR A 1 668 ? 16.506 -18.092 24.705 1.00 91.12 668 THR A O 1
ATOM 5472 N N . PHE A 1 669 ? 14.916 -19.051 25.941 1.00 91.62 669 PHE A N 1
ATOM 5473 C CA . PHE A 1 669 ? 15.181 -18.223 27.119 1.00 91.62 669 PHE A CA 1
ATOM 5474 C C . PHE A 1 669 ? 16.523 -18.546 27.766 1.00 91.62 669 PHE A C 1
ATOM 5476 O O . PHE A 1 669 ? 17.251 -17.617 28.115 1.00 91.62 669 PHE A O 1
ATOM 5483 N N . ARG A 1 670 ? 16.893 -19.831 27.847 1.00 91.69 670 ARG A N 1
ATOM 5484 C CA . ARG A 1 670 ? 18.225 -20.248 28.311 1.00 91.69 670 ARG A CA 1
ATOM 5485 C C . ARG A 1 670 ? 19.337 -19.737 27.398 1.00 91.69 670 ARG A C 1
ATOM 5487 O O . ARG A 1 670 ? 20.356 -19.267 27.903 1.00 91.69 670 ARG A O 1
ATOM 5494 N N . HIS A 1 671 ? 19.116 -19.721 26.084 1.00 93.25 671 HIS A N 1
ATOM 5495 C CA . HIS A 1 671 ? 20.062 -19.138 25.140 1.00 93.25 671 HIS A CA 1
ATOM 5496 C C . HIS A 1 671 ? 20.275 -17.645 25.397 1.00 93.25 671 HIS A C 1
ATOM 5498 O O . HIS A 1 671 ? 21.419 -17.188 25.497 1.00 93.25 671 HIS A O 1
ATOM 5504 N N . LEU A 1 672 ? 19.173 -16.905 25.552 1.00 92.00 672 LEU A N 1
ATOM 5505 C CA . LEU A 1 672 ? 19.164 -15.476 25.857 1.00 92.00 672 LEU A CA 1
ATOM 5506 C C . LEU A 1 672 ? 19.853 -15.167 27.200 1.00 92.00 672 LEU A C 1
ATOM 5508 O O . LEU A 1 672 ? 20.687 -14.265 27.269 1.00 92.00 672 LEU A O 1
ATOM 5512 N N . ASP A 1 673 ? 19.599 -15.957 28.245 1.00 90.19 673 ASP A N 1
ATOM 5513 C CA . ASP A 1 673 ? 20.309 -15.840 29.528 1.00 90.19 673 ASP A CA 1
ATOM 5514 C C . ASP A 1 673 ? 21.801 -16.139 29.398 1.00 90.19 673 ASP A C 1
ATOM 5516 O O . ASP A 1 673 ? 22.651 -15.447 29.963 1.00 90.19 673 ASP A O 1
ATOM 5520 N N . SER A 1 674 ? 22.157 -17.175 28.643 1.00 89.44 674 SER A N 1
ATOM 5521 C CA . SER A 1 674 ? 23.549 -17.574 28.490 1.00 89.44 674 SER A CA 1
ATOM 5522 C C . SER A 1 674 ? 24.357 -16.527 27.710 1.00 89.44 674 SER A C 1
ATOM 5524 O O . SER A 1 674 ? 25.495 -16.253 28.097 1.00 89.44 674 SER A O 1
ATOM 5526 N N . ILE A 1 675 ? 23.782 -15.863 26.693 1.00 91.44 675 ILE A N 1
ATOM 5527 C CA . ILE A 1 675 ? 24.460 -14.741 26.013 1.00 91.44 675 ILE A CA 1
ATOM 5528 C C . ILE A 1 675 ? 24.554 -13.486 26.895 1.00 91.44 675 ILE A C 1
ATOM 5530 O O . ILE A 1 675 ? 25.570 -12.794 26.823 1.00 91.44 675 ILE A O 1
ATOM 5534 N N . ALA A 1 676 ? 23.577 -13.229 27.779 1.00 86.56 676 ALA A N 1
ATOM 5535 C CA . ALA A 1 676 ? 23.643 -12.132 28.757 1.00 86.56 676 ALA A CA 1
ATOM 5536 C C . ALA A 1 676 ? 24.871 -12.265 29.673 1.00 86.56 676 ALA A C 1
ATOM 5538 O O . ALA A 1 676 ? 25.497 -11.275 30.058 1.00 86.56 676 ALA A O 1
ATOM 5539 N N . ASN A 1 677 ? 25.240 -13.511 29.981 1.00 85.31 677 ASN A N 1
ATOM 5540 C CA . ASN A 1 677 ? 26.324 -13.855 30.892 1.00 85.31 677 ASN A CA 1
ATOM 5541 C C . ASN A 1 677 ? 27.720 -13.914 30.237 1.00 85.31 677 ASN A C 1
ATOM 5543 O O . ASN A 1 677 ? 28.709 -13.992 30.965 1.00 85.31 677 ASN A O 1
ATOM 5547 N N . LEU A 1 678 ? 27.849 -13.850 28.901 1.00 83.31 678 LEU A N 1
ATOM 5548 C CA . LEU A 1 678 ? 29.161 -13.924 28.227 1.00 83.31 678 LEU A CA 1
ATOM 5549 C C . LEU A 1 678 ? 30.082 -12.749 28.598 1.00 83.31 678 LEU A C 1
ATOM 5551 O O . LEU A 1 678 ? 31.249 -12.953 28.933 1.00 83.31 678 LEU A O 1
ATOM 5555 N N . TYR A 1 679 ? 29.553 -11.524 28.552 1.00 81.94 679 TYR A N 1
ATOM 5556 C CA . TYR A 1 679 ? 30.262 -10.289 28.897 1.00 81.94 679 TYR A CA 1
ATOM 5557 C C . TYR A 1 679 ? 29.282 -9.267 29.490 1.00 81.94 679 TYR A C 1
ATOM 5559 O O . TYR A 1 679 ? 28.956 -8.279 28.837 1.00 81.94 679 TYR A O 1
ATOM 5567 N N . GLY A 1 680 ? 28.801 -9.507 30.713 1.00 76.12 680 GLY A N 1
ATOM 5568 C CA . GLY A 1 680 ? 27.714 -8.733 31.331 1.00 76.12 680 GLY A CA 1
ATOM 5569 C C . GLY A 1 680 ? 27.805 -7.207 31.149 1.00 76.12 680 GLY A C 1
ATOM 5570 O O . GLY A 1 680 ? 28.838 -6.582 31.420 1.00 76.12 680 GLY A O 1
ATOM 5571 N N . GLU A 1 681 ? 26.705 -6.614 30.685 1.00 80.50 681 GLU A N 1
ATOM 5572 C CA . GLU A 1 681 ? 26.486 -5.170 30.595 1.00 80.50 681 GLU A CA 1
ATOM 5573 C C . GLU A 1 681 ? 24.997 -4.857 30.755 1.00 80.50 681 GLU A C 1
ATOM 5575 O O . GLU A 1 681 ? 24.158 -5.434 30.069 1.00 80.50 681 GLU A O 1
ATOM 5580 N N . GLU A 1 682 ? 24.692 -3.882 31.612 1.00 75.19 682 GLU A N 1
ATOM 5581 C CA . GLU A 1 682 ? 23.329 -3.498 31.995 1.00 75.19 682 GLU A CA 1
ATOM 5582 C C . GLU A 1 682 ? 22.428 -3.177 30.789 1.00 75.19 682 GLU A C 1
ATOM 5584 O O . GLU A 1 682 ? 21.282 -3.615 30.731 1.00 75.19 682 GLU A O 1
ATOM 5589 N N . LYS A 1 683 ? 22.960 -2.488 29.770 1.00 72.81 683 LYS A N 1
ATOM 5590 C CA . LYS A 1 683 ? 22.211 -2.148 28.548 1.00 72.81 683 LYS A CA 1
ATOM 5591 C C . LYS A 1 683 ? 21.789 -3.375 27.736 1.00 72.81 683 LYS A C 1
ATOM 5593 O O . LYS A 1 683 ? 20.690 -3.392 27.193 1.00 72.81 683 LYS A O 1
ATOM 5598 N N . HIS A 1 684 ? 22.648 -4.389 27.657 1.00 78.38 684 HIS A N 1
ATOM 5599 C CA . HIS A 1 684 ? 22.357 -5.623 26.926 1.00 78.38 684 HIS A CA 1
ATOM 5600 C C . HIS A 1 684 ? 21.408 -6.525 27.717 1.00 78.38 684 HIS A C 1
ATOM 5602 O O . HIS A 1 684 ? 20.539 -7.149 27.119 1.00 78.38 684 HIS A O 1
ATOM 5608 N N . THR A 1 685 ? 21.508 -6.537 29.050 1.00 81.75 685 THR A N 1
ATOM 5609 C CA . THR A 1 685 ? 20.538 -7.222 29.916 1.00 81.75 685 THR A CA 1
ATOM 5610 C C . THR A 1 685 ? 19.127 -6.670 29.706 1.00 81.75 685 THR A C 1
ATOM 5612 O O . THR A 1 685 ? 18.212 -7.447 29.468 1.00 81.75 685 THR A O 1
ATOM 5615 N N . LEU A 1 686 ? 18.963 -5.342 29.657 1.00 77.25 686 LEU A N 1
ATOM 5616 C CA . LEU A 1 686 ? 17.667 -4.714 29.361 1.00 77.25 686 LEU A CA 1
ATOM 5617 C C . LEU A 1 686 ? 17.119 -5.096 27.975 1.00 77.25 686 LEU A C 1
ATOM 5619 O O . LEU A 1 686 ? 15.918 -5.308 27.825 1.00 77.25 686 LEU A O 1
ATOM 5623 N N . LEU A 1 687 ? 17.988 -5.194 26.964 1.00 80.06 687 LEU A N 1
ATOM 5624 C CA . LEU A 1 687 ? 17.600 -5.603 25.610 1.00 80.06 687 LEU A CA 1
ATOM 5625 C C . LEU A 1 687 ? 17.162 -7.075 25.554 1.00 80.06 687 LEU A C 1
ATOM 5627 O O . LEU A 1 687 ? 16.206 -7.426 24.861 1.00 80.06 687 LEU A O 1
ATOM 5631 N N . ILE A 1 688 ? 17.841 -7.931 26.313 1.00 86.12 688 ILE A N 1
ATOM 5632 C CA . ILE A 1 688 ? 17.513 -9.350 26.453 1.00 86.12 688 ILE A CA 1
ATOM 5633 C C . ILE A 1 688 ? 16.186 -9.528 27.194 1.00 86.12 688 ILE A C 1
ATOM 5635 O O . ILE A 1 688 ? 15.338 -10.286 26.727 1.00 86.12 688 ILE A O 1
ATOM 5639 N N . ASP A 1 689 ? 15.965 -8.794 28.284 1.00 84.31 689 ASP A N 1
ATOM 5640 C CA . ASP A 1 689 ? 14.700 -8.818 29.025 1.00 84.31 689 ASP A CA 1
ATOM 5641 C C . ASP A 1 689 ? 13.538 -8.324 28.159 1.00 84.31 689 ASP A C 1
ATOM 5643 O O . ASP A 1 689 ? 12.474 -8.943 28.136 1.00 84.31 689 ASP A O 1
ATOM 5647 N N . PHE A 1 690 ? 13.748 -7.255 27.382 1.00 83.56 690 PHE A N 1
ATOM 5648 C CA . PHE A 1 690 ? 12.785 -6.803 26.378 1.00 83.56 690 PHE A CA 1
ATOM 5649 C C . PHE A 1 690 ? 12.465 -7.921 25.378 1.00 83.56 690 PHE A C 1
ATOM 5651 O O . PHE A 1 690 ? 11.302 -8.275 25.215 1.00 83.56 690 PHE A O 1
ATOM 5658 N N . THR A 1 691 ? 13.490 -8.542 24.786 1.00 84.88 691 THR A N 1
ATOM 5659 C CA . THR A 1 691 ? 13.328 -9.638 23.814 1.00 84.88 691 THR A CA 1
ATOM 5660 C C . THR A 1 691 ? 12.540 -10.811 24.397 1.00 84.88 691 THR A C 1
ATOM 5662 O O . THR A 1 691 ? 11.644 -11.344 23.745 1.00 84.88 691 THR A O 1
ATOM 5665 N N . LYS A 1 692 ? 12.853 -11.218 25.632 1.00 85.75 692 LYS A N 1
ATOM 5666 C CA . LYS A 1 692 ? 12.157 -12.304 26.330 1.00 85.75 692 LYS A CA 1
ATOM 5667 C C . LYS A 1 692 ? 10.682 -11.997 26.530 1.00 85.75 692 LYS A C 1
ATOM 5669 O O . LYS A 1 692 ? 9.860 -12.862 26.251 1.00 85.75 692 LYS A O 1
ATOM 5674 N N . ASN A 1 693 ? 10.358 -10.785 26.978 1.00 84.31 693 ASN A N 1
ATOM 5675 C CA . ASN A 1 693 ? 8.973 -10.365 27.174 1.00 84.31 693 ASN A CA 1
ATOM 5676 C C . ASN A 1 693 ? 8.213 -10.350 25.843 1.00 84.31 693 ASN A C 1
ATOM 5678 O O . ASN A 1 693 ? 7.144 -10.941 25.762 1.00 84.31 693 ASN A O 1
ATOM 5682 N N . THR A 1 694 ? 8.800 -9.801 24.777 1.00 81.44 694 THR A N 1
ATOM 5683 C CA . THR A 1 694 ? 8.169 -9.788 23.448 1.00 81.44 694 THR A CA 1
ATOM 5684 C C . THR A 1 694 ? 7.915 -11.204 22.915 1.00 81.44 694 THR A C 1
ATOM 5686 O O . THR A 1 694 ? 6.834 -11.493 22.404 1.00 81.44 694 THR A O 1
ATOM 5689 N N . LEU A 1 695 ? 8.880 -12.121 23.065 1.00 83.06 695 LEU A N 1
ATOM 5690 C CA . LEU A 1 695 ? 8.709 -13.524 22.668 1.00 83.06 695 LEU A CA 1
ATOM 5691 C C . LEU A 1 695 ? 7.682 -14.257 23.538 1.00 83.06 695 LEU A C 1
ATOM 5693 O O . LEU A 1 695 ? 6.959 -15.110 23.027 1.00 83.06 695 LEU A O 1
ATOM 5697 N N . LEU A 1 696 ? 7.610 -13.937 24.833 1.00 83.69 696 LEU A N 1
ATOM 5698 C CA . LEU A 1 696 ? 6.624 -14.501 25.752 1.00 83.69 696 LEU A CA 1
ATOM 5699 C C . LEU A 1 696 ? 5.209 -14.045 25.394 1.00 83.69 696 LEU A C 1
ATOM 5701 O O . LEU A 1 696 ? 4.303 -14.870 25.338 1.00 83.69 696 LEU A O 1
ATOM 5705 N N . ASP A 1 697 ? 5.032 -12.754 25.118 1.00 79.56 697 ASP A N 1
ATOM 5706 C CA . ASP A 1 697 ? 3.753 -12.173 24.710 1.00 79.56 697 ASP A CA 1
ATOM 5707 C C . ASP A 1 697 ? 3.283 -12.781 23.381 1.00 79.56 697 ASP A C 1
ATOM 5709 O O . ASP A 1 697 ? 2.134 -13.212 23.270 1.00 79.56 697 ASP A O 1
ATOM 5713 N N . PHE A 1 698 ? 4.189 -12.928 22.407 1.00 80.94 698 PHE A N 1
ATOM 5714 C CA . PHE A 1 698 ? 3.906 -13.640 21.159 1.00 80.94 698 PHE A CA 1
ATOM 5715 C C . PHE A 1 698 ? 3.523 -15.108 21.402 1.00 80.94 698 PHE A C 1
ATOM 5717 O O . PHE A 1 698 ? 2.502 -15.575 20.893 1.00 80.94 698 PHE A O 1
ATOM 5724 N N . TRP A 1 699 ? 4.295 -15.839 22.207 1.00 81.62 699 TRP A N 1
ATOM 5725 C CA . TRP A 1 699 ? 4.025 -17.248 22.499 1.00 81.62 699 TRP A CA 1
ATOM 5726 C C . TRP A 1 699 ? 2.674 -17.443 23.199 1.00 81.62 699 TRP A C 1
ATOM 5728 O O . TRP A 1 699 ? 1.910 -18.332 22.825 1.00 81.62 699 TRP A O 1
ATOM 5738 N N . ASN A 1 700 ? 2.347 -16.572 24.157 1.00 81.31 700 ASN A N 1
ATOM 5739 C CA . ASN A 1 700 ? 1.069 -16.570 24.869 1.00 81.31 700 ASN A CA 1
ATOM 5740 C C . ASN A 1 700 ? -0.113 -16.151 23.982 1.00 81.31 700 ASN A C 1
ATOM 5742 O O . ASN A 1 700 ? -1.249 -16.511 24.283 1.00 81.31 700 ASN A O 1
ATOM 5746 N N . SER A 1 701 ? 0.134 -15.401 22.904 1.00 77.88 701 SER A N 1
ATOM 5747 C CA . SER A 1 701 ? -0.895 -15.048 21.917 1.00 77.88 701 SER A CA 1
ATOM 5748 C C . SER A 1 701 ? -1.237 -16.195 20.955 1.00 77.88 701 SER A C 1
ATOM 5750 O O . SER A 1 701 ? -2.307 -16.181 20.349 1.00 77.88 701 SER A O 1
ATOM 5752 N N . CYS A 1 702 ? -0.359 -17.198 20.829 1.00 76.00 702 CYS A N 1
ATOM 5753 C CA . CYS A 1 702 ? -0.566 -18.377 19.987 1.00 76.00 702 CYS A CA 1
ATOM 5754 C C . CYS A 1 702 ? -1.423 -19.438 20.694 1.00 76.00 702 CYS A C 1
ATOM 5756 O O . CYS A 1 702 ? -1.221 -19.728 21.875 1.00 76.00 702 CYS A O 1
ATOM 5758 N N . SER A 1 703 ? -2.303 -20.102 19.943 1.00 80.81 703 SER A N 1
ATOM 5759 C CA . SER A 1 703 ? -3.006 -21.308 20.404 1.00 80.81 703 SER A CA 1
ATOM 5760 C C . SER A 1 703 ? -2.068 -22.519 20.562 1.00 80.81 703 SER A C 1
ATOM 5762 O O . SER A 1 703 ? -0.963 -22.546 20.018 1.00 80.81 703 SER A O 1
ATOM 5764 N N . ASP A 1 704 ? -2.510 -23.561 21.275 1.00 78.12 704 ASP A N 1
ATOM 5765 C CA . ASP A 1 704 ? -1.707 -24.778 21.485 1.00 78.12 704 ASP A CA 1
ATOM 5766 C C . ASP A 1 704 ? -1.310 -25.468 20.167 1.00 78.12 704 ASP A C 1
ATOM 5768 O O . ASP A 1 704 ? -0.172 -25.921 20.031 1.00 78.12 704 ASP A O 1
ATOM 5772 N N . ASP A 1 705 ? -2.212 -25.503 19.180 1.00 76.31 705 ASP A N 1
ATOM 5773 C CA . ASP A 1 705 ? -1.943 -26.072 17.851 1.00 76.31 705 ASP A CA 1
ATOM 5774 C C . ASP A 1 705 ? -0.912 -25.242 17.077 1.00 76.31 705 ASP A C 1
ATOM 5776 O O . ASP A 1 705 ? -0.051 -25.772 16.367 1.00 76.31 705 ASP A O 1
ATOM 5780 N N . GLU A 1 706 ? -0.951 -23.925 17.249 1.00 75.56 706 GLU A N 1
ATOM 5781 C CA . GLU A 1 706 ? 0.012 -23.016 16.652 1.00 75.56 706 GLU A CA 1
ATOM 5782 C C . GLU A 1 706 ? 1.395 -23.155 17.273 1.00 75.56 706 GLU A C 1
ATOM 5784 O O . GLU A 1 706 ? 2.375 -23.220 16.533 1.00 75.56 706 GLU A O 1
ATOM 5789 N N . GLN A 1 707 ? 1.486 -23.253 18.599 1.00 81.12 707 GLN A N 1
ATOM 5790 C CA . GLN A 1 707 ? 2.737 -23.539 19.302 1.00 81.12 707 GLN A CA 1
ATOM 5791 C C . GLN A 1 707 ? 3.322 -24.891 18.866 1.00 81.12 707 GLN A C 1
ATOM 5793 O O . GLN A 1 707 ? 4.535 -25.010 18.647 1.00 81.12 707 GLN A O 1
ATOM 5798 N N . LEU A 1 708 ? 2.467 -25.900 18.664 1.00 80.44 708 LEU A N 1
ATOM 5799 C CA . LEU A 1 708 ? 2.877 -27.213 18.169 1.00 80.44 708 LEU A CA 1
ATOM 5800 C C . LEU A 1 708 ? 3.415 -27.136 16.742 1.00 80.44 708 LEU A C 1
ATOM 5802 O O . LEU A 1 708 ? 4.419 -27.780 16.425 1.00 80.44 708 LEU A O 1
ATOM 5806 N N . SER A 1 709 ? 2.761 -26.345 15.891 1.00 76.50 709 SER A N 1
ATOM 5807 C CA . SER A 1 709 ? 3.204 -26.080 14.525 1.00 76.50 709 SER A CA 1
ATOM 5808 C C . SER A 1 709 ? 4.583 -25.412 14.522 1.00 76.50 709 SER A C 1
ATOM 5810 O O . SER A 1 709 ? 5.494 -25.959 13.904 1.00 76.50 709 SER A O 1
ATOM 5812 N N . ILE A 1 710 ? 4.810 -24.351 15.320 1.00 78.38 710 ILE A N 1
ATOM 5813 C CA . ILE A 1 710 ? 6.136 -23.703 15.472 1.00 78.38 710 ILE A CA 1
ATOM 5814 C C . ILE A 1 710 ? 7.210 -24.745 15.795 1.00 78.38 710 ILE A C 1
ATOM 5816 O O . ILE A 1 710 ? 8.261 -24.810 15.147 1.00 78.38 710 ILE A O 1
ATOM 5820 N N . PHE A 1 711 ? 6.942 -25.585 16.792 1.00 83.88 711 PHE A N 1
ATOM 5821 C CA . PHE A 1 711 ? 7.867 -26.619 17.233 1.00 83.88 711 PHE A CA 1
ATOM 5822 C C . PHE A 1 711 ? 8.174 -27.653 16.141 1.00 83.88 711 PHE A C 1
ATOM 5824 O O . PHE A 1 711 ? 9.342 -27.985 15.913 1.00 83.88 711 PHE A O 1
ATOM 5831 N N . ARG A 1 712 ? 7.150 -28.142 15.432 1.00 81.56 712 ARG A N 1
ATOM 5832 C CA . ARG A 1 712 ? 7.309 -29.114 14.340 1.00 81.56 712 ARG A CA 1
ATOM 5833 C C . ARG A 1 712 ? 8.060 -28.519 13.154 1.00 81.56 712 ARG A C 1
ATOM 5835 O O . ARG A 1 712 ? 8.965 -29.174 12.647 1.00 81.56 712 ARG A O 1
ATOM 5842 N N . THR A 1 713 ? 7.767 -27.279 12.774 1.00 78.19 713 THR A N 1
ATOM 5843 C CA . THR A 1 713 ? 8.467 -26.571 11.694 1.00 78.19 713 THR A CA 1
ATOM 5844 C C . THR A 1 713 ? 9.952 -26.391 12.015 1.00 78.19 713 THR A C 1
ATOM 5846 O O . THR A 1 713 ? 10.794 -26.632 11.154 1.00 78.19 713 THR A O 1
ATOM 5849 N N . ASN A 1 714 ? 10.302 -26.058 13.266 1.00 82.50 714 ASN A N 1
ATOM 5850 C CA . ASN A 1 714 ? 11.701 -25.973 13.713 1.00 82.50 714 ASN A CA 1
ATOM 5851 C C . ASN A 1 714 ? 12.438 -27.313 13.554 1.00 82.50 714 ASN A C 1
ATOM 5853 O O . ASN A 1 714 ? 13.565 -27.348 13.056 1.00 82.50 714 ASN A O 1
ATOM 5857 N N . LYS A 1 715 ? 11.799 -28.421 13.947 1.00 84.12 715 LYS A N 1
ATOM 5858 C CA . LYS A 1 715 ? 12.373 -29.765 13.798 1.00 84.12 715 LYS A CA 1
ATOM 5859 C C . LYS A 1 715 ? 12.519 -30.182 12.338 1.00 84.12 715 LYS A C 1
ATOM 5861 O O . LYS A 1 715 ? 13.602 -30.619 11.958 1.00 84.12 715 LYS A O 1
ATOM 5866 N N . ALA A 1 716 ? 11.467 -30.007 11.541 1.00 80.50 716 ALA A N 1
ATOM 5867 C CA . ALA A 1 716 ? 11.452 -30.369 10.127 1.00 80.50 716 ALA A CA 1
ATOM 5868 C C . ALA A 1 716 ? 12.513 -29.590 9.337 1.00 80.50 716 ALA A C 1
ATOM 5870 O O . ALA A 1 716 ? 13.266 -30.172 8.563 1.00 80.50 716 ALA A O 1
ATOM 5871 N N . TRP A 1 717 ? 12.657 -28.285 9.592 1.00 82.38 717 TRP A N 1
ATOM 5872 C CA . TRP A 1 717 ? 13.679 -27.472 8.931 1.00 82.38 717 TRP A CA 1
ATOM 5873 C C . TRP A 1 717 ? 15.099 -27.952 9.251 1.00 82.38 717 TRP A C 1
ATOM 5875 O O . TRP A 1 717 ? 15.949 -28.008 8.366 1.00 82.38 717 TRP A O 1
ATOM 5885 N N . LEU A 1 718 ? 15.363 -28.346 10.503 1.00 85.00 718 LEU A N 1
ATOM 5886 C CA . LEU A 1 718 ? 16.682 -28.840 10.898 1.00 85.00 718 LEU A CA 1
ATOM 5887 C C . LEU A 1 718 ? 16.956 -30.287 10.455 1.00 85.00 718 LEU A C 1
ATOM 5889 O O . LEU A 1 718 ? 18.104 -30.744 10.478 1.00 85.00 718 LEU A O 1
ATOM 5893 N N . GLU A 1 719 ? 15.930 -31.039 10.062 1.00 82.12 719 GLU A N 1
ATOM 5894 C CA . GLU A 1 719 ? 16.051 -32.448 9.689 1.00 82.12 719 GLU A CA 1
ATOM 5895 C C . GLU A 1 719 ? 17.027 -32.653 8.522 1.00 82.12 719 GLU A C 1
ATOM 5897 O O . GLU A 1 719 ? 17.829 -33.588 8.551 1.00 82.12 719 GLU A O 1
ATOM 5902 N N . PHE A 1 720 ? 17.074 -31.704 7.586 1.00 79.38 720 PHE A N 1
ATOM 5903 C CA . PHE A 1 720 ? 17.911 -31.765 6.387 1.00 79.38 720 PHE A CA 1
ATOM 5904 C C . PHE A 1 720 ? 19.419 -31.568 6.636 1.00 79.38 720 PHE A C 1
ATOM 5906 O O . PHE A 1 720 ? 20.226 -31.902 5.768 1.00 79.38 720 PHE A O 1
ATOM 5913 N N . PHE A 1 721 ? 19.838 -31.081 7.811 1.00 84.12 721 PHE A N 1
ATOM 5914 C CA . PHE A 1 721 ? 21.263 -30.916 8.132 1.00 84.12 721 PHE A CA 1
ATOM 5915 C C . PHE A 1 721 ? 21.851 -32.195 8.725 1.00 84.12 721 PHE A C 1
ATOM 5917 O O . PHE A 1 721 ? 21.427 -32.653 9.786 1.00 84.12 721 PHE A O 1
ATOM 5924 N N . ASN A 1 722 ? 22.864 -32.766 8.077 1.00 84.25 722 ASN A N 1
ATOM 5925 C CA . ASN A 1 722 ? 23.549 -33.960 8.571 1.00 84.25 722 ASN A CA 1
ATOM 5926 C C . ASN A 1 722 ? 25.073 -33.828 8.450 1.00 84.25 722 ASN A C 1
ATOM 5928 O O . ASN A 1 722 ? 25.745 -34.602 7.765 1.00 84.25 722 ASN A O 1
ATOM 5932 N N . THR A 1 723 ? 25.623 -32.797 9.093 1.00 86.00 723 THR A N 1
ATOM 5933 C CA . THR A 1 723 ? 27.067 -32.546 9.109 1.00 86.00 723 THR A CA 1
ATOM 5934 C C . THR A 1 723 ? 27.710 -33.161 10.350 1.00 86.00 723 THR A C 1
ATOM 5936 O O . THR A 1 723 ? 27.196 -33.076 11.465 1.00 86.00 723 THR A O 1
ATOM 5939 N N . LYS A 1 724 ? 28.884 -33.767 10.169 1.00 85.94 724 LYS A N 1
ATOM 5940 C CA . LYS A 1 724 ? 29.678 -34.354 11.255 1.00 85.94 724 LYS A CA 1
ATOM 5941 C C . LYS A 1 724 ? 30.310 -33.249 12.095 1.00 85.94 724 LYS A C 1
ATOM 5943 O O . LYS A 1 724 ? 31.110 -32.467 11.580 1.00 85.94 724 LYS A O 1
ATOM 5948 N N . ILE A 1 725 ? 29.997 -33.209 13.386 1.00 87.00 725 ILE A N 1
ATOM 5949 C CA . ILE A 1 725 ? 30.548 -32.234 14.325 1.00 87.00 725 ILE A CA 1
ATOM 5950 C C . ILE A 1 725 ? 31.473 -32.937 15.306 1.00 87.00 725 ILE A C 1
ATOM 5952 O O . ILE A 1 725 ? 31.041 -33.689 16.177 1.00 87.00 725 ILE A O 1
ATOM 5956 N N . SER A 1 726 ? 32.766 -32.623 15.220 1.00 79.69 726 SER A N 1
ATOM 5957 C CA . SER A 1 726 ? 33.804 -33.240 16.052 1.00 79.69 726 SER A CA 1
ATOM 5958 C C . SER A 1 726 ? 33.548 -33.098 17.555 1.00 79.69 726 SER A C 1
ATOM 5960 O O . SER A 1 726 ? 33.977 -33.947 18.329 1.00 79.69 726 SER A O 1
ATOM 5962 N N . LEU A 1 727 ? 32.866 -32.036 18.001 1.00 81.38 727 LEU A N 1
ATOM 5963 C CA . LEU A 1 727 ? 32.466 -31.903 19.403 1.00 81.38 727 LEU A CA 1
ATOM 5964 C C . LEU A 1 727 ? 31.404 -32.943 19.786 1.00 81.38 727 LEU A C 1
ATOM 5966 O O . LEU A 1 727 ? 31.635 -33.701 20.720 1.00 81.38 727 LEU A O 1
ATOM 5970 N N . LEU A 1 728 ? 30.293 -33.022 19.048 1.00 81.19 728 LEU A N 1
ATOM 5971 C CA . LEU A 1 728 ? 29.194 -33.948 19.344 1.00 81.19 728 LEU A CA 1
ATOM 5972 C C . LEU A 1 728 ? 29.631 -35.414 19.227 1.00 81.19 728 LEU A C 1
ATOM 5974 O O . LEU A 1 728 ? 29.216 -36.241 20.033 1.00 81.19 728 LEU A O 1
ATOM 5978 N N . ILE A 1 729 ? 30.525 -35.726 18.286 1.00 79.19 729 ILE A N 1
ATOM 5979 C CA . ILE A 1 729 ? 31.116 -37.064 18.148 1.00 79.19 729 ILE A CA 1
ATOM 5980 C C . ILE A 1 729 ? 31.983 -37.407 19.367 1.00 79.19 729 ILE A C 1
ATOM 5982 O O . ILE A 1 729 ? 31.832 -38.482 19.941 1.00 79.19 729 ILE A O 1
ATOM 5986 N N . ARG A 1 730 ? 32.857 -36.489 19.814 1.00 75.00 730 ARG A N 1
ATOM 5987 C CA . ARG A 1 730 ? 33.703 -36.706 21.007 1.00 75.00 730 ARG A CA 1
ATOM 5988 C C . ARG A 1 730 ? 32.894 -36.844 22.295 1.00 75.00 730 ARG A C 1
ATOM 5990 O O . ARG A 1 730 ? 33.300 -37.589 23.178 1.00 75.00 730 ARG A O 1
ATOM 5997 N N . LEU A 1 731 ? 31.769 -36.137 22.398 1.00 74.50 731 LEU A N 1
ATOM 5998 C CA . LEU A 1 731 ? 30.851 -36.237 23.537 1.00 74.50 731 LEU A CA 1
ATOM 5999 C C . LEU A 1 731 ? 29.967 -37.498 23.483 1.00 74.50 731 LEU A C 1
ATOM 6001 O O . LEU A 1 731 ? 29.253 -37.779 24.441 1.00 74.50 731 LEU A O 1
ATOM 6005 N N . GLY A 1 732 ? 30.017 -38.271 22.391 1.00 73.94 732 GLY A N 1
ATOM 6006 C CA . GLY A 1 732 ? 29.196 -39.470 22.208 1.00 73.94 732 GLY A CA 1
ATOM 6007 C C . GLY A 1 732 ? 27.732 -39.171 21.875 1.00 73.94 732 GLY A C 1
ATOM 6008 O O . GLY A 1 732 ? 26.876 -40.031 22.049 1.00 73.94 732 GLY A O 1
ATOM 6009 N N . PHE A 1 733 ? 27.425 -37.959 21.408 1.00 81.88 733 PHE A N 1
ATOM 6010 C CA . PHE A 1 733 ? 26.072 -37.529 21.041 1.00 81.88 733 PHE A CA 1
ATOM 6011 C C . PHE A 1 733 ? 25.764 -37.744 19.560 1.00 81.88 733 PHE A C 1
ATOM 6013 O O . PHE A 1 733 ? 24.598 -37.764 19.170 1.00 81.88 733 PHE A O 1
ATOM 6020 N N . GLN A 1 734 ? 26.800 -37.914 18.737 1.00 85.38 734 GLN A N 1
ATOM 6021 C CA . GLN A 1 734 ? 26.692 -38.122 17.299 1.00 85.38 734 GLN A CA 1
ATOM 6022 C C . GLN A 1 734 ? 27.574 -39.298 16.858 1.00 85.38 734 GLN A C 1
ATOM 6024 O O . GLN A 1 734 ? 28.711 -39.450 17.300 1.00 85.38 734 GLN A O 1
ATOM 6029 N N . THR A 1 735 ? 27.051 -40.124 15.961 1.00 78.25 735 THR A N 1
ATOM 6030 C CA . THR A 1 735 ? 27.789 -41.184 15.268 1.00 78.25 735 THR A CA 1
ATOM 6031 C C . THR A 1 735 ? 28.708 -40.604 14.188 1.00 78.25 735 THR A C 1
ATOM 6033 O O . THR A 1 735 ? 28.544 -39.468 13.738 1.00 78.25 735 THR A O 1
ATOM 6036 N N . LEU A 1 736 ? 29.661 -41.405 13.703 1.00 75.38 736 LEU A N 1
ATOM 6037 C CA . LEU A 1 736 ? 30.532 -41.010 12.588 1.00 75.38 736 LEU A CA 1
ATOM 6038 C C . LEU A 1 736 ? 29.781 -40.829 11.265 1.00 75.38 736 LEU A C 1
ATOM 6040 O O . LEU A 1 736 ? 30.340 -40.230 10.349 1.00 75.38 736 LEU A O 1
ATOM 6044 N N . ASP A 1 737 ? 28.535 -41.288 11.174 1.00 73.38 737 ASP A N 1
ATOM 6045 C CA . ASP A 1 737 ? 27.657 -41.115 10.014 1.00 73.38 737 ASP A CA 1
ATOM 6046 C C . ASP A 1 737 ? 26.758 -39.871 10.131 1.00 73.38 737 ASP A C 1
ATOM 6048 O O . ASP A 1 737 ? 25.962 -39.595 9.239 1.00 73.38 737 ASP A O 1
ATOM 6052 N N . GLY A 1 738 ? 26.916 -39.090 11.208 1.00 71.38 738 GLY A N 1
ATOM 6053 C CA . GLY A 1 738 ? 26.214 -37.822 11.430 1.00 71.38 738 GLY A CA 1
ATOM 6054 C C . GLY A 1 738 ? 24.889 -37.940 12.199 1.00 71.38 738 GLY A C 1
ATOM 6055 O O . GLY A 1 738 ? 24.377 -36.933 12.687 1.00 71.38 738 GLY A O 1
ATOM 6056 N N . ASN A 1 739 ? 24.381 -39.156 12.417 1.00 81.62 739 ASN A N 1
ATOM 6057 C CA . ASN A 1 739 ? 23.153 -39.400 13.186 1.00 81.62 739 ASN A CA 1
ATOM 6058 C C . ASN A 1 739 ? 23.368 -39.226 14.696 1.00 81.62 739 ASN A C 1
ATOM 6060 O O . ASN A 1 739 ? 24.438 -39.575 15.201 1.00 81.62 739 ASN A O 1
ATOM 6064 N N . PHE A 1 740 ? 22.352 -38.752 15.423 1.00 87.31 740 PHE A N 1
ATOM 6065 C CA . PHE A 1 740 ? 22.408 -38.610 16.882 1.00 87.31 740 PHE A CA 1
ATOM 6066 C C . PHE A 1 740 ? 22.157 -39.925 17.624 1.00 87.31 740 PHE A C 1
ATOM 6068 O O . PHE A 1 740 ? 21.496 -40.828 17.117 1.00 87.31 740 PHE A O 1
ATOM 6075 N N . ILE A 1 741 ? 22.700 -40.027 18.838 1.00 79.88 741 ILE A N 1
ATOM 6076 C CA . ILE A 1 741 ? 22.600 -41.212 19.696 1.00 79.88 741 ILE A CA 1
ATOM 6077 C C . ILE A 1 741 ? 21.624 -40.913 20.838 1.00 79.88 741 ILE A C 1
ATOM 6079 O O . ILE A 1 741 ? 21.815 -39.964 21.593 1.00 79.88 741 ILE A O 1
ATOM 6083 N N . GLU A 1 742 ? 20.575 -41.728 20.966 1.00 60.34 742 GLU A N 1
ATOM 6084 C CA . GLU A 1 742 ? 19.467 -41.492 21.906 1.00 60.34 742 GLU A CA 1
ATOM 6085 C C . GLU A 1 742 ? 19.798 -41.860 23.367 1.00 60.34 742 GLU A C 1
ATOM 6087 O O . GLU A 1 742 ? 19.184 -41.322 24.286 1.00 60.34 742 GLU A O 1
ATOM 6092 N N . ASN A 1 743 ? 20.797 -42.728 23.587 1.00 57.62 743 ASN A N 1
ATOM 6093 C CA . ASN A 1 743 ? 21.142 -43.297 24.897 1.00 57.62 743 ASN A CA 1
ATOM 6094 C C . ASN A 1 743 ? 22.666 -43.444 25.096 1.00 57.62 743 ASN A C 1
ATOM 6096 O O . ASN A 1 743 ? 23.177 -44.553 25.256 1.00 57.62 743 ASN A O 1
ATOM 6100 N N . ALA A 1 744 ? 23.420 -42.342 25.084 1.00 52.50 744 ALA A N 1
ATOM 6101 C CA . ALA A 1 744 ? 24.776 -42.368 25.643 1.00 52.50 744 ALA A CA 1
ATOM 6102 C C . ALA A 1 744 ? 24.684 -42.357 27.184 1.00 52.50 744 ALA A C 1
ATOM 6104 O O . ALA A 1 744 ? 23.790 -41.710 27.714 1.00 52.50 744 ALA A O 1
ATOM 6105 N N . ASN A 1 745 ? 25.555 -43.103 27.882 1.00 54.16 745 ASN A N 1
ATOM 6106 C CA . ASN A 1 745 ? 25.631 -43.279 29.350 1.00 54.16 745 ASN A CA 1
ATOM 6107 C C . ASN A 1 745 ? 24.692 -42.383 30.190 1.00 54.16 745 ASN A C 1
ATOM 6109 O O . ASN A 1 745 ? 24.955 -41.185 30.325 1.00 54.16 745 ASN A O 1
ATOM 6113 N N . GLU A 1 746 ? 23.652 -42.982 30.795 1.00 56.72 746 GLU A N 1
ATOM 6114 C CA . GLU A 1 746 ? 22.525 -42.277 31.434 1.00 56.72 746 GLU A CA 1
ATOM 6115 C C . GLU A 1 746 ? 22.949 -41.112 32.337 1.00 56.72 746 GLU A C 1
ATOM 6117 O O . GLU A 1 746 ? 22.383 -40.037 32.200 1.00 56.72 746 GLU A O 1
ATOM 6122 N N . SER A 1 747 ? 23.972 -41.260 33.189 1.00 61.28 747 SER A N 1
ATOM 6123 C CA . SER A 1 747 ? 24.370 -40.195 34.129 1.00 61.28 747 SER A CA 1
ATOM 6124 C C . SER A 1 747 ? 25.072 -39.003 33.460 1.00 61.28 747 SER A C 1
ATOM 6126 O O . SER A 1 747 ? 24.765 -37.858 33.773 1.00 61.28 747 SER A O 1
ATOM 6128 N N . TYR A 1 748 ? 26.009 -39.242 32.536 1.00 64.94 748 TYR A N 1
ATOM 6129 C CA . TYR A 1 748 ? 26.767 -38.170 31.875 1.00 64.94 748 TYR A CA 1
ATOM 6130 C C . TYR A 1 748 ? 25.902 -37.416 30.871 1.00 64.94 748 TYR A C 1
ATOM 6132 O O . TYR A 1 748 ? 25.982 -36.197 30.756 1.00 64.94 748 TYR A O 1
ATOM 6140 N N . PHE A 1 749 ? 25.062 -38.150 30.149 1.00 69.25 749 PHE A N 1
ATOM 6141 C CA . PHE A 1 749 ? 24.148 -37.569 29.183 1.00 69.25 749 PHE A CA 1
ATOM 6142 C C . PHE A 1 749 ? 23.026 -36.782 29.872 1.00 69.25 749 PHE A C 1
ATOM 6144 O O . PHE A 1 749 ? 22.577 -35.776 29.326 1.00 69.25 749 PHE A O 1
ATOM 6151 N N . GLN A 1 750 ? 22.617 -37.175 31.086 1.00 70.12 750 GLN A N 1
ATOM 6152 C CA . GLN A 1 750 ? 21.619 -36.429 31.853 1.00 70.12 750 GLN A CA 1
ATOM 6153 C C . GLN A 1 750 ? 22.081 -35.006 32.191 1.00 70.12 750 GLN A C 1
ATOM 6155 O O . GLN A 1 750 ? 21.311 -34.071 32.010 1.00 70.12 750 GLN A O 1
ATOM 6160 N N . GLU A 1 751 ? 23.352 -34.811 32.553 1.00 74.12 751 GLU A N 1
ATOM 6161 C CA . GLU A 1 751 ? 23.881 -33.472 32.868 1.00 74.12 751 GLU A CA 1
ATOM 6162 C C . GLU A 1 751 ? 23.804 -32.498 31.689 1.00 74.12 751 GLU A C 1
ATOM 6164 O O . GLU A 1 751 ? 23.609 -31.305 31.894 1.00 74.12 751 GLU A O 1
ATOM 6169 N N . PHE A 1 752 ? 23.942 -32.996 30.457 1.00 80.31 752 PHE A N 1
ATOM 6170 C CA . PHE A 1 752 ? 23.781 -32.187 29.248 1.00 80.31 752 PHE A CA 1
ATOM 6171 C C . PHE A 1 752 ? 22.315 -32.037 28.829 1.00 80.31 752 PHE A C 1
ATOM 6173 O O . PHE A 1 752 ? 21.963 -31.006 28.259 1.00 80.31 752 PHE A O 1
ATOM 6180 N N . ARG A 1 753 ? 21.458 -33.031 29.117 1.00 77.88 753 ARG A N 1
ATOM 6181 C CA . ARG A 1 753 ? 20.000 -32.926 28.929 1.00 77.88 753 ARG A CA 1
ATOM 6182 C C . ARG A 1 753 ? 19.394 -31.832 29.807 1.00 77.88 753 ARG A C 1
ATOM 6184 O O . ARG A 1 753 ? 18.517 -31.103 29.351 1.00 77.88 753 ARG A O 1
ATOM 6191 N N . ASP A 1 754 ? 19.882 -31.694 31.033 1.00 80.56 754 ASP A N 1
ATOM 6192 C CA . ASP A 1 754 ? 19.347 -30.720 31.984 1.00 80.56 754 ASP A CA 1
ATOM 6193 C C . ASP A 1 754 ? 19.800 -29.281 31.656 1.00 80.56 754 ASP A C 1
ATOM 6195 O O . ASP A 1 754 ? 19.124 -28.324 32.023 1.00 80.56 754 ASP A O 1
ATOM 6199 N N . THR A 1 755 ? 20.882 -29.115 30.882 1.00 83.44 755 THR A N 1
ATOM 6200 C CA . THR A 1 755 ? 21.427 -27.807 30.461 1.00 83.44 755 THR A CA 1
ATOM 6201 C C . THR A 1 755 ? 21.257 -27.512 28.969 1.00 83.44 755 THR A C 1
ATOM 6203 O O . THR A 1 755 ? 22.044 -26.771 28.379 1.00 83.44 755 THR A O 1
ATOM 6206 N N . VAL A 1 756 ? 20.267 -28.113 28.306 1.00 86.38 756 VAL A N 1
ATOM 6207 C CA . VAL A 1 756 ? 19.963 -27.805 26.894 1.00 86.38 756 VAL A CA 1
ATOM 6208 C C . VAL A 1 756 ? 19.667 -26.303 26.748 1.00 86.38 756 VAL A C 1
ATOM 6210 O O . VAL A 1 756 ? 19.023 -25.714 27.607 1.00 86.38 756 VAL A O 1
ATOM 6213 N N . GLY A 1 757 ? 20.154 -25.650 25.696 1.00 82.94 757 GLY A N 1
ATOM 6214 C CA . GLY A 1 757 ? 20.018 -24.196 25.549 1.00 82.94 757 GLY A CA 1
ATOM 6215 C C . GLY A 1 757 ? 21.035 -23.370 26.353 1.00 82.94 757 GLY A C 1
ATOM 6216 O O . GLY A 1 757 ? 21.003 -22.147 26.301 1.00 82.94 757 GLY A O 1
ATOM 6217 N N . GLU A 1 758 ? 21.953 -23.997 27.093 1.00 86.81 758 GLU A N 1
ATOM 6218 C CA . GLU A 1 758 ? 23.160 -23.332 27.597 1.00 86.81 758 GLU A CA 1
ATOM 6219 C C . GLU A 1 758 ? 24.342 -23.543 26.637 1.00 86.81 758 GLU A C 1
ATOM 6221 O O . GLU A 1 758 ? 24.365 -24.470 25.824 1.00 86.81 758 GLU A O 1
ATOM 6226 N N . ASN A 1 759 ? 25.382 -22.715 26.772 1.00 88.12 759 ASN A N 1
ATOM 6227 C CA . ASN A 1 759 ? 26.609 -22.835 25.989 1.00 88.12 759 ASN A CA 1
ATOM 6228 C C . ASN A 1 759 ? 27.313 -24.196 26.213 1.00 88.12 759 ASN A C 1
ATOM 6230 O O . ASN A 1 759 ? 28.058 -24.393 27.183 1.00 88.12 759 ASN A O 1
ATOM 6234 N N . ILE A 1 760 ? 27.132 -25.117 25.257 1.00 86.00 760 ILE A N 1
ATOM 6235 C CA . ILE A 1 760 ? 27.676 -26.485 25.288 1.00 86.00 760 ILE A CA 1
ATOM 6236 C C . ILE A 1 760 ? 29.205 -26.521 25.409 1.00 86.00 760 ILE A C 1
ATOM 6238 O O . ILE A 1 760 ? 29.762 -27.431 26.027 1.00 86.00 760 ILE A O 1
ATOM 6242 N N . TYR A 1 761 ? 29.903 -25.528 24.855 1.00 84.31 761 TYR A N 1
ATOM 6243 C CA . TYR A 1 761 ? 31.361 -25.458 24.900 1.00 84.31 761 TYR A CA 1
ATOM 6244 C C . TYR A 1 761 ? 31.838 -25.204 26.327 1.00 84.31 761 TYR A C 1
ATOM 6246 O O . TYR A 1 761 ? 32.662 -25.963 26.842 1.00 84.31 761 TYR A O 1
ATOM 6254 N N . THR A 1 762 ? 31.266 -24.203 26.996 1.00 81.94 762 THR A N 1
ATOM 6255 C CA . THR A 1 762 ? 31.564 -23.906 28.402 1.00 81.94 762 THR A CA 1
ATOM 6256 C C . THR A 1 762 ? 31.198 -25.086 29.293 1.00 81.94 762 THR A C 1
ATOM 6258 O O . THR A 1 762 ? 32.041 -25.551 30.062 1.00 81.94 762 THR A O 1
ATOM 6261 N N . LYS A 1 763 ? 30.001 -25.657 29.113 1.00 81.56 763 LYS A N 1
ATOM 6262 C CA . LYS A 1 763 ? 29.540 -26.790 29.920 1.00 81.56 763 LYS A CA 1
ATOM 6263 C C . LYS A 1 763 ? 30.436 -28.017 29.781 1.00 81.56 763 LYS A C 1
ATOM 6265 O O . LYS A 1 763 ? 30.789 -28.653 30.774 1.00 81.56 763 LYS A O 1
ATOM 6270 N N . SER A 1 764 ? 30.877 -28.319 28.559 1.00 78.62 764 SER A N 1
ATOM 6271 C CA . SER A 1 764 ? 31.804 -29.426 28.312 1.00 78.62 764 SER A CA 1
ATOM 6272 C C . SER A 1 764 ? 33.139 -29.241 29.040 1.00 78.62 764 SER A C 1
ATOM 6274 O O . SER A 1 764 ? 33.674 -30.203 29.596 1.00 78.62 764 SER A O 1
ATOM 6276 N N . MET A 1 765 ? 33.650 -28.007 29.110 1.00 75.44 765 MET A N 1
ATOM 6277 C CA . MET A 1 765 ? 34.880 -27.684 29.835 1.00 75.44 765 MET A CA 1
ATOM 6278 C C . MET A 1 765 ? 34.696 -27.761 31.352 1.00 75.44 765 MET A C 1
ATOM 6280 O O . MET A 1 765 ? 35.575 -28.288 32.035 1.00 75.44 765 MET A O 1
ATOM 6284 N N . GLU A 1 766 ? 33.573 -27.273 31.878 1.00 76.31 766 GLU A N 1
ATOM 6285 C CA . GLU A 1 766 ? 33.234 -27.345 33.304 1.00 76.31 766 GLU A CA 1
ATOM 6286 C C . GLU A 1 766 ? 33.112 -28.788 33.780 1.00 76.31 766 GLU A C 1
ATOM 6288 O O . GLU A 1 766 ? 33.763 -29.167 34.751 1.00 76.31 766 GLU A O 1
ATOM 6293 N N . ILE A 1 767 ? 32.357 -29.620 33.058 1.00 71.00 767 ILE A N 1
ATOM 6294 C CA . ILE A 1 767 ? 32.186 -31.037 33.396 1.00 71.00 767 ILE A CA 1
ATOM 6295 C C . ILE A 1 767 ? 33.530 -31.768 33.303 1.00 71.00 767 ILE A C 1
ATOM 6297 O O . ILE A 1 767 ? 33.870 -32.542 34.196 1.00 71.00 767 ILE A O 1
ATOM 6301 N N . ALA A 1 768 ? 34.343 -31.487 32.279 1.00 66.62 768 ALA A N 1
ATOM 6302 C CA . ALA A 1 768 ? 35.684 -32.062 32.167 1.00 66.62 768 ALA A CA 1
ATOM 6303 C C . ALA A 1 768 ? 36.630 -31.596 33.288 1.00 66.62 768 ALA A C 1
ATOM 6305 O O . ALA A 1 768 ? 37.536 -32.330 33.682 1.00 66.62 768 ALA A O 1
ATOM 6306 N N . LYS A 1 769 ? 36.475 -30.369 33.795 1.00 70.69 769 LYS A N 1
ATOM 6307 C CA . LYS A 1 769 ? 37.249 -29.856 34.933 1.00 70.69 769 LYS A CA 1
ATOM 6308 C C . LYS A 1 769 ? 36.789 -30.493 36.244 1.00 70.69 769 LYS A C 1
ATOM 6310 O O . LYS A 1 769 ? 37.637 -30.964 36.990 1.00 70.69 769 LYS A O 1
ATOM 6315 N N . ARG A 1 770 ? 35.480 -30.574 36.480 1.00 73.44 770 ARG A N 1
ATOM 6316 C CA . ARG A 1 770 ? 34.899 -31.195 37.673 1.00 73.44 770 ARG A CA 1
ATOM 6317 C C . ARG A 1 770 ? 35.237 -32.681 37.752 1.00 73.44 770 ARG A C 1
ATOM 6319 O O . ARG A 1 770 ? 35.744 -33.109 38.771 1.00 73.44 770 ARG A O 1
ATOM 6326 N N . LYS A 1 771 ? 35.100 -33.437 36.658 1.00 66.44 771 LYS A N 1
ATOM 6327 C CA . LYS A 1 771 ? 35.506 -34.853 36.629 1.00 66.44 771 LYS A CA 1
ATOM 6328 C C . LYS A 1 771 ? 37.000 -35.046 36.876 1.00 66.44 771 LYS A C 1
ATOM 6330 O O . LYS A 1 771 ? 37.385 -36.011 37.520 1.00 66.44 771 LYS A O 1
ATOM 6335 N N . ARG A 1 772 ? 37.850 -34.131 36.389 1.00 62.72 772 ARG A N 1
ATOM 6336 C CA . ARG A 1 772 ? 39.284 -34.133 36.728 1.00 62.72 772 ARG A CA 1
ATOM 6337 C C . ARG A 1 772 ? 39.508 -33.902 38.220 1.00 62.72 772 ARG A C 1
ATOM 6339 O O . ARG A 1 772 ? 40.306 -34.617 38.800 1.00 62.72 772 ARG A O 1
ATOM 6346 N N . GLN A 1 773 ? 38.777 -32.970 38.826 1.00 65.19 773 GLN A N 1
ATOM 6347 C CA . GLN A 1 773 ? 38.845 -32.701 40.263 1.00 65.19 773 GLN A CA 1
ATOM 6348 C C . GLN A 1 773 ? 38.312 -33.874 41.099 1.00 65.19 773 GLN A C 1
ATOM 6350 O O . GLN A 1 773 ? 38.970 -34.262 42.050 1.00 65.19 773 GLN A O 1
ATOM 6355 N N . GLU A 1 774 ? 37.199 -34.500 40.707 1.00 65.62 774 GLU A N 1
ATOM 6356 C CA . GLU A 1 774 ? 36.646 -35.706 41.348 1.00 65.62 774 GLU A CA 1
ATOM 6357 C C . GLU A 1 774 ? 37.633 -36.885 41.274 1.00 65.62 774 GLU A C 1
ATOM 6359 O O . GLU A 1 774 ? 37.866 -37.561 42.271 1.00 65.62 774 GLU A O 1
ATOM 6364 N N . LEU A 1 775 ? 38.290 -37.087 40.124 1.00 55.91 775 LEU A N 1
ATOM 6365 C CA . LEU A 1 775 ? 39.347 -38.093 39.955 1.00 55.91 775 LEU A CA 1
ATOM 6366 C C . LEU A 1 775 ? 40.617 -37.749 40.756 1.00 55.91 775 LEU A C 1
ATOM 6368 O O . LEU A 1 775 ? 41.263 -38.642 41.299 1.00 55.91 775 LEU A O 1
ATOM 6372 N N . GLU A 1 776 ? 40.990 -36.472 40.855 1.00 58.28 776 GLU A N 1
ATOM 6373 C CA . GLU A 1 776 ? 42.107 -36.002 41.689 1.00 58.28 776 GLU A CA 1
ATOM 6374 C C . GLU A 1 776 ? 41.799 -36.154 43.194 1.00 58.28 776 GLU A C 1
ATOM 6376 O O . GLU A 1 776 ? 42.688 -36.521 43.969 1.00 58.28 776 GLU A O 1
ATOM 6381 N N . GLU A 1 777 ? 40.544 -35.959 43.609 1.00 56.38 777 GLU A N 1
ATOM 6382 C CA . GLU A 1 777 ? 40.030 -36.190 44.968 1.00 56.38 777 GLU A CA 1
ATOM 6383 C C . GLU A 1 777 ? 39.940 -37.690 45.309 1.00 56.38 777 GLU A C 1
ATOM 6385 O O . GLU A 1 777 ? 40.321 -38.102 46.404 1.00 56.38 777 GLU A O 1
ATOM 6390 N N . GLU A 1 778 ? 39.537 -38.549 44.367 1.00 53.69 778 GLU A N 1
ATOM 6391 C CA . GLU A 1 778 ? 39.576 -40.011 44.528 1.00 53.69 778 GLU A CA 1
ATOM 6392 C C . GLU A 1 778 ? 41.015 -40.545 44.632 1.00 53.69 778 GLU A C 1
ATOM 6394 O O . GLU A 1 778 ? 41.295 -41.441 45.436 1.00 53.69 778 GLU A O 1
ATOM 6399 N N . VAL A 1 779 ? 41.956 -39.968 43.876 1.00 53.03 779 VAL A N 1
ATOM 6400 C CA . VAL A 1 779 ? 43.386 -40.318 43.929 1.00 53.03 779 VAL A CA 1
ATOM 6401 C C . VAL A 1 779 ? 44.047 -39.821 45.221 1.00 53.03 779 VAL A C 1
ATOM 6403 O O . VAL A 1 779 ? 44.899 -40.522 45.771 1.00 53.03 779 VAL A O 1
ATOM 6406 N N . THR A 1 780 ? 43.645 -38.662 45.750 1.00 52.47 780 THR A N 1
ATOM 6407 C CA . THR A 1 780 ? 44.147 -38.143 47.038 1.00 52.47 780 THR A CA 1
ATOM 6408 C C . THR A 1 780 ? 43.517 -38.833 48.251 1.00 52.47 780 THR A C 1
ATOM 6410 O O . THR A 1 780 ? 44.211 -39.036 49.242 1.00 52.47 780 THR A O 1
ATOM 6413 N N . ASN A 1 781 ? 42.270 -39.309 48.168 1.00 49.94 781 ASN A N 1
ATOM 6414 C CA . ASN A 1 781 ? 41.648 -40.132 49.216 1.00 49.94 781 ASN A CA 1
ATOM 6415 C C . ASN A 1 781 ? 42.130 -41.596 49.211 1.00 49.94 781 ASN A C 1
ATOM 6417 O O . ASN A 1 781 ? 42.031 -42.287 50.226 1.00 49.94 781 ASN A O 1
ATOM 6421 N N . SER A 1 782 ? 42.709 -42.062 48.100 1.00 49.06 782 SER A N 1
ATOM 6422 C CA . SER A 1 782 ? 43.274 -43.413 47.955 1.00 49.06 782 SER A CA 1
ATOM 6423 C C . SER A 1 782 ? 44.777 -43.493 48.255 1.00 49.06 782 SER A C 1
ATOM 6425 O O . SER A 1 782 ? 45.413 -44.516 47.985 1.00 49.06 782 SER A O 1
ATOM 6427 N N . SER A 1 783 ? 45.381 -42.457 48.849 1.00 43.84 783 SER A N 1
ATOM 6428 C CA . SER A 1 783 ? 46.792 -42.459 49.253 1.00 43.84 783 SER A CA 1
ATOM 6429 C C . SER A 1 783 ? 47.045 -43.292 50.519 1.00 43.84 783 SER A C 1
ATOM 6431 O O . SER A 1 783 ? 47.525 -42.790 51.529 1.00 43.84 783 SER A O 1
ATOM 6433 N N . ASN A 1 784 ? 46.743 -44.587 50.449 1.00 45.88 784 ASN A N 1
ATOM 6434 C CA . ASN A 1 784 ? 47.317 -45.634 51.286 1.00 45.88 784 ASN A CA 1
ATOM 6435 C C . ASN A 1 784 ? 47.405 -46.932 50.469 1.00 45.88 784 ASN A C 1
ATOM 6437 O O . ASN A 1 784 ? 46.671 -47.879 50.725 1.00 45.88 784 ASN A O 1
ATOM 6441 N N . THR A 1 785 ? 48.276 -46.965 49.451 1.00 35.09 785 THR A N 1
ATOM 6442 C CA . THR A 1 785 ? 49.182 -48.096 49.128 1.00 35.09 785 THR A CA 1
ATOM 6443 C C . THR A 1 785 ? 49.977 -47.849 47.830 1.00 35.09 785 THR A C 1
ATOM 6445 O O . THR A 1 785 ? 49.451 -47.797 46.727 1.00 35.09 785 THR A O 1
ATOM 6448 N N . SER A 1 786 ? 51.289 -47.676 48.009 1.00 38.53 786 SER A N 1
ATOM 6449 C CA . SER A 1 786 ? 52.423 -47.967 47.107 1.00 38.53 786 SER A CA 1
ATOM 6450 C C . SER A 1 786 ? 52.226 -48.066 45.575 1.00 38.53 786 SER A C 1
ATOM 6452 O O . SER A 1 786 ? 51.880 -49.108 45.025 1.00 38.53 786 SER A O 1
ATOM 6454 N N . SER A 1 787 ? 52.693 -47.010 44.897 1.00 43.12 787 SER A N 1
ATOM 6455 C CA . SER A 1 787 ? 53.698 -47.027 43.813 1.00 43.12 787 SER A CA 1
ATOM 6456 C C . SER A 1 787 ? 53.524 -47.994 42.625 1.00 43.12 787 SER A C 1
ATOM 6458 O O . SER A 1 787 ? 54.228 -49.006 42.560 1.00 43.12 787 SER A O 1
ATOM 6460 N N . ARG A 1 788 ? 52.731 -47.606 41.604 1.00 38.62 788 ARG A N 1
ATOM 6461 C CA . ARG A 1 788 ? 53.055 -47.905 40.180 1.00 38.62 788 ARG A CA 1
ATOM 6462 C C . ARG A 1 788 ? 52.249 -47.202 39.062 1.00 38.62 788 ARG A C 1
ATOM 6464 O O . ARG A 1 788 ? 52.294 -47.692 37.939 1.00 38.62 788 ARG A O 1
ATOM 6471 N N . SER A 1 789 ? 51.536 -46.089 39.278 1.00 39.16 789 SER A N 1
ATOM 6472 C CA . SER A 1 789 ? 50.553 -45.617 38.270 1.00 39.16 789 SER A CA 1
ATOM 6473 C C . SER A 1 789 ? 50.615 -44.150 37.826 1.00 39.16 789 SER A C 1
ATOM 6475 O O . SER A 1 789 ? 49.708 -43.717 37.118 1.00 39.16 789 SER A O 1
ATOM 6477 N N . SER A 1 790 ? 51.670 -43.381 38.115 1.00 35.44 790 SER A N 1
ATOM 6478 C CA . SER A 1 790 ? 51.744 -41.988 37.623 1.00 35.44 790 SER A CA 1
ATOM 6479 C C . SER A 1 790 ? 51.802 -41.880 36.088 1.00 35.44 790 SER A C 1
ATOM 6481 O O . SER A 1 790 ? 51.324 -40.897 35.534 1.00 35.44 790 SER A O 1
ATOM 6483 N N . ALA A 1 791 ? 52.289 -42.914 35.389 1.00 34.16 791 ALA A N 1
ATOM 6484 C CA . ALA A 1 791 ? 52.229 -43.003 33.924 1.00 34.16 791 ALA A CA 1
ATOM 6485 C C . ALA A 1 791 ? 50.922 -43.632 33.391 1.00 34.16 791 ALA A C 1
ATOM 6487 O O . ALA A 1 791 ? 50.550 -43.395 32.245 1.00 34.16 791 ALA A O 1
ATOM 6488 N N . ASN A 1 792 ? 50.197 -44.398 34.216 1.00 36.72 792 ASN A N 1
ATOM 6489 C CA . ASN A 1 792 ? 48.926 -45.012 33.816 1.00 36.72 792 ASN A CA 1
ATOM 6490 C C . ASN A 1 792 ? 47.738 -44.059 33.972 1.00 36.72 792 ASN A C 1
ATOM 6492 O O . ASN A 1 792 ? 46.802 -44.173 33.196 1.00 36.72 792 ASN A O 1
ATOM 6496 N N . CYS A 1 793 ? 47.780 -43.093 34.895 1.00 34.44 793 CYS A N 1
ATOM 6497 C CA . CYS A 1 793 ? 46.673 -42.150 35.086 1.00 34.44 793 CYS A CA 1
ATOM 6498 C C . CYS A 1 793 ? 46.555 -41.148 33.916 1.00 34.44 793 CYS A C 1
ATOM 6500 O O . CYS A 1 793 ? 45.461 -40.878 33.433 1.00 34.44 793 CYS A O 1
ATOM 6502 N N . VAL A 1 794 ? 47.685 -40.677 33.368 1.00 33.19 794 VAL A N 1
ATOM 6503 C CA . VAL A 1 794 ? 47.701 -39.790 32.182 1.00 33.19 794 VAL A CA 1
ATOM 6504 C C . VAL A 1 794 ? 47.320 -40.548 30.899 1.00 33.19 794 VAL A C 1
ATOM 6506 O O . VAL A 1 794 ? 46.624 -40.007 30.035 1.00 33.19 794 VAL A O 1
ATOM 6509 N N . ASN A 1 795 ? 47.695 -41.828 30.797 1.00 36.72 795 ASN A N 1
ATOM 6510 C CA . ASN A 1 795 ? 47.267 -42.691 29.693 1.00 36.72 795 ASN A CA 1
ATOM 6511 C C . ASN A 1 795 ? 45.783 -43.088 29.809 1.00 36.72 795 ASN A C 1
ATOM 6513 O O . ASN A 1 795 ? 45.089 -43.053 28.799 1.00 36.72 795 ASN A O 1
ATOM 6517 N N . GLN A 1 796 ? 45.255 -43.325 31.017 1.00 35.59 796 GLN A N 1
ATOM 6518 C CA . GLN A 1 796 ? 43.816 -43.514 31.259 1.00 35.59 796 GLN A CA 1
ATOM 6519 C C . GLN A 1 796 ? 43.002 -42.243 30.989 1.00 35.59 796 GLN A C 1
ATOM 6521 O O . GLN A 1 796 ? 41.906 -42.335 30.450 1.00 35.59 796 GLN A O 1
ATOM 6526 N N . LEU A 1 797 ? 43.541 -41.052 31.272 1.00 35.00 797 LEU A N 1
ATOM 6527 C CA . LEU A 1 797 ? 42.934 -39.766 30.895 1.00 35.00 797 LEU A CA 1
ATOM 6528 C C . LEU A 1 797 ? 42.855 -39.587 29.370 1.00 35.00 797 LEU A C 1
ATOM 6530 O O . LEU A 1 797 ? 41.878 -39.040 28.860 1.00 35.00 797 LEU A O 1
ATOM 6534 N N . THR A 1 798 ? 43.854 -40.085 28.638 1.00 36.34 798 THR A N 1
ATOM 6535 C CA . THR A 1 798 ? 43.870 -40.068 27.166 1.00 36.34 798 THR A CA 1
ATOM 6536 C C . THR A 1 798 ? 42.958 -41.155 26.574 1.00 36.34 798 THR A C 1
ATOM 6538 O O . THR A 1 798 ? 42.317 -40.924 25.550 1.00 36.34 798 THR A O 1
ATOM 6541 N N . GLU A 1 799 ? 42.831 -42.313 27.233 1.00 35.34 799 GLU A N 1
ATOM 6542 C CA . GLU A 1 799 ? 41.912 -43.400 26.856 1.00 35.34 799 GLU A CA 1
ATOM 6543 C C . GLU A 1 799 ? 40.443 -43.106 27.208 1.00 35.34 799 GLU A C 1
ATOM 6545 O O . GLU A 1 799 ? 39.558 -43.480 26.448 1.00 35.34 799 GLU A O 1
ATOM 6550 N N . MET A 1 800 ? 40.144 -42.381 28.292 1.00 35.09 800 MET A N 1
ATOM 6551 C CA . MET A 1 800 ? 38.770 -41.986 28.650 1.00 35.09 800 MET A CA 1
ATOM 6552 C C . MET A 1 800 ? 38.211 -40.866 27.761 1.00 35.09 800 MET A C 1
ATOM 6554 O O . MET A 1 800 ? 36.997 -40.772 27.588 1.00 35.09 800 MET A O 1
ATOM 6558 N N . LEU A 1 801 ? 39.079 -40.031 27.179 1.00 35.53 801 LEU A N 1
ATOM 6559 C CA . LEU A 1 801 ? 38.705 -39.024 26.177 1.00 35.53 801 LEU A CA 1
ATOM 6560 C C . LEU A 1 801 ? 38.660 -39.593 24.743 1.00 35.53 801 LEU A C 1
ATOM 6562 O O . LEU A 1 801 ? 38.133 -38.934 23.849 1.00 35.53 801 LEU A O 1
ATOM 6566 N N . ASN A 1 802 ? 39.153 -40.820 24.531 1.00 35.78 802 ASN A N 1
ATOM 6567 C CA . ASN A 1 802 ? 39.055 -41.574 23.280 1.00 35.78 802 ASN A CA 1
ATOM 6568 C C . ASN A 1 802 ? 38.146 -42.802 23.468 1.00 35.78 802 ASN A C 1
ATOM 6570 O O . ASN A 1 802 ? 38.605 -43.916 23.717 1.00 35.78 802 ASN A O 1
ATOM 6574 N N . TYR A 1 803 ? 36.837 -42.595 23.307 1.00 31.91 803 TYR A N 1
ATOM 6575 C CA . TYR A 1 803 ? 35.790 -43.623 23.376 1.00 31.91 803 TYR A CA 1
ATOM 6576 C C . TYR A 1 803 ? 36.056 -44.799 22.409 1.00 31.91 803 TYR A C 1
ATOM 6578 O O . TYR A 1 803 ? 35.655 -44.780 21.248 1.00 31.91 803 TYR A O 1
ATOM 6586 N N . SER A 1 804 ? 36.733 -45.848 22.881 1.00 27.64 804 SER A N 1
ATOM 6587 C CA . SER A 1 804 ? 36.922 -47.113 22.146 1.00 27.64 804 SER A CA 1
ATOM 6588 C C . SER A 1 804 ? 36.510 -48.357 22.945 1.00 27.64 804 SER A C 1
ATOM 6590 O O . SER A 1 804 ? 36.547 -49.470 22.424 1.00 27.64 804 SER A O 1
ATOM 6592 N N . SER A 1 805 ? 36.038 -48.201 24.185 1.00 27.59 805 SER A N 1
ATOM 6593 C CA . SER A 1 805 ? 35.747 -49.318 25.095 1.00 27.59 805 SER A CA 1
ATOM 6594 C C . SER A 1 805 ? 34.292 -49.820 25.099 1.00 27.59 805 SER A C 1
ATOM 6596 O O . SER A 1 805 ? 34.002 -50.782 25.802 1.00 27.59 805 SER A O 1
ATOM 6598 N N . PHE A 1 806 ? 33.381 -49.262 24.291 1.00 31.70 806 PHE A N 1
ATOM 6599 C CA . PHE A 1 806 ? 31.943 -49.604 24.344 1.00 31.70 806 PHE A CA 1
ATOM 6600 C C . PHE A 1 806 ? 31.461 -50.720 23.389 1.00 31.70 806 PHE A C 1
ATOM 6602 O O . PHE A 1 806 ? 30.265 -50.975 23.308 1.00 31.70 806 PHE A O 1
ATOM 6609 N N . LEU A 1 807 ? 32.357 -51.425 22.685 1.00 27.14 807 LEU A N 1
ATOM 6610 C CA . LEU A 1 807 ? 31.987 -52.463 21.698 1.00 27.14 807 LEU A CA 1
ATOM 6611 C C . LEU A 1 807 ? 32.230 -53.914 22.152 1.00 27.14 807 LEU A C 1
ATOM 6613 O O . LEU A 1 807 ? 32.437 -54.799 21.322 1.00 27.14 807 LEU A O 1
ATOM 6617 N N . LYS A 1 808 ? 32.200 -54.206 23.455 1.00 30.08 808 LYS A N 1
ATOM 6618 C CA . LYS A 1 808 ? 32.242 -55.600 23.929 1.00 30.08 808 LYS A CA 1
ATOM 6619 C C . LYS A 1 808 ? 31.089 -55.915 24.873 1.00 30.08 808 LYS A C 1
ATOM 6621 O O . LYS A 1 808 ? 31.222 -55.803 26.085 1.00 30.08 808 LYS A O 1
ATOM 6626 N N . GLY A 1 809 ? 29.989 -56.376 24.282 1.00 26.05 809 GLY A N 1
ATOM 6627 C CA . GLY A 1 809 ? 28.891 -57.026 24.990 1.00 26.05 809 GLY A CA 1
ATOM 6628 C C . GLY A 1 809 ? 27.777 -57.494 24.050 1.00 26.05 809 GLY A C 1
ATOM 6629 O O . GLY A 1 809 ? 26.946 -56.687 23.666 1.00 26.05 809 GLY A O 1
ATOM 6630 N N . ALA A 1 810 ? 27.778 -58.801 23.759 1.00 25.48 810 ALA A N 1
ATOM 6631 C CA . ALA A 1 810 ? 26.689 -59.642 23.232 1.00 25.48 810 ALA A CA 1
ATOM 6632 C C . ALA A 1 810 ? 26.286 -59.543 21.735 1.00 25.48 810 ALA A C 1
ATOM 6634 O O . ALA A 1 810 ? 25.323 -58.893 21.352 1.00 25.48 810 ALA A O 1
ATOM 6635 N N . ASP A 1 811 ? 27.037 -60.312 20.939 1.00 26.33 811 ASP A N 1
ATOM 6636 C CA . ASP A 1 811 ? 26.610 -61.312 19.945 1.00 26.33 811 ASP A CA 1
ATOM 6637 C C . ASP A 1 811 ? 25.775 -60.965 18.686 1.00 26.33 811 ASP A C 1
ATOM 6639 O O . ASP A 1 811 ? 24.559 -60.810 18.705 1.00 26.33 811 ASP A O 1
ATOM 6643 N N . ALA A 1 812 ? 26.500 -61.124 17.562 1.00 26.91 812 ALA A N 1
ATOM 6644 C CA . ALA A 1 812 ? 26.115 -61.737 16.280 1.00 26.91 812 ALA A CA 1
ATOM 6645 C C . ALA A 1 812 ? 25.608 -60.838 15.129 1.00 26.91 812 ALA A C 1
ATOM 6647 O O . ALA A 1 812 ? 24.420 -60.776 14.844 1.00 26.91 812 ALA A O 1
ATOM 6648 N N . GLN A 1 813 ? 26.537 -60.300 14.325 1.00 28.00 813 GLN A N 1
ATOM 6649 C CA . GLN A 1 813 ? 26.913 -60.888 13.021 1.00 28.00 813 GLN A CA 1
ATOM 6650 C C . GLN A 1 813 ? 28.051 -60.089 12.360 1.00 28.00 813 GLN A C 1
ATOM 6652 O O . GLN A 1 813 ? 28.004 -58.876 12.181 1.00 28.00 813 GLN A O 1
ATOM 6657 N N . THR A 1 814 ? 29.115 -60.812 12.029 1.00 31.11 814 THR A N 1
ATOM 6658 C CA . THR A 1 814 ? 30.412 -60.305 11.581 1.00 31.11 814 THR A CA 1
ATOM 6659 C C . THR A 1 814 ? 30.457 -60.216 10.058 1.00 31.11 814 THR A C 1
ATOM 6661 O O . THR A 1 814 ? 30.458 -61.264 9.424 1.00 31.11 814 THR A O 1
ATOM 6664 N N . LEU A 1 815 ? 30.548 -59.006 9.486 1.00 30.89 815 LEU A N 1
ATOM 6665 C CA . LEU A 1 815 ? 31.154 -58.709 8.165 1.00 30.89 815 LEU A CA 1
ATOM 6666 C C . LEU A 1 815 ? 31.149 -57.183 7.887 1.00 30.89 815 LEU A C 1
ATOM 6668 O O . LEU A 1 815 ? 30.503 -56.718 6.962 1.00 30.89 815 LEU A O 1
ATOM 6672 N N . ALA A 1 816 ? 31.834 -56.389 8.727 1.00 36.28 816 ALA A N 1
ATOM 6673 C CA . ALA A 1 816 ? 32.127 -54.955 8.467 1.00 36.28 816 ALA A CA 1
ATOM 6674 C C . ALA A 1 816 ? 33.135 -54.315 9.457 1.00 36.28 816 ALA A C 1
ATOM 6676 O O . ALA A 1 816 ? 33.594 -53.193 9.253 1.00 36.28 816 ALA A O 1
ATOM 6677 N N . ALA A 1 817 ? 33.485 -54.993 10.558 1.00 32.66 817 ALA A N 1
ATOM 6678 C CA . ALA A 1 817 ? 34.252 -54.381 11.650 1.00 32.66 817 ALA A CA 1
ATOM 6679 C C . ALA A 1 817 ? 35.737 -54.122 11.321 1.00 32.66 817 ALA A C 1
ATOM 6681 O O . ALA A 1 817 ? 36.350 -53.219 11.890 1.00 32.66 817 ALA A O 1
ATOM 6682 N N . THR A 1 818 ? 36.327 -54.878 10.392 1.00 35.12 818 THR A N 1
ATOM 6683 C CA . THR A 1 818 ? 37.762 -54.780 10.079 1.00 35.12 818 THR A CA 1
ATOM 6684 C C . THR A 1 818 ? 38.086 -53.589 9.172 1.00 35.12 818 THR A C 1
ATOM 6686 O O . THR A 1 818 ? 39.145 -52.978 9.325 1.00 35.12 818 THR A O 1
ATOM 6689 N N . ASP A 1 819 ? 37.157 -53.194 8.297 1.00 35.62 819 ASP A N 1
ATOM 6690 C CA . ASP A 1 819 ? 37.310 -52.014 7.436 1.00 35.62 819 ASP A CA 1
ATOM 6691 C C . ASP A 1 819 ? 37.074 -50.710 8.211 1.00 35.62 819 ASP A C 1
ATOM 6693 O O . ASP A 1 819 ? 37.812 -49.737 8.030 1.00 35.62 819 ASP A O 1
ATOM 6697 N N . MET A 1 820 ? 36.150 -50.723 9.179 1.00 33.72 820 MET A N 1
ATOM 6698 C CA . MET A 1 820 ? 35.891 -49.593 10.078 1.00 33.72 820 MET A CA 1
ATOM 6699 C C . MET A 1 820 ? 37.080 -49.316 11.014 1.00 33.72 820 MET A C 1
ATOM 6701 O O . MET A 1 820 ? 37.471 -48.164 11.185 1.00 33.72 820 MET A O 1
ATOM 6705 N N . GLN A 1 821 ? 37.733 -50.353 11.554 1.00 36.78 821 GLN A N 1
ATOM 6706 C CA . GLN A 1 821 ? 38.955 -50.202 12.363 1.00 36.78 821 GLN A CA 1
ATOM 6707 C C . GLN A 1 821 ? 40.140 -49.652 11.553 1.00 36.78 821 GLN A C 1
ATOM 6709 O O . GLN A 1 821 ? 40.942 -48.870 12.073 1.00 36.78 821 GLN A O 1
ATOM 6714 N N . ARG A 1 822 ? 40.242 -50.017 10.268 1.00 37.09 822 ARG A N 1
ATOM 6715 C CA . ARG A 1 822 ? 41.303 -49.541 9.369 1.00 37.09 822 ARG A CA 1
ATOM 6716 C C . ARG A 1 822 ? 41.090 -48.081 8.954 1.00 37.09 822 ARG A C 1
ATOM 6718 O O . ARG A 1 822 ? 42.058 -47.321 8.938 1.00 37.09 822 ARG A O 1
ATOM 6725 N N . GLN A 1 823 ? 39.841 -47.672 8.711 1.00 32.97 823 GLN A N 1
ATOM 6726 C CA . GLN A 1 823 ? 39.467 -46.270 8.480 1.00 32.97 823 GLN A CA 1
ATOM 6727 C C . GLN A 1 823 ? 39.631 -45.400 9.736 1.00 32.97 823 GLN A C 1
ATOM 6729 O O . GLN A 1 823 ? 40.126 -44.278 9.633 1.00 32.97 823 GLN A O 1
ATOM 6734 N N . LEU A 1 824 ? 39.308 -45.909 10.932 1.00 32.81 824 LEU A N 1
ATOM 6735 C CA . LEU A 1 824 ? 39.491 -45.169 12.188 1.00 32.81 824 LEU A CA 1
ATOM 6736 C C . LEU A 1 824 ? 40.977 -44.905 12.487 1.00 32.81 824 LEU A C 1
ATOM 6738 O O . LEU A 1 824 ? 41.348 -43.797 12.869 1.00 32.81 824 LEU A O 1
ATOM 6742 N N . GLY A 1 825 ? 41.843 -45.896 12.243 1.00 34.62 825 GLY A N 1
ATOM 6743 C CA . GLY A 1 825 ? 43.295 -45.759 12.395 1.00 34.62 825 GLY A CA 1
ATOM 6744 C C . GLY A 1 825 ? 43.944 -44.807 11.381 1.00 34.62 825 GLY A C 1
ATOM 6745 O O . GLY A 1 825 ? 44.954 -44.174 11.693 1.00 34.62 825 GLY A O 1
ATOM 6746 N N . GLN A 1 826 ? 43.361 -44.661 10.185 1.00 34.72 826 GLN A N 1
ATOM 6747 C CA . GLN A 1 826 ? 43.786 -43.662 9.196 1.00 34.72 826 GLN A CA 1
ATOM 6748 C C . GLN A 1 826 ? 43.314 -42.246 9.569 1.00 34.72 826 GLN A C 1
ATOM 6750 O O . GLN A 1 826 ? 44.101 -41.305 9.474 1.00 34.72 826 GLN A O 1
ATOM 6755 N N . ASN A 1 827 ? 42.094 -42.103 10.097 1.00 33.44 827 ASN A N 1
ATOM 6756 C CA . ASN A 1 827 ? 41.544 -40.818 10.546 1.00 33.44 827 ASN A CA 1
ATOM 6757 C C . ASN A 1 827 ? 42.221 -40.282 11.825 1.00 33.44 827 ASN A C 1
ATOM 6759 O O . ASN A 1 827 ? 42.430 -39.077 11.957 1.00 33.44 827 ASN A O 1
ATOM 6763 N N . LEU A 1 828 ? 42.667 -41.158 12.734 1.00 32.81 828 LEU A N 1
ATOM 6764 C CA . LEU A 1 828 ? 43.431 -40.771 13.932 1.00 32.81 828 LEU A CA 1
ATOM 6765 C C . LEU A 1 828 ? 44.829 -40.214 13.609 1.00 32.81 828 LEU A C 1
ATOM 6767 O O . LEU A 1 828 ? 45.328 -39.362 14.341 1.00 32.81 828 LEU A O 1
ATOM 6771 N N . LYS A 1 829 ? 45.447 -40.617 12.488 1.00 33.47 829 LYS A N 1
ATOM 6772 C CA . LYS A 1 829 ? 46.717 -40.024 12.028 1.00 33.47 829 LYS A CA 1
ATOM 6773 C C . LYS A 1 829 ? 46.551 -38.635 11.405 1.00 33.47 829 LYS A C 1
ATOM 6775 O O . LYS A 1 829 ? 47.502 -37.864 11.438 1.00 33.47 829 LYS A O 1
ATOM 6780 N N . GLN A 1 830 ? 45.370 -38.301 10.878 1.00 32.41 830 GLN A N 1
ATOM 6781 C CA . GLN A 1 830 ? 45.066 -36.959 10.360 1.00 32.41 830 GLN A CA 1
ATOM 6782 C C . GLN A 1 830 ? 44.542 -35.989 11.434 1.00 32.41 830 GLN A C 1
ATOM 6784 O O . GLN A 1 830 ? 44.600 -34.780 11.234 1.00 32.41 830 GLN A O 1
ATOM 6789 N N . SER A 1 831 ? 44.074 -36.484 12.586 1.00 28.55 831 SER A N 1
ATOM 6790 C CA . SER A 1 831 ? 43.487 -35.642 13.642 1.00 28.55 831 SER A CA 1
ATOM 6791 C C . SER A 1 831 ? 44.482 -35.124 14.697 1.00 28.55 831 SER A C 1
ATOM 6793 O O . SER A 1 831 ? 44.088 -34.317 15.538 1.00 28.55 831 SER A O 1
ATOM 6795 N N . ASN A 1 832 ? 45.758 -35.530 14.654 1.00 28.97 832 ASN A N 1
ATOM 6796 C CA . ASN A 1 832 ? 46.805 -35.031 15.563 1.00 28.97 832 ASN A CA 1
ATOM 6797 C C . ASN A 1 832 ? 47.520 -33.756 15.071 1.00 28.97 832 ASN A C 1
ATOM 6799 O O . ASN A 1 832 ? 48.437 -33.278 15.732 1.00 28.97 832 ASN A O 1
ATOM 6803 N N . THR A 1 833 ? 47.077 -33.158 13.963 1.00 31.36 833 THR A N 1
ATOM 6804 C CA . THR A 1 833 ? 47.704 -31.966 13.356 1.00 31.36 833 THR A CA 1
ATOM 6805 C C . THR A 1 833 ? 46.890 -30.682 13.559 1.00 31.36 833 THR A C 1
ATOM 6807 O O . THR A 1 833 ? 46.936 -29.786 12.727 1.00 31.36 833 THR A O 1
ATOM 6810 N N . LEU A 1 834 ? 46.094 -30.586 14.631 1.00 28.73 834 LEU A N 1
ATOM 6811 C CA . LEU A 1 834 ? 45.216 -29.422 14.861 1.00 28.73 834 LEU A CA 1
ATOM 6812 C C . LEU A 1 834 ? 45.301 -28.810 16.269 1.00 28.73 834 LEU A C 1
ATOM 6814 O O . LEU A 1 834 ? 44.517 -27.924 16.592 1.00 28.73 834 LEU A O 1
ATOM 6818 N N . PHE A 1 835 ? 46.272 -29.234 17.089 1.00 28.28 835 PHE A N 1
ATOM 6819 C CA . PHE A 1 835 ? 46.511 -28.668 18.429 1.00 28.28 835 PHE A CA 1
ATOM 6820 C C . PHE A 1 835 ? 47.975 -28.282 18.721 1.00 28.28 835 PHE A C 1
ATOM 6822 O O . PHE A 1 835 ? 48.290 -27.935 19.855 1.00 28.28 835 PHE A O 1
ATOM 6829 N N . GLN A 1 836 ? 48.859 -28.274 17.717 1.00 29.22 836 GLN A N 1
ATOM 6830 C CA . GLN A 1 836 ? 50.214 -27.704 17.845 1.00 29.22 836 GLN A CA 1
ATOM 6831 C C . GLN A 1 836 ? 50.350 -26.261 17.312 1.00 29.22 836 GLN A C 1
ATOM 6833 O O . GLN A 1 836 ? 51.354 -25.620 17.603 1.00 29.22 836 GLN A O 1
ATOM 6838 N N . ASP A 1 837 ? 49.327 -25.696 16.658 1.00 26.56 837 ASP A N 1
ATOM 6839 C CA . ASP A 1 837 ? 49.395 -24.350 16.048 1.00 26.56 837 ASP A CA 1
ATOM 6840 C C . ASP A 1 837 ? 48.874 -23.194 16.934 1.00 26.56 837 ASP A C 1
ATOM 6842 O O . ASP A 1 837 ? 48.638 -22.091 16.450 1.00 26.56 837 ASP A O 1
ATOM 6846 N N . LEU A 1 838 ? 48.732 -23.390 18.251 1.00 28.31 838 LEU A N 1
ATOM 6847 C CA . LEU A 1 838 ? 48.414 -22.306 19.207 1.00 28.31 838 LEU A CA 1
ATOM 6848 C C . LEU A 1 838 ? 49.608 -21.942 20.107 1.00 28.31 838 LEU A C 1
ATOM 6850 O O . LEU A 1 838 ? 49.440 -21.642 21.287 1.00 28.31 838 LEU A O 1
ATOM 6854 N N . GLY A 1 839 ? 50.818 -21.992 19.542 1.00 25.20 839 GLY A N 1
ATOM 6855 C CA . GLY A 1 839 ? 52.109 -21.866 20.222 1.00 25.20 839 GLY A CA 1
ATOM 6856 C C . GLY A 1 839 ? 52.163 -20.915 21.425 1.00 25.20 839 GLY A C 1
ATOM 6857 O O . GLY A 1 839 ? 52.309 -19.707 21.275 1.00 25.20 839 GLY A O 1
ATOM 6858 N N . PHE A 1 840 ? 52.185 -21.501 22.622 1.00 22.89 840 PHE A N 1
ATOM 6859 C CA . PHE A 1 840 ? 52.854 -20.953 23.800 1.00 22.89 840 PHE A CA 1
ATOM 6860 C C . PHE A 1 840 ? 53.852 -21.999 24.290 1.00 22.89 840 PHE A C 1
ATOM 6862 O O . PHE A 1 840 ? 53.496 -22.906 25.035 1.00 22.89 840 PHE A O 1
ATOM 6869 N N . ASN A 1 841 ? 55.111 -21.873 23.867 1.00 27.97 841 ASN A N 1
ATOM 6870 C CA . ASN A 1 841 ? 56.219 -22.556 24.527 1.00 27.97 841 ASN A CA 1
ATOM 6871 C C . ASN A 1 841 ? 56.855 -21.591 25.532 1.00 27.97 841 ASN A C 1
ATOM 6873 O O . ASN A 1 841 ? 57.513 -20.623 25.151 1.00 27.97 841 ASN A O 1
ATOM 6877 N N . GLY A 1 842 ? 56.669 -21.879 26.821 1.00 24.72 842 GLY A N 1
ATOM 6878 C CA . GLY A 1 842 ? 57.579 -21.423 27.868 1.00 24.72 842 GLY A CA 1
ATOM 6879 C C . GLY A 1 842 ? 58.916 -22.159 27.734 1.00 24.72 842 GLY A C 1
ATOM 6880 O O . GLY A 1 842 ? 58.946 -23.364 27.506 1.00 24.72 842 GLY A O 1
ATOM 6881 N N . ALA A 1 843 ? 60.002 -21.398 27.812 1.00 25.33 843 ALA A N 1
ATOM 6882 C CA . ALA A 1 843 ? 61.379 -21.757 27.479 1.00 25.33 843 ALA A CA 1
ATOM 6883 C C . ALA A 1 843 ? 61.965 -23.005 28.175 1.00 25.33 843 ALA A C 1
ATOM 6885 O O . ALA A 1 843 ? 61.708 -23.243 29.353 1.00 25.33 843 ALA A O 1
ATOM 6886 N N . GLY A 1 844 ? 62.886 -23.697 27.479 1.00 23.38 844 GLY A N 1
ATOM 6887 C CA . GLY A 1 844 ? 63.857 -24.598 28.117 1.00 23.38 844 GLY A CA 1
ATOM 6888 C C . GLY A 1 844 ? 64.542 -25.666 27.242 1.00 23.38 844 GLY A C 1
ATOM 6889 O O . GLY A 1 844 ? 64.211 -26.831 27.379 1.00 23.38 844 GLY A O 1
ATOM 6890 N N .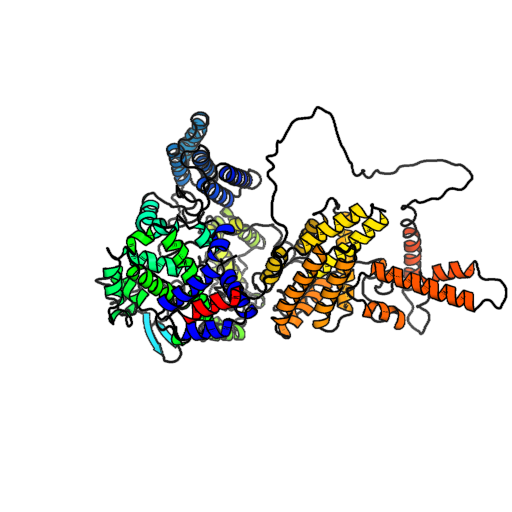 ILE A 1 845 ? 65.569 -25.269 26.471 1.00 22.73 845 ILE A N 1
ATOM 6891 C CA . ILE A 1 845 ? 66.886 -25.959 26.345 1.00 22.73 845 ILE A CA 1
ATOM 6892 C C . ILE A 1 845 ? 67.018 -27.289 25.525 1.00 22.73 845 ILE A C 1
ATOM 6894 O O . ILE A 1 845 ? 66.629 -28.359 25.974 1.00 22.73 845 ILE A O 1
ATOM 6898 N N . VAL A 1 846 ? 67.781 -27.152 24.412 1.00 23.78 846 VAL A N 1
ATOM 6899 C CA . VAL A 1 846 ? 68.820 -28.032 23.780 1.00 23.78 846 VAL A CA 1
ATOM 6900 C C . VAL A 1 846 ? 68.484 -28.925 22.561 1.00 23.78 846 VAL A C 1
ATOM 6902 O O . VAL A 1 846 ? 67.764 -29.905 22.683 1.00 23.78 846 VAL A O 1
ATOM 6905 N N . ASP A 1 847 ? 69.121 -28.535 21.431 1.00 22.70 847 ASP A N 1
ATOM 6906 C CA . ASP A 1 847 ? 69.749 -29.251 20.283 1.00 22.70 847 ASP A CA 1
ATOM 6907 C C . ASP A 1 847 ? 69.119 -30.557 19.734 1.00 22.70 847 ASP A C 1
ATOM 6909 O O . ASP A 1 847 ? 68.652 -31.407 20.471 1.00 22.70 847 ASP A O 1
ATOM 6913 N N . MET A 1 848 ? 69.120 -30.880 18.432 1.00 22.78 848 MET A N 1
ATOM 6914 C CA . MET A 1 848 ? 70.118 -30.630 17.389 1.00 22.78 848 MET A CA 1
ATOM 6915 C C . MET A 1 848 ? 69.518 -30.893 15.982 1.00 22.78 848 MET A C 1
ATOM 6917 O O . MET A 1 848 ? 68.758 -31.835 15.782 1.00 22.78 848 MET A O 1
ATOM 6921 N N . GLN A 1 849 ? 69.902 -30.041 15.028 1.00 22.58 849 GLN A N 1
ATOM 6922 C CA . GLN A 1 849 ? 69.971 -30.170 13.557 1.00 22.58 849 GLN A CA 1
ATOM 6923 C C . GLN A 1 849 ? 69.460 -31.461 12.863 1.00 22.58 849 GLN A C 1
ATOM 6925 O O . GLN A 1 849 ? 69.994 -32.543 13.080 1.00 22.58 849 GLN A O 1
ATOM 6930 N N . THR A 1 850 ? 68.627 -31.328 11.818 1.00 23.00 850 THR A N 1
ATOM 6931 C CA . THR A 1 850 ? 69.092 -31.353 10.406 1.00 23.00 850 THR A CA 1
ATOM 6932 C C . THR A 1 850 ? 67.968 -31.108 9.385 1.00 23.00 850 THR A C 1
ATOM 6934 O O . THR A 1 850 ? 66.828 -31.536 9.510 1.00 23.00 850 THR A O 1
ATOM 6937 N N . THR A 1 851 ? 68.363 -30.352 8.369 1.00 21.69 851 THR A N 1
ATOM 6938 C CA . THR A 1 851 ? 67.686 -29.806 7.188 1.00 21.69 851 THR A CA 1
ATOM 6939 C C . THR A 1 851 ? 67.344 -30.841 6.107 1.00 21.69 851 THR A C 1
ATOM 6941 O O . THR A 1 851 ? 68.188 -31.682 5.817 1.00 21.69 851 THR A O 1
ATOM 6944 N N . THR A 1 852 ? 66.217 -30.699 5.390 1.00 22.38 852 THR A N 1
ATOM 6945 C CA . THR A 1 852 ? 66.145 -30.201 3.984 1.00 22.38 852 THR A CA 1
ATOM 6946 C C . THR A 1 852 ? 64.752 -30.391 3.332 1.00 22.38 852 THR A C 1
ATOM 6948 O O . THR A 1 852 ? 64.279 -31.500 3.132 1.00 22.38 852 THR A O 1
ATOM 6951 N N . THR A 1 853 ? 64.131 -29.249 2.999 1.00 22.25 853 THR A N 1
ATOM 6952 C CA . THR A 1 853 ? 63.413 -28.875 1.751 1.00 22.25 853 THR A CA 1
ATOM 6953 C C . THR A 1 853 ? 62.448 -29.854 1.054 1.00 22.25 853 THR A C 1
ATOM 6955 O O . THR A 1 853 ? 62.885 -30.810 0.420 1.00 22.25 853 THR A O 1
ATOM 6958 N N . THR A 1 854 ? 61.162 -29.481 0.943 1.00 22.53 854 THR A N 1
ATOM 6959 C CA . THR A 1 854 ? 60.571 -28.898 -0.296 1.00 22.53 854 THR A CA 1
ATOM 6960 C C . THR A 1 854 ? 59.081 -28.502 -0.147 1.00 22.53 854 THR A C 1
ATOM 6962 O O . THR A 1 854 ? 58.255 -29.290 0.292 1.00 22.53 854 THR A O 1
ATOM 6965 N N . ASN A 1 855 ? 58.797 -27.267 -0.584 1.00 23.22 855 ASN A N 1
ATOM 6966 C CA . ASN A 1 855 ? 57.592 -26.692 -1.214 1.00 23.22 855 ASN A CA 1
ATOM 6967 C C . ASN A 1 855 ? 56.211 -26.716 -0.518 1.00 23.22 855 ASN A C 1
ATOM 6969 O O . ASN A 1 855 ? 55.448 -27.674 -0.601 1.00 23.22 855 ASN A O 1
ATOM 6973 N N . VAL A 1 856 ? 55.860 -25.542 0.020 1.00 24.30 856 VAL A N 1
ATOM 6974 C CA . VAL A 1 856 ? 54.541 -25.094 0.503 1.00 24.30 856 VAL A CA 1
ATOM 6975 C C . VAL A 1 856 ? 53.878 -24.207 -0.570 1.00 24.30 856 VAL A C 1
ATOM 6977 O O . VAL A 1 856 ? 54.574 -23.355 -1.122 1.00 24.30 856 VAL A O 1
ATOM 6980 N N . PRO A 1 857 ? 52.567 -24.329 -0.857 1.00 25.39 857 PRO A N 1
ATOM 6981 C CA . PRO A 1 857 ? 51.773 -23.255 -1.455 1.00 25.39 857 PRO A CA 1
ATOM 6982 C C . PRO A 1 857 ? 51.237 -22.319 -0.357 1.00 25.39 857 PRO A C 1
ATOM 6984 O O . PRO A 1 857 ? 50.588 -22.766 0.588 1.00 25.39 857 PRO A O 1
ATOM 6987 N N . GLU A 1 858 ? 51.545 -21.030 -0.487 1.00 23.97 858 GLU A N 1
ATOM 6988 C CA . GLU A 1 858 ? 51.197 -19.926 0.419 1.00 23.97 858 GLU A CA 1
ATOM 6989 C C . GLU A 1 858 ? 49.679 -19.668 0.537 1.00 23.97 858 GLU A C 1
ATOM 6991 O O . GLU A 1 858 ? 48.954 -19.705 -0.456 1.00 23.97 858 GLU A O 1
ATOM 6996 N N . PHE A 1 859 ? 49.219 -19.303 1.742 1.00 25.61 859 PHE A N 1
ATOM 6997 C CA . PHE A 1 859 ? 47.954 -18.592 1.979 1.00 25.61 859 PHE A CA 1
ATOM 6998 C C . PHE A 1 859 ? 48.234 -17.260 2.700 1.00 25.61 859 PHE A C 1
ATOM 7000 O O . PHE A 1 859 ? 49.103 -17.174 3.565 1.00 25.61 859 PHE A O 1
ATOM 7007 N N . VAL A 1 860 ? 47.502 -16.227 2.277 1.00 25.36 860 VAL A N 1
ATOM 7008 C CA . VAL A 1 860 ? 47.777 -14.783 2.420 1.00 25.36 860 VAL A CA 1
ATOM 7009 C C . VAL A 1 860 ? 47.409 -14.221 3.817 1.00 25.36 860 VAL A C 1
ATOM 7011 O O . VAL A 1 860 ? 46.406 -14.661 4.383 1.00 25.36 860 VAL A O 1
ATOM 7014 N N . PRO A 1 861 ? 48.156 -13.241 4.380 1.00 23.39 861 PRO A N 1
ATOM 7015 C CA . PRO A 1 861 ? 47.890 -12.640 5.694 1.00 23.39 861 PRO A CA 1
ATOM 7016 C C . PRO A 1 861 ? 46.706 -11.656 5.692 1.00 23.39 861 PRO A C 1
ATOM 7018 O O . PRO A 1 861 ? 46.387 -11.045 4.676 1.00 23.39 861 PRO A O 1
ATOM 7021 N N . VAL A 1 862 ? 46.110 -11.428 6.869 1.00 25.53 862 VAL A N 1
ATOM 7022 C CA . VAL A 1 862 ? 45.215 -10.285 7.124 1.00 25.53 862 VAL A CA 1
ATOM 7023 C C . VAL A 1 862 ? 46.073 -9.020 7.228 1.00 25.53 862 VAL A C 1
ATOM 7025 O O . VAL A 1 862 ? 46.790 -8.832 8.210 1.00 25.53 862 VAL A O 1
ATOM 7028 N N . GLU A 1 863 ? 46.033 -8.167 6.205 1.00 24.14 863 GLU A N 1
ATOM 7029 C CA . GLU A 1 863 ? 46.772 -6.903 6.181 1.00 24.14 863 GLU A CA 1
ATOM 7030 C C . GLU A 1 863 ? 46.082 -5.827 7.033 1.00 24.14 863 GLU A C 1
ATOM 7032 O O . GLU A 1 863 ? 44.960 -5.401 6.765 1.00 24.14 863 GLU A O 1
ATOM 7037 N N . THR A 1 864 ? 46.793 -5.324 8.042 1.00 26.75 864 THR A N 1
ATOM 7038 C CA . THR A 1 864 ? 46.524 -4.020 8.660 1.00 26.75 864 THR A CA 1
ATOM 7039 C C . THR A 1 864 ? 47.504 -2.997 8.095 1.00 26.75 864 THR A C 1
ATOM 7041 O O . THR A 1 864 ? 48.667 -2.983 8.498 1.00 26.75 864 THR A O 1
ATOM 7044 N N . SER A 1 865 ? 47.058 -2.120 7.195 1.00 24.09 865 SER A N 1
ATOM 7045 C CA . SER A 1 865 ? 47.860 -0.988 6.714 1.00 24.09 865 SER A CA 1
ATOM 7046 C C . SER A 1 865 ? 47.337 0.339 7.274 1.00 24.09 865 SER A C 1
ATOM 7048 O O . SER A 1 865 ? 46.264 0.808 6.896 1.00 24.09 865 SER A O 1
ATOM 7050 N N . TYR A 1 866 ? 48.128 0.951 8.157 1.00 23.00 866 TYR A N 1
ATOM 7051 C CA . TYR A 1 866 ? 48.055 2.365 8.533 1.00 23.00 866 TYR A CA 1
ATOM 7052 C C . TYR A 1 866 ? 49.062 3.155 7.686 1.00 23.00 866 TYR A C 1
ATOM 7054 O O . TYR A 1 866 ? 50.200 2.718 7.543 1.00 23.00 866 TYR A O 1
ATOM 7062 N N . ASN A 1 867 ? 48.688 4.351 7.224 1.00 24.25 867 ASN A N 1
ATOM 7063 C CA . ASN A 1 867 ? 49.648 5.401 6.877 1.00 24.25 867 ASN A CA 1
ATOM 7064 C C . ASN A 1 867 ? 49.234 6.720 7.546 1.00 24.25 867 ASN A C 1
ATOM 7066 O O . ASN A 1 867 ? 48.142 7.237 7.323 1.00 24.25 867 ASN A O 1
ATOM 7070 N N . GLN A 1 868 ? 50.133 7.211 8.400 1.00 25.03 868 GLN A N 1
ATOM 7071 C CA . GLN A 1 868 ? 50.151 8.523 9.048 1.00 25.03 868 GLN A CA 1
ATOM 7072 C C . GLN A 1 868 ? 51.073 9.466 8.261 1.00 25.03 868 GLN A C 1
ATOM 7074 O O . GLN A 1 868 ? 52.147 9.031 7.857 1.00 25.03 868 GLN A O 1
ATOM 7079 N N . GLN A 1 869 ? 50.704 10.747 8.147 1.00 24.78 869 GLN A N 1
ATOM 7080 C CA . GLN A 1 869 ? 51.559 11.936 8.376 1.00 24.78 869 GLN A CA 1
ATOM 7081 C C . GLN A 1 869 ? 50.694 13.203 8.187 1.00 24.78 869 GLN A C 1
ATOM 7083 O O . GLN A 1 869 ? 50.051 13.349 7.155 1.00 24.78 869 GLN A O 1
ATOM 7088 N N . ASN A 1 870 ? 50.436 13.944 9.278 1.00 25.03 870 ASN A N 1
ATOM 7089 C CA . ASN A 1 870 ? 51.038 15.249 9.652 1.00 25.03 870 ASN A CA 1
ATOM 7090 C C . ASN A 1 870 ? 50.405 16.422 8.858 1.00 25.03 870 ASN A C 1
ATOM 7092 O O . ASN A 1 870 ? 50.374 16.385 7.640 1.00 25.03 870 ASN A O 1
ATOM 7096 N N . ASP A 1 871 ? 49.836 17.480 9.449 1.00 20.56 871 ASP A N 1
ATOM 7097 C CA . ASP A 1 871 ? 50.370 18.260 10.568 1.00 20.56 871 ASP A CA 1
ATOM 7098 C C . ASP A 1 871 ? 49.346 19.257 11.188 1.00 20.56 871 ASP A C 1
ATOM 7100 O O . ASP A 1 871 ? 48.473 19.782 10.503 1.00 20.56 871 ASP A O 1
ATOM 7104 N N . LEU A 1 872 ? 49.574 19.559 12.479 1.00 22.78 872 LEU A N 1
ATOM 7105 C CA . LEU A 1 872 ? 49.327 20.815 13.229 1.00 22.78 872 LEU A CA 1
ATOM 7106 C C . LEU A 1 872 ? 47.894 21.253 13.673 1.00 22.78 872 LEU A C 1
ATOM 7108 O O . LEU A 1 872 ? 47.092 21.817 12.937 1.00 22.78 872 LEU A O 1
ATOM 7112 N N . ARG A 1 873 ? 47.662 21.091 14.992 1.00 21.52 873 ARG A N 1
ATOM 7113 C CA . ARG A 1 873 ? 46.733 21.820 15.908 1.00 21.52 873 ARG A CA 1
ATOM 7114 C C . ARG A 1 873 ? 47.156 23.308 16.102 1.00 21.52 873 ARG A C 1
ATOM 7116 O O . ARG A 1 873 ? 48.235 23.641 15.618 1.00 21.52 873 ARG A O 1
ATOM 7123 N N . PRO A 1 874 ? 46.522 24.151 16.971 1.00 36.22 874 PRO A N 1
ATOM 7124 C CA . PRO A 1 874 ? 45.177 24.162 17.614 1.00 36.22 874 PRO A CA 1
ATOM 7125 C C . PRO A 1 874 ? 44.461 25.547 17.547 1.00 36.22 874 PRO A C 1
ATOM 7127 O O . PRO A 1 874 ? 45.135 26.554 17.380 1.00 36.22 874 PRO A O 1
ATOM 7130 N N . ALA A 1 875 ? 43.145 25.643 17.825 1.00 21.31 875 ALA A N 1
ATOM 7131 C CA . ALA A 1 875 ? 42.564 26.752 18.624 1.00 21.31 875 ALA A CA 1
ATOM 7132 C C . ALA A 1 875 ? 41.025 26.707 18.792 1.00 21.31 875 ALA A C 1
ATOM 7134 O O . ALA A 1 875 ? 40.281 26.804 17.826 1.00 21.31 875 ALA A O 1
ATOM 7135 N N . ILE A 1 876 ? 40.609 26.692 20.066 1.00 22.48 876 ILE A N 1
ATOM 7136 C CA . ILE A 1 876 ? 39.563 27.538 20.676 1.00 22.48 876 ILE A CA 1
ATOM 7137 C C . ILE A 1 876 ? 38.109 27.337 20.195 1.00 22.48 876 ILE A C 1
ATOM 7139 O O . ILE A 1 876 ? 37.610 28.060 19.341 1.00 22.48 876 ILE A O 1
ATOM 7143 N N . TYR A 1 877 ? 37.375 26.464 20.895 1.00 24.59 877 TYR A N 1
ATOM 7144 C CA . TYR A 1 877 ? 35.963 26.722 21.197 1.00 24.59 877 TYR A CA 1
ATOM 7145 C C . TYR A 1 877 ? 35.884 27.365 22.581 1.00 24.59 877 TYR A C 1
ATOM 7147 O O . TYR A 1 877 ? 36.205 26.741 23.594 1.00 24.59 877 TYR A O 1
ATOM 7155 N N . GLY A 1 878 ? 35.510 28.643 22.597 1.00 23.47 878 GLY A N 1
ATOM 7156 C CA . GLY A 1 878 ? 35.165 29.373 23.805 1.00 23.47 878 GLY A CA 1
ATOM 7157 C C . GLY A 1 878 ? 33.812 28.914 24.338 1.00 23.47 878 GLY A C 1
ATOM 7158 O O . GLY A 1 878 ? 32.846 28.776 23.590 1.00 23.47 878 GLY A O 1
ATOM 7159 N N . GLN A 1 879 ? 33.769 28.698 25.649 1.00 21.58 879 GLN A N 1
ATOM 7160 C CA . GLN A 1 879 ? 32.535 28.701 26.424 1.00 21.58 879 GLN A CA 1
ATOM 7161 C C . GLN A 1 879 ? 31.819 30.057 26.309 1.00 21.58 879 GLN A C 1
ATOM 7163 O O . GLN A 1 879 ? 32.457 31.085 26.073 1.00 21.58 879 GLN A O 1
ATOM 7168 N N . PRO A 1 880 ? 30.529 30.079 26.659 1.00 23.91 880 PRO A N 1
ATOM 7169 C CA . PRO A 1 880 ? 30.150 30.898 27.799 1.00 23.91 880 PRO A CA 1
ATOM 7170 C C . PRO A 1 880 ? 29.601 30.021 28.922 1.00 23.91 880 PRO A C 1
ATOM 7172 O O . PRO A 1 880 ? 28.614 29.303 28.778 1.00 23.91 880 PRO A O 1
ATOM 7175 N N . SER A 1 881 ? 30.274 30.112 30.059 1.00 20.89 881 SER A N 1
ATOM 7176 C CA . SER A 1 881 ? 29.754 29.788 31.371 1.00 20.89 881 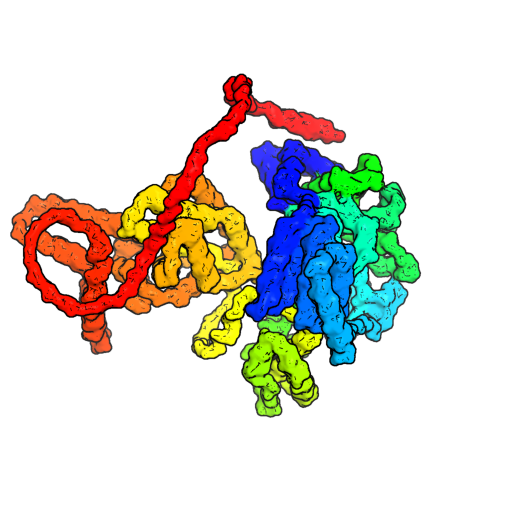SER A CA 1
ATOM 7177 C C . SER A 1 881 ? 28.810 30.902 31.821 1.00 20.89 881 SER A C 1
ATOM 7179 O O . SER A 1 881 ? 29.180 32.067 31.760 1.00 20.89 881 SER A O 1
ATOM 7181 N N . VAL A 1 882 ? 27.638 30.544 32.350 1.00 23.97 882 VAL A N 1
ATOM 7182 C CA . VAL A 1 882 ? 27.200 31.039 33.664 1.00 23.97 882 VAL A CA 1
ATOM 7183 C C . VAL A 1 882 ? 26.464 29.896 34.358 1.00 23.97 882 VAL A C 1
ATOM 7185 O O . VAL A 1 882 ? 25.336 29.538 34.041 1.00 23.97 882 VAL A O 1
ATOM 7188 N N . SER A 1 883 ? 27.172 29.301 35.307 1.00 23.92 883 SER A N 1
ATOM 7189 C CA . SER A 1 883 ? 26.649 28.507 36.408 1.00 23.92 883 SER A CA 1
ATOM 7190 C C . SER A 1 883 ? 25.630 29.298 37.232 1.00 23.92 883 SER A C 1
ATOM 7192 O O . SER A 1 883 ? 25.940 30.427 37.604 1.00 23.92 883 SER A O 1
ATOM 7194 N N . GLN A 1 884 ? 24.520 28.674 37.631 1.00 24.14 884 GLN A N 1
ATOM 7195 C CA . GLN A 1 884 ? 24.140 28.473 39.043 1.00 24.14 884 GLN A CA 1
ATOM 7196 C C . GLN A 1 884 ? 22.699 27.949 39.154 1.00 24.14 884 GLN A C 1
ATOM 7198 O O . GLN A 1 884 ? 21.770 28.565 38.648 1.00 24.14 884 GLN A O 1
ATOM 7203 N N . GLY A 1 885 ? 22.528 26.850 39.900 1.00 26.45 885 GLY A N 1
ATOM 7204 C CA . GLY A 1 885 ? 21.279 26.584 40.619 1.00 26.45 885 GLY A CA 1
ATOM 7205 C C . GLY A 1 885 ? 20.390 25.439 40.130 1.00 26.45 885 GLY A C 1
ATOM 7206 O O . GLY A 1 885 ? 19.213 25.666 39.911 1.00 26.45 885 GLY A O 1
ATOM 7207 N N . PHE A 1 886 ? 20.889 24.201 40.059 1.00 23.39 886 PHE A N 1
ATOM 7208 C CA . PHE A 1 886 ? 20.021 23.017 40.195 1.00 23.39 886 PHE A CA 1
ATOM 7209 C C . PHE A 1 886 ? 20.649 22.017 41.166 1.00 23.39 886 PHE A C 1
ATOM 7211 O O . PHE A 1 886 ? 21.207 20.988 40.802 1.00 23.39 886 PHE A O 1
ATOM 7218 N N . GLY A 1 887 ? 20.586 22.379 42.444 1.00 25.55 887 GLY A N 1
ATOM 7219 C CA . GLY A 1 887 ? 20.727 21.464 43.563 1.00 25.55 887 GLY A CA 1
ATOM 7220 C C . GLY A 1 887 ? 19.533 21.682 44.485 1.00 25.55 887 GLY A C 1
ATOM 7221 O O . GLY A 1 887 ? 19.329 22.806 44.933 1.00 25.55 887 GLY A O 1
ATOM 7222 N N . LYS A 1 888 ? 18.806 20.594 44.770 1.00 27.70 888 LYS A N 1
ATOM 7223 C CA . LYS A 1 888 ? 17.588 20.474 45.599 1.00 27.70 888 LYS A CA 1
ATOM 7224 C C . LYS A 1 888 ? 16.267 20.815 44.901 1.00 27.70 888 LYS A C 1
ATOM 7226 O O . LYS A 1 888 ? 15.854 21.960 44.898 1.00 27.70 888 LYS A O 1
ATOM 7231 N N . CYS A 1 889 ? 15.605 19.772 44.395 1.00 25.16 889 CYS A N 1
ATOM 7232 C CA . CYS A 1 889 ? 14.156 19.538 44.507 1.00 25.16 889 CYS A CA 1
ATOM 7233 C C . CYS A 1 889 ? 13.858 18.110 44.005 1.00 25.16 889 CYS A C 1
ATOM 7235 O O . CYS A 1 889 ? 13.343 17.913 42.913 1.00 25.16 889 CYS A O 1
ATOM 7237 N N . TYR A 1 890 ? 14.235 17.107 44.801 1.00 28.69 890 TYR A N 1
ATOM 7238 C CA . TYR A 1 890 ? 13.673 15.751 44.732 1.00 28.69 890 TYR A CA 1
ATOM 7239 C C . TYR A 1 890 ? 13.057 15.436 46.097 1.00 28.69 890 TYR A C 1
ATOM 7241 O O . TYR A 1 890 ? 13.491 14.546 46.810 1.00 28.69 890 TYR A O 1
ATOM 7249 N N . GLU A 1 891 ? 12.068 16.242 46.470 1.00 28.88 891 GLU A N 1
ATOM 7250 C CA . GLU A 1 891 ? 11.024 15.902 47.435 1.00 28.88 891 GLU A CA 1
ATOM 7251 C C . GLU A 1 891 ? 9.759 16.600 46.928 1.00 28.88 891 GLU A C 1
ATOM 7253 O O . GLU A 1 891 ? 9.642 17.822 46.976 1.00 28.88 891 GLU A O 1
ATOM 7258 N N . GLY A 1 892 ? 8.869 15.826 46.310 1.00 26.44 892 GLY A N 1
ATOM 7259 C CA . GLY A 1 892 ? 7.683 16.338 45.626 1.00 26.44 892 GLY A CA 1
ATOM 7260 C C . GLY A 1 892 ? 6.866 15.219 44.990 1.00 26.44 892 GLY A C 1
ATOM 7261 O O . GLY A 1 892 ? 6.484 15.306 43.829 1.00 26.44 892 GLY A O 1
ATOM 7262 N N . GLY A 1 893 ? 6.652 14.130 45.730 1.00 30.88 893 GLY A N 1
ATOM 7263 C CA . GLY A 1 893 ? 5.621 13.159 45.386 1.00 30.88 893 GLY A CA 1
ATOM 7264 C C . GLY A 1 893 ? 4.222 13.746 45.616 1.00 30.88 893 GLY A C 1
ATOM 7265 O O . GLY A 1 893 ? 4.024 14.539 46.532 1.00 30.88 893 GLY A O 1
ATOM 7266 N N . LEU A 1 894 ? 3.258 13.285 44.810 1.00 31.33 894 LEU A N 1
ATOM 7267 C CA . LEU A 1 894 ? 1.800 13.322 45.042 1.00 31.33 894 LEU A CA 1
ATOM 7268 C C . LEU A 1 894 ? 0.961 14.578 44.698 1.00 31.33 894 LEU A C 1
ATOM 7270 O O . LEU A 1 894 ? -0.241 14.526 44.948 1.00 31.33 894 LEU A O 1
ATOM 7274 N N . SER A 1 895 ? 1.461 15.641 44.048 1.00 29.69 895 SER A N 1
ATOM 7275 C CA . SER A 1 895 ? 0.574 16.773 43.665 1.00 29.69 895 SER A CA 1
ATOM 7276 C C . SER A 1 895 ? -0.083 16.672 42.278 1.00 29.69 895 SER A C 1
ATOM 7278 O O . SER A 1 895 ? -1.214 17.121 42.125 1.00 29.69 895 SER A O 1
ATOM 7280 N N . LEU A 1 896 ? 0.543 16.023 41.285 1.00 36.94 896 LEU A N 1
ATOM 7281 C CA . LEU A 1 896 ? 0.021 16.004 39.901 1.00 36.94 896 LEU A CA 1
ATOM 7282 C C . LEU A 1 896 ? -1.306 15.237 39.728 1.00 36.94 896 LEU A C 1
ATOM 7284 O O . LEU A 1 896 ? -2.013 15.423 38.744 1.00 36.94 896 LEU A O 1
ATOM 7288 N N . ASN A 1 897 ? -1.647 14.365 40.680 1.00 43.03 897 ASN A N 1
ATOM 7289 C CA . ASN A 1 897 ? -2.824 13.499 40.587 1.00 43.03 897 ASN A CA 1
ATOM 7290 C C . ASN A 1 897 ? -4.126 14.247 40.926 1.00 43.03 897 ASN A C 1
ATOM 7292 O O . ASN A 1 897 ? -5.188 13.896 40.426 1.00 43.03 897 ASN A O 1
ATOM 7296 N N . LYS A 1 898 ? -4.059 15.293 41.761 1.00 37.84 898 LYS A N 1
ATOM 7297 C CA . LYS A 1 898 ? -5.258 15.981 42.252 1.00 37.84 898 LYS A CA 1
ATOM 7298 C C . LYS A 1 898 ? -5.784 17.012 41.260 1.00 37.84 898 LYS A C 1
ATOM 7300 O O . LYS A 1 898 ? -6.988 17.067 41.076 1.00 37.84 898 LYS A O 1
ATOM 7305 N N . ASP A 1 899 ? -4.901 17.739 40.578 1.00 39.06 899 ASP A N 1
ATOM 7306 C CA . ASP A 1 899 ? -5.293 18.767 39.605 1.00 39.06 899 ASP A CA 1
ATOM 7307 C C . ASP A 1 899 ? -5.868 18.163 38.316 1.00 39.06 899 ASP A C 1
ATOM 7309 O O . ASP A 1 899 ? -6.834 18.699 37.783 1.00 39.06 899 ASP A O 1
ATOM 7313 N N . LEU A 1 900 ? -5.360 17.007 37.859 1.00 42.38 900 LEU A N 1
ATOM 7314 C CA . LEU A 1 900 ? -5.991 16.258 36.765 1.00 42.38 900 LEU A CA 1
ATOM 7315 C C . LEU A 1 900 ? -7.375 15.738 37.185 1.00 42.38 900 LEU A C 1
ATOM 7317 O O . LEU A 1 900 ? -8.346 15.937 36.464 1.00 42.38 900 LEU A O 1
ATOM 7321 N N . LEU A 1 901 ? -7.503 15.111 38.361 1.00 41.28 901 LEU A N 1
ATOM 7322 C CA . LEU A 1 901 ? -8.799 14.635 38.870 1.00 41.28 901 LEU A CA 1
ATOM 7323 C C . LEU A 1 901 ? -9.807 15.784 39.080 1.00 41.28 901 LEU A C 1
ATOM 7325 O O . LEU A 1 901 ? -10.984 15.626 38.747 1.00 41.28 901 LEU A O 1
ATOM 7329 N N . ASP A 1 902 ? -9.359 16.942 39.569 1.00 43.94 902 ASP A N 1
ATOM 7330 C CA . ASP A 1 902 ? -10.160 18.166 39.712 1.00 43.94 902 ASP A CA 1
ATOM 7331 C C . ASP A 1 902 ? -10.529 18.789 38.358 1.00 43.94 902 ASP A C 1
ATOM 7333 O O . ASP A 1 902 ? -11.622 19.327 38.224 1.00 43.94 902 ASP A O 1
ATOM 7337 N N . PHE A 1 903 ? -9.654 18.724 37.352 1.00 47.16 903 PHE A N 1
ATOM 7338 C CA . PHE A 1 903 ? -9.947 19.188 35.994 1.00 47.16 903 PHE A CA 1
ATOM 7339 C C . PHE A 1 903 ? -10.988 18.290 35.323 1.00 47.16 903 PHE A C 1
ATOM 7341 O O . PHE A 1 903 ? -12.022 18.770 34.867 1.00 47.16 903 PHE A O 1
ATOM 7348 N N . TYR A 1 904 ? -10.789 16.969 35.364 1.00 43.84 904 TYR A N 1
ATOM 7349 C CA . TYR A 1 904 ? -11.738 16.031 34.775 1.00 43.84 904 TYR A CA 1
ATOM 7350 C C . TYR A 1 904 ? -13.088 16.059 35.500 1.00 43.84 904 TYR A C 1
ATOM 7352 O O . TYR A 1 904 ? -14.107 15.864 34.850 1.00 43.84 904 TYR A O 1
ATOM 7360 N N . SER A 1 905 ? -13.143 16.279 36.820 1.00 40.66 905 SER A N 1
ATOM 7361 C CA . SER A 1 905 ? -14.403 16.390 37.587 1.00 40.66 905 SER A CA 1
ATOM 7362 C C . SER A 1 905 ? -15.159 17.714 37.420 1.00 40.66 905 SER A C 1
ATOM 7364 O O . SER A 1 905 ? -16.283 17.797 37.902 1.00 40.66 905 SER A O 1
ATOM 7366 N N . LYS A 1 906 ? -14.578 18.713 36.741 1.00 36.81 906 LYS A N 1
ATOM 7367 C CA . LYS A 1 906 ? -15.189 20.032 36.485 1.00 36.81 906 LYS A CA 1
ATOM 7368 C C . LYS A 1 906 ? -15.597 20.253 35.022 1.00 36.81 906 LYS A C 1
ATOM 7370 O O . LYS A 1 906 ? -16.062 21.340 34.696 1.00 36.81 906 LYS A O 1
ATOM 7375 N N . LEU A 1 907 ? -15.399 19.258 34.155 1.00 35.94 907 LEU A N 1
ATOM 7376 C CA . LEU A 1 907 ? -15.939 19.239 32.794 1.00 35.94 907 LEU A CA 1
ATOM 7377 C C . LEU A 1 907 ? -17.395 18.748 32.863 1.00 35.94 907 LEU A C 1
ATOM 7379 O O . LEU A 1 907 ? -17.642 17.555 32.690 1.00 35.94 907 LEU A O 1
ATOM 7383 N N . ASP A 1 908 ? -18.298 19.669 33.213 1.00 32.78 908 ASP A N 1
ATOM 7384 C CA . ASP A 1 908 ? -19.747 19.581 32.963 1.00 32.78 908 ASP A CA 1
ATOM 7385 C C . ASP A 1 908 ? -20.072 20.118 31.562 1.00 32.78 908 ASP A C 1
ATOM 7387 O O . ASP A 1 908 ? -19.483 21.165 31.188 1.00 32.78 908 ASP A O 1
#

Organism: Glossina morsitans morsitans (NCBI:txid37546)

Sequence (908 aa):
MDVYDVSDDLVKKLNDWKLISIISGKFNELKENHSKVNFVEHALIDFKYIEKILLNVKLREEKCNKRSSEYRMLGNEQFSLKNKKYFQALELYNKSICFSEPGSENLSIGYANRSAVLFEWKRYHECLANIELARKANYPARLMHKLDKREKDCRLLLATQPPDVQSYQFQMEFEPHLQVPNIADCLELRETPEEGRFICTKRDLVVGDLIAIEEPFCSTLLPPMRYIRCATCKEEKYLTLIPCETCCSVMFCSEECYERAVSTFHKYECPVIDLLHTMFNKIHGIALRVCLTALELFPTIEELMGFCEEPDNQQRSAFDLDYANFTAREHYRAIHGMVTNQHLRSVSDLFQRSVVCAVLKHFMINYTPLKEFLGGEEGQNFFTELLFRHLQTSPSNMHGIDLVEQLNETKDDTTHSAHFAVFPKAKRIETLSIQYRFTCKCEACQNDYPTFDKLQPKLFIPYVNEEKDMKSLIAYDFDFALKNYRKYCEFLTKHKDAYPCEQISSAEESLKMALHILVDAVPLKAKMNQSPQFFERSKSYDQKTESSDNEQKLEAIRMNLGCEMLYVIDQRLKAQQIPVNKSKQVIHDVIAVLLDPKFLDSLIIGSTQSTAQLFTENHCKFMLKDIATCSLMQLNSDSMDKLWNLMTMVYKWQLYLTRHQHHLLDITFRHLDSIANLYGEEKHTLLIDFTKNTLLDFWNSCSDDEQLSIFRTNKAWLEFFNTKISLLIRLGFQTLDGNFIENANESYFQEFRDTVGENIYTKSMEIAKRKRQELEEEVTNSSNTSSRSSANCVNQLTEMLNYSSFLKGADAQTLAATDMQRQLGQNLKQSNTLFQDLGFNGAGIVDMQTTTTTNVPEFVPVETSYNQQNDLRPAIYGQPSVSQGFGKCYEGGLSLNKDLLDFYSKLD

pLDDT: mean 74.23, std 23.65, range [20.56, 98.31]

Radius of gyration: 36.1 Å; chains: 1; bounding box: 104×93×90 Å